Protein AF-0000000070185711 (afdb_homodimer)

InterPro domains:
  IPR006680 Amidohydrolase-related [PF01979] (289-372)
  IPR011059 Metal-dependent hydrolase, composite domain superfamily [G3DSA:2.30.40.10] (4-63)
  IPR011059 Metal-dependent hydrolase, composite domain superfamily [SSF51338] (4-388)
  IPR020043 Deacetylase Atu3266-like [PIRSF039004] (4-395)
  IPR020043 Deacetylase Atu3266-like [PTHR42717] (1-396)
  IPR032466 Metal-dependent hydrolase [SSF51556] (58-341)

Sequence (854 aa):
MTCVDYVIRGGRVIDPKNEIDIIGDVAIHQGLIHSVGEGLKVTGKEEFNAEGCLVTPGLIDGHVHCYQYATPLGINPDERCLSRGVTTVVDAGSAGSSTFLGLRKFIAERSETRVLCFLHIAAHGLAAAGCASGAPGGESDCLNQLDVTSCHDVVEQNRDMIVGVKARLSESITNNGKNEQEVYRRAMEVGQLCKVPIMAHHTLSTIPTQGRTGDDCLCCPRDMAPGDIYTHTYHAFPSTIIDPETGNILDDVIEARKKGVLFELGHGQGSFSWTVAELCARRSFWPDIIGTDLHSGNLDGPVYDLPRVMTKLLHLGMPLYDVISAVTVNTAKAIGRDDLGSLSSGREADVTVITLEEIERDLEDSQSQTRRVRQWITPVAVWKKGKRHEITQPKEIPNIAAMKSNAKDWPALVIKDAKPPSVLQDKMTCVDYVIRGGRVIDPKNEIDIIGDVAIHQGLIHSVGEGLKVTGKEEFNAEGCLVTPGLIDGHVHCYQYATPLGINPDERCLSRGVTTVVDAGSAGSSTFLGLRKFIAERSETRVLCFLHIAAHGLAAAGCASGAPGGESDCLNQLDVTSCHDVVEQNRDMIVGVKARLSESITNNGKNEQEVYRRAMEVGQLCKVPIMAHHTLSTIPTQGRTGDDCLCCPRDMAPGDIYTHTYHAFPSTIIDPETGNILDDVIEARKKGVLFELGHGQGSFSWTVAELCARRSFWPDIIGTDLHSGNLDGPVYDLPRVMTKLLHLGMPLYDVISAVTVNTAKAIGRDDLGSLSSGREADVTVITLEEIERDLEDSQSQTRRVRQWITPVAVWKKGKRHEITQPKEIPNIAAMKSNAKDWPALVIKDAKPPSVLQDK

Solvent-accessible surface area (backbone atoms only — not comparable to full-atom values): 40948 Å² total; per-residue (Å²): 117,58,74,33,50,33,28,40,36,52,11,37,33,46,25,65,70,74,72,41,79,44,66,19,25,44,32,27,36,93,29,15,18,60,44,69,40,64,79,62,79,59,44,38,78,40,74,43,86,28,63,86,23,39,33,32,28,19,26,32,34,65,22,27,28,44,40,49,43,41,19,66,33,24,30,57,51,44,75,57,31,32,15,47,25,23,35,33,39,21,25,62,15,46,30,6,50,32,18,35,55,24,44,43,64,68,37,36,73,68,40,86,27,44,55,35,26,23,38,13,42,25,23,35,18,24,20,67,26,72,78,87,74,64,53,76,46,34,56,42,49,46,71,66,33,52,39,53,68,54,34,41,51,46,42,68,76,34,59,90,38,37,44,28,26,18,37,80,33,30,17,28,28,9,51,73,34,73,35,37,67,57,51,51,51,46,30,52,48,36,17,61,76,68,71,33,32,35,39,36,40,51,47,51,31,78,52,35,31,64,75,59,90,90,58,90,67,71,30,52,48,53,68,56,49,64,50,18,30,42,31,31,53,27,22,29,38,50,45,32,52,50,36,74,87,77,61,42,72,36,66,36,51,55,52,22,45,76,62,38,34,36,36,24,31,25,32,29,52,68,21,27,29,64,58,44,42,50,51,31,43,77,68,67,56,69,59,50,23,49,18,36,37,44,26,61,84,15,48,64,29,49,39,49,38,60,42,53,51,53,27,52,43,46,63,66,61,49,52,65,70,56,54,52,27,13,21,14,33,43,35,21,52,63,49,72,35,78,82,44,26,37,63,49,65,73,29,62,19,28,32,18,30,31,36,76,39,82,43,82,45,59,44,47,30,16,48,30,43,68,46,77,31,50,56,43,49,40,57,72,37,28,24,51,54,51,41,78,53,68,66,60,75,82,86,59,79,60,28,65,72,41,32,56,66,36,36,72,54,56,82,65,41,63,56,72,60,99,63,80,34,66,76,74,62,78,115,117,60,75,32,50,33,28,40,35,51,11,38,33,46,25,66,70,76,72,40,76,43,69,18,26,43,30,27,38,93,28,15,20,60,43,67,39,65,78,62,78,59,44,38,78,38,71,43,87,28,62,86,22,38,33,32,27,19,26,33,34,64,21,28,28,45,41,50,43,40,19,65,34,23,30,56,50,45,76,56,29,32,14,47,24,24,36,31,40,22,26,62,15,47,30,5,52,34,19,35,57,24,43,42,65,69,38,35,74,67,41,86,28,43,55,33,25,24,38,13,39,25,24,34,19,24,20,66,26,72,78,90,74,64,52,77,46,34,55,42,48,45,71,64,35,51,40,52,66,55,35,41,52,47,43,69,75,34,60,88,38,36,44,29,28,18,36,79,32,30,17,28,30,9,52,73,34,74,34,37,67,56,50,51,52,46,29,51,50,34,15,62,76,69,70,33,31,34,39,38,40,51,46,52,29,76,51,37,30,62,75,59,90,88,58,90,67,70,29,54,47,52,69,56,49,66,51,17,31,42,31,31,53,26,21,30,37,50,46,33,53,51,36,73,87,77,60,41,73,37,66,37,51,56,52,21,43,73,62,38,33,36,36,23,30,25,30,29,54,67,21,27,29,64,58,47,42,50,53,30,41,76,68,67,57,68,58,50,23,50,18,35,35,44,25,60,82,14,47,64,28,49,38,49,37,60,42,52,52,51,25,53,44,46,62,66,62,48,51,67,70,56,55,53,27,14,21,14,32,44,34,19,53,63,48,71,34,77,83,43,26,36,64,50,64,74,29,62,20,28,31,18,31,31,34,76,41,84,42,83,45,59,43,46,32,16,50,30,43,70,45,77,32,49,56,43,49,43,60,72,39,26,25,49,54,51,40,78,53,70,65,60,76,82,89,59,80,59,27,64,72,42,32,54,64,36,37,72,55,56,82,65,40,62,57,72,61,98,62,79,33,66,74,74,62,78,114

Structure (mmCIF, N/CA/C/O backbone):
data_AF-0000000070185711-model_v1
#
loop_
_entity.id
_entity.type
_entity.pdbx_description
1 polymer Dihydroorotase
#
loop_
_atom_site.group_PDB
_atom_site.id
_atom_site.type_symbol
_atom_site.label_atom_id
_atom_site.label_alt_id
_atom_site.label_comp_id
_atom_site.label_asym_id
_atom_site.label_entity_id
_atom_site.label_seq_id
_atom_site.pdbx_PDB_ins_code
_atom_site.Cartn_x
_atom_site.Cartn_y
_atom_site.Cartn_z
_atom_site.occupancy
_atom_site.B_iso_or_equiv
_atom_site.auth_seq_id
_atom_site.auth_comp_id
_atom_site.auth_asym_id
_atom_site.auth_atom_id
_atom_site.pdbx_PDB_model_num
ATOM 1 N N . MET A 1 1 ? 38.438 28.016 23.562 1 65.81 1 MET A N 1
ATOM 2 C CA . MET A 1 1 ? 37.062 28.156 23.078 1 65.81 1 MET A CA 1
ATOM 3 C C . MET A 1 1 ? 36.531 26.812 22.594 1 65.81 1 MET A C 1
ATOM 5 O O . MET A 1 1 ? 37.25 26.062 21.938 1 65.81 1 MET A O 1
ATOM 9 N N . THR A 1 2 ? 35.438 26.281 23.172 1 82.62 2 THR A N 1
ATOM 10 C CA . THR A 1 2 ? 34.844 25.016 22.781 1 82.62 2 THR A CA 1
ATOM 11 C C . THR A 1 2 ? 34.469 25.031 21.297 1 82.62 2 THR A C 1
ATOM 13 O O . THR A 1 2 ? 33.906 26 20.812 1 82.62 2 THR A O 1
ATOM 16 N N . CYS A 1 3 ? 35.062 24.031 20.547 1 92.38 3 CYS A N 1
ATOM 17 C CA . CYS A 1 3 ? 34.75 23.906 19.125 1 92.38 3 CYS A CA 1
ATOM 18 C C . CYS A 1 3 ? 33.594 22.938 18.875 1 92.38 3 CYS A C 1
ATOM 20 O O . CYS A 1 3 ? 33.625 21.797 19.344 1 92.38 3 CYS A O 1
ATOM 22 N N . VAL A 1 4 ? 32.531 23.531 18.328 1 96.94 4 VAL A N 1
ATOM 23 C CA . VAL A 1 4 ? 31.375 22.719 18.016 1 96.94 4 VAL A CA 1
ATOM 24 C C . VAL A 1 4 ? 31.219 22.578 16.5 1 96.94 4 VAL A C 1
ATOM 26 O O . VAL A 1 4 ? 32.031 23.094 15.742 1 96.94 4 VAL A O 1
ATOM 29 N N . ASP A 1 5 ? 30.297 21.828 16.047 1 97.69 5 ASP A N 1
ATOM 30 C CA . ASP A 1 5 ? 30.156 21.547 14.625 1 97.69 5 ASP A CA 1
ATOM 31 C C . ASP A 1 5 ? 29.562 22.734 13.875 1 97.69 5 ASP A C 1
ATOM 33 O O . ASP A 1 5 ? 30.078 23.141 12.836 1 97.69 5 ASP A O 1
ATOM 37 N N . TYR A 1 6 ? 28.469 23.297 14.406 1 98.06 6 TYR A N 1
ATOM 38 C CA . TYR A 1 6 ? 27.797 24.438 13.789 1 98.06 6 TYR A CA 1
ATOM 39 C C . TYR A 1 6 ? 27.469 25.5 14.828 1 98.06 6 TYR A C 1
ATOM 41 O O . TYR A 1 6 ? 27.141 25.188 15.969 1 98.06 6 TYR A O 1
ATOM 49 N N . VAL A 1 7 ? 27.562 26.734 14.43 1 98.56 7 VAL A N 1
ATOM 50 C CA . VAL A 1 7 ? 27 27.828 15.203 1 98.56 7 VAL A CA 1
ATOM 51 C C . VAL A 1 7 ? 26.156 28.719 14.305 1 98.56 7 VAL A C 1
ATOM 53 O O . VAL A 1 7 ? 26.641 29.234 13.289 1 98.56 7 VAL A O 1
ATOM 56 N N . ILE A 1 8 ? 24.906 28.844 14.594 1 98.81 8 ILE A N 1
ATOM 57 C CA . ILE A 1 8 ? 24 29.797 13.969 1 98.81 8 ILE A CA 1
ATOM 58 C C . ILE A 1 8 ? 24.047 31.125 14.727 1 98.81 8 ILE A C 1
ATOM 60 O O . ILE A 1 8 ? 23.609 31.203 15.875 1 98.81 8 ILE A O 1
ATOM 64 N N . ARG A 1 9 ? 24.484 32.188 14.109 1 98.44 9 ARG A N 1
ATOM 65 C CA . ARG A 1 9 ? 24.859 33.375 14.828 1 98.44 9 ARG A CA 1
ATOM 66 C C . ARG A 1 9 ? 23.859 34.5 14.586 1 98.44 9 ARG A C 1
ATOM 68 O O . ARG A 1 9 ? 23.469 34.781 13.445 1 98.44 9 ARG A O 1
ATOM 75 N N . GLY A 1 10 ? 23.453 35.094 15.617 1 98.19 10 GLY A N 1
ATOM 76 C CA . GLY A 1 10 ? 22.922 36.438 15.578 1 98.19 10 GLY A CA 1
ATOM 77 C C . GLY A 1 10 ? 21.469 36.5 15.141 1 98.19 10 GLY A C 1
ATOM 78 O O . GLY A 1 10 ? 20.969 37.562 14.789 1 98.19 10 GLY A O 1
ATOM 79 N N . GLY A 1 11 ? 20.75 35.469 15.094 1 98.62 11 GLY A N 1
ATOM 80 C CA . GLY A 1 11 ? 19.328 35.5 14.742 1 98.62 11 GLY A CA 1
ATOM 81 C C . GLY A 1 11 ? 18.422 35.75 15.922 1 98.62 11 GLY A C 1
ATOM 82 O O . GLY A 1 11 ? 18.875 35.75 17.062 1 98.62 11 GLY A O 1
ATOM 83 N N . ARG A 1 12 ? 17.203 36.125 15.656 1 98.81 12 ARG A N 1
ATOM 84 C CA . ARG A 1 12 ? 16.188 36.125 16.703 1 98.81 12 ARG A CA 1
ATOM 85 C C . ARG A 1 12 ? 15.711 34.688 16.984 1 98.81 12 ARG A C 1
ATOM 87 O O . ARG A 1 12 ? 14.984 34.125 16.188 1 98.81 12 ARG A O 1
ATOM 94 N N . VAL A 1 13 ? 16.125 34.188 18.078 1 98.88 13 VAL A N 1
ATOM 95 C CA . VAL A 1 13 ? 15.797 32.812 18.469 1 98.88 13 VAL A CA 1
ATOM 96 C C . VAL A 1 13 ? 14.453 32.781 19.203 1 98.88 13 VAL A C 1
ATOM 98 O O . VAL A 1 13 ? 14.297 33.438 20.234 1 98.88 13 VAL A O 1
ATOM 101 N N . ILE A 1 14 ? 13.461 32.125 18.625 1 98.81 14 ILE A N 1
ATOM 102 C CA . ILE A 1 14 ? 12.156 31.938 19.266 1 98.81 14 ILE A CA 1
ATOM 103 C C . ILE A 1 14 ? 11.961 30.453 19.594 1 98.81 14 ILE A C 1
ATOM 105 O O . ILE A 1 14 ? 11.812 29.625 18.703 1 98.81 14 ILE A O 1
ATOM 109 N N . ASP A 1 15 ? 12.062 30.047 20.828 1 98.75 15 ASP A N 1
ATOM 110 C CA . ASP A 1 15 ? 11.852 28.719 21.391 1 98.75 15 ASP A CA 1
ATOM 111 C C . ASP A 1 15 ? 10.812 28.75 22.516 1 98.75 15 ASP A C 1
ATOM 113 O O . ASP A 1 15 ? 11.164 28.828 23.688 1 98.75 15 ASP A O 1
ATOM 117 N N . PRO A 1 16 ? 9.562 28.578 22.125 1 98.75 16 PRO A N 1
ATOM 118 C CA . PRO A 1 16 ? 8.469 28.75 23.078 1 98.75 16 PRO A CA 1
ATOM 119 C C . PRO A 1 16 ? 8.531 27.766 24.234 1 98.75 16 PRO A C 1
ATOM 121 O O . PRO A 1 16 ? 8.172 28.125 25.375 1 98.75 16 PRO A O 1
ATOM 124 N N . LYS A 1 17 ? 8.953 26.578 23.953 1 98.31 17 LYS A N 1
ATOM 125 C CA . LYS A 1 17 ? 9.039 25.609 25.047 1 98.31 17 LYS A CA 1
ATOM 126 C C . LYS A 1 17 ? 9.875 26.141 26.203 1 98.31 17 LYS A C 1
ATOM 128 O O . LYS A 1 17 ? 9.547 25.922 27.359 1 98.31 17 LYS A O 1
ATOM 133 N N . ASN A 1 18 ? 10.969 26.828 25.891 1 98.19 18 ASN A N 1
ATOM 134 C CA . ASN A 1 18 ? 11.898 27.328 26.906 1 98.19 18 ASN A CA 1
ATOM 135 C C . ASN A 1 18 ? 11.695 28.828 27.156 1 98.19 18 ASN A C 1
ATOM 137 O O . ASN A 1 18 ? 12.547 29.469 27.766 1 98.19 18 ASN A O 1
ATOM 141 N N . GLU A 1 19 ? 10.664 29.438 26.625 1 98 19 GLU A N 1
ATOM 142 C CA . GLU A 1 19 ? 10.336 30.859 26.781 1 98 19 GLU A CA 1
ATOM 143 C C . GLU A 1 19 ? 11.492 31.75 26.344 1 98 19 GLU A C 1
ATOM 145 O O . GLU A 1 19 ? 11.859 32.688 27.047 1 98 19 GLU A O 1
ATOM 150 N N . ILE A 1 20 ? 12.078 31.328 25.234 1 97.88 20 ILE A N 1
ATOM 151 C CA . ILE A 1 20 ? 13.195 32.094 24.688 1 97.88 20 ILE A CA 1
ATOM 152 C C . ILE A 1 20 ? 12.711 32.938 23.516 1 97.88 20 ILE A C 1
ATOM 154 O O . ILE A 1 20 ? 12.031 32.438 22.609 1 97.88 20 ILE A O 1
ATOM 158 N N . ASP A 1 21 ? 12.922 34.219 23.469 1 98.44 21 ASP A N 1
ATOM 159 C CA . ASP A 1 21 ? 12.781 35.188 22.391 1 98.44 21 ASP A CA 1
ATOM 160 C C . ASP A 1 21 ? 13.867 36.281 22.484 1 98.44 21 ASP A C 1
ATOM 162 O O . ASP A 1 21 ? 13.641 37.344 23.047 1 98.44 21 ASP A O 1
ATOM 166 N N . ILE A 1 22 ? 15.07 35.938 21.891 1 98.38 22 ILE A N 1
ATOM 167 C CA . ILE A 1 22 ? 16.25 36.781 22.031 1 98.38 22 ILE A CA 1
ATOM 168 C C . ILE A 1 22 ? 16.984 36.844 20.688 1 98.38 22 ILE A C 1
ATOM 170 O O . ILE A 1 22 ? 16.797 36 19.828 1 98.38 22 ILE A O 1
ATOM 174 N N . ILE A 1 23 ? 17.75 37.906 20.547 1 98.62 23 ILE A N 1
ATOM 175 C CA . ILE A 1 23 ? 18.766 37.906 19.516 1 98.62 23 ILE A CA 1
ATOM 176 C C . ILE A 1 23 ? 20 37.156 20 1 98.62 23 ILE A C 1
ATOM 178 O O . ILE A 1 23 ? 20.609 37.531 21 1 98.62 23 ILE A O 1
ATOM 182 N N . GLY A 1 24 ? 20.328 35.969 19.406 1 98.38 24 GLY A N 1
ATOM 183 C CA . GLY A 1 24 ? 21.438 35.188 19.922 1 98.38 24 GLY A CA 1
ATOM 184 C C . GLY A 1 24 ? 21.859 34.062 18.984 1 98.38 24 GLY A C 1
ATOM 185 O O . GLY A 1 24 ? 21.719 34.188 17.766 1 98.38 24 GLY A O 1
ATOM 186 N N . ASP A 1 25 ? 22.562 33.094 19.578 1 98.5 25 ASP A N 1
ATOM 187 C CA . ASP A 1 25 ? 23.234 32.031 18.844 1 98.5 25 ASP A CA 1
ATOM 188 C C . ASP A 1 25 ? 22.672 30.672 19.234 1 98.5 25 ASP A C 1
ATOM 190 O O . ASP A 1 25 ? 22.188 30.5 20.344 1 98.5 25 ASP A O 1
ATOM 194 N N . VAL A 1 26 ? 22.672 29.766 18.312 1 98.88 26 VAL A N 1
ATOM 195 C CA . VAL A 1 26 ? 22.406 28.359 18.562 1 98.88 26 VAL A CA 1
ATOM 196 C C . VAL A 1 26 ? 23.625 27.531 18.172 1 98.88 26 VAL A C 1
ATOM 198 O O . VAL A 1 26 ? 24.062 27.562 17.016 1 98.88 26 VAL A O 1
ATOM 201 N N . ALA A 1 27 ? 24.188 26.797 19.109 1 98.75 27 ALA A N 1
ATOM 202 C CA . ALA A 1 27 ? 25.344 25.938 18.875 1 98.75 27 ALA A CA 1
ATOM 203 C C . ALA A 1 27 ? 24.922 24.469 18.75 1 98.75 27 ALA A C 1
ATOM 205 O O . ALA A 1 27 ? 24.094 23.984 19.531 1 98.75 27 ALA A O 1
ATOM 206 N N . ILE A 1 28 ? 25.438 23.781 17.719 1 98.75 28 ILE A N 1
ATOM 207 C CA . ILE A 1 28 ? 25.141 22.375 17.453 1 98.75 28 ILE A CA 1
ATOM 208 C C . ILE A 1 28 ? 26.422 21.547 17.5 1 98.75 28 ILE A C 1
ATOM 210 O O . ILE A 1 28 ? 27.422 21.906 16.891 1 98.75 28 ILE A O 1
ATOM 214 N N . HIS A 1 29 ? 26.391 20.484 18.25 1 98.25 29 HIS A N 1
ATOM 215 C CA . HIS A 1 29 ? 27.562 19.609 18.359 1 98.25 29 HIS A CA 1
ATOM 216 C C . HIS A 1 29 ? 27.141 18.141 18.359 1 98.25 29 HIS A C 1
ATOM 218 O O . HIS A 1 29 ? 26.297 17.734 19.172 1 98.25 29 HIS A O 1
ATOM 224 N N . GLN A 1 30 ? 27.703 17.344 17.453 1 97.94 30 GLN A N 1
ATOM 225 C CA . GLN A 1 30 ? 27.484 15.914 17.359 1 97.94 30 GLN A CA 1
ATOM 226 C C . GLN A 1 30 ? 25.984 15.586 17.266 1 97.94 30 GLN A C 1
ATOM 228 O O . GLN A 1 30 ? 25.484 14.727 17.984 1 97.94 30 GLN A O 1
ATOM 233 N N . GLY A 1 31 ? 25.281 16.406 16.531 1 98.38 31 GLY A N 1
ATOM 234 C CA . GLY A 1 31 ? 23.891 16.141 16.203 1 98.38 31 GLY A CA 1
ATOM 235 C C . GLY A 1 31 ? 22.922 16.625 17.266 1 98.38 31 GLY A C 1
ATOM 236 O O . GLY A 1 31 ? 21.719 16.438 17.141 1 98.38 31 GLY A O 1
ATOM 237 N N . LEU A 1 32 ? 23.453 17.312 18.266 1 98.62 32 LEU A N 1
ATOM 238 C CA . LEU A 1 32 ? 22.625 17.766 19.391 1 98.62 32 LEU A CA 1
ATOM 239 C C . LEU A 1 32 ? 22.734 19.266 19.562 1 98.62 32 LEU A C 1
ATOM 241 O O . LEU A 1 32 ? 23.719 19.891 19.156 1 98.62 32 LEU A O 1
ATOM 245 N N . ILE A 1 33 ? 21.688 19.844 20.141 1 98.69 33 ILE A N 1
ATOM 246 C CA . ILE A 1 33 ? 21.781 21.219 20.594 1 98.69 33 ILE A CA 1
ATOM 247 C C . ILE A 1 33 ? 22.797 21.328 21.734 1 98.69 33 ILE A C 1
ATOM 249 O O . ILE A 1 33 ? 22.625 20.703 22.781 1 98.69 33 ILE A O 1
ATOM 253 N N . HIS A 1 34 ? 23.828 22.062 21.5 1 98.31 34 HIS A N 1
ATOM 254 C CA . HIS A 1 34 ? 24.844 22.266 22.531 1 98.31 34 HIS A CA 1
ATOM 255 C C . HIS A 1 34 ? 24.438 23.391 23.484 1 98.31 34 HIS A C 1
ATOM 257 O O . HIS A 1 34 ? 24.453 23.203 24.703 1 98.31 34 HIS A O 1
ATOM 263 N N . SER A 1 35 ? 24.062 24.531 22.891 1 97.88 35 SER A N 1
ATOM 264 C CA . SER A 1 35 ? 23.656 25.672 23.719 1 97.88 35 SER A CA 1
ATOM 265 C C . SER A 1 35 ? 22.953 26.734 22.875 1 97.88 35 SER A C 1
ATOM 267 O O . SER A 1 35 ? 23.156 26.797 21.656 1 97.88 35 SER A O 1
ATOM 269 N N . VAL A 1 36 ? 22.109 27.531 23.562 1 98.44 36 VAL A N 1
ATOM 270 C CA . VAL A 1 36 ? 21.422 28.703 23.016 1 98.44 36 VAL A CA 1
ATOM 271 C C . VAL A 1 36 ? 21.672 29.906 23.906 1 98.44 36 VAL A C 1
ATOM 273 O O . VAL A 1 36 ? 21.625 29.797 25.141 1 98.44 36 VAL A O 1
ATOM 276 N N . GLY A 1 37 ? 22.047 31.031 23.312 1 97.56 37 GLY A N 1
ATOM 277 C CA . GLY A 1 37 ? 22.266 32.188 24.141 1 97.56 37 GLY A CA 1
ATOM 278 C C . GLY A 1 37 ? 22.828 33.375 23.391 1 97.56 37 GLY A C 1
ATOM 279 O O . GLY A 1 37 ? 23.125 33.281 22.188 1 97.56 37 GLY A O 1
ATOM 280 N N . GLU A 1 38 ? 22.922 34.469 24.094 1 97.31 38 GLU A N 1
ATOM 281 C CA . GLU A 1 38 ? 23.484 35.688 23.531 1 97.31 38 GLU A CA 1
ATOM 282 C C . GLU A 1 38 ? 25.016 35.656 23.531 1 97.31 38 GLU A C 1
ATOM 284 O O . GLU A 1 38 ? 25.625 35.344 24.562 1 97.31 38 GLU A O 1
ATOM 289 N N . GLY A 1 39 ? 25.547 35.906 22.422 1 94.44 39 GLY A N 1
ATOM 290 C CA . GLY A 1 39 ? 26.984 36.062 22.359 1 94.44 39 GLY A CA 1
ATOM 291 C C . GLY A 1 39 ? 27.734 34.844 22.875 1 94.44 39 GLY A C 1
ATOM 292 O O . GLY A 1 39 ? 28.641 34.969 23.703 1 94.44 39 GLY A O 1
ATOM 293 N N . LEU A 1 40 ? 27.328 33.719 22.406 1 95.06 40 LEU A N 1
ATOM 294 C CA . LEU A 1 40 ? 27.984 32.5 22.828 1 95.06 40 LEU A CA 1
ATOM 295 C C . LEU A 1 40 ? 29.469 32.5 22.5 1 95.06 40 LEU A C 1
ATOM 297 O O . LEU A 1 40 ? 29.859 32.938 21.406 1 95.06 40 LEU A O 1
ATOM 301 N N . LYS A 1 41 ? 30.281 32.094 23.438 1 94.69 41 LYS A N 1
ATOM 302 C CA . LYS A 1 41 ? 31.734 32 23.234 1 94.69 41 LYS A CA 1
ATOM 303 C C . LYS A 1 41 ? 32.125 30.609 22.766 1 94.69 41 LYS A C 1
ATOM 305 O O . LYS A 1 41 ? 32.906 29.906 23.438 1 94.69 41 LYS A O 1
ATOM 310 N N . VAL A 1 42 ? 31.672 30.25 21.703 1 94.25 42 VAL A N 1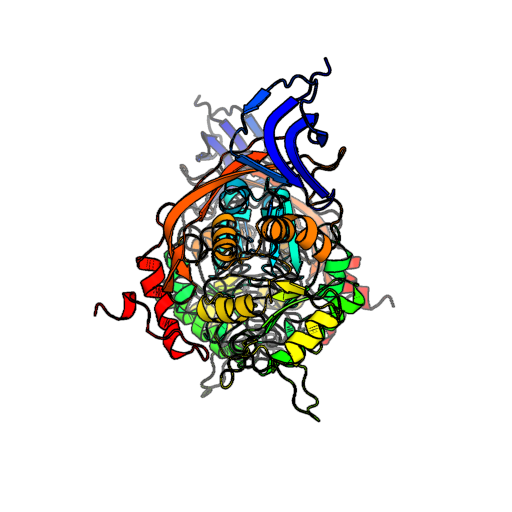
ATOM 311 C CA . VAL A 1 42 ? 31.953 28.969 21.062 1 94.25 42 VAL A CA 1
ATOM 312 C C . VAL A 1 42 ? 32.281 29.203 19.594 1 94.25 42 VAL A C 1
ATOM 314 O O . VAL A 1 42 ? 31.828 30.156 18.984 1 94.25 42 VAL A O 1
ATOM 317 N N . THR A 1 43 ? 33.219 28.391 19.109 1 94.56 43 THR A N 1
ATOM 318 C CA . THR A 1 43 ? 33.562 28.422 17.688 1 94.56 43 THR A CA 1
ATOM 319 C C . THR A 1 43 ? 33 27.188 16.969 1 94.56 43 THR A C 1
ATOM 321 O O . THR A 1 43 ? 33.125 26.078 17.5 1 94.56 43 THR A O 1
ATOM 324 N N . GLY A 1 44 ? 32.375 27.469 15.828 1 95.12 44 GLY A N 1
ATOM 325 C CA . GLY A 1 44 ? 31.891 26.359 15.031 1 95.12 44 GLY A CA 1
ATOM 326 C C . GLY A 1 44 ? 32.812 25.969 13.898 1 95.12 44 GLY A C 1
ATOM 327 O O . GLY A 1 44 ? 33.438 26.844 13.273 1 95.12 44 GLY A O 1
ATOM 328 N N . LYS A 1 45 ? 32.906 24.656 13.688 1 97.31 45 LYS A N 1
ATOM 329 C CA . LYS A 1 45 ? 33.562 24.266 12.445 1 97.31 45 LYS A CA 1
ATOM 330 C C . LYS A 1 45 ? 32.969 24.984 11.242 1 97.31 45 LYS A C 1
ATOM 332 O O . LYS A 1 45 ? 33.656 25.359 10.32 1 97.31 45 LYS A O 1
ATOM 337 N N . GLU A 1 46 ? 31.688 25.125 11.234 1 97.69 46 GLU A N 1
ATOM 338 C CA . GLU A 1 46 ? 30.922 25.938 10.289 1 97.69 46 GLU A CA 1
ATOM 339 C C . GLU A 1 46 ? 30.031 26.938 11.008 1 97.69 46 GLU A C 1
ATOM 341 O O . GLU A 1 46 ? 29.484 26.641 12.07 1 97.69 46 GLU A O 1
ATOM 346 N N . GLU A 1 47 ? 29.891 28.062 10.445 1 97.62 47 GLU A N 1
ATOM 347 C CA . GLU A 1 47 ? 29.031 29.094 11.023 1 97.62 47 GLU A CA 1
ATOM 348 C C . GLU A 1 47 ? 28.016 29.594 10.008 1 97.62 47 GLU A C 1
ATOM 350 O O . GLU A 1 47 ? 28.312 29.672 8.812 1 97.62 47 GLU A O 1
ATOM 355 N N . PHE A 1 48 ? 26.875 29.875 10.445 1 98.25 48 PHE A N 1
ATOM 356 C CA . PHE A 1 48 ? 25.797 30.438 9.633 1 98.25 48 PHE A CA 1
ATOM 357 C C . PHE A 1 48 ? 25.375 31.797 10.172 1 98.25 48 PHE A C 1
ATOM 359 O O . PHE A 1 48 ? 25.016 31.922 11.344 1 98.25 48 PHE A O 1
ATOM 366 N N . ASN A 1 49 ? 25.438 32.812 9.359 1 98.62 49 ASN A N 1
ATOM 367 C CA . ASN A 1 49 ? 24.984 34.125 9.75 1 98.62 49 ASN A CA 1
ATOM 368 C C . ASN A 1 49 ? 23.469 34.25 9.648 1 98.62 49 ASN A C 1
ATOM 370 O O . ASN A 1 49 ? 22.906 34.312 8.555 1 98.62 49 ASN A O 1
ATOM 374 N N . ALA A 1 50 ? 22.797 34.375 10.844 1 98.69 50 ALA A N 1
ATOM 375 C CA . ALA A 1 50 ? 21.344 34.438 10.875 1 98.69 50 ALA A CA 1
ATOM 376 C C . ALA A 1 50 ? 20.844 35.844 11.203 1 98.69 50 ALA A C 1
ATOM 378 O O . ALA A 1 50 ? 19.688 36.031 11.594 1 98.69 50 ALA A O 1
ATOM 379 N N . GLU A 1 51 ? 21.703 36.781 11.047 1 98.25 51 GLU A N 1
ATOM 380 C CA . GLU A 1 51 ? 21.266 38.156 11.289 1 98.25 51 GLU A CA 1
ATOM 381 C C . GLU A 1 51 ? 20.062 38.5 10.43 1 98.25 51 GLU A C 1
ATOM 383 O O . GLU A 1 51 ? 20.047 38.25 9.227 1 98.25 51 GLU A O 1
ATOM 388 N N . GLY A 1 52 ? 19.031 39 11.062 1 97.75 52 GLY A N 1
ATOM 389 C CA . GLY A 1 52 ? 17.828 39.406 10.352 1 97.75 52 GLY A CA 1
ATOM 390 C C . GLY A 1 52 ? 16.859 38.281 10.148 1 97.75 52 GLY A C 1
ATOM 391 O O . GLY A 1 52 ? 15.75 38.469 9.633 1 97.75 52 GLY A O 1
ATOM 392 N N . CYS A 1 53 ? 17.234 37.125 10.625 1 98.69 53 CYS A N 1
ATOM 393 C CA . CYS A 1 53 ? 16.391 35.938 10.477 1 98.69 53 CYS A CA 1
ATOM 394 C C . CYS A 1 53 ? 15.805 35.5 11.82 1 98.69 53 CYS A C 1
ATOM 396 O O . CYS A 1 53 ? 16.234 36 12.867 1 98.69 53 CYS A O 1
ATOM 398 N N . LEU A 1 54 ? 14.797 34.75 11.758 1 98.81 54 LEU A N 1
ATOM 399 C CA . LEU A 1 54 ? 14.281 34 12.906 1 98.81 54 LEU A CA 1
ATOM 400 C C . LEU A 1 54 ? 14.891 32.594 12.969 1 98.81 54 LEU A C 1
ATOM 402 O O . LEU A 1 54 ? 15.055 31.953 11.938 1 98.81 54 LEU A O 1
ATOM 406 N N . VAL A 1 55 ? 15.25 32.156 14.148 1 98.94 55 VAL A N 1
ATOM 407 C CA . VAL A 1 55 ? 15.742 30.812 14.391 1 98.94 55 VAL A CA 1
ATOM 408 C C . VAL A 1 55 ? 14.781 30.078 15.32 1 98.94 55 VAL A C 1
ATOM 410 O O . VAL A 1 55 ? 14.492 30.547 16.422 1 98.94 55 VAL A O 1
ATOM 413 N N . THR A 1 56 ? 14.25 28.984 14.883 1 98.94 56 THR A N 1
ATOM 414 C CA . THR A 1 56 ? 13.266 28.219 15.633 1 98.94 56 THR A CA 1
ATOM 415 C C . THR A 1 56 ? 13.695 26.75 15.758 1 98.94 56 THR A C 1
ATOM 417 O O . THR A 1 56 ? 14.609 26.312 15.062 1 98.94 56 THR A O 1
ATOM 420 N N . PRO A 1 57 ? 13.086 25.984 16.781 1 98.94 57 PRO A N 1
ATOM 421 C CA . PRO A 1 57 ? 13.18 24.531 16.625 1 98.94 57 PRO A CA 1
ATOM 422 C C . PRO A 1 57 ? 12.727 24.062 15.234 1 98.94 57 PRO A C 1
ATOM 424 O O . PRO A 1 57 ? 11.992 24.781 14.547 1 98.94 57 PRO A O 1
ATOM 427 N N . GLY A 1 58 ? 13.258 22.953 14.805 1 98.94 58 GLY A N 1
ATOM 428 C CA . GLY A 1 58 ? 12.766 22.406 13.547 1 98.94 58 GLY A CA 1
ATOM 429 C C . GLY A 1 58 ? 11.25 22.375 13.469 1 98.94 58 GLY A C 1
ATOM 430 O O . GLY A 1 58 ? 10.586 21.922 14.398 1 98.94 58 GLY A O 1
ATOM 431 N N . LEU A 1 59 ? 10.672 22.844 12.383 1 98.94 59 LEU A N 1
ATOM 432 C CA . LEU A 1 59 ? 9.219 22.906 12.266 1 98.94 59 LEU A CA 1
ATOM 433 C C . LEU A 1 59 ? 8.602 21.516 12.234 1 98.94 59 LEU A C 1
ATOM 435 O O . LEU A 1 59 ? 9.203 20.578 11.703 1 98.94 59 LEU A O 1
ATOM 439 N N . ILE A 1 60 ? 7.477 21.406 12.852 1 98.94 60 ILE A N 1
ATOM 440 C CA . ILE A 1 60 ? 6.695 20.172 12.836 1 98.94 60 ILE A CA 1
ATOM 441 C C . ILE A 1 60 ? 5.395 20.406 12.07 1 98.94 60 ILE A C 1
ATOM 443 O O . ILE A 1 60 ? 4.59 21.266 12.438 1 98.94 60 ILE A O 1
ATOM 447 N N . ASP A 1 61 ? 5.227 19.719 10.961 1 98.94 61 ASP A N 1
ATOM 448 C CA . ASP A 1 61 ? 3.947 19.703 10.258 1 98.94 61 ASP A CA 1
ATOM 449 C C . ASP A 1 61 ? 3.047 18.578 10.789 1 98.94 61 ASP A C 1
ATOM 451 O O . ASP A 1 61 ? 3.268 17.406 10.484 1 98.94 61 ASP A O 1
ATOM 455 N N . GLY A 1 62 ? 2.041 18.938 11.484 1 98.81 62 GLY A N 1
ATOM 456 C CA . GLY A 1 62 ? 1.231 18 12.234 1 98.81 62 GLY A CA 1
ATOM 457 C C . GLY A 1 62 ? 0.263 17.219 11.359 1 98.81 62 GLY A C 1
ATOM 458 O O . GLY A 1 62 ? -0.468 16.359 11.844 1 98.81 62 GLY A O 1
ATOM 459 N N . HIS A 1 63 ? 0.247 17.469 10.039 1 98.88 63 HIS A N 1
ATOM 460 C CA . HIS A 1 63 ? -0.717 16.844 9.141 1 98.88 63 HIS A CA 1
ATOM 461 C C . HIS A 1 63 ? -0.203 16.844 7.707 1 98.88 63 HIS A C 1
ATOM 463 O O . HIS A 1 63 ? -0.296 17.859 7.004 1 98.88 63 HIS A O 1
ATOM 469 N N . VAL A 1 64 ? 0.281 15.688 7.227 1 98.88 64 VAL A N 1
ATOM 470 C CA . VAL A 1 64 ? 0.654 15.492 5.828 1 98.88 64 VAL A CA 1
ATOM 471 C C . VAL A 1 64 ? 0.191 14.109 5.363 1 98.88 64 VAL A C 1
ATOM 473 O O . VAL A 1 64 ? -0.24 13.289 6.172 1 98.88 64 VAL A O 1
ATOM 476 N N . HIS A 1 65 ? 0.15 13.906 4.148 1 98.75 65 HIS A N 1
ATOM 477 C CA . HIS A 1 65 ? 0.068 12.586 3.537 1 98.75 65 HIS A CA 1
ATOM 478 C C . HIS A 1 65 ? 1.34 12.258 2.764 1 98.75 65 HIS A C 1
ATOM 480 O O . HIS A 1 65 ? 1.535 12.734 1.647 1 98.75 65 HIS A O 1
ATOM 486 N N . CYS A 1 66 ? 2.158 11.336 3.355 1 98.69 66 CYS A N 1
ATOM 487 C CA . CYS A 1 66 ? 3.479 11.203 2.748 1 98.69 66 CYS A CA 1
ATOM 488 C C . CYS A 1 66 ? 3.777 9.758 2.391 1 98.69 66 CYS A C 1
ATOM 490 O O . CYS A 1 66 ? 4.941 9.359 2.303 1 98.69 66 CYS A O 1
ATOM 492 N N . TYR A 1 67 ? 2.732 8.914 2.252 1 98.62 67 TYR A N 1
ATOM 493 C CA . TYR A 1 67 ? 2.918 7.555 1.77 1 98.62 67 TYR A CA 1
ATOM 494 C C . TYR A 1 67 ? 3.025 7.523 0.249 1 98.62 67 TYR A C 1
ATOM 496 O O . TYR A 1 67 ? 2.189 6.922 -0.427 1 98.62 67 TYR A O 1
ATOM 504 N N . GLN A 1 68 ? 4.168 8.031 -0.267 1 98.38 68 GLN A N 1
ATOM 505 C CA . GLN A 1 68 ? 4.41 8.219 -1.692 1 98.38 68 GLN A CA 1
ATOM 506 C C . GLN A 1 68 ? 4.348 6.895 -2.443 1 98.38 68 GLN A C 1
ATOM 508 O O . GLN A 1 68 ? 4.844 5.879 -1.957 1 98.38 68 GLN A O 1
ATOM 513 N N . TYR A 1 69 ? 3.701 6.883 -3.607 1 97.81 69 TYR A N 1
ATOM 514 C CA . TYR A 1 69 ? 3.57 5.801 -4.574 1 97.81 69 TYR A CA 1
ATOM 515 C C . TYR A 1 69 ? 2.553 4.77 -4.105 1 97.81 69 TYR A C 1
ATOM 517 O O . TYR A 1 69 ? 1.957 4.059 -4.922 1 97.81 69 TYR A O 1
ATOM 525 N N . ALA A 1 70 ? 2.283 4.633 -2.766 1 97.5 70 ALA A N 1
ATOM 526 C CA . ALA A 1 70 ? 1.428 3.562 -2.26 1 97.5 70 ALA A CA 1
ATOM 527 C C . ALA A 1 70 ? 0.007 4.062 -2.016 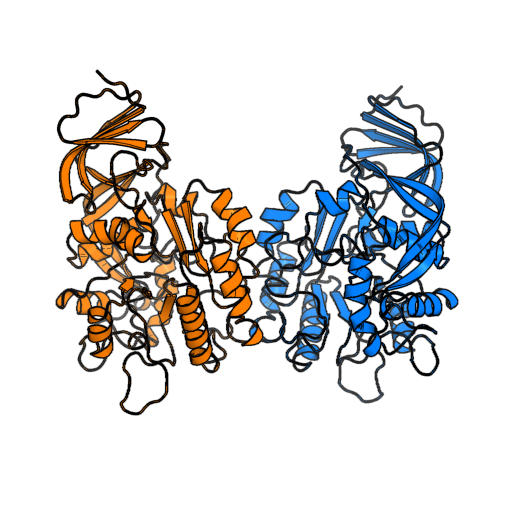1 97.5 70 ALA A C 1
ATOM 529 O O . ALA A 1 70 ? -0.886 3.281 -1.684 1 97.5 70 ALA A O 1
ATOM 530 N N . THR A 1 71 ? -0.193 5.344 -2.039 1 96.75 71 THR A N 1
ATOM 531 C CA . THR A 1 71 ? -1.503 5.988 -1.991 1 96.75 71 THR A CA 1
ATOM 532 C C . THR A 1 71 ? -1.617 7.062 -3.066 1 96.75 71 THR A C 1
ATOM 534 O O . THR A 1 71 ? -0.604 7.562 -3.561 1 96.75 71 THR A O 1
ATOM 537 N N . PRO A 1 72 ? -2.832 7.43 -3.416 1 94.88 72 PRO A N 1
ATOM 538 C CA . PRO A 1 72 ? -3 8.484 -4.418 1 94.88 72 PRO A CA 1
ATOM 539 C C . PRO A 1 72 ? -2.533 9.852 -3.924 1 94.88 72 PRO A C 1
ATOM 541 O O . PRO A 1 72 ? -2.23 10.734 -4.73 1 94.88 72 PRO A O 1
ATOM 544 N N . LEU A 1 73 ? -2.348 10.039 -2.621 1 96.88 73 LEU A N 1
ATOM 545 C CA . LEU A 1 73 ? -2.102 11.359 -2.043 1 96.88 73 LEU A CA 1
ATOM 546 C C . LEU A 1 73 ? -0.628 11.531 -1.687 1 96.88 73 LEU A C 1
ATOM 548 O O . LEU A 1 73 ? -0.169 12.648 -1.447 1 96.88 73 LEU A O 1
ATOM 552 N N . GLY A 1 74 ? 0.14 10.547 -1.679 1 98.12 74 GLY A N 1
ATOM 553 C CA . GLY A 1 74 ? 1.435 10.516 -1.016 1 98.12 74 GLY A CA 1
ATOM 554 C C . GLY A 1 74 ? 2.453 11.438 -1.654 1 98.12 74 GLY A C 1
ATOM 555 O O . GLY A 1 74 ? 2.533 11.531 -2.881 1 98.12 74 GLY A O 1
ATOM 556 N N . ILE A 1 75 ? 3.246 12.102 -0.835 1 98.5 75 ILE A N 1
ATOM 557 C CA . ILE A 1 75 ? 4.328 12.969 -1.291 1 98.5 75 ILE A CA 1
ATOM 558 C C . ILE A 1 75 ? 5.648 12.516 -0.67 1 98.5 75 ILE A C 1
ATOM 560 O O . ILE A 1 75 ? 5.656 11.703 0.258 1 98.5 75 ILE A O 1
ATOM 564 N N . ASN A 1 76 ? 6.762 13.008 -1.159 1 98.75 76 ASN A N 1
ATOM 565 C CA . ASN A 1 76 ? 8.078 12.789 -0.573 1 98.75 76 ASN A CA 1
ATOM 566 C C . ASN A 1 76 ? 8.359 13.789 0.549 1 98.75 76 ASN A C 1
ATOM 568 O O . ASN A 1 76 ? 8.492 14.984 0.302 1 98.75 76 ASN A O 1
ATOM 572 N N . PRO A 1 77 ? 8.484 13.32 1.764 1 98.88 77 PRO A N 1
ATOM 573 C CA . PRO A 1 77 ? 8.617 14.266 2.869 1 98.88 77 PRO A CA 1
ATOM 574 C C . PRO A 1 77 ? 9.938 15.039 2.832 1 98.88 77 PRO A C 1
ATOM 576 O O . PRO A 1 77 ? 10 16.188 3.277 1 98.88 77 PRO A O 1
ATOM 579 N N . ASP A 1 78 ? 11.008 14.484 2.316 1 98.88 78 ASP A N 1
ATOM 580 C CA . ASP A 1 78 ? 12.273 15.203 2.213 1 98.88 78 ASP A CA 1
ATOM 581 C C . ASP A 1 78 ? 12.188 16.328 1.182 1 98.88 78 ASP A C 1
ATOM 583 O O . ASP A 1 78 ? 12.609 17.453 1.446 1 98.88 78 ASP A O 1
ATOM 587 N N . GLU A 1 79 ? 11.539 16.047 0.078 1 98.56 79 GLU A N 1
ATOM 588 C CA . GLU A 1 79 ? 11.469 16.984 -1.036 1 98.56 79 GLU A CA 1
ATOM 589 C C . GLU A 1 79 ? 10.477 18.109 -0.748 1 98.56 79 GLU A C 1
ATOM 591 O O . GLU A 1 79 ? 10.68 19.25 -1.175 1 98.56 79 GLU A O 1
ATOM 596 N N . ARG A 1 80 ? 9.445 17.734 0.018 1 98.56 80 ARG A N 1
ATOM 597 C CA . ARG A 1 80 ? 8.336 18.688 0.06 1 98.56 80 ARG A CA 1
ATOM 598 C C . ARG A 1 80 ? 8.188 19.281 1.451 1 98.56 80 ARG A C 1
ATOM 600 O O . ARG A 1 80 ? 7.488 20.297 1.625 1 98.56 80 ARG A O 1
ATOM 607 N N . CYS A 1 81 ? 8.867 18.703 2.455 1 98.88 81 CYS A N 1
ATOM 608 C CA . CYS A 1 81 ? 8.734 19.203 3.818 1 98.88 81 CYS A CA 1
ATOM 609 C C . CYS A 1 81 ? 10.094 19.609 4.383 1 98.88 81 CYS A C 1
ATOM 611 O O . CYS A 1 81 ? 10.297 20.781 4.715 1 98.88 81 CYS A O 1
ATOM 613 N N . LEU A 1 82 ? 11.055 18.703 4.355 1 98.94 82 LEU A N 1
ATOM 614 C CA . LEU A 1 82 ? 12.367 19.031 4.891 1 98.94 82 LEU A CA 1
ATOM 615 C C . LEU A 1 82 ? 13 20.188 4.117 1 98.94 82 LEU A C 1
ATOM 617 O O . LEU A 1 82 ? 13.547 21.109 4.719 1 98.94 82 LEU A O 1
ATOM 621 N N . SER A 1 83 ? 12.859 20.141 2.844 1 98.81 83 SER A N 1
ATOM 622 C CA . SER A 1 83 ? 13.445 21.172 1.994 1 98.81 83 SER A CA 1
ATOM 623 C C . SER A 1 83 ? 12.742 22.516 2.195 1 98.81 83 SER A C 1
ATOM 625 O O . SER A 1 83 ? 13.18 23.531 1.668 1 98.81 83 SER A O 1
ATOM 627 N N . ARG A 1 84 ? 11.695 22.469 2.998 1 98.75 84 ARG A N 1
ATOM 628 C CA . ARG A 1 84 ? 10.938 23.688 3.291 1 98.75 84 ARG A CA 1
ATOM 629 C C . ARG A 1 84 ? 11.055 24.062 4.766 1 98.75 84 ARG A C 1
ATOM 631 O O . ARG A 1 84 ? 10.266 24.859 5.27 1 98.75 84 ARG A O 1
ATOM 638 N N . GLY A 1 85 ? 11.945 23.438 5.488 1 98.88 85 GLY A N 1
ATOM 639 C CA . GLY A 1 85 ? 12.227 23.797 6.867 1 98.88 85 GLY A CA 1
ATOM 640 C C . GLY A 1 85 ? 11.539 22.891 7.875 1 98.88 85 GLY A C 1
ATOM 641 O O . GLY A 1 85 ? 11.656 23.109 9.086 1 98.88 85 GLY A O 1
ATOM 642 N N . VAL A 1 86 ? 10.812 21.875 7.41 1 99 86 VAL A N 1
ATOM 643 C CA . VAL A 1 86 ? 10.078 20.969 8.289 1 99 86 VAL A CA 1
ATOM 644 C C . VAL A 1 86 ? 10.922 19.734 8.602 1 99 86 VAL A C 1
ATOM 646 O O . VAL A 1 86 ? 11.266 18.969 7.695 1 99 86 VAL A O 1
ATOM 649 N N . THR A 1 87 ? 11.25 19.5 9.852 1 98.94 87 THR A N 1
ATOM 650 C CA . THR A 1 87 ? 12.133 18.406 10.211 1 98.94 87 THR A CA 1
ATOM 651 C C . THR A 1 87 ? 11.328 17.188 10.68 1 98.94 87 THR A C 1
ATOM 653 O O . THR A 1 87 ? 11.859 16.078 10.742 1 98.94 87 THR A O 1
ATOM 656 N N . THR A 1 88 ? 10.07 17.422 11.078 1 98.94 88 THR A N 1
ATOM 657 C CA . THR A 1 88 ? 9.18 16.344 11.523 1 98.94 88 THR A CA 1
ATOM 658 C C . THR A 1 88 ? 7.805 16.484 10.875 1 98.94 88 THR A C 1
ATOM 660 O O . THR A 1 88 ? 7.246 17.578 10.828 1 98.94 88 THR A O 1
ATOM 663 N N . VAL A 1 89 ? 7.324 15.383 10.344 1 98.94 89 VAL A N 1
ATOM 664 C CA . VAL A 1 89 ? 5.965 15.367 9.82 1 98.94 89 VAL A CA 1
ATOM 665 C C . VAL A 1 89 ? 5.148 14.289 10.516 1 98.94 89 VAL A C 1
ATOM 667 O O . VAL A 1 89 ? 5.699 13.297 11 1 98.94 89 VAL A O 1
ATOM 670 N N . VAL A 1 90 ? 3.855 14.492 10.586 1 98.94 90 VAL A N 1
ATOM 671 C CA . VAL A 1 90 ? 2.922 13.477 11.07 1 98.94 90 VAL A CA 1
ATOM 672 C C . VAL A 1 90 ? 1.955 13.086 9.953 1 98.94 90 VAL A C 1
ATOM 674 O O . VAL A 1 90 ? 1.134 13.898 9.523 1 98.94 90 VAL A O 1
ATOM 677 N N . ASP A 1 91 ? 2.145 11.883 9.453 1 98.94 91 ASP A N 1
ATOM 678 C CA . ASP A 1 91 ? 1.234 11.367 8.43 1 98.94 91 ASP A CA 1
ATOM 679 C C . ASP A 1 91 ? -0.159 11.133 9.008 1 98.94 91 ASP A C 1
ATOM 681 O O . ASP A 1 91 ? -0.303 10.508 10.062 1 98.94 91 ASP A O 1
ATOM 685 N N . ALA A 1 92 ? -1.15 11.641 8.32 1 98.62 92 ALA A N 1
ATOM 686 C CA . ALA A 1 92 ? -2.496 11.641 8.883 1 98.62 92 ALA A CA 1
ATOM 687 C C . ALA A 1 92 ? -3.355 10.547 8.258 1 98.62 92 ALA A C 1
ATOM 689 O O . ALA A 1 92 ? -4.375 10.828 7.629 1 98.62 92 ALA A O 1
ATOM 690 N N . GLY A 1 93 ? -2.945 9.289 8.469 1 98.56 93 GLY A N 1
ATOM 691 C CA . GLY A 1 93 ? -3.84 8.172 8.195 1 98.56 93 GLY A CA 1
ATOM 692 C C . GLY A 1 93 ? -3.623 7.562 6.824 1 98.56 93 GLY A C 1
ATOM 693 O O . GLY A 1 93 ? -4.492 6.852 6.312 1 98.56 93 GLY A O 1
ATOM 694 N N . SER A 1 94 ? -2.482 7.879 6.145 1 98.44 94 SER A N 1
ATOM 695 C CA . SER A 1 94 ? -2.256 7.238 4.852 1 98.44 94 SER A CA 1
ATOM 696 C C . SER A 1 94 ? -2.244 5.719 4.98 1 98.44 94 SER A C 1
ATOM 698 O O . SER A 1 94 ? -2.639 5.008 4.055 1 98.44 94 SER A O 1
ATOM 700 N N . ALA A 1 95 ? -1.814 5.23 6.129 1 98.5 95 ALA A N 1
ATOM 701 C CA . ALA A 1 95 ? -1.728 3.791 6.367 1 98.5 95 ALA A CA 1
ATOM 702 C C . ALA A 1 95 ? -2.695 3.359 7.465 1 98.5 95 ALA A C 1
ATOM 704 O O . ALA A 1 95 ? -3.027 4.145 8.352 1 98.5 95 ALA A O 1
ATOM 705 N N . GLY A 1 96 ? -3.211 2.17 7.328 1 97.88 96 GLY A N 1
ATOM 706 C CA . GLY A 1 96 ? -3.887 1.452 8.398 1 97.88 96 GLY A CA 1
ATOM 707 C C . GLY A 1 96 ? -3.098 0.259 8.906 1 97.88 96 GLY A C 1
ATOM 708 O O . GLY A 1 96 ? -1.891 0.163 8.68 1 97.88 96 GLY A O 1
ATOM 709 N N . SER A 1 97 ? -3.777 -0.577 9.656 1 97.69 97 SER A N 1
ATOM 710 C CA . SER A 1 97 ? -3.098 -1.679 10.328 1 97.69 97 SER A CA 1
ATOM 711 C C . SER A 1 97 ? -2.416 -2.604 9.328 1 97.69 97 SER A C 1
ATOM 713 O O . SER A 1 97 ? -1.345 -3.146 9.602 1 97.69 97 SER A O 1
ATOM 715 N N . SER A 1 98 ? -2.982 -2.754 8.117 1 96.12 98 SER A N 1
ATOM 716 C CA . SER A 1 98 ? -2.48 -3.729 7.152 1 96.12 98 SER A CA 1
ATOM 717 C C . SER A 1 98 ? -1.373 -3.133 6.289 1 96.12 98 SER A C 1
ATOM 719 O O . SER A 1 98 ? -0.654 -3.863 5.602 1 96.12 98 SER A O 1
ATOM 721 N N . THR A 1 99 ? -1.201 -1.814 6.281 1 97.62 99 THR A N 1
ATOM 722 C CA . THR A 1 99 ? -0.272 -1.191 5.344 1 97.62 99 THR A CA 1
ATOM 723 C C . THR A 1 99 ? 0.783 -0.378 6.09 1 97.62 99 THR A C 1
ATOM 725 O O . THR A 1 99 ? 1.718 0.143 5.48 1 97.62 99 THR A O 1
ATOM 728 N N . PHE A 1 100 ? 0.697 -0.32 7.422 1 98.75 100 PHE A N 1
ATOM 729 C CA . PHE A 1 100 ? 1.577 0.507 8.242 1 98.75 100 PHE A CA 1
ATOM 730 C C . PHE A 1 100 ? 3.037 0.128 8.016 1 98.75 100 PHE A C 1
ATOM 732 O O . PHE A 1 100 ? 3.902 1.001 7.914 1 98.75 100 PHE A O 1
ATOM 739 N N . LEU A 1 101 ? 3.297 -1.133 8.031 1 98.75 101 LEU A N 1
ATOM 740 C CA . LEU A 1 101 ? 4.684 -1.572 7.914 1 98.75 101 LEU A CA 1
ATOM 741 C C . LEU A 1 101 ? 5.316 -1.036 6.633 1 98.75 101 LEU A C 1
ATOM 743 O O . LEU A 1 101 ? 6.512 -0.733 6.605 1 98.75 101 LEU A O 1
ATOM 747 N N . GLY A 1 102 ? 4.508 -0.936 5.566 1 98.81 102 GLY A N 1
ATOM 748 C CA . GLY A 1 102 ? 5.016 -0.324 4.348 1 98.81 102 GLY A CA 1
ATOM 749 C C . GLY A 1 102 ? 5.387 1.137 4.523 1 98.81 102 GLY A C 1
ATOM 750 O O . GLY A 1 102 ? 6.43 1.582 4.039 1 98.81 102 GLY A O 1
ATOM 751 N N . LEU A 1 103 ? 4.547 1.903 5.188 1 98.94 103 LEU A N 1
ATOM 752 C CA . LEU A 1 103 ? 4.863 3.295 5.488 1 98.94 103 LEU A CA 1
ATOM 753 C C . LEU A 1 103 ? 6.172 3.402 6.262 1 98.94 103 LEU A C 1
ATOM 755 O O . LEU A 1 103 ? 7.008 4.262 5.965 1 98.94 103 LEU A O 1
ATOM 759 N N . ARG A 1 104 ? 6.332 2.559 7.203 1 98.88 104 ARG A N 1
ATOM 760 C CA . ARG A 1 104 ? 7.535 2.566 8.031 1 98.88 104 ARG A CA 1
ATOM 761 C C . ARG A 1 104 ? 8.766 2.221 7.203 1 98.88 104 ARG A C 1
ATOM 763 O O . ARG A 1 104 ? 9.742 2.975 7.191 1 98.88 104 ARG A O 1
ATOM 770 N N . LYS A 1 105 ? 8.703 1.104 6.426 1 98.81 105 LYS A N 1
ATOM 771 C CA . LYS A 1 105 ? 9.883 0.527 5.781 1 98.81 105 LYS A CA 1
ATOM 772 C C . LYS A 1 105 ? 10.25 1.303 4.52 1 98.81 105 LYS A C 1
ATOM 774 O O . LYS A 1 105 ? 11.43 1.438 4.195 1 98.81 105 LYS A O 1
ATOM 779 N N . PHE A 1 106 ? 9.25 1.837 3.811 1 98.75 106 PHE A N 1
ATOM 780 C CA . PHE A 1 106 ? 9.531 2.41 2.5 1 98.75 106 PHE A CA 1
ATOM 781 C C . PHE A 1 106 ? 9.672 3.926 2.592 1 98.75 106 PHE A C 1
ATOM 783 O O . PHE A 1 106 ? 10.328 4.547 1.747 1 98.75 106 PHE A O 1
ATOM 790 N N . ILE A 1 107 ? 9.031 4.559 3.643 1 98.88 107 ILE A N 1
ATOM 791 C CA . ILE A 1 107 ? 9.039 6.016 3.713 1 98.88 107 ILE A CA 1
ATOM 792 C C . ILE A 1 107 ? 9.836 6.469 4.93 1 98.88 107 ILE A C 1
ATOM 794 O O . ILE A 1 107 ? 10.938 7.02 4.793 1 98.88 107 ILE A O 1
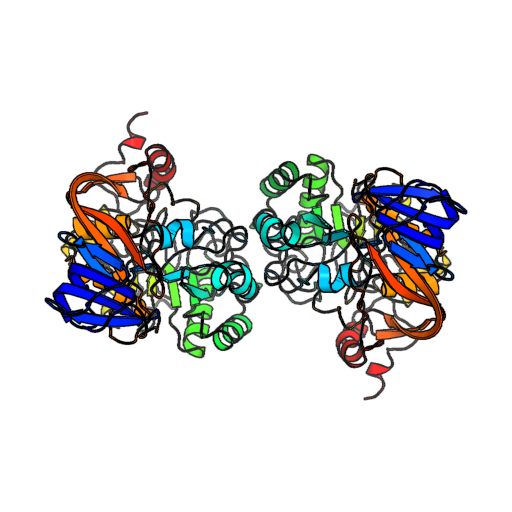ATOM 798 N N . ALA A 1 108 ? 9.383 6.109 6.113 1 98.88 108 ALA A N 1
ATOM 799 C CA . ALA A 1 108 ? 9.953 6.648 7.348 1 98.88 108 ALA A CA 1
ATOM 800 C C . ALA A 1 108 ? 11.43 6.297 7.469 1 98.88 108 ALA A C 1
ATOM 802 O O . ALA A 1 108 ? 12.266 7.172 7.699 1 98.88 108 ALA A O 1
ATOM 803 N N . GLU A 1 109 ? 11.766 5.035 7.238 1 98.69 109 GLU A N 1
ATOM 804 C CA . GLU A 1 109 ? 13.125 4.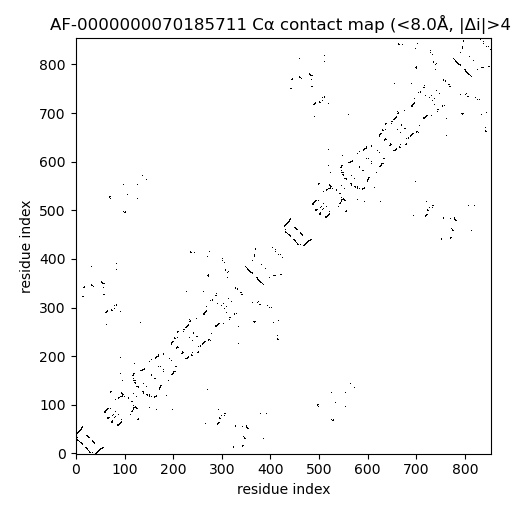555 7.453 1 98.69 109 GLU A CA 1
ATOM 805 C C . GLU A 1 109 ? 14.055 4.984 6.32 1 98.69 109 GLU A C 1
ATOM 807 O O . GLU A 1 109 ? 15.273 4.891 6.441 1 98.69 109 GLU A O 1
ATOM 812 N N . ARG A 1 110 ? 13.461 5.555 5.297 1 98.12 110 ARG A N 1
ATOM 813 C CA . ARG A 1 110 ? 14.273 5.938 4.148 1 98.12 110 ARG A CA 1
ATOM 814 C C . ARG A 1 110 ? 14.32 7.453 3.984 1 98.12 110 ARG A C 1
ATOM 816 O O . ARG A 1 110 ? 14.898 7.961 3.023 1 98.12 110 ARG A O 1
ATOM 823 N N . SER A 1 111 ? 13.758 8.18 4.914 1 98.75 111 SER A N 1
ATOM 824 C CA . SER A 1 111 ? 13.703 9.641 4.859 1 98.75 111 SER A CA 1
ATOM 825 C C . SER A 1 111 ? 14.641 10.258 5.895 1 98.75 111 SER A C 1
ATOM 827 O O . SER A 1 111 ? 14.898 9.664 6.941 1 98.75 111 SER A O 1
ATOM 829 N N . GLU A 1 112 ? 15.18 11.461 5.531 1 98.69 112 GLU A N 1
ATOM 830 C CA . GLU A 1 112 ? 15.844 12.289 6.531 1 98.69 112 GLU A CA 1
ATOM 831 C C . GLU A 1 112 ? 14.836 12.93 7.477 1 98.69 112 GLU A C 1
ATOM 833 O O . GLU A 1 112 ? 15.102 13.086 8.672 1 98.69 112 GLU A O 1
ATOM 838 N N . THR A 1 113 ? 13.703 13.273 6.953 1 98.88 113 THR A N 1
ATOM 839 C CA . THR A 1 113 ? 12.602 13.797 7.75 1 98.88 113 THR A CA 1
ATOM 840 C C . THR A 1 113 ? 12.148 12.773 8.781 1 98.88 113 THR A C 1
ATOM 842 O O . THR A 1 113 ? 12.039 11.578 8.477 1 98.88 113 THR A O 1
ATOM 845 N N . ARG A 1 114 ? 11.93 13.18 10.031 1 98.94 114 ARG A N 1
ATOM 846 C CA . ARG A 1 114 ? 11.242 12.305 10.969 1 98.94 114 ARG A CA 1
ATOM 847 C C . ARG A 1 114 ? 9.773 12.141 10.594 1 98.94 114 ARG A C 1
ATOM 849 O O . ARG A 1 114 ? 9.047 13.125 10.438 1 98.94 114 ARG A O 1
ATOM 856 N N . VAL A 1 115 ? 9.391 10.867 10.406 1 98.94 115 VAL A N 1
ATOM 857 C CA . VAL A 1 115 ? 8.008 10.586 10.031 1 98.94 115 VAL A CA 1
ATOM 858 C C . VAL A 1 115 ? 7.297 9.875 11.18 1 98.94 115 VAL A C 1
ATOM 860 O O . VAL A 1 115 ? 7.695 8.781 11.578 1 98.94 115 VAL A O 1
ATOM 863 N N . LEU A 1 116 ? 6.309 10.5 11.773 1 98.94 116 LEU A N 1
ATOM 864 C CA . LEU A 1 116 ? 5.332 9.914 12.688 1 98.94 116 LEU A CA 1
ATOM 865 C C . LEU A 1 116 ? 3.971 9.789 12.016 1 98.94 116 LEU A C 1
ATOM 867 O O . LEU A 1 116 ? 3.791 10.227 10.875 1 98.94 116 LEU A O 1
ATOM 871 N N . CYS A 1 117 ? 3.035 9.086 12.734 1 98.88 117 CYS A N 1
ATOM 872 C CA . CYS A 1 117 ? 1.782 8.984 11.992 1 98.88 117 CYS A CA 1
ATOM 873 C C . CYS A 1 117 ? 0.611 8.742 12.938 1 98.88 117 CYS A C 1
ATOM 875 O O . CYS A 1 117 ? 0.8 8.25 14.055 1 98.88 117 CYS A O 1
ATOM 877 N N . PHE A 1 118 ? -0.568 9.258 12.539 1 98.94 118 PHE A N 1
ATOM 878 C CA . PHE A 1 118 ? -1.855 8.742 12.984 1 98.94 118 PHE A CA 1
ATOM 879 C C . PHE A 1 118 ? -2.275 7.539 12.148 1 98.94 118 PHE A C 1
ATOM 881 O O . PHE A 1 118 ? -2.34 7.625 10.922 1 98.94 118 PHE A O 1
ATOM 888 N N . LEU A 1 119 ? -2.518 6.441 12.805 1 98.94 119 LEU A N 1
ATOM 889 C CA . LEU A 1 119 ? -2.943 5.246 12.086 1 98.94 119 LEU A CA 1
ATOM 890 C C . LEU A 1 119 ? -4.426 5.32 11.734 1 98.94 119 LEU A C 1
ATOM 892 O O . LEU A 1 119 ? -5.254 5.621 12.594 1 98.94 119 LEU A O 1
ATOM 896 N N . HIS A 1 120 ? -4.762 5.059 10.531 1 98.69 120 HIS A N 1
ATOM 897 C CA . HIS A 1 120 ? -6.16 5.098 10.117 1 98.69 120 HIS A CA 1
ATOM 898 C C . HIS A 1 120 ? -6.949 3.945 10.734 1 98.69 120 HIS A C 1
ATOM 900 O O . HIS A 1 120 ? -6.449 2.82 10.805 1 98.69 120 HIS A O 1
ATOM 906 N N . ILE A 1 121 ? -8.172 4.113 11.07 1 98.44 121 ILE A N 1
ATOM 907 C CA . ILE A 1 121 ? -9.031 3.072 11.633 1 98.44 121 ILE A CA 1
ATOM 908 C C . ILE A 1 121 ? -9.367 2.045 10.555 1 98.44 121 ILE A C 1
ATOM 910 O O . ILE A 1 121 ? -9.594 0.871 10.852 1 98.44 121 ILE A O 1
ATOM 914 N N . ALA A 1 122 ? -9.43 2.459 9.312 1 95.94 122 ALA A N 1
ATOM 915 C CA . ALA A 1 122 ? -9.57 1.517 8.203 1 95.94 122 ALA A CA 1
ATOM 916 C C . ALA A 1 122 ? -8.266 0.772 7.949 1 95.94 122 ALA A C 1
ATOM 918 O O . ALA A 1 122 ? -7.199 1.389 7.848 1 95.94 122 ALA A O 1
ATOM 919 N N . ALA A 1 123 ? -8.273 -0.483 7.723 1 95 123 ALA A N 1
ATOM 920 C CA . ALA A 1 123 ? -7.105 -1.362 7.691 1 95 123 ALA A CA 1
ATOM 921 C C . ALA A 1 123 ? -6.184 -1.01 6.527 1 95 123 ALA A C 1
ATOM 923 O O . ALA A 1 123 ? -4.961 -1.12 6.637 1 95 123 ALA A O 1
ATOM 924 N N . HIS A 1 124 ? -6.707 -0.566 5.387 1 95 124 HIS A N 1
ATOM 925 C CA . HIS A 1 124 ? -5.879 -0.273 4.223 1 95 124 HIS A CA 1
ATOM 926 C C . HIS A 1 124 ? -5.559 1.216 4.133 1 95 124 HIS A C 1
ATOM 928 O O . HIS A 1 124 ? -4.984 1.674 3.145 1 95 124 HIS A O 1
ATOM 934 N N . GLY A 1 125 ? -6.023 2.025 5.207 1 96.19 125 GLY A N 1
ATOM 935 C CA . GLY A 1 125 ? -5.797 3.461 5.16 1 96.19 125 GLY A CA 1
ATOM 936 C C . GLY A 1 125 ? -6.371 4.113 3.916 1 96.19 125 GLY A C 1
ATOM 937 O O . GLY A 1 125 ? -7.535 3.896 3.574 1 96.19 125 GLY A O 1
ATOM 938 N N . LEU A 1 126 ? -5.5 4.875 3.303 1 96.5 126 LEU A N 1
ATOM 939 C CA . LEU A 1 126 ? -5.949 5.629 2.135 1 96.5 126 LEU A CA 1
ATOM 940 C C . LEU A 1 126 ? -5.359 5.051 0.854 1 96.5 126 LEU A C 1
ATOM 942 O O . LEU A 1 126 ? -5.043 5.789 -0.078 1 96.5 126 LEU A O 1
ATOM 946 N N . ALA A 1 127 ? -5.188 3.73 0.791 1 93.62 127 ALA A N 1
ATOM 947 C CA . ALA A 1 127 ? -4.582 3.045 -0.346 1 93.62 127 ALA A CA 1
ATOM 948 C C . ALA A 1 127 ? -5.355 3.324 -1.632 1 93.62 127 ALA A C 1
ATOM 950 O O . ALA A 1 127 ? -4.785 3.297 -2.725 1 93.62 127 ALA A O 1
ATOM 951 N N . ALA A 1 128 ? -6.66 3.564 -1.551 1 83.25 128 ALA A N 1
ATOM 952 C CA . ALA A 1 128 ? -7.434 3.908 -2.742 1 83.25 128 ALA A CA 1
ATOM 953 C C . ALA A 1 128 ? -8.32 5.125 -2.49 1 83.25 128 ALA A C 1
ATOM 955 O O . ALA A 1 128 ? -9.383 5.262 -3.1 1 83.25 128 ALA A O 1
ATOM 956 N N . ALA A 1 129 ? -7.891 5.875 -1.59 1 77.69 129 ALA A N 1
ATOM 957 C CA . ALA A 1 129 ? -8.711 7.035 -1.251 1 77.69 129 ALA A CA 1
ATOM 958 C C . ALA A 1 129 ? -7.973 8.336 -1.542 1 77.69 129 ALA A C 1
ATOM 960 O O . ALA A 1 129 ? -6.762 8.43 -1.324 1 77.69 129 ALA A O 1
ATOM 961 N N . GLY A 1 130 ? -8.734 9.25 -2.154 1 74.88 130 GLY A N 1
ATOM 962 C CA . GLY A 1 130 ? -8.242 10.602 -2.361 1 74.88 130 GLY A CA 1
ATOM 963 C C . GLY A 1 130 ? -8.867 11.609 -1.415 1 74.88 130 GLY A C 1
ATOM 964 O O . GLY A 1 130 ? -9.078 11.32 -0.236 1 74.88 130 GLY A O 1
ATOM 965 N N . CYS A 1 131 ? -9.039 12.766 -1.965 1 70.75 131 CYS A N 1
ATOM 966 C CA . CYS A 1 131 ? -9.711 13.805 -1.194 1 70.75 131 CYS A CA 1
ATOM 967 C C . CYS A 1 131 ? -11.18 13.453 -0.981 1 70.75 131 CYS A C 1
ATOM 969 O O . CYS A 1 131 ? -11.805 12.812 -1.831 1 70.75 131 CYS A O 1
ATOM 971 N N . ALA A 1 132 ? -11.727 13.68 0.177 1 65.19 132 ALA A N 1
ATOM 972 C CA . ALA A 1 132 ? -13.125 13.422 0.502 1 65.19 132 ALA A CA 1
ATOM 973 C C . ALA A 1 132 ? -14.047 14.422 -0.191 1 65.19 132 ALA A C 1
ATOM 975 O O . ALA A 1 132 ? -14.477 15.406 0.419 1 65.19 132 ALA A O 1
ATOM 976 N N . SER A 1 133 ? -13.789 14.617 -1.561 1 54.06 133 SER A N 1
ATOM 977 C CA . SER A 1 133 ? -14.461 15.711 -2.256 1 54.06 133 SER A CA 1
ATOM 978 C C . SER A 1 133 ? -15.766 15.25 -2.889 1 54.06 133 SER A C 1
ATOM 980 O O . SER A 1 133 ? -16.062 15.578 -4.039 1 54.06 133 SER A O 1
ATOM 982 N N . GLY A 1 134 ? -16.516 14.344 -2.184 1 52.5 134 GLY A N 1
ATOM 983 C CA . GLY A 1 134 ? -17.875 14.086 -2.619 1 52.5 134 GLY A CA 1
ATOM 984 C C . GLY A 1 134 ? -18 12.883 -3.533 1 52.5 134 GLY A C 1
ATOM 985 O O . GLY A 1 134 ? -19.094 12.422 -3.824 1 52.5 134 GLY A O 1
ATOM 986 N N . ALA A 1 135 ? -16.891 12.422 -4.148 1 55.06 135 ALA A N 1
ATOM 987 C CA . ALA A 1 135 ? -17.047 11.242 -4.996 1 55.06 135 ALA A CA 1
ATOM 988 C C . ALA A 1 135 ? -17.312 9.992 -4.156 1 55.06 135 ALA A C 1
ATOM 990 O O . ALA A 1 135 ? -16.766 9.844 -3.064 1 55.06 135 ALA A O 1
ATOM 991 N N . PRO A 1 136 ? -18.25 9.297 -4.793 1 62.97 136 PRO A N 1
ATOM 992 C CA . PRO A 1 136 ? -18.562 8.086 -4.035 1 62.97 136 PRO A CA 1
ATOM 993 C C . PRO A 1 136 ? -17.359 7.141 -3.922 1 62.97 136 PRO A C 1
ATOM 995 O O . PRO A 1 136 ? -16.516 7.113 -4.812 1 62.97 136 PRO A O 1
ATOM 998 N N . GLY A 1 137 ? -17.312 6.613 -2.686 1 67.19 137 GLY A N 1
ATOM 999 C CA . GLY A 1 137 ? -16.297 5.594 -2.471 1 67.19 137 GLY A CA 1
ATOM 1000 C C . GLY A 1 137 ? -15.219 6.027 -1.498 1 67.19 137 GLY A C 1
ATOM 1001 O O . GLY A 1 137 ? -14.914 7.215 -1.39 1 67.19 137 GLY A O 1
ATOM 1002 N N . GLY A 1 138 ? -15.023 5.176 -0.626 1 80.31 138 GLY A N 1
ATOM 1003 C CA . GLY A 1 138 ? -14.023 5.531 0.367 1 80.31 138 GLY A CA 1
ATOM 1004 C C . GLY A 1 138 ? -13.523 4.344 1.166 1 80.31 138 GLY A C 1
ATOM 1005 O O . GLY A 1 138 ? -14.039 3.232 1.023 1 80.31 138 GLY A O 1
ATOM 1006 N N . GLU A 1 139 ? -12.555 4.648 1.889 1 89.81 139 GLU A N 1
ATOM 1007 C CA . GLU A 1 139 ? -11.836 3.635 2.656 1 89.81 139 GLU A CA 1
ATOM 1008 C C . GLU A 1 139 ? -12.727 3.027 3.734 1 89.81 139 GLU A C 1
ATOM 1010 O O . GLU A 1 139 ? -12.469 1.921 4.211 1 89.81 139 GLU A O 1
ATOM 1015 N N . SER A 1 140 ? -13.906 3.766 4.012 1 93.88 140 SER A N 1
ATOM 1016 C CA . SER A 1 140 ? -14.742 3.271 5.102 1 93.88 140 SER A CA 1
ATOM 1017 C C . SER A 1 140 ? -16.141 2.92 4.602 1 93.88 140 SER A C 1
ATOM 1019 O O . SER A 1 140 ? -17.109 2.939 5.371 1 93.88 140 SER A O 1
ATOM 1021 N N . ASP A 1 141 ? -16.281 2.582 3.328 1 91.44 141 ASP A N 1
ATOM 1022 C CA . ASP A 1 141 ? -17.578 2.195 2.762 1 91.44 141 ASP A CA 1
ATOM 1023 C C . ASP A 1 141 ? -18.016 0.826 3.275 1 91.44 141 ASP A C 1
ATOM 1025 O O . ASP A 1 141 ? -19.203 0.508 3.273 1 91.44 141 ASP A O 1
ATOM 1029 N N . CYS A 1 142 ? -17.031 0.014 3.688 1 89.06 142 CYS A N 1
ATOM 1030 C CA . CYS A 1 142 ? -17.328 -1.302 4.246 1 89.06 142 CYS A CA 1
ATOM 1031 C C . CYS A 1 142 ? -16.828 -1.409 5.684 1 89.06 142 CYS A C 1
ATOM 1033 O O . CYS A 1 142 ? -15.648 -1.186 5.953 1 89.06 142 CYS A O 1
ATOM 1035 N N . LEU A 1 143 ? -17.688 -1.853 6.527 1 91.25 143 LEU A N 1
ATOM 1036 C CA . LEU A 1 143 ? -17.359 -1.931 7.949 1 91.25 143 LEU A CA 1
ATOM 1037 C C . LEU A 1 143 ? -16.297 -2.998 8.211 1 91.25 143 LEU A C 1
ATOM 1039 O O . LEU A 1 143 ? -15.609 -2.949 9.227 1 91.25 143 LEU A O 1
ATOM 1043 N N . ASN A 1 144 ? -16.156 -3.939 7.277 1 88.06 144 ASN A N 1
ATOM 1044 C CA . ASN A 1 144 ? -15.188 -5.016 7.438 1 88.06 144 ASN A CA 1
ATOM 1045 C C . ASN A 1 144 ? -13.758 -4.484 7.457 1 88.06 144 ASN A C 1
ATOM 1047 O O . ASN A 1 144 ? -12.836 -5.168 7.914 1 88.06 144 ASN A O 1
ATOM 1051 N N . GLN A 1 145 ? -13.57 -3.291 7.012 1 90.38 145 GLN A N 1
ATOM 1052 C CA . GLN A 1 145 ? -12.242 -2.699 6.945 1 90.38 145 GLN A CA 1
ATOM 1053 C C . GLN A 1 145 ? -11.883 -1.996 8.25 1 90.38 145 GLN A C 1
ATOM 1055 O O . GLN A 1 145 ? -10.734 -1.601 8.461 1 90.38 145 GLN A O 1
ATOM 1060 N N . LEU A 1 146 ? -12.859 -1.834 9.094 1 94.06 146 LEU A N 1
ATOM 1061 C CA . LEU A 1 146 ? -12.664 -1.137 10.359 1 94.06 146 LEU A CA 1
ATOM 1062 C C . LEU A 1 146 ? -12.43 -2.127 11.5 1 94.06 146 LEU A C 1
ATOM 1064 O O . LEU A 1 146 ? -13.344 -2.412 12.273 1 94.06 146 LEU A O 1
ATOM 1068 N N . ASP A 1 147 ? -11.234 -2.58 11.609 1 91 147 ASP A N 1
ATOM 1069 C CA . ASP A 1 147 ? -10.898 -3.615 12.578 1 91 147 ASP A CA 1
ATOM 1070 C C . ASP A 1 147 ? -10.242 -3.012 13.82 1 91 147 ASP A C 1
ATOM 1072 O O . ASP A 1 147 ? -9.031 -2.777 13.836 1 91 147 ASP A O 1
ATOM 1076 N N . VAL A 1 148 ? -11.008 -2.91 14.898 1 97.62 148 VAL A N 1
ATOM 1077 C CA . VAL A 1 148 ? -10.57 -2.275 16.141 1 97.62 148 VAL A CA 1
ATOM 1078 C C . VAL A 1 148 ? -9.383 -3.045 16.719 1 97.62 148 VAL A C 1
ATOM 1080 O O . VAL A 1 148 ? -8.383 -2.447 17.125 1 97.62 148 VAL A O 1
ATOM 1083 N N . THR A 1 149 ? -9.461 -4.359 16.734 1 97.31 149 THR A N 1
ATOM 1084 C CA . THR A 1 149 ? -8.43 -5.195 17.344 1 97.31 149 THR A CA 1
ATOM 1085 C C . THR A 1 149 ? -7.105 -5.043 16.594 1 97.31 149 THR A C 1
ATOM 1087 O O . THR A 1 149 ? -6.059 -4.844 17.219 1 97.31 149 THR A O 1
ATOM 1090 N N . SER A 1 150 ? -7.172 -5.156 15.289 1 96.31 150 SER A N 1
ATOM 1091 C CA . SER A 1 150 ? -5.957 -5.023 14.492 1 96.31 150 SER A CA 1
ATOM 1092 C C . SER A 1 150 ? -5.355 -3.631 14.633 1 96.31 150 SER A C 1
ATOM 1094 O O . SER A 1 150 ? -4.133 -3.484 14.742 1 96.31 150 SER A O 1
ATOM 1096 N N . CYS A 1 151 ? -6.176 -2.609 14.609 1 98.31 151 CYS A N 1
ATOM 1097 C CA . CYS A 1 151 ? -5.695 -1.244 14.789 1 98.31 151 CYS A CA 1
ATOM 1098 C C . CYS A 1 151 ? -5.02 -1.074 16.141 1 98.31 151 CYS A C 1
ATOM 1100 O O . CYS A 1 151 ? -3.912 -0.541 16.234 1 98.31 151 CYS A O 1
ATOM 1102 N N . HIS A 1 152 ? -5.711 -1.576 17.172 1 98.81 152 HIS A N 1
ATOM 1103 C CA . HIS A 1 152 ? -5.168 -1.539 18.516 1 98.81 152 HIS A CA 1
ATOM 1104 C C . HIS A 1 152 ? -3.793 -2.197 18.578 1 98.81 152 HIS A C 1
ATOM 1106 O O . HIS A 1 152 ? -2.842 -1.611 19.109 1 98.81 152 HIS A O 1
ATOM 1112 N N . ASP A 1 153 ? -3.658 -3.396 18.062 1 98.75 153 ASP A N 1
ATOM 1113 C CA . ASP A 1 153 ? -2.424 -4.172 18.156 1 98.75 153 ASP A CA 1
ATOM 1114 C C . ASP A 1 153 ? -1.272 -3.459 17.438 1 98.75 153 ASP A C 1
ATOM 1116 O O . ASP A 1 153 ? -0.151 -3.424 17.953 1 98.75 153 ASP A O 1
ATOM 1120 N N . VAL A 1 154 ? -1.524 -2.898 16.312 1 98.81 154 VAL A N 1
ATOM 1121 C CA . VAL A 1 154 ? -0.486 -2.23 15.523 1 98.81 154 VAL A CA 1
ATOM 1122 C C . VAL A 1 154 ? -0.042 -0.957 16.234 1 98.81 154 VAL A C 1
ATOM 1124 O O . VAL A 1 154 ? 1.148 -0.639 16.281 1 98.81 154 VAL A O 1
ATOM 1127 N N . VAL A 1 155 ? -0.972 -0.198 16.828 1 98.88 155 VAL A N 1
ATOM 1128 C CA . VAL A 1 155 ? -0.607 0.979 17.609 1 98.88 155 VAL A CA 1
ATOM 1129 C C . VAL A 1 155 ? 0.319 0.573 18.766 1 98.88 155 VAL A C 1
ATOM 1131 O O . VAL A 1 155 ? 1.396 1.147 18.922 1 98.88 155 VAL A O 1
ATOM 1134 N N . GLU A 1 156 ? -0.076 -0.472 19.438 1 98.81 156 GLU A N 1
ATOM 1135 C CA . GLU A 1 156 ? 0.672 -0.896 20.625 1 98.81 156 GLU A CA 1
ATOM 1136 C C . GLU A 1 156 ? 2.072 -1.37 20.25 1 98.81 156 GLU A C 1
ATOM 1138 O O . GLU A 1 156 ? 3.031 -1.146 20.984 1 98.81 156 GLU A O 1
ATOM 1143 N N . GLN A 1 157 ? 2.213 -1.983 19.141 1 98.75 157 GLN A N 1
ATOM 1144 C CA . GLN A 1 157 ? 3.479 -2.58 18.719 1 98.75 157 GLN A CA 1
ATOM 1145 C C . GLN A 1 157 ? 4.402 -1.536 18.094 1 98.75 157 GLN A C 1
ATOM 1147 O O . GLN A 1 157 ? 5.582 -1.802 17.875 1 98.75 157 GLN A O 1
ATOM 1152 N N . ASN A 1 158 ? 3.889 -0.363 17.844 1 98.81 158 ASN A N 1
ATOM 1153 C CA . ASN A 1 158 ? 4.668 0.63 17.109 1 98.81 158 ASN A CA 1
ATOM 1154 C C . ASN A 1 158 ? 4.512 2.023 17.719 1 98.81 158 ASN A C 1
ATOM 1156 O O . ASN A 1 158 ? 4.273 2.994 17 1 98.81 158 ASN A O 1
ATOM 1160 N N . ARG A 1 159 ? 4.609 2.199 19 1 98.19 159 ARG A N 1
ATOM 1161 C CA . ARG A 1 159 ? 4.402 3.428 19.75 1 98.19 159 ARG A CA 1
ATOM 1162 C C . ARG A 1 159 ? 5.488 4.453 19.438 1 98.19 159 ARG A C 1
ATOM 1164 O O . ARG A 1 159 ? 5.316 5.645 19.703 1 98.19 159 ARG A O 1
ATOM 1171 N N . ASP A 1 160 ? 6.551 3.965 18.891 1 98.25 160 ASP A N 1
ATOM 1172 C CA . ASP A 1 160 ? 7.652 4.859 18.562 1 98.25 160 ASP A CA 1
ATOM 1173 C C . ASP A 1 160 ? 7.297 5.738 17.359 1 98.25 160 ASP A C 1
ATOM 1175 O O . ASP A 1 160 ? 7.859 6.824 17.188 1 98.25 160 ASP A O 1
ATOM 1179 N N . MET A 1 161 ? 6.379 5.273 16.562 1 98.81 161 MET A N 1
ATOM 1180 C CA . MET A 1 161 ? 6.066 5.996 15.328 1 98.81 161 MET A CA 1
ATOM 1181 C C . MET A 1 161 ? 4.598 6.402 15.289 1 98.81 161 MET A C 1
ATOM 1183 O O . MET A 1 161 ? 4.254 7.457 14.758 1 98.81 161 MET A O 1
ATOM 1187 N N . ILE A 1 162 ? 3.74 5.582 15.82 1 98.94 162 ILE A N 1
ATOM 1188 C CA . ILE A 1 162 ? 2.311 5.871 15.797 1 98.94 162 ILE A CA 1
ATOM 1189 C C . ILE A 1 162 ? 1.933 6.707 17.016 1 98.94 162 ILE A C 1
ATOM 1191 O O . ILE A 1 162 ? 2.119 6.277 18.156 1 98.94 162 ILE A O 1
ATOM 1195 N N . VAL A 1 163 ? 1.301 7.863 16.766 1 98.94 163 VAL A N 1
ATOM 1196 C CA . VAL A 1 163 ? 1.075 8.812 17.859 1 98.94 163 VAL A CA 1
ATOM 1197 C C . VAL A 1 163 ? -0.423 8.961 18.109 1 98.94 163 VAL A C 1
ATOM 1199 O O . VAL A 1 163 ? -0.836 9.688 19.016 1 98.94 163 VAL A O 1
ATOM 1202 N N . GLY A 1 164 ? -1.258 8.297 17.328 1 98.94 164 GLY A N 1
ATOM 1203 C CA . GLY A 1 164 ? -2.703 8.367 17.484 1 98.94 164 GLY A CA 1
ATOM 1204 C C . GLY A 1 164 ? -3.453 7.633 16.391 1 98.94 164 GLY A C 1
ATOM 1205 O O . GLY A 1 164 ? -2.857 6.871 15.625 1 98.94 164 GLY A O 1
ATOM 1206 N N . VAL A 1 165 ? -4.781 7.859 16.344 1 98.94 165 VAL A N 1
ATOM 1207 C CA . VAL A 1 165 ? -5.652 7.188 15.391 1 98.94 165 VAL A CA 1
ATOM 1208 C C . VAL A 1 165 ? -6.379 8.227 14.539 1 98.94 165 VAL A C 1
ATOM 1210 O O . VAL A 1 165 ? -6.852 9.242 15.047 1 98.94 165 VAL A O 1
ATOM 1213 N N . LYS A 1 166 ? -6.418 7.996 13.258 1 98.81 166 LYS A N 1
ATOM 1214 C CA . LYS A 1 166 ? -7.117 8.883 12.328 1 98.81 166 LYS A CA 1
ATOM 1215 C C . LYS A 1 166 ? -8.492 8.328 11.961 1 98.81 166 LYS A C 1
ATOM 1217 O O . LYS A 1 166 ? -8.633 7.125 11.727 1 98.81 166 LYS A O 1
ATOM 1222 N N . ALA A 1 167 ? -9.484 9.141 11.961 1 97.94 167 ALA A N 1
ATOM 1223 C CA . ALA A 1 167 ? -10.805 8.875 11.406 1 97.94 167 ALA A CA 1
ATOM 1224 C C . ALA A 1 167 ? -11.234 9.977 10.445 1 97.94 167 ALA A C 1
ATOM 1226 O O . ALA A 1 167 ? -11.062 11.164 10.742 1 97.94 167 ALA A O 1
ATOM 1227 N N . ARG A 1 168 ? -11.688 9.648 9.32 1 97 168 ARG A N 1
ATOM 1228 C CA . ARG A 1 168 ? -12.273 10.617 8.398 1 97 168 ARG A CA 1
ATOM 1229 C C . ARG A 1 168 ? -13.789 10.508 8.383 1 97 168 ARG A C 1
ATOM 1231 O O . ARG A 1 168 ? -14.344 9.453 8.07 1 97 168 ARG A O 1
ATOM 1238 N N . LEU A 1 169 ? -14.391 11.57 8.758 1 96.94 169 LEU A N 1
ATOM 1239 C CA . LEU A 1 169 ? -15.844 11.68 8.812 1 96.94 169 LEU A CA 1
ATOM 1240 C C . LEU A 1 169 ? -16.375 12.562 7.691 1 96.94 169 LEU A C 1
ATOM 1242 O O . LEU A 1 169 ? -16.391 13.789 7.812 1 96.94 169 LEU A O 1
ATOM 1246 N N . SER A 1 170 ? -16.688 11.977 6.641 1 95.56 170 SER A N 1
ATOM 1247 C CA . SER A 1 170 ? -17.312 12.586 5.469 1 95.56 170 SER A CA 1
ATOM 1248 C C . SER A 1 170 ? -18.312 11.641 4.82 1 95.56 170 SER A C 1
ATOM 1250 O O . SER A 1 170 ? -18.062 10.438 4.711 1 95.56 170 SER A O 1
ATOM 1252 N N . GLU A 1 171 ? -19.406 12.125 4.395 1 94.38 171 GLU A N 1
ATOM 1253 C CA . GLU A 1 171 ? -20.516 11.344 3.855 1 94.38 171 GLU A CA 1
ATOM 1254 C C . GLU A 1 171 ? -20.062 10.484 2.676 1 94.38 171 GLU A C 1
ATOM 1256 O O . GLU A 1 171 ? -20.359 9.289 2.623 1 94.38 171 GLU A O 1
ATOM 1261 N N . SER A 1 172 ? -19.281 11.023 1.765 1 90.88 172 SER A N 1
ATOM 1262 C CA . SER A 1 172 ? -18.969 10.406 0.48 1 90.88 172 SER A CA 1
ATOM 1263 C C . SER A 1 172 ? -17.984 9.25 0.646 1 90.88 172 SER A C 1
ATOM 1265 O O . SER A 1 172 ? -17.844 8.43 -0.256 1 90.88 172 SER A O 1
ATOM 1267 N N . ILE A 1 173 ? -17.312 9.102 1.837 1 93.19 173 ILE A N 1
ATOM 1268 C CA . ILE A 1 173 ? -16.281 8.078 1.963 1 93.19 173 ILE A CA 1
ATOM 1269 C C . ILE A 1 173 ? -16.688 7.055 3.018 1 93.19 173 ILE A C 1
ATOM 1271 O O . ILE A 1 173 ? -15.859 6.273 3.486 1 93.19 173 ILE A O 1
ATOM 1275 N N . THR A 1 174 ? -17.953 7.133 3.441 1 94.19 174 THR A N 1
ATOM 1276 C CA . THR A 1 174 ? -18.438 6.25 4.488 1 94.19 174 THR A CA 1
ATOM 1277 C C . THR A 1 174 ? -19.781 5.625 4.082 1 94.19 174 THR A C 1
ATOM 1279 O O . THR A 1 174 ? -20.703 5.543 4.891 1 94.19 174 THR A O 1
ATOM 1282 N N . ASN A 1 175 ? -19.844 5.242 2.848 1 91.94 175 ASN A N 1
ATOM 1283 C CA . ASN A 1 175 ? -21.062 4.629 2.322 1 91.94 175 ASN A CA 1
ATOM 1284 C C . ASN A 1 175 ? -22.25 5.574 2.43 1 91.94 175 ASN A C 1
ATOM 1286 O O . ASN A 1 175 ? -23.266 5.23 3.035 1 91.94 175 ASN A O 1
ATOM 1290 N N . ASN A 1 176 ? -22.031 6.777 1.851 1 92.06 176 ASN A N 1
ATOM 1291 C CA . ASN A 1 176 ? -23.047 7.828 1.831 1 92.06 176 ASN A CA 1
ATOM 1292 C C . ASN A 1 176 ? -23.516 8.172 3.238 1 92.06 176 ASN A C 1
ATOM 1294 O O . ASN A 1 176 ? -24.719 8.312 3.475 1 92.06 176 ASN A O 1
ATOM 1298 N N . GLY A 1 177 ? -22.609 8.164 4.148 1 93.94 177 GLY A N 1
ATOM 1299 C CA . GLY A 1 177 ? -22.875 8.625 5.504 1 93.94 177 GLY A CA 1
ATOM 1300 C C . GLY A 1 177 ? -23.328 7.52 6.438 1 93.94 177 GLY A C 1
ATOM 1301 O O . GLY A 1 177 ? -23.328 7.688 7.656 1 93.94 177 GLY A O 1
ATOM 1302 N N . LYS A 1 178 ? -23.656 6.301 5.91 1 94.75 178 LYS A N 1
ATOM 1303 C CA . LYS A 1 178 ? -24.234 5.223 6.699 1 94.75 178 LYS A CA 1
ATOM 1304 C C . LYS A 1 178 ? -23.25 4.719 7.75 1 94.75 178 LYS A C 1
ATOM 1306 O O . LYS A 1 178 ? -23.656 4.301 8.836 1 94.75 178 LYS A O 1
ATOM 1311 N N . ASN A 1 179 ? -21.953 4.781 7.461 1 95.44 179 ASN A N 1
ATOM 1312 C CA . ASN A 1 179 ? -20.953 4.164 8.328 1 95.44 179 ASN A CA 1
ATOM 1313 C C . ASN A 1 179 ? -20.281 5.191 9.227 1 95.44 179 ASN A C 1
ATOM 1315 O O . ASN A 1 179 ? -19.453 4.84 10.07 1 95.44 179 ASN A O 1
ATOM 1319 N N . GLU A 1 180 ? -20.609 6.473 9.211 1 96.06 180 GLU A N 1
ATOM 1320 C CA . GLU A 1 180 ? -19.812 7.527 9.844 1 96.06 180 GLU A CA 1
ATOM 1321 C C . GLU A 1 180 ? -19.828 7.379 11.367 1 96.06 180 GLU A C 1
ATOM 1323 O O . GLU A 1 180 ? -18.797 7.527 12.016 1 96.06 180 GLU A O 1
ATOM 1328 N N . GLN A 1 181 ? -21.016 7.062 11.898 1 97.06 181 GLN A N 1
ATOM 1329 C CA . GLN A 1 181 ? -21.109 6.891 13.344 1 97.06 181 GLN A CA 1
ATOM 1330 C C . GLN A 1 181 ? -20.203 5.766 13.828 1 97.06 181 GLN A C 1
ATOM 1332 O O . GLN A 1 181 ? -19.5 5.91 14.828 1 97.06 181 GLN A O 1
ATOM 1337 N N . GLU A 1 182 ? -20.172 4.723 13.078 1 97.44 182 GLU A N 1
ATOM 1338 C CA . GLU A 1 182 ? -19.375 3.562 13.469 1 97.44 182 GLU A CA 1
ATOM 1339 C C . GLU A 1 182 ? -17.891 3.832 13.297 1 97.44 182 GLU A C 1
ATOM 1341 O O . GLU A 1 182 ? -17.078 3.412 14.125 1 97.44 182 GLU A O 1
ATOM 1346 N N . VAL A 1 183 ? -17.531 4.504 12.211 1 97.62 183 VAL A N 1
ATOM 1347 C CA . VAL A 1 183 ? -16.141 4.914 12.008 1 97.62 183 VAL A CA 1
ATOM 1348 C C . VAL A 1 183 ? -15.656 5.707 13.211 1 97.62 183 VAL A C 1
ATOM 1350 O O . VAL A 1 183 ? -14.586 5.426 13.758 1 97.62 183 VAL A O 1
ATOM 1353 N N . TYR A 1 184 ? -16.453 6.648 13.617 1 98.44 184 TYR A N 1
ATOM 1354 C CA . TYR A 1 184 ? -16.141 7.543 14.727 1 98.44 184 TYR A CA 1
ATOM 1355 C C . TYR A 1 184 ? -16.031 6.773 16.031 1 98.44 184 TYR A C 1
ATOM 1357 O O . TYR A 1 184 ? -15.031 6.891 16.75 1 98.44 184 TYR A O 1
ATOM 1365 N N . ARG A 1 185 ? -16.984 5.914 16.297 1 98.19 185 ARG A N 1
ATOM 1366 C CA . ARG A 1 185 ? -17.031 5.137 17.531 1 98.19 185 ARG A CA 1
ATOM 1367 C C . ARG A 1 185 ? -15.812 4.223 17.641 1 98.19 185 ARG A C 1
ATOM 1369 O O . ARG A 1 185 ? -15.172 4.16 18.688 1 98.19 185 ARG A O 1
ATOM 1376 N N . ARG A 1 186 ? -15.477 3.549 16.609 1 98.62 186 ARG A N 1
ATOM 1377 C CA . ARG A 1 186 ? -14.383 2.582 16.641 1 98.62 186 ARG A CA 1
ATOM 1378 C C . ARG A 1 186 ? -13.039 3.281 16.781 1 98.62 186 ARG A C 1
ATOM 1380 O O . ARG A 1 186 ? -12.141 2.793 17.469 1 98.62 186 ARG A O 1
ATOM 1387 N N . ALA A 1 187 ? -12.883 4.418 16.141 1 98.75 187 ALA A N 1
ATOM 1388 C CA . ALA A 1 187 ? -11.648 5.188 16.312 1 98.75 187 ALA A CA 1
ATOM 1389 C C . ALA A 1 187 ? -11.484 5.645 17.75 1 98.75 187 ALA A C 1
ATOM 1391 O O . ALA A 1 187 ? -10.398 5.531 18.328 1 98.75 187 ALA A O 1
ATOM 1392 N N . MET A 1 188 ? -12.578 6.168 18.312 1 98.62 188 MET A N 1
ATOM 1393 C CA . MET A 1 188 ? -12.547 6.617 19.703 1 98.62 188 MET A CA 1
ATOM 1394 C C . MET A 1 188 ? -12.227 5.461 20.641 1 98.62 188 MET A C 1
ATOM 1396 O O . MET A 1 188 ? -11.492 5.625 21.609 1 98.62 188 MET A O 1
ATOM 1400 N N . GLU A 1 189 ? -12.82 4.328 20.312 1 98.75 189 GLU A N 1
ATOM 1401 C CA . GLU A 1 189 ? -12.555 3.139 21.125 1 98.75 189 GLU A CA 1
ATOM 1402 C C . GLU A 1 189 ? -11.07 2.793 21.125 1 98.75 189 GLU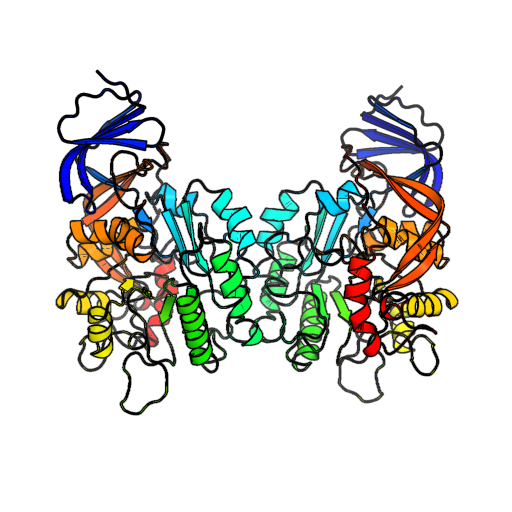 A C 1
ATOM 1404 O O . GLU A 1 189 ? -10.477 2.564 22.188 1 98.75 189 GLU A O 1
ATOM 1409 N N . VAL A 1 190 ? -10.422 2.781 19.953 1 98.88 190 VAL A N 1
ATOM 1410 C CA . VAL A 1 190 ? -9 2.469 19.875 1 98.88 190 VAL A CA 1
ATOM 1411 C C . VAL A 1 190 ? -8.195 3.527 20.625 1 98.88 190 VAL A C 1
ATOM 1413 O O . VAL A 1 190 ? -7.254 3.199 21.344 1 98.88 190 VAL A O 1
ATOM 1416 N N . GLY A 1 191 ? -8.523 4.832 20.406 1 98.75 191 GLY A N 1
ATOM 1417 C CA . GLY A 1 191 ? -7.848 5.898 21.125 1 98.75 191 GLY A CA 1
ATOM 1418 C C . GLY A 1 191 ? -7.875 5.715 22.625 1 98.75 191 GLY A C 1
ATOM 1419 O O . GLY A 1 191 ? -6.859 5.898 23.297 1 98.75 191 GLY A O 1
ATOM 1420 N N . GLN A 1 192 ? -9.023 5.312 23.109 1 98.5 192 GLN A N 1
ATOM 1421 C CA . GLN A 1 192 ? -9.195 5.098 24.531 1 98.5 192 GLN A CA 1
ATOM 1422 C C . GLN A 1 192 ? -8.367 3.906 25.016 1 98.5 192 GLN A C 1
ATOM 1424 O O . GLN A 1 192 ? -7.668 3.996 26.031 1 98.5 192 GLN A O 1
ATOM 1429 N N . LEU A 1 193 ? -8.43 2.816 24.266 1 98.56 193 LEU A N 1
ATOM 1430 C CA . LEU A 1 193 ? -7.719 1.597 24.641 1 98.56 193 LEU A CA 1
ATOM 1431 C C . LEU A 1 193 ? -6.211 1.828 24.656 1 98.56 193 LEU A C 1
ATOM 1433 O O . LEU A 1 193 ? -5.516 1.32 25.531 1 98.56 193 LEU A O 1
ATOM 1437 N N . CYS A 1 194 ? -5.719 2.609 23.719 1 98.69 194 CYS A N 1
ATOM 1438 C CA . CYS A 1 194 ? -4.285 2.811 23.562 1 98.69 194 CYS A CA 1
ATOM 1439 C C . CYS A 1 194 ? -3.822 4.062 24.297 1 98.69 194 CYS A C 1
ATOM 1441 O O . CYS A 1 194 ? -2.621 4.324 24.391 1 98.69 194 CYS A O 1
ATOM 1443 N N . LYS A 1 195 ? -4.793 4.848 24.766 1 98.5 195 LYS A N 1
ATOM 1444 C CA . LYS A 1 195 ? -4.5 6.117 25.422 1 98.5 195 LYS A CA 1
ATOM 1445 C C . LYS A 1 195 ? -3.715 7.047 24.516 1 98.5 195 LYS A C 1
ATOM 1447 O O . LYS A 1 195 ? -2.68 7.59 24.906 1 98.5 195 LYS A O 1
ATOM 1452 N N . VAL A 1 196 ? -4.129 7.133 23.312 1 98.75 196 VAL A N 1
ATOM 1453 C CA . VAL A 1 196 ? -3.605 8.07 22.328 1 98.75 196 VAL A CA 1
ATOM 1454 C C . VAL A 1 196 ? -4.742 8.922 21.766 1 98.75 196 VAL A C 1
ATOM 1456 O O . VAL A 1 196 ? -5.906 8.516 21.797 1 98.75 196 VAL A O 1
ATOM 1459 N N . PRO A 1 197 ? -4.438 10.086 21.297 1 98.81 197 PRO A N 1
ATOM 1460 C CA . PRO A 1 197 ? -5.5 10.914 20.719 1 98.81 197 PRO A CA 1
ATOM 1461 C C . PRO A 1 197 ? -6.012 10.367 19.391 1 98.81 197 PRO A C 1
ATOM 1463 O O . PRO A 1 197 ? -5.309 9.617 18.703 1 98.81 197 PRO A O 1
ATOM 1466 N N . ILE A 1 198 ? -7.211 10.797 19.047 1 98.75 198 ILE A N 1
ATOM 1467 C CA . ILE A 1 198 ? -7.66 10.617 17.672 1 98.75 198 ILE A CA 1
ATOM 1468 C C . ILE A 1 198 ? -7.582 11.953 16.938 1 98.75 198 ILE A C 1
ATOM 1470 O O . ILE A 1 198 ? -7.656 13.016 17.547 1 98.75 198 ILE A O 1
ATOM 1474 N N . MET A 1 199 ? -7.312 11.93 15.719 1 98.94 199 MET A N 1
ATOM 1475 C CA . MET A 1 199 ? -7.516 13.047 14.805 1 98.94 199 MET A CA 1
ATOM 1476 C C . MET A 1 199 ? -8.727 12.812 13.914 1 98.94 199 MET A C 1
ATOM 1478 O O . MET A 1 199 ? -8.758 11.844 13.141 1 98.94 199 MET A O 1
ATOM 1482 N N . ALA A 1 200 ? -9.727 13.625 14.023 1 98.75 200 ALA A N 1
ATOM 1483 C CA . ALA A 1 200 ? -10.961 13.461 13.258 1 98.75 200 ALA A CA 1
ATOM 1484 C C . ALA A 1 200 ? -11.055 14.484 12.133 1 98.75 200 ALA A C 1
ATOM 1486 O O . ALA A 1 200 ? -11.086 15.695 12.383 1 98.75 200 ALA A O 1
ATOM 1487 N N . HIS A 1 201 ? -10.961 14.023 10.938 1 98.19 201 HIS A N 1
ATOM 1488 C CA . HIS A 1 201 ? -11.406 14.805 9.789 1 98.19 201 HIS A CA 1
ATOM 1489 C C . HIS A 1 201 ? -12.922 14.938 9.766 1 98.19 201 HIS A C 1
ATOM 1491 O O . HIS A 1 201 ? -13.633 13.93 9.719 1 98.19 201 HIS A O 1
ATOM 1497 N N . HIS A 1 202 ? -13.445 16.109 9.844 1 97.5 202 HIS A N 1
ATOM 1498 C CA . HIS A 1 202 ? -14.875 16.359 9.938 1 97.5 202 HIS A CA 1
ATOM 1499 C C . HIS A 1 202 ? -15.32 17.422 8.938 1 97.5 202 HIS A C 1
ATOM 1501 O O . HIS A 1 202 ? -15.383 18.609 9.273 1 97.5 202 HIS A O 1
ATOM 1507 N N . THR A 1 203 ? -15.57 17.031 7.738 1 95.38 203 THR A N 1
ATOM 1508 C CA . THR A 1 203 ? -16.031 17.906 6.656 1 95.38 203 THR A CA 1
ATOM 1509 C C . THR A 1 203 ? -17.109 17.219 5.84 1 95.38 203 THR A C 1
ATOM 1511 O O . THR A 1 203 ? -17.062 16 5.605 1 95.38 203 THR A O 1
ATOM 1514 N N . LEU A 1 204 ? -18.188 17.938 5.406 1 94.75 204 LEU A N 1
ATOM 1515 C CA . LEU A 1 204 ? -19.297 17.359 4.645 1 94.75 204 LEU A CA 1
ATOM 1516 C C . LEU A 1 204 ? -19.797 16.078 5.309 1 94.75 204 LEU A C 1
ATOM 1518 O O . LEU A 1 204 ? -19.922 15.047 4.648 1 94.75 204 LEU A O 1
ATOM 1522 N N . SER A 1 205 ? -19.922 16.156 6.598 1 96.06 205 SER A N 1
ATOM 1523 C CA . SER A 1 205 ? -20.234 14.992 7.426 1 96.06 205 SER A CA 1
ATOM 1524 C C . SER A 1 205 ? -21.703 14.977 7.828 1 96.06 205 SER A C 1
ATOM 1526 O O . SER A 1 205 ? -22.328 16.031 7.969 1 96.06 205 SER A O 1
ATOM 1528 N N . THR A 1 206 ? -22.203 13.781 8 1 94.88 206 THR A N 1
ATOM 1529 C CA . THR A 1 206 ? -23.547 13.625 8.547 1 94.88 206 THR A CA 1
ATOM 1530 C C . THR A 1 206 ? -23.531 13.719 10.07 1 94.88 206 THR A C 1
ATOM 1532 O O . THR A 1 206 ? -24.578 13.883 10.703 1 94.88 206 THR A O 1
ATOM 1535 N N . ILE A 1 207 ? -22.344 13.625 10.68 1 96.81 207 ILE A N 1
ATOM 1536 C CA . ILE A 1 207 ? -22.188 13.828 12.117 1 96.81 207 ILE A CA 1
ATOM 1537 C C . ILE A 1 207 ? -22.297 15.32 12.438 1 96.81 207 ILE A C 1
ATOM 1539 O O . ILE A 1 207 ? -21.516 16.125 11.93 1 96.81 207 ILE A O 1
ATOM 1543 N N . PRO A 1 208 ? -23.203 15.664 13.289 1 96.31 208 PRO A N 1
ATOM 1544 C CA . PRO A 1 208 ? -23.422 17.094 13.516 1 96.31 208 PRO A CA 1
ATOM 1545 C C . PRO A 1 208 ? -22.281 17.75 14.281 1 96.31 208 PRO A C 1
ATOM 1547 O O . PRO A 1 208 ? -21.688 17.125 15.164 1 96.31 208 PRO A O 1
ATOM 1550 N N . THR A 1 209 ? -22.047 19 13.961 1 97.38 209 THR A N 1
ATOM 1551 C CA . THR A 1 209 ? -21.078 19.812 14.703 1 97.38 209 THR A CA 1
ATOM 1552 C C . THR A 1 209 ? -21.703 20.359 15.992 1 97.38 209 THR A C 1
ATOM 1554 O O . THR A 1 209 ? -21.016 20.484 17.016 1 97.38 209 THR A O 1
ATOM 1557 N N . GLN A 1 210 ? -22.953 20.625 15.867 1 93.56 210 GLN A N 1
ATOM 1558 C CA . GLN A 1 210 ? -23.781 21.062 17 1 93.56 210 GLN A CA 1
ATOM 1559 C C . GLN A 1 210 ? -24.859 20.031 17.312 1 93.56 210 GLN A C 1
ATOM 1561 O O . GLN A 1 210 ? -25.703 19.719 16.453 1 93.56 210 GLN A O 1
ATOM 1566 N N . GLY A 1 211 ? -24.719 19.469 18.516 1 88.31 211 GLY A N 1
ATOM 1567 C CA . GLY A 1 211 ? -25.703 18.484 18.922 1 88.31 211 GLY A CA 1
ATOM 1568 C C . GLY A 1 211 ? -27.047 19.094 19.25 1 88.31 211 GLY A C 1
ATOM 1569 O O . GLY A 1 211 ? -27.141 20.281 19.547 1 88.31 211 GLY A O 1
ATOM 1570 N N . ARG A 1 212 ? -28.172 18.25 19 1 78.75 212 ARG A N 1
ATOM 1571 C CA . ARG A 1 212 ? -29.516 18.594 19.469 1 78.75 212 ARG A CA 1
ATOM 1572 C C . ARG A 1 212 ? -29.859 17.828 20.734 1 78.75 212 ARG A C 1
ATOM 1574 O O . ARG A 1 212 ? -29.406 16.703 20.922 1 78.75 212 ARG A O 1
ATOM 1581 N N . THR A 1 213 ? -30.438 18.5 21.516 1 68.06 213 THR A N 1
ATOM 1582 C CA . THR A 1 213 ? -30.875 17.875 22.75 1 68.06 213 THR A CA 1
ATOM 1583 C C . THR A 1 213 ? -31.688 16.609 22.453 1 68.06 213 THR A C 1
ATOM 1585 O O . THR A 1 213 ? -32.594 16.625 21.609 1 68.06 213 THR A O 1
ATOM 1588 N N . GLY A 1 214 ? -31.297 15.508 23.141 1 71.12 214 GLY A N 1
ATOM 1589 C CA . GLY A 1 214 ? -32.062 14.281 23.062 1 71.12 214 GLY A CA 1
ATOM 1590 C C . GLY A 1 214 ? -31.594 13.344 21.969 1 71.12 214 GLY A C 1
ATOM 1591 O O . GLY A 1 214 ? -32.062 12.219 21.844 1 71.12 214 GLY A O 1
ATOM 1592 N N . ASP A 1 215 ? -30.688 13.805 21.125 1 74.94 215 ASP A N 1
ATOM 1593 C CA . ASP A 1 215 ? -30.203 12.969 20.031 1 74.94 215 ASP A CA 1
ATOM 1594 C C . ASP A 1 215 ? -29.141 11.984 20.516 1 74.94 215 ASP A C 1
ATOM 1596 O O . ASP A 1 215 ? -28.312 12.328 21.344 1 74.94 215 ASP A O 1
ATOM 1600 N N . ASP A 1 216 ? -29.344 10.75 20.172 1 83.5 216 ASP A N 1
ATOM 1601 C CA . ASP A 1 216 ? -28.453 9.664 20.578 1 83.5 216 ASP A CA 1
ATOM 1602 C C . ASP A 1 216 ? -27.281 9.531 19.609 1 83.5 216 ASP A C 1
ATOM 1604 O O . ASP A 1 216 ? -26.391 8.703 19.797 1 83.5 216 ASP A O 1
ATOM 1608 N N . CYS A 1 217 ? -27.141 10.5 18.719 1 90.12 217 CYS A N 1
ATOM 1609 C CA . CYS A 1 217 ? -26.062 10.391 17.734 1 90.12 217 CYS A CA 1
ATOM 1610 C C . CYS A 1 217 ? -24.797 11.078 18.219 1 90.12 217 CYS A C 1
ATOM 1612 O O . CYS A 1 217 ? -24.859 12.008 19.031 1 90.12 217 CYS A O 1
ATOM 1614 N N . LEU A 1 218 ? -23.672 10.602 17.797 1 95.06 218 LEU A N 1
ATOM 1615 C CA . LEU A 1 218 ? -22.391 11.227 18.125 1 95.06 218 LEU A CA 1
ATOM 1616 C C . LEU A 1 218 ? -22.266 12.594 17.453 1 95.06 218 LEU A C 1
ATOM 1618 O O . LEU A 1 218 ? -22.781 12.781 16.344 1 95.06 218 LEU A O 1
ATOM 1622 N N . CYS A 1 219 ? -21.641 13.453 18.172 1 96.31 219 CYS A N 1
ATOM 1623 C CA . CYS A 1 219 ? -21.359 14.797 17.672 1 96.31 219 CYS A CA 1
ATOM 1624 C C . CYS A 1 219 ? -19.844 15.055 17.641 1 96.31 219 CYS A C 1
ATOM 1626 O O . CYS A 1 219 ? -19.109 14.555 18.5 1 96.31 219 CYS A O 1
ATOM 1628 N N . CYS A 1 220 ? -19.359 15.758 16.688 1 97.81 220 CYS A N 1
ATOM 1629 C CA . CYS A 1 220 ? -17.969 16.172 16.547 1 97.81 220 CYS A CA 1
ATOM 1630 C C . CYS A 1 220 ? -17.844 17.688 16.438 1 97.81 220 CYS A C 1
ATOM 1632 O O . CYS A 1 220 ? -18.391 18.281 15.5 1 97.81 220 CYS A O 1
ATOM 1634 N N . PRO A 1 221 ? -17.312 18.328 17.438 1 97.75 221 PRO A N 1
ATOM 1635 C CA . PRO A 1 221 ? -16.266 17.828 18.328 1 97.75 221 PRO A CA 1
ATOM 1636 C C . PRO A 1 221 ? -16.781 17.562 19.75 1 97.75 221 PRO A C 1
ATOM 1638 O O . PRO A 1 221 ? -16.016 17.219 20.641 1 97.75 221 PRO A O 1
ATOM 1641 N N . ARG A 1 222 ? -18.062 17.703 20.016 1 95.5 222 ARG A N 1
ATOM 1642 C CA . ARG A 1 222 ? -18.609 17.641 21.359 1 95.5 222 ARG A CA 1
ATOM 1643 C C . ARG A 1 222 ? -18.188 16.359 22.078 1 95.5 222 ARG A C 1
ATOM 1645 O O . ARG A 1 222 ? -17.875 16.375 23.266 1 95.5 222 ARG A O 1
ATOM 1652 N N . ASP A 1 223 ? -18.172 15.281 21.375 1 96.5 223 ASP A N 1
ATOM 1653 C CA . ASP A 1 223 ? -17.969 13.977 21.984 1 96.5 223 ASP A CA 1
ATOM 1654 C C . ASP A 1 223 ? -16.5 13.57 21.953 1 96.5 223 ASP A C 1
ATOM 1656 O O . ASP A 1 223 ? -16.141 12.461 22.359 1 96.5 223 ASP A O 1
ATOM 1660 N N . MET A 1 224 ? -15.609 14.367 21.453 1 98.06 224 MET A N 1
ATOM 1661 C CA . MET A 1 224 ? -14.172 14.117 21.5 1 98.06 224 MET A CA 1
ATOM 1662 C C . MET A 1 224 ? -13.641 14.258 22.922 1 98.06 224 MET A C 1
ATOM 1664 O O . MET A 1 224 ? -14.203 14.992 23.734 1 98.06 224 MET A O 1
ATOM 1668 N N . ALA A 1 225 ? -12.609 13.547 23.219 1 98.25 225 ALA A N 1
ATOM 1669 C CA . ALA A 1 225 ? -11.977 13.594 24.531 1 98.25 225 ALA A CA 1
ATOM 1670 C C . ALA A 1 225 ? -10.891 14.672 24.578 1 98.25 225 ALA A C 1
ATOM 1672 O O . ALA A 1 225 ? -10.406 15.117 23.547 1 98.25 225 ALA A O 1
ATOM 1673 N N . PRO A 1 226 ? -10.578 15.125 25.844 1 98.38 226 PRO A N 1
ATOM 1674 C CA . PRO A 1 226 ? -9.414 16.016 25.938 1 98.38 226 PRO A CA 1
ATOM 1675 C C . PRO A 1 226 ? -8.164 15.43 25.297 1 98.38 226 PRO A C 1
ATOM 1677 O O . PRO A 1 226 ? -7.863 14.25 25.484 1 98.38 226 PRO A O 1
ATOM 1680 N N . GLY A 1 227 ? -7.547 16.219 24.484 1 98.62 227 GLY A N 1
ATOM 1681 C CA . GLY A 1 227 ? -6.34 15.758 23.812 1 98.62 227 GLY A CA 1
ATOM 1682 C C . GLY A 1 227 ? -6.59 15.297 22.391 1 98.62 227 GLY A C 1
ATOM 1683 O O . GLY A 1 227 ? -5.66 15.211 21.578 1 98.62 227 GLY A O 1
ATOM 1684 N N . ASP A 1 228 ? -7.852 14.945 22.062 1 98.88 228 ASP A N 1
ATOM 1685 C CA . ASP A 1 228 ? -8.195 14.633 20.672 1 98.88 228 ASP A CA 1
ATOM 1686 C C . ASP A 1 228 ? -8.031 15.852 19.781 1 98.88 228 ASP A C 1
ATOM 1688 O O . ASP A 1 228 ? -7.992 16.984 20.266 1 98.88 228 ASP A O 1
ATOM 1692 N N . ILE A 1 229 ? -7.879 15.586 18.531 1 98.94 229 ILE A N 1
ATOM 1693 C CA . ILE A 1 229 ? -7.578 16.641 17.578 1 98.94 229 ILE A CA 1
ATOM 1694 C C . ILE A 1 229 ? -8.688 16.734 16.531 1 98.94 229 ILE A C 1
ATOM 1696 O O . ILE A 1 229 ? -8.938 15.781 15.789 1 98.94 229 ILE A O 1
ATOM 1700 N N . TYR A 1 230 ? -9.43 17.844 16.516 1 98.88 230 TYR A N 1
ATOM 1701 C CA . TYR A 1 230 ? -10.352 18.219 15.461 1 98.88 230 TYR A CA 1
ATOM 1702 C C . TYR A 1 230 ? -9.609 18.922 14.32 1 98.88 230 TYR A C 1
ATOM 1704 O O . TYR A 1 230 ? -9.055 20 14.5 1 98.88 230 TYR A O 1
ATOM 1712 N N . THR A 1 231 ? -9.57 18.281 13.102 1 98.69 231 THR A N 1
ATOM 1713 C CA . THR A 1 231 ? -8.781 18.875 12.023 1 98.69 231 THR A CA 1
ATOM 1714 C C . THR A 1 231 ? -9.688 19.516 10.984 1 98.69 231 THR A C 1
ATOM 1716 O O . THR A 1 231 ? -10.906 19.344 11.016 1 98.69 231 THR A O 1
ATOM 1719 N N . HIS A 1 232 ? -9.102 20.359 10.102 1 98.44 232 HIS A N 1
ATOM 1720 C CA . HIS A 1 232 ? -9.789 21.156 9.094 1 98.44 232 HIS A CA 1
ATOM 1721 C C . HIS A 1 232 ? -10.727 22.172 9.742 1 98.44 232 HIS A C 1
ATOM 1723 O O . HIS A 1 232 ? -11.906 22.25 9.383 1 98.44 232 HIS A O 1
ATOM 1729 N N . THR A 1 233 ? -10.18 22.891 10.641 1 98.75 233 THR A N 1
ATOM 1730 C CA . THR A 1 233 ? -10.93 23.766 11.539 1 98.75 233 THR A CA 1
ATOM 1731 C C . THR A 1 233 ? -11.641 24.859 10.766 1 98.75 233 THR A C 1
ATOM 1733 O O . THR A 1 233 ? -12.781 25.219 11.07 1 98.75 233 THR A O 1
ATOM 1736 N N . TYR A 1 234 ? -11.047 25.375 9.695 1 98.75 234 TYR A N 1
ATOM 1737 C CA . TYR A 1 234 ? -11.531 26.594 9.07 1 98.75 234 TYR A CA 1
ATOM 1738 C C . TYR A 1 234 ? -12.195 26.312 7.73 1 98.75 234 TYR A C 1
ATOM 1740 O O . TYR A 1 234 ? -12.172 27.141 6.82 1 98.75 234 TYR A O 1
ATOM 1748 N N . HIS A 1 235 ? -12.742 25.125 7.531 1 98.06 235 HIS A N 1
ATOM 1749 C CA . HIS A 1 235 ? -13.43 24.875 6.27 1 98.06 235 HIS A CA 1
ATOM 1750 C C . HIS A 1 235 ? -14.789 25.562 6.23 1 98.06 235 HIS A C 1
ATOM 1752 O O . HIS A 1 235 ? -15.344 25.922 7.277 1 98.06 235 HIS A O 1
ATOM 1758 N N . ALA A 1 236 ? -15.352 25.688 5 1 98.06 236 ALA A N 1
ATOM 1759 C CA . ALA A 1 236 ? -16.594 26.438 4.824 1 98.06 236 ALA A CA 1
ATOM 1760 C C . ALA A 1 236 ? -17.719 25.531 4.348 1 98.06 236 ALA A C 1
ATOM 1762 O O . ALA A 1 236 ? -18.781 26 3.955 1 98.06 236 ALA A O 1
ATOM 1763 N N . PHE A 1 237 ? -17.531 24.266 4.332 1 96.62 237 PHE A N 1
ATOM 1764 C CA . PHE A 1 237 ? -18.516 23.266 3.912 1 96.62 237 PHE A CA 1
ATOM 1765 C C . PHE A 1 237 ? -19.5 22.969 5.035 1 96.62 237 PHE A C 1
ATOM 1767 O O . PHE A 1 237 ? -19.328 23.438 6.164 1 96.62 237 PHE A O 1
ATOM 1774 N N . PRO A 1 238 ? -20.578 22.219 4.633 1 94.62 238 PRO A N 1
ATOM 1775 C CA . PRO A 1 238 ? -21.391 21.719 5.742 1 94.62 238 PRO A CA 1
ATOM 1776 C C . PRO A 1 238 ? -20.547 21.031 6.816 1 94.62 238 PRO A C 1
ATOM 1778 O O . PRO A 1 238 ? -19.562 20.344 6.5 1 94.62 238 PRO A O 1
ATOM 1781 N N . SER A 1 239 ? -20.875 21.188 8.102 1 96.44 239 SER A N 1
ATOM 1782 C CA . SER A 1 239 ? -20.188 20.703 9.297 1 96.44 239 SER A CA 1
ATOM 1783 C C . SER A 1 239 ? -19.125 21.703 9.766 1 96.44 239 SER A C 1
ATOM 1785 O O . SER A 1 239 ? -18.312 21.391 10.633 1 96.44 239 SER A O 1
ATOM 1787 N N . THR A 1 240 ? -19.078 22.906 9.109 1 98.31 240 THR A N 1
ATOM 1788 C CA . THR A 1 240 ? -18.219 23.984 9.57 1 98.31 240 THR A CA 1
ATOM 1789 C C . THR A 1 240 ? -18.5 24.328 11.031 1 98.31 240 THR A C 1
ATOM 1791 O O . THR A 1 240 ? -19.562 24.016 11.547 1 98.31 240 THR A O 1
ATOM 1794 N N . ILE A 1 241 ? -17.562 24.984 11.625 1 98.75 241 ILE A N 1
ATOM 1795 C CA . ILE A 1 241 ? -17.688 25.312 13.039 1 98.75 241 ILE A CA 1
ATOM 1796 C C . ILE A 1 241 ? -18.453 26.609 13.203 1 98.75 241 ILE A C 1
ATOM 1798 O O . ILE A 1 241 ? -18.734 27.047 14.32 1 98.75 241 ILE A O 1
ATOM 1802 N N . ILE A 1 242 ? -18.828 27.281 12.086 1 98.62 242 ILE A N 1
ATOM 1803 C CA . ILE A 1 242 ? -19.5 28.562 12.086 1 98.62 242 ILE A CA 1
ATOM 1804 C C . ILE A 1 242 ? -21 28.375 11.836 1 98.62 242 ILE A C 1
ATOM 1806 O O . ILE A 1 242 ? -21.391 27.609 10.953 1 98.62 242 ILE A O 1
ATOM 1810 N N . ASP A 1 243 ? -21.812 28.984 12.633 1 97.81 243 ASP A N 1
ATOM 1811 C CA . ASP A 1 243 ? -23.234 29.078 12.352 1 97.81 243 ASP A CA 1
ATOM 1812 C C . ASP A 1 243 ? -23.516 29.953 11.133 1 97.81 243 ASP A C 1
ATOM 1814 O O . ASP A 1 243 ? -23.281 31.172 11.172 1 97.81 243 ASP A O 1
ATOM 1818 N N . PRO A 1 244 ? -24.016 29.359 10.109 1 95.69 244 PRO A N 1
ATOM 1819 C CA . PRO A 1 244 ? -24.188 30.141 8.883 1 95.69 244 PRO A CA 1
ATOM 1820 C C . PRO A 1 244 ? -25.156 31.297 9.039 1 95.69 244 PRO A C 1
ATOM 1822 O O . PRO A 1 244 ? -25.094 32.281 8.281 1 95.69 244 PRO A O 1
ATOM 1825 N N . GLU A 1 245 ? -26.047 31.234 9.938 1 95.56 245 GLU A N 1
ATOM 1826 C CA . GLU A 1 245 ? -27.047 32.281 10.141 1 95.56 245 GLU A CA 1
ATOM 1827 C C . GLU A 1 245 ? -26.469 33.438 10.93 1 95.56 245 GLU A C 1
ATOM 1829 O O . GLU A 1 245 ? -26.734 34.594 10.609 1 95.56 245 GLU A O 1
ATOM 1834 N N . THR A 1 246 ? -25.641 33.156 11.906 1 96.19 246 THR A N 1
ATOM 1835 C CA . THR A 1 246 ? -25.219 34.219 12.82 1 96.19 246 THR A CA 1
ATOM 1836 C C . THR A 1 246 ? -23.781 34.625 12.547 1 96.19 246 THR A C 1
ATOM 1838 O O . THR A 1 246 ? -23.344 35.688 12.961 1 96.19 246 THR A O 1
ATOM 1841 N N . GLY A 1 247 ? -23.031 33.688 11.969 1 96.62 247 GLY A N 1
ATOM 1842 C CA . GLY A 1 247 ? -21.609 33.938 11.773 1 96.62 247 GLY A CA 1
ATOM 1843 C C . GLY A 1 247 ? -20.781 33.656 13.008 1 96.62 247 GLY A C 1
ATOM 1844 O O . GLY A 1 247 ? -19.562 33.875 13.008 1 96.62 247 GLY A O 1
ATOM 1845 N N . ASN A 1 248 ? -21.391 33.156 14.047 1 97.81 248 ASN A N 1
ATOM 1846 C CA . ASN A 1 248 ? -20.688 32.875 15.297 1 97.81 248 ASN A CA 1
ATOM 1847 C C . ASN A 1 248 ? -20.172 31.438 15.32 1 97.81 248 ASN A C 1
ATOM 1849 O O . ASN A 1 248 ? -20.703 30.562 14.641 1 97.81 248 ASN A O 1
ATOM 1853 N N . ILE A 1 249 ? -19.125 31.266 16.094 1 98.62 249 ILE A N 1
ATOM 1854 C CA . ILE A 1 249 ? -18.656 29.906 16.344 1 98.62 249 ILE A CA 1
ATOM 1855 C C . ILE A 1 249 ? -19.703 29.141 17.141 1 98.62 249 ILE A C 1
ATOM 1857 O O . ILE A 1 249 ? -20.281 29.672 18.094 1 98.62 249 ILE A O 1
ATOM 1861 N N . LEU A 1 250 ? -19.953 27.906 16.797 1 98.38 250 LEU A N 1
ATOM 1862 C CA . LEU A 1 250 ? -20.984 27.094 17.422 1 98.38 250 LEU A CA 1
ATOM 1863 C C . LEU A 1 250 ? -20.641 26.797 18.891 1 98.38 250 LEU A C 1
ATOM 1865 O O . LEU A 1 250 ? -19.469 26.594 19.219 1 98.38 250 LEU A O 1
ATOM 1869 N N . ASP A 1 251 ? -21.625 26.656 19.75 1 97.31 251 ASP A N 1
ATOM 1870 C CA . ASP A 1 251 ? -21.453 26.5 21.188 1 97.31 251 ASP A CA 1
ATOM 1871 C C . ASP A 1 251 ? -20.703 25.219 21.516 1 97.31 251 ASP A C 1
ATOM 1873 O O . ASP A 1 251 ? -19.797 25.203 22.359 1 97.31 251 ASP A O 1
ATOM 1877 N N . ASP A 1 252 ? -21.031 24.156 20.875 1 97.62 252 ASP A N 1
ATOM 1878 C CA . ASP A 1 252 ? -20.391 22.875 21.141 1 97.62 252 ASP A CA 1
ATOM 1879 C C . ASP A 1 252 ? -18.906 22.922 20.812 1 97.62 252 ASP A C 1
ATOM 1881 O O . ASP A 1 252 ? -18.094 22.219 21.422 1 97.62 252 ASP A O 1
ATOM 1885 N N . VAL A 1 253 ? -18.547 23.734 19.812 1 98.69 253 VAL A N 1
ATOM 1886 C CA . VAL A 1 253 ? -17.156 23.906 19.438 1 98.69 253 VAL A CA 1
ATOM 1887 C C . VAL A 1 253 ? -16.406 24.625 20.547 1 98.69 253 VAL A C 1
ATOM 1889 O O . VAL A 1 253 ? -15.32 24.188 20.953 1 98.69 253 VAL A O 1
ATOM 1892 N N . ILE A 1 254 ? -17.031 25.672 21.047 1 98.25 254 ILE A N 1
ATOM 1893 C CA . ILE A 1 254 ? -16.438 26.438 22.125 1 98.25 254 ILE A CA 1
ATOM 1894 C C . ILE A 1 254 ? -16.281 25.562 23.359 1 98.25 254 ILE A C 1
ATOM 1896 O O . ILE A 1 254 ? -15.227 25.562 24 1 98.25 254 ILE A O 1
ATOM 1900 N N . GLU A 1 255 ? -17.25 24.828 23.672 1 97.69 255 GLU A N 1
ATOM 1901 C CA . GLU A 1 255 ? -17.234 23.953 24.828 1 97.69 255 GLU A CA 1
ATOM 1902 C C . GLU A 1 255 ? -16.188 22.844 24.688 1 97.69 255 GLU A C 1
ATOM 1904 O O . GLU A 1 255 ? -15.547 22.469 25.656 1 97.69 255 GLU A O 1
ATOM 1909 N N . ALA A 1 256 ? -16.078 22.297 23.5 1 98.5 256 ALA A N 1
ATOM 1910 C CA . ALA A 1 256 ? -15.078 21.266 23.234 1 98.5 256 ALA A CA 1
ATOM 1911 C C . ALA A 1 256 ? -13.672 21.797 23.484 1 98.5 256 ALA A C 1
ATOM 1913 O O . ALA A 1 256 ? -12.828 21.094 24.047 1 98.5 256 ALA A O 1
ATOM 1914 N N . ARG A 1 257 ? -13.398 22.969 23.047 1 98.31 257 ARG A N 1
ATOM 1915 C CA . ARG A 1 257 ? -12.094 23.578 23.281 1 98.31 257 ARG A CA 1
ATOM 1916 C C . ARG A 1 257 ? -11.828 23.734 24.781 1 98.31 257 ARG A C 1
ATOM 1918 O O . ARG A 1 257 ? -10.727 23.438 25.25 1 98.31 257 ARG A O 1
ATOM 1925 N N . LYS A 1 258 ? -12.828 24.219 25.484 1 98.19 258 LYS A N 1
ATOM 1926 C CA . LYS A 1 258 ? -12.695 24.406 26.922 1 98.19 258 LYS A CA 1
ATOM 1927 C C . LYS A 1 258 ? -12.383 23.094 27.625 1 98.19 258 LYS A C 1
ATOM 1929 O O . LYS A 1 258 ? -11.641 23.062 28.609 1 98.19 258 LYS A O 1
ATOM 1934 N N . LYS A 1 259 ? -12.945 22.078 27.062 1 97.62 259 LYS A N 1
ATOM 1935 C CA . LYS A 1 259 ? -12.781 20.75 27.641 1 97.62 259 LYS A CA 1
ATOM 1936 C C . LYS A 1 259 ? -11.406 20.172 27.312 1 97.62 259 LYS A C 1
ATOM 1938 O O . LYS A 1 259 ? -10.961 19.219 27.953 1 97.62 259 LYS A O 1
ATOM 1943 N N . GLY A 1 260 ? -10.766 20.703 26.344 1 98.5 260 GLY A N 1
ATOM 1944 C CA . GLY A 1 260 ? -9.398 20.266 26.078 1 98.5 260 GLY A CA 1
ATOM 1945 C C . GLY A 1 260 ? -9.219 19.656 24.703 1 98.5 260 GLY A C 1
ATOM 1946 O O . GLY A 1 260 ? -8.148 19.141 24.375 1 98.5 260 GLY A O 1
ATOM 1947 N N . VAL A 1 261 ? -10.242 19.703 23.859 1 98.88 261 VAL A N 1
ATOM 1948 C CA . VAL A 1 261 ? -10.086 19.281 22.469 1 98.88 261 VAL A CA 1
ATOM 1949 C C . VAL A 1 261 ? -9.18 20.266 21.734 1 98.88 261 VAL A C 1
ATOM 1951 O O . VAL A 1 261 ? -9.266 21.469 21.938 1 98.88 261 VAL A O 1
ATOM 1954 N N . LEU A 1 262 ? -8.266 19.719 21 1 98.94 262 LEU A N 1
ATOM 1955 C CA . LEU A 1 262 ? -7.348 20.562 20.234 1 98.94 262 LEU A CA 1
ATOM 1956 C C . LEU A 1 262 ? -7.863 20.766 18.812 1 98.94 262 LEU A C 1
ATOM 1958 O O . LEU A 1 262 ? -8.422 19.859 18.203 1 98.94 262 LEU A O 1
ATOM 1962 N N . PHE A 1 263 ? -7.695 21.953 18.328 1 98.94 263 PHE A N 1
ATOM 1963 C CA . PHE A 1 263 ? -8.102 22.297 16.969 1 98.94 263 PHE A CA 1
ATOM 1964 C C . PHE A 1 263 ? -6.883 22.469 16.062 1 98.94 263 PHE A C 1
ATOM 1966 O O . PHE A 1 263 ? -5.969 23.234 16.391 1 98.94 263 PHE A O 1
ATOM 1973 N N . GLU A 1 264 ? -6.863 21.719 15.039 1 98.88 264 GLU A N 1
ATOM 1974 C CA . GLU A 1 264 ? -5.785 21.688 14.055 1 98.88 264 GLU A CA 1
ATOM 1975 C C . GLU A 1 264 ? -6.242 22.266 12.719 1 98.88 264 GLU A C 1
ATOM 1977 O O . GLU A 1 264 ? -7.34 21.969 12.25 1 98.88 264 GLU A O 1
ATOM 1982 N N . LEU A 1 265 ? -5.434 23.125 12.125 1 98.75 265 LEU A N 1
ATOM 1983 C CA . LEU A 1 265 ? -5.828 23.859 10.93 1 98.75 265 LEU A CA 1
ATOM 1984 C C . LEU A 1 265 ? -6.152 22.922 9.781 1 98.75 265 LEU A C 1
ATOM 1986 O O . LEU A 1 265 ? -7.25 22.969 9.219 1 98.75 265 LEU A O 1
ATOM 1990 N N . GLY A 1 266 ? -5.152 22 9.43 1 98.56 266 GLY A N 1
ATOM 1991 C CA . GLY A 1 266 ? -5.375 21.109 8.312 1 98.56 266 GLY A CA 1
ATOM 1992 C C . GLY A 1 266 ? -5.812 21.812 7.051 1 98.56 266 GLY A C 1
ATOM 1993 O O . GLY A 1 266 ? -6.938 21.625 6.578 1 98.56 266 GLY A O 1
ATOM 1994 N N . HIS A 1 267 ? -4.918 22.609 6.531 1 98.56 267 HIS A N 1
ATOM 1995 C CA . HIS A 1 267 ? -5.23 23.469 5.402 1 98.56 267 HIS A CA 1
ATOM 1996 C C . HIS A 1 267 ? -5.914 22.688 4.281 1 98.56 267 HIS A C 1
ATOM 1998 O O . HIS A 1 267 ? -7.008 23.062 3.842 1 98.56 267 HIS A O 1
ATOM 2004 N N . GLY A 1 268 ? -5.215 21.672 3.775 1 97.12 268 GLY A N 1
ATOM 2005 C CA . GLY A 1 268 ? -5.785 20.797 2.758 1 97.12 268 GLY A CA 1
ATOM 2006 C C . GLY A 1 268 ? -6.113 21.531 1.468 1 97.12 268 GLY A C 1
ATOM 2007 O O . GLY A 1 268 ? -5.934 22.734 1.371 1 97.12 268 GLY A O 1
ATOM 2008 N N . GLN A 1 269 ? -6.594 20.797 0.52 1 96.38 269 GLN A N 1
ATOM 2009 C CA . GLN A 1 269 ? -6.945 21.359 -0.78 1 96.38 269 GLN A CA 1
ATOM 2010 C C . GLN A 1 269 ? -8.305 22.047 -0.727 1 96.38 269 GLN A C 1
ATOM 2012 O O . GLN A 1 269 ? -8.547 23.016 -1.461 1 96.38 269 GLN A O 1
ATOM 2017 N N . GLY A 1 270 ? -9.117 21.625 0.24 1 95.25 270 GLY A N 1
ATOM 2018 C CA . GLY A 1 270 ? -10.477 22.141 0.281 1 95.25 270 GLY A CA 1
ATOM 2019 C C . GLY A 1 270 ? -10.844 22.766 1.62 1 95.25 270 GLY A C 1
ATOM 2020 O O . GLY A 1 270 ? -11.891 23.391 1.756 1 95.25 270 GLY A O 1
ATOM 2021 N N . SER A 1 271 ? -9.945 22.781 2.619 1 96.81 271 SER A N 1
ATOM 2022 C CA . SER A 1 271 ? -10.453 22.875 3.986 1 96.81 271 SER A CA 1
ATOM 2023 C C . SER A 1 271 ? -9.969 24.156 4.66 1 96.81 271 SER A C 1
ATOM 2025 O O . SER A 1 271 ? -9.953 24.25 5.891 1 96.81 271 SER A O 1
ATOM 2027 N N . PHE A 1 272 ? -9.539 25.125 3.949 1 98.44 272 PHE A N 1
ATOM 2028 C CA . PHE A 1 272 ? -9.188 26.438 4.5 1 98.44 272 PHE A CA 1
ATOM 2029 C C . PHE A 1 272 ? -9.93 27.547 3.762 1 98.44 272 PHE A C 1
ATOM 2031 O O . PHE A 1 272 ? -9.703 27.766 2.568 1 98.44 272 PHE A O 1
ATOM 2038 N N . SER A 1 273 ? -10.766 28.266 4.43 1 98.5 273 SER A N 1
ATOM 2039 C CA . SER A 1 273 ? -11.516 29.406 3.928 1 98.5 273 SER A CA 1
ATOM 2040 C C . SER A 1 273 ? -11.07 30.703 4.613 1 98.5 273 SER A C 1
ATOM 2042 O O . SER A 1 273 ? -11.141 30.812 5.836 1 98.5 273 SER A O 1
ATOM 2044 N N . TRP A 1 274 ? -10.664 31.672 3.818 1 98.56 274 TRP A N 1
ATOM 2045 C CA . TRP A 1 274 ? -10.336 32.969 4.371 1 98.56 274 TRP A CA 1
ATOM 2046 C C . TRP A 1 274 ? -11.492 33.531 5.199 1 98.56 274 TRP A C 1
ATOM 2048 O O . TRP A 1 274 ? -11.289 34.062 6.293 1 98.56 274 TRP A O 1
ATOM 2058 N N . THR A 1 275 ? -12.703 33.344 4.676 1 98.5 275 THR A N 1
ATOM 2059 C CA . THR A 1 275 ? -13.883 33.906 5.32 1 98.5 275 THR A CA 1
ATOM 2060 C C . THR A 1 275 ? -14.094 33.312 6.703 1 98.5 275 THR A C 1
ATOM 2062 O O . THR A 1 275 ? -14.289 34.031 7.684 1 98.5 275 THR A O 1
ATOM 2065 N N . VAL A 1 276 ? -14.031 32.031 6.77 1 98.81 276 VAL A N 1
ATOM 2066 C CA . VAL A 1 276 ? -14.211 31.344 8.047 1 98.81 276 VAL A CA 1
ATOM 2067 C C . VAL A 1 276 ? -13.062 31.703 8.992 1 98.81 276 VAL A C 1
ATOM 2069 O O . VAL A 1 276 ? -13.281 31.984 10.172 1 98.81 276 VAL A O 1
ATOM 2072 N N . ALA A 1 277 ? -11.844 31.656 8.5 1 98.88 277 ALA A N 1
ATOM 2073 C CA . ALA A 1 277 ? -10.672 31.984 9.312 1 98.88 277 ALA A CA 1
ATOM 2074 C C . ALA A 1 277 ? -10.766 33.406 9.867 1 98.88 277 ALA A C 1
ATOM 2076 O O . ALA A 1 277 ? -10.391 33.656 11.023 1 98.88 277 ALA A O 1
ATOM 2077 N N . GLU A 1 278 ? -11.234 34.312 9.062 1 98.69 278 GLU A N 1
ATOM 2078 C CA . GLU A 1 278 ? -11.391 35.719 9.484 1 98.69 278 GLU A CA 1
ATOM 2079 C C . GLU A 1 278 ? -12.453 35.844 10.578 1 98.69 278 GLU A C 1
ATOM 2081 O O . GLU A 1 278 ? -12.273 36.594 11.531 1 98.69 278 GLU A O 1
ATOM 2086 N N . LEU A 1 279 ? -13.578 35.094 10.391 1 98.5 279 LEU A N 1
ATOM 2087 C CA . LEU A 1 279 ? -14.602 35.094 11.43 1 98.5 279 LEU A CA 1
ATOM 2088 C C . LEU A 1 279 ? -14.039 34.562 12.75 1 98.5 279 LEU A C 1
ATOM 2090 O O . LEU A 1 279 ? -14.312 35.125 13.805 1 98.5 279 LEU A O 1
ATOM 2094 N N . CYS A 1 280 ? -13.266 33.531 12.703 1 98.75 280 CYS A N 1
ATOM 2095 C CA . CYS A 1 280 ? -12.648 32.938 13.891 1 98.75 280 CYS A CA 1
ATOM 2096 C C . CYS A 1 280 ? -11.609 33.875 14.492 1 98.75 280 CYS A C 1
ATOM 2098 O O . CYS A 1 280 ? -11.539 34.031 15.711 1 98.75 280 CYS A O 1
ATOM 2100 N N . ALA A 1 281 ? -10.805 34.531 13.641 1 98.5 281 ALA A N 1
ATOM 2101 C CA . ALA A 1 281 ? -9.758 35.438 14.086 1 98.5 281 ALA A CA 1
ATOM 2102 C C . ALA A 1 281 ? -10.344 36.594 14.867 1 98.5 281 ALA A C 1
ATOM 2104 O O . ALA A 1 281 ? -9.742 37.094 15.828 1 98.5 281 ALA A O 1
ATOM 2105 N N . ARG A 1 282 ? -11.508 37.062 14.453 1 97.38 282 ARG A N 1
ATOM 2106 C CA . ARG A 1 282 ? -12.18 38.188 15.133 1 97.38 282 ARG A CA 1
ATOM 2107 C C . ARG A 1 282 ? -12.477 37.812 16.578 1 97.38 282 ARG A C 1
ATOM 2109 O O . ARG A 1 282 ? -12.594 38.719 17.438 1 97.38 282 ARG A O 1
ATOM 2116 N N . ARG A 1 283 ? -12.531 36.562 16.828 1 96.75 283 ARG A N 1
ATOM 2117 C CA . ARG A 1 283 ? -12.836 36.094 18.172 1 96.75 283 ARG A CA 1
ATOM 2118 C C . ARG A 1 283 ? -11.617 35.438 18.812 1 96.75 283 ARG A C 1
ATOM 2120 O O . ARG A 1 283 ? -11.742 34.719 19.812 1 96.75 283 ARG A O 1
ATOM 2127 N N . SER A 1 284 ? -10.461 35.531 18.203 1 97.44 284 SER A N 1
ATOM 2128 C CA . SER A 1 284 ? -9.195 34.969 18.641 1 97.44 284 SER A CA 1
ATOM 2129 C C . SER A 1 284 ? -9.289 33.438 18.781 1 97.44 284 SER A C 1
ATOM 2131 O O . SER A 1 284 ? -8.719 32.875 19.703 1 97.44 284 SER A O 1
ATOM 2133 N N . PHE A 1 285 ? -10.156 32.875 18.031 1 98.56 285 PHE A N 1
ATOM 2134 C CA . PHE A 1 285 ? -10.203 31.406 17.969 1 98.56 285 PHE A CA 1
ATOM 2135 C C . PHE A 1 285 ? -9.141 30.875 17.016 1 98.56 285 PHE A C 1
ATOM 2137 O O . PHE A 1 285 ? -9.422 30.609 15.844 1 98.56 285 PHE A O 1
ATOM 2144 N N . TRP A 1 286 ? -7.902 30.734 17.484 1 98.75 286 TRP A N 1
ATOM 2145 C CA . TRP A 1 286 ? -6.75 30.297 16.703 1 98.75 286 TRP A CA 1
ATOM 2146 C C . TRP A 1 286 ? -6.59 28.781 16.781 1 98.75 286 TRP A C 1
ATOM 2148 O O . TRP A 1 286 ? -6.984 28.156 17.766 1 98.75 286 TRP A O 1
ATOM 2158 N N . PRO A 1 287 ? -6.094 28.156 15.742 1 98.81 287 PRO A N 1
ATOM 2159 C CA . PRO A 1 287 ? -5.777 26.734 15.875 1 98.81 287 PRO A CA 1
ATOM 2160 C C . PRO A 1 287 ? -4.668 26.469 16.891 1 98.81 287 PRO A C 1
ATOM 2162 O O . PRO A 1 287 ? -3.756 27.281 17.047 1 98.81 287 PRO A O 1
ATOM 2165 N N . ASP A 1 288 ? -4.77 25.359 17.578 1 98.81 288 ASP A N 1
ATOM 2166 C CA . ASP A 1 288 ? -3.721 24.922 18.484 1 98.81 288 ASP A CA 1
ATOM 2167 C C . ASP A 1 288 ? -2.506 24.406 17.734 1 98.81 288 ASP A C 1
ATOM 2169 O O . ASP A 1 288 ? -1.373 24.516 18.203 1 98.81 288 ASP A O 1
ATOM 2173 N N . ILE A 1 289 ? -2.779 23.781 16.609 1 98.81 289 ILE A N 1
ATOM 2174 C CA . ILE A 1 289 ? -1.793 23.141 15.734 1 98.81 289 ILE A CA 1
ATOM 2175 C C . ILE A 1 289 ? -1.969 23.641 14.305 1 98.81 289 ILE A C 1
ATOM 2177 O O . ILE A 1 289 ? -3.096 23.781 13.82 1 98.81 289 ILE A O 1
ATOM 2181 N N . ILE A 1 290 ? -0.862 23.953 13.68 1 98.88 290 ILE A N 1
ATOM 2182 C CA . ILE A 1 290 ? -0.893 24.312 12.258 1 98.88 290 ILE A CA 1
ATOM 2183 C C . ILE A 1 290 ? -0.314 23.156 11.438 1 98.88 290 ILE A C 1
ATOM 2185 O O . ILE A 1 290 ? 0.882 22.875 11.516 1 98.88 290 ILE A O 1
ATOM 2189 N N . GLY A 1 291 ? -1.167 22.453 10.734 1 98.81 291 GLY A N 1
ATOM 2190 C CA . GLY A 1 291 ? -0.804 21.422 9.781 1 98.81 291 GLY A CA 1
ATOM 2191 C C . GLY A 1 291 ? -1.214 21.75 8.359 1 98.81 291 GLY A C 1
ATOM 2192 O O . GLY A 1 291 ? -2.219 22.422 8.141 1 98.81 291 GLY A O 1
ATOM 2193 N N . THR A 1 292 ? -0.483 21.234 7.438 1 98.88 292 THR A N 1
ATOM 2194 C CA . THR A 1 292 ? -0.703 21.609 6.047 1 98.88 292 THR A CA 1
ATOM 2195 C C . THR A 1 292 ? -1.753 20.719 5.398 1 98.88 292 THR A C 1
ATOM 2197 O O . THR A 1 292 ? -2.496 21.156 4.52 1 98.88 292 THR A O 1
ATOM 2200 N N . ASP A 1 293 ? -1.778 19.453 5.824 1 98.69 293 ASP A N 1
ATOM 2201 C CA . ASP A 1 293 ? -2.457 18.438 5.031 1 98.69 293 ASP A CA 1
ATOM 2202 C C . ASP A 1 293 ? -1.922 18.406 3.602 1 98.69 293 ASP A C 1
ATOM 2204 O O . ASP A 1 293 ? -2.697 18.391 2.645 1 98.69 293 ASP A O 1
ATOM 2208 N N . LEU A 1 294 ? -0.621 18.484 3.531 1 98.69 294 LEU A N 1
ATOM 2209 C CA . LEU A 1 294 ? 0.06 18.484 2.24 1 98.69 294 LEU A CA 1
ATOM 2210 C C . LEU A 1 294 ? -0.059 17.125 1.563 1 98.69 294 LEU A C 1
ATOM 2212 O O . LEU A 1 294 ? 0.116 16.094 2.209 1 98.69 294 LEU A O 1
ATOM 2216 N N . HIS A 1 295 ? -0.402 17.109 0.334 1 97.94 295 HIS A N 1
ATOM 2217 C CA . HIS A 1 295 ? -0.521 15.906 -0.487 1 97.94 295 HIS A CA 1
ATOM 2218 C C . HIS A 1 295 ? -0.33 16.234 -1.966 1 97.94 295 HIS A C 1
ATOM 2220 O O . HIS A 1 295 ? -0.168 17.391 -2.336 1 97.94 295 HIS A O 1
ATOM 2226 N N . SER A 1 296 ? -0.38 15.297 -2.807 1 96.5 296 SER A N 1
ATOM 2227 C CA . SER A 1 296 ? 0.009 15.398 -4.211 1 96.5 296 SER A CA 1
ATOM 2228 C C . SER A 1 296 ? -0.882 16.391 -4.961 1 96.5 296 SER A C 1
ATOM 2230 O O . SER A 1 296 ? -0.46 16.984 -5.953 1 96.5 296 SER A O 1
ATOM 2232 N N . GLY A 1 297 ? -2.047 16.688 -4.465 1 95.38 297 GLY A N 1
ATOM 2233 C CA . GLY A 1 297 ? -2.998 17.516 -5.184 1 95.38 297 GLY A CA 1
ATOM 2234 C C . GLY A 1 297 ? -2.912 18.984 -4.812 1 95.38 297 GLY A C 1
ATOM 2235 O O . GLY A 1 297 ? -3.557 19.828 -5.438 1 95.38 297 GLY A O 1
ATOM 2236 N N . ASN A 1 298 ? -2.082 19.266 -3.785 1 96.88 298 ASN A N 1
ATOM 2237 C CA . ASN A 1 298 ? -2.154 20.656 -3.318 1 96.88 298 ASN A CA 1
ATOM 2238 C C . ASN A 1 298 ? -0.765 21.25 -3.104 1 96.88 298 ASN A C 1
ATOM 2240 O O . ASN A 1 298 ? -0.626 22.312 -2.494 1 96.88 298 ASN A O 1
ATOM 2244 N N . LEU A 1 299 ? 0.317 20.594 -3.666 1 96.38 299 LEU A N 1
ATOM 2245 C CA . LEU A 1 299 ? 1.706 21.016 -3.52 1 96.38 299 LEU A CA 1
ATOM 2246 C C . LEU A 1 299 ? 1.962 22.312 -4.273 1 96.38 299 LEU A C 1
ATOM 2248 O O . LEU A 1 299 ? 2.852 23.094 -3.902 1 96.38 299 LEU A O 1
ATOM 2252 N N . ASP A 1 300 ? 1.257 22.5 -5.395 1 96.56 300 ASP A N 1
ATOM 2253 C CA . ASP A 1 300 ? 1.399 23.688 -6.219 1 96.56 300 ASP A CA 1
ATOM 2254 C C . ASP A 1 300 ? 0.152 24.578 -6.133 1 96.56 300 ASP A C 1
ATOM 2256 O O . ASP A 1 300 ? -0.292 25.125 -7.141 1 96.56 300 ASP A O 1
ATOM 2260 N N . GLY A 1 301 ? -0.443 24.703 -4.922 1 96.31 301 GLY A N 1
ATOM 2261 C CA . GLY A 1 301 ? -1.652 25.469 -4.66 1 96.31 301 GLY A CA 1
ATOM 2262 C C . GLY A 1 301 ? -2.816 24.609 -4.207 1 96.31 301 GLY A C 1
ATOM 2263 O O . GLY A 1 301 ? -3.072 23.547 -4.781 1 96.31 301 GLY A O 1
ATOM 2264 N N . PRO A 1 302 ? -3.408 24.891 -3.156 1 97.31 302 PRO A N 1
ATOM 2265 C CA . PRO A 1 302 ? -3.322 26.203 -2.49 1 97.31 302 PRO A CA 1
ATOM 2266 C C . PRO A 1 302 ? -2.416 26.172 -1.263 1 97.31 302 PRO A C 1
ATOM 2268 O O . PRO A 1 302 ? -2.254 27.188 -0.59 1 97.31 302 PRO A O 1
ATOM 2271 N N . VAL A 1 303 ? -1.782 25.016 -0.944 1 98.5 303 VAL A N 1
ATOM 2272 C CA . VAL A 1 303 ? -1.084 24.859 0.328 1 98.5 303 VAL A CA 1
ATOM 2273 C C . VAL A 1 303 ? 0.384 25.25 0.161 1 98.5 303 VAL A C 1
ATOM 2275 O O . VAL A 1 303 ? 0.906 26.062 0.922 1 98.5 303 VAL A O 1
ATOM 2278 N N . TYR A 1 304 ? 1.061 24.641 -0.885 1 98.44 304 TYR A N 1
ATOM 2279 C CA . TYR A 1 304 ? 2.453 24.844 -1.269 1 98.44 304 TYR A CA 1
ATOM 2280 C C . TYR A 1 304 ? 3.396 24.219 -0.239 1 98.44 304 TYR A C 1
ATOM 2282 O O . TYR A 1 304 ? 4.168 23.312 -0.558 1 98.44 304 TYR A O 1
ATOM 2290 N N . ASP A 1 305 ? 3.35 24.703 0.981 1 98.75 305 ASP A N 1
ATOM 2291 C CA . ASP A 1 305 ? 4.219 24.234 2.055 1 98.75 305 ASP A CA 1
ATOM 2292 C C . ASP A 1 305 ? 3.811 24.844 3.396 1 98.75 305 ASP A C 1
ATOM 2294 O O . ASP A 1 305 ? 2.885 25.656 3.465 1 98.75 305 ASP A O 1
ATOM 2298 N N . LEU A 1 306 ? 4.422 24.375 4.5 1 98.88 306 LEU A N 1
ATOM 2299 C CA . LEU A 1 306 ? 4.051 24.812 5.84 1 98.88 306 LEU A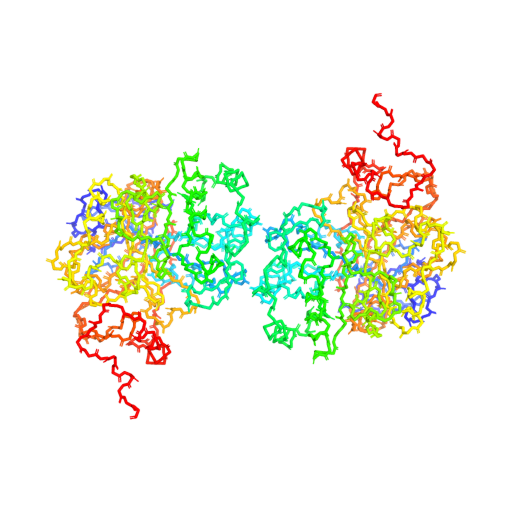 CA 1
ATOM 2300 C C . LEU A 1 306 ? 4.309 26.312 6.012 1 98.88 306 LEU A C 1
ATOM 2302 O O . LEU A 1 306 ? 3.475 27.031 6.566 1 98.88 306 LEU A O 1
ATOM 2306 N N . PRO A 1 307 ? 5.434 26.906 5.523 1 98.81 307 PRO A N 1
ATOM 2307 C CA . PRO A 1 307 ? 5.668 28.344 5.672 1 98.81 307 PRO A CA 1
ATOM 2308 C C . PRO A 1 307 ? 4.547 29.188 5.07 1 98.81 307 PRO A C 1
ATOM 2310 O O . PRO A 1 307 ? 4.176 30.219 5.633 1 98.81 307 PRO A O 1
ATOM 2313 N N . ARG A 1 308 ? 4.008 28.75 3.963 1 98.56 308 ARG A N 1
ATOM 2314 C CA . ARG A 1 308 ? 2.91 29.516 3.373 1 98.56 308 ARG A CA 1
ATOM 2315 C C . ARG A 1 308 ? 1.67 29.453 4.258 1 98.56 308 ARG A C 1
ATOM 2317 O O . ARG A 1 308 ? 0.945 30.453 4.379 1 98.56 308 ARG A O 1
ATOM 2324 N N . VAL A 1 309 ? 1.425 28.328 4.824 1 98.88 309 VAL A N 1
ATOM 2325 C CA . VAL A 1 309 ? 0.282 28.188 5.723 1 98.88 309 VAL A CA 1
ATOM 2326 C C . VAL A 1 309 ? 0.494 29.062 6.961 1 98.88 309 VAL A C 1
ATOM 2328 O O . VAL A 1 309 ? -0.432 29.734 7.418 1 98.88 309 VAL A O 1
ATOM 2331 N N . MET A 1 310 ? 1.708 29.062 7.512 1 98.88 310 MET A N 1
ATOM 2332 C CA . MET A 1 310 ? 2.068 29.969 8.609 1 98.88 310 MET A CA 1
ATOM 2333 C C . MET A 1 310 ? 1.822 31.422 8.227 1 98.88 310 MET A C 1
ATOM 2335 O O . MET A 1 310 ? 1.309 32.188 9.031 1 98.88 310 MET A O 1
ATOM 2339 N N . THR A 1 311 ? 2.168 31.766 7.008 1 98.75 311 THR A N 1
ATOM 2340 C CA . THR A 1 311 ? 1.993 33.125 6.488 1 98.75 311 THR A CA 1
ATOM 2341 C C . THR A 1 311 ? 0.525 33.531 6.543 1 98.75 311 THR A C 1
ATOM 2343 O O . THR A 1 311 ? 0.209 34.656 6.891 1 98.75 311 THR A O 1
ATOM 2346 N N . LYS A 1 312 ? -0.333 32.625 6.203 1 98.81 312 LYS A N 1
ATOM 2347 C CA . LYS A 1 312 ? -1.765 32.906 6.223 1 98.81 312 LYS A CA 1
ATOM 2348 C C . LYS A 1 312 ? -2.234 33.281 7.629 1 98.81 312 LYS A C 1
ATOM 2350 O O . LYS A 1 312 ? -3.008 34.219 7.805 1 98.81 312 LYS A O 1
ATOM 2355 N N . LEU A 1 313 ? -1.786 32.531 8.609 1 98.81 313 LEU A N 1
ATOM 2356 C CA . LEU A 1 313 ? -2.207 32.812 9.984 1 98.81 313 LEU A CA 1
ATOM 2357 C C . LEU A 1 313 ? -1.625 34.125 10.484 1 98.81 313 LEU A C 1
ATOM 2359 O O . LEU A 1 313 ? -2.291 34.875 11.203 1 98.81 313 LEU A O 1
ATOM 2363 N N . LEU A 1 314 ? -0.383 34.375 10.102 1 98.44 314 LEU A N 1
ATOM 2364 C CA . LEU A 1 314 ? 0.219 35.688 10.445 1 98.44 314 LEU A CA 1
ATOM 2365 C C . LEU A 1 314 ? -0.595 36.812 9.867 1 98.44 314 LEU A C 1
ATOM 2367 O O . LEU A 1 314 ? -0.824 37.844 10.539 1 98.44 314 LEU A O 1
ATOM 2371 N N . HIS A 1 315 ? -0.987 36.656 8.648 1 98.44 315 HIS A N 1
ATOM 2372 C CA . HIS A 1 315 ? -1.789 37.688 7.984 1 98.44 315 HIS A CA 1
ATOM 2373 C C . HIS A 1 315 ? -3.1 37.906 8.727 1 98.44 315 HIS A C 1
ATOM 2375 O O . HIS A 1 315 ? -3.576 39.062 8.797 1 98.44 315 HIS A O 1
ATOM 2381 N N . LEU A 1 316 ? -3.678 36.875 9.258 1 98.5 316 LEU A N 1
ATOM 2382 C CA . LEU A 1 316 ? -4.957 36.938 9.953 1 98.5 316 LEU A CA 1
ATOM 2383 C C . LEU A 1 316 ? -4.805 37.625 11.305 1 98.5 316 LEU A C 1
ATOM 2385 O O . LEU A 1 316 ? -5.797 38 11.938 1 98.5 316 LEU A O 1
ATOM 2389 N N . GLY A 1 317 ? -3.572 37.75 11.758 1 98.38 317 GLY A N 1
ATOM 2390 C CA . GLY A 1 317 ? -3.332 38.469 12.992 1 98.38 317 GLY A CA 1
ATOM 2391 C C . GLY A 1 317 ? -2.877 37.594 14.133 1 98.38 317 GLY A C 1
ATOM 2392 O O . GLY A 1 317 ? -2.691 38.062 15.258 1 98.38 317 GLY A O 1
ATOM 2393 N N . MET A 1 318 ? -2.701 36.312 13.875 1 98.62 318 MET A N 1
ATOM 2394 C CA . MET A 1 318 ? -2.137 35.469 14.914 1 98.62 318 MET A CA 1
ATOM 2395 C C . MET A 1 318 ? -0.729 35.938 15.289 1 98.62 318 MET A C 1
ATOM 2397 O O . MET A 1 318 ? 0.106 36.156 14.414 1 98.62 318 MET A O 1
ATOM 2401 N N . PRO A 1 319 ? -0.441 36.062 16.578 1 98.19 319 PRO A N 1
ATOM 2402 C CA . PRO A 1 319 ? 0.903 36.531 16.953 1 98.19 319 PRO A CA 1
ATOM 2403 C C . PRO A 1 319 ? 1.994 35.562 16.5 1 98.19 319 PRO A C 1
ATOM 2405 O O . PRO A 1 319 ? 1.811 34.344 16.547 1 98.19 319 PRO A O 1
ATOM 2408 N N . LEU A 1 320 ? 3.076 36.094 16.047 1 98.25 320 LEU A N 1
ATOM 2409 C CA . LEU A 1 320 ? 4.191 35.312 15.516 1 98.25 320 LEU A CA 1
ATOM 2410 C C . LEU A 1 320 ? 4.621 34.25 16.5 1 98.25 320 LEU A C 1
ATOM 2412 O O . LEU A 1 320 ? 4.855 33.094 16.109 1 98.25 320 LEU A O 1
ATOM 2416 N N . TYR A 1 321 ? 4.699 34.594 17.75 1 98.56 321 TYR A N 1
ATOM 2417 C CA . TYR A 1 321 ? 5.094 33.656 18.797 1 98.56 321 TYR A CA 1
ATOM 2418 C C . TYR A 1 321 ? 4.141 32.469 18.844 1 98.56 321 TYR A C 1
ATOM 2420 O O . TYR A 1 321 ? 4.574 31.328 19 1 98.56 321 TYR A O 1
ATOM 2428 N N . ASP A 1 322 ? 2.842 32.75 18.703 1 98.62 322 ASP A N 1
ATOM 2429 C CA . ASP A 1 322 ? 1.827 31.688 18.719 1 98.62 322 ASP A CA 1
ATOM 2430 C C . ASP A 1 322 ? 1.892 30.844 17.453 1 98.62 322 ASP A C 1
ATOM 2432 O O . ASP A 1 322 ? 1.664 29.625 17.516 1 98.62 322 ASP A O 1
ATOM 2436 N N . VAL A 1 323 ? 2.162 31.469 16.328 1 98.88 323 VAL A N 1
ATOM 2437 C CA . VAL A 1 323 ? 2.336 30.734 15.086 1 98.88 323 VAL A CA 1
ATOM 2438 C C . VAL A 1 323 ? 3.488 29.734 15.227 1 98.88 323 VAL A C 1
ATOM 2440 O O . VAL A 1 323 ? 3.348 28.562 14.883 1 98.88 323 VAL A O 1
ATOM 2443 N N . ILE A 1 324 ? 4.633 30.172 15.75 1 98.88 324 ILE A N 1
ATOM 2444 C CA . ILE A 1 324 ? 5.801 29.328 15.938 1 98.88 324 ILE A CA 1
ATOM 2445 C C . ILE A 1 324 ? 5.473 28.219 16.938 1 98.88 324 ILE A C 1
ATOM 2447 O O . ILE A 1 324 ? 5.844 27.062 16.75 1 98.88 324 ILE A O 1
ATOM 2451 N N . SER A 1 325 ? 4.738 28.547 18.016 1 98.88 325 SER A N 1
ATOM 2452 C CA . SER A 1 325 ? 4.328 27.547 19 1 98.88 325 SER A CA 1
ATOM 2453 C C . SER A 1 325 ? 3.496 26.453 18.344 1 98.88 325 SER A C 1
ATOM 2455 O O . SER A 1 325 ? 3.672 25.266 18.656 1 98.88 325 SER A O 1
ATOM 2457 N N . ALA A 1 326 ? 2.625 26.812 17.422 1 98.94 326 ALA A N 1
ATOM 2458 C CA . ALA A 1 326 ? 1.657 25.906 16.797 1 98.94 326 ALA A CA 1
ATOM 2459 C C . ALA A 1 326 ? 2.342 24.953 15.828 1 98.94 326 ALA A C 1
ATOM 2461 O O . ALA A 1 326 ? 1.752 23.953 15.414 1 98.94 326 ALA A O 1
ATOM 2462 N N . VAL A 1 327 ? 3.637 25.219 15.484 1 98.94 327 VAL A N 1
ATOM 2463 C CA . VAL A 1 327 ? 4.355 24.344 14.562 1 98.94 327 VAL A CA 1
ATOM 2464 C C . VAL A 1 327 ? 5.602 23.781 15.242 1 98.94 327 VAL A C 1
ATOM 2466 O O . VAL A 1 327 ? 6.508 23.281 14.578 1 98.94 327 VAL A O 1
ATOM 2469 N N . THR A 1 328 ? 5.742 23.922 16.562 1 98.88 328 THR A N 1
ATOM 2470 C CA . THR A 1 328 ? 6.848 23.359 17.328 1 98.88 328 THR A CA 1
ATOM 2471 C C . THR A 1 328 ? 6.344 22.703 18.609 1 98.88 328 THR A C 1
ATOM 2473 O O . THR A 1 328 ? 5.828 21.578 18.578 1 98.88 328 THR A O 1
ATOM 2476 N N . VAL A 1 329 ? 6.215 23.484 19.719 1 98.81 329 VAL A N 1
ATOM 2477 C CA . VAL A 1 329 ? 5.984 22.906 21.031 1 98.81 329 VAL A CA 1
ATOM 2478 C C . VAL A 1 329 ? 4.539 22.422 21.141 1 98.81 329 VAL A C 1
ATOM 2480 O O . VAL A 1 329 ? 4.27 21.375 21.734 1 98.81 329 VAL A O 1
ATOM 2483 N N . ASN A 1 330 ? 3.561 23.188 20.656 1 98.81 330 ASN A N 1
ATOM 2484 C CA . ASN A 1 330 ? 2.162 22.797 20.766 1 98.81 330 ASN A CA 1
ATOM 2485 C C . ASN A 1 330 ? 1.9 21.484 20.016 1 98.81 330 ASN A C 1
ATOM 2487 O O . ASN A 1 330 ? 1.207 20.609 20.531 1 98.81 330 ASN A O 1
ATOM 2491 N N . THR A 1 331 ? 2.465 21.406 18.781 1 98.88 331 THR A N 1
ATOM 2492 C CA . THR A 1 331 ? 2.287 20.188 18 1 98.88 331 THR A CA 1
ATOM 2493 C C . THR A 1 331 ? 2.98 19.016 18.672 1 98.88 331 THR A C 1
ATOM 2495 O O . THR A 1 331 ? 2.414 17.922 18.766 1 98.88 331 THR A O 1
ATOM 2498 N N . ALA A 1 332 ? 4.203 19.203 19.141 1 98.88 332 ALA A N 1
ATOM 2499 C CA . ALA A 1 332 ? 4.93 18.156 19.859 1 98.88 332 ALA A CA 1
ATOM 2500 C C . ALA A 1 332 ? 4.125 17.625 21.047 1 98.88 332 ALA A C 1
ATOM 2502 O O . ALA A 1 332 ? 3.99 16.422 21.234 1 98.88 332 ALA A O 1
ATOM 2503 N N . LYS A 1 333 ? 3.543 18.547 21.797 1 98.56 333 LYS A N 1
ATOM 2504 C CA . LYS A 1 333 ? 2.744 18.172 22.969 1 98.56 333 LYS A CA 1
ATOM 2505 C C . LYS A 1 333 ? 1.481 17.422 22.562 1 98.56 333 LYS A C 1
ATOM 2507 O O . LYS A 1 333 ? 1.117 16.422 23.188 1 98.56 333 LYS A O 1
ATOM 2512 N N . ALA A 1 334 ? 0.858 17.859 21.562 1 98.69 334 ALA A N 1
ATOM 2513 C CA . ALA A 1 334 ? -0.399 17.281 21.094 1 98.69 334 ALA A CA 1
ATOM 2514 C C . ALA A 1 334 ? -0.21 15.82 20.688 1 98.69 334 ALA A C 1
ATOM 2516 O O . ALA A 1 334 ? -1.117 15 20.859 1 98.69 334 ALA A O 1
ATOM 2517 N N . ILE A 1 335 ? 1.005 15.516 20.172 1 98.5 335 ILE A N 1
ATOM 2518 C CA . ILE A 1 335 ? 1.228 14.172 19.656 1 98.5 335 ILE A CA 1
ATOM 2519 C C . ILE A 1 335 ? 2.025 13.359 20.672 1 98.5 335 ILE A C 1
ATOM 2521 O O . ILE A 1 335 ? 2.527 12.273 20.359 1 98.5 335 ILE A O 1
ATOM 2525 N N . GLY A 1 336 ? 2.219 13.875 21.812 1 98.06 336 GLY A N 1
ATOM 2526 C CA . GLY A 1 336 ? 2.855 13.164 22.906 1 98.06 336 GLY A CA 1
ATOM 2527 C C . GLY A 1 336 ? 4.355 13.008 22.734 1 98.06 336 GLY A C 1
ATOM 2528 O O . GLY A 1 336 ? 4.938 12.016 23.172 1 98.06 336 GLY A O 1
ATOM 2529 N N . ARG A 1 337 ? 4.965 13.922 22.031 1 97.88 337 ARG A N 1
ATOM 2530 C CA . ARG A 1 337 ? 6.402 13.875 21.797 1 97.88 337 ARG A CA 1
ATOM 2531 C C . ARG A 1 337 ? 7.102 15.086 22.391 1 97.88 337 ARG A C 1
ATOM 2533 O O . ARG A 1 337 ? 7.582 15.961 21.672 1 97.88 337 ARG A O 1
ATOM 2540 N N . ASP A 1 338 ? 7.324 15.039 23.641 1 94.06 338 ASP A N 1
ATOM 2541 C CA . ASP A 1 338 ? 7.887 16.156 24.391 1 94.06 338 ASP A CA 1
ATOM 2542 C C . ASP A 1 338 ? 9.367 16.344 24.078 1 94.06 338 ASP A C 1
ATOM 2544 O O . ASP A 1 338 ? 9.953 17.375 24.406 1 94.06 338 ASP A O 1
ATOM 2548 N N . ASP A 1 339 ? 9.875 15.391 23.453 1 96.69 339 ASP A N 1
ATOM 2549 C CA . ASP A 1 339 ? 11.289 15.445 23.078 1 96.69 339 ASP A CA 1
ATOM 2550 C C . ASP A 1 339 ? 11.492 16.297 21.828 1 96.69 339 ASP A C 1
ATOM 2552 O O . ASP A 1 339 ? 12.625 16.656 21.5 1 96.69 339 ASP A O 1
ATOM 2556 N N . LEU A 1 340 ? 10.43 16.719 21.203 1 98.19 340 LEU A N 1
ATOM 2557 C CA . LEU A 1 340 ? 10.508 17.5 19.984 1 98.19 340 LEU A CA 1
ATOM 2558 C C . LEU A 1 340 ? 10.062 18.938 20.219 1 98.19 340 LEU A C 1
ATOM 2560 O O . LEU A 1 340 ? 9.539 19.266 21.281 1 98.19 340 LEU A O 1
ATOM 2564 N N . GLY A 1 341 ? 10.328 19.781 19.312 1 98.38 341 GLY A N 1
ATOM 2565 C CA . GLY A 1 341 ? 9.734 21.109 19.25 1 98.38 341 GLY A CA 1
ATOM 2566 C C . GLY A 1 341 ? 10.453 22.125 20.125 1 98.38 341 GLY A C 1
ATOM 2567 O O . GLY A 1 341 ? 9.859 23.125 20.531 1 98.38 341 GLY A O 1
ATOM 2568 N N . SER A 1 342 ? 11.742 21.859 20.484 1 98.5 342 SER A N 1
ATOM 2569 C CA . SER A 1 342 ? 12.477 22.797 21.312 1 98.5 342 SER A CA 1
ATOM 2570 C C . SER A 1 342 ? 13.969 22.797 20.969 1 98.5 342 SER A C 1
ATOM 2572 O O . SER A 1 342 ? 14.445 21.891 20.281 1 98.5 342 SER A O 1
ATOM 2574 N N . LEU A 1 343 ? 14.648 23.812 21.391 1 98.81 343 LEU A N 1
ATOM 2575 C CA . LEU A 1 343 ? 16.094 23.922 21.234 1 98.81 343 LEU A CA 1
ATOM 2576 C C . LEU A 1 343 ? 16.797 23.672 22.562 1 98.81 343 LEU A C 1
ATOM 2578 O O . LEU A 1 343 ? 17.828 24.281 22.859 1 98.81 343 LEU A O 1
ATOM 2582 N N . SER A 1 344 ? 16.203 22.812 23.312 1 98.5 344 SER A N 1
ATOM 2583 C CA . SER A 1 344 ? 16.781 22.453 24.594 1 98.5 344 SER A CA 1
ATOM 2584 C C . SER A 1 344 ? 18.125 21.75 24.422 1 98.5 344 SER A C 1
ATOM 2586 O O . SER A 1 344 ? 18.281 20.906 23.531 1 98.5 344 SER A O 1
ATOM 2588 N N . SER A 1 345 ? 19.078 22.125 25.297 1 98.12 345 SER A N 1
ATOM 2589 C CA . SER A 1 345 ? 20.391 21.469 25.266 1 98.12 345 SER A CA 1
ATOM 2590 C C . SER A 1 345 ? 20.25 19.953 25.406 1 98.12 345 SER A C 1
ATOM 2592 O O . SER A 1 345 ? 19.469 19.469 26.219 1 98.12 345 SER A O 1
ATOM 2594 N N . GLY A 1 346 ? 20.938 19.266 24.562 1 98.12 346 GLY A N 1
ATOM 2595 C CA . GLY A 1 346 ? 20.938 17.812 24.641 1 98.12 346 GLY A CA 1
ATOM 2596 C C . GLY A 1 346 ? 19.922 17.156 23.719 1 98.12 346 GLY A C 1
ATOM 2597 O O . GLY A 1 346 ? 20 15.953 23.469 1 98.12 346 GLY A O 1
ATOM 2598 N N . ARG A 1 347 ? 19.062 17.891 23.188 1 98 347 ARG A N 1
ATOM 2599 C CA . ARG A 1 347 ? 18.078 17.359 22.25 1 98 347 ARG A CA 1
ATOM 2600 C C . ARG A 1 347 ? 18.641 17.312 20.844 1 98 347 ARG A C 1
ATOM 2602 O O . ARG A 1 347 ? 19.641 17.969 20.531 1 98 347 ARG A O 1
ATOM 2609 N N . GLU A 1 348 ? 18.016 16.438 20.062 1 98.31 348 GLU A N 1
ATOM 2610 C CA . GLU A 1 348 ? 18.391 16.406 18.656 1 98.31 348 GLU A CA 1
ATOM 2611 C C . GLU A 1 348 ? 18.359 17.797 18.031 1 98.31 348 GLU A C 1
ATOM 2613 O O . GLU A 1 348 ? 17.438 18.578 18.281 1 98.31 348 GLU A O 1
ATOM 2618 N N . ALA A 1 349 ? 19.391 18.125 17.281 1 98.81 349 ALA A N 1
ATOM 2619 C CA . ALA A 1 349 ? 19.516 19.484 16.734 1 98.81 349 ALA A CA 1
ATOM 2620 C C . ALA A 1 349 ? 18.672 19.641 15.469 1 98.81 349 ALA A C 1
ATOM 2622 O O . ALA A 1 349 ? 19.203 19.656 14.359 1 98.81 349 ALA A O 1
ATOM 2623 N N . ASP A 1 350 ? 17.469 19.75 15.633 1 98.94 350 ASP A N 1
ATOM 2624 C CA . ASP A 1 350 ? 16.516 20.188 14.609 1 98.94 350 ASP A CA 1
ATOM 2625 C C . ASP A 1 350 ? 16.281 21.688 14.672 1 98.94 350 ASP A C 1
ATOM 2627 O O . ASP A 1 350 ? 15.695 22.188 15.633 1 98.94 350 ASP A O 1
ATOM 2631 N N . VAL A 1 351 ? 16.734 22.359 13.641 1 98.94 351 VAL A N 1
ATOM 2632 C CA . VAL A 1 351 ? 16.688 23.812 13.664 1 98.94 351 VAL A CA 1
ATOM 2633 C C . VAL A 1 351 ? 16.234 24.328 12.297 1 98.94 351 VAL A C 1
ATOM 2635 O O . VAL A 1 351 ? 16.672 23.828 11.258 1 98.94 351 VAL A O 1
ATOM 2638 N N . THR A 1 352 ? 15.352 25.266 12.281 1 98.94 352 THR A N 1
ATOM 2639 C CA . THR A 1 352 ? 14.938 25.953 11.055 1 98.94 352 THR A CA 1
ATOM 2640 C C . THR A 1 352 ? 15.195 27.453 11.164 1 98.94 352 THR A C 1
ATOM 2642 O O . THR A 1 352 ? 14.93 28.062 12.203 1 98.94 352 THR A O 1
ATOM 2645 N N . VAL A 1 353 ? 15.773 28.031 10.141 1 98.94 353 VAL A N 1
ATOM 2646 C CA . VAL A 1 353 ? 15.977 29.469 10.023 1 98.94 353 VAL A CA 1
ATOM 2647 C C . VAL A 1 353 ? 15.039 30.047 8.961 1 98.94 353 VAL A C 1
ATOM 2649 O O . VAL A 1 353 ? 15 29.547 7.832 1 98.94 353 VAL A O 1
ATOM 2652 N N . ILE A 1 354 ? 14.242 31.078 9.344 1 98.69 354 ILE A N 1
ATOM 2653 C CA . ILE A 1 354 ? 13.289 31.656 8.406 1 98.69 354 ILE A CA 1
ATOM 2654 C C . ILE A 1 354 ? 13.453 33.188 8.367 1 98.69 354 ILE A C 1
ATOM 2656 O O . ILE A 1 354 ? 13.961 33.781 9.328 1 98.69 354 ILE A O 1
ATOM 2660 N N . THR A 1 355 ? 13.086 33.719 7.266 1 98.31 355 THR A N 1
ATOM 2661 C CA . THR A 1 355 ? 12.977 35.156 7.152 1 98.31 355 THR A CA 1
ATOM 2662 C C . THR A 1 355 ? 11.508 35.594 7.125 1 98.31 355 THR A C 1
ATOM 2664 O O . THR A 1 355 ? 10.641 34.844 6.711 1 98.31 355 THR A O 1
ATOM 2667 N N . LEU A 1 356 ? 11.312 36.719 7.68 1 97.44 356 LEU A N 1
ATOM 2668 C CA . LEU A 1 356 ? 10.031 37.406 7.586 1 97.44 356 LEU A CA 1
ATOM 2669 C C . LEU A 1 356 ? 10.156 38.656 6.719 1 97.44 356 LEU A C 1
ATOM 2671 O O . LEU A 1 356 ? 10.648 39.688 7.172 1 97.44 356 LEU A O 1
ATOM 2675 N N . GLU A 1 357 ? 9.617 38.531 5.562 1 95.94 357 GLU A N 1
ATOM 2676 C CA . GLU A 1 357 ? 9.75 39.625 4.602 1 95.94 357 GLU A CA 1
ATOM 2677 C C . GLU A 1 357 ? 8.484 40.469 4.547 1 95.94 357 GLU A C 1
ATOM 2679 O O . GLU A 1 357 ? 7.371 39.938 4.594 1 95.94 357 GLU A O 1
ATOM 2684 N N . GLU A 1 358 ? 8.68 41.75 4.461 1 95.94 358 GLU A N 1
ATOM 2685 C CA . GLU A 1 358 ? 7.559 42.656 4.184 1 95.94 358 GLU A CA 1
ATOM 2686 C C . GLU A 1 358 ? 7.293 42.75 2.686 1 95.94 358 GLU A C 1
ATOM 2688 O O . GLU A 1 358 ? 8.141 43.25 1.931 1 95.94 358 GLU A O 1
ATOM 2693 N N . ILE A 1 359 ? 6.188 42.25 2.383 1 93.19 359 ILE A N 1
ATOM 2694 C CA . ILE A 1 359 ? 5.82 42.25 0.972 1 93.19 359 ILE A CA 1
ATOM 2695 C C . ILE A 1 359 ? 4.301 42.281 0.835 1 93.19 359 ILE A C 1
ATOM 2697 O O . ILE A 1 359 ? 3.576 41.969 1.783 1 93.19 359 ILE A O 1
ATOM 2701 N N . GLU A 1 360 ? 3.865 42.781 -0.299 1 95.56 360 GLU A N 1
ATOM 2702 C CA . GLU A 1 360 ? 2.455 42.656 -0.663 1 95.56 360 GLU A CA 1
ATOM 2703 C C . GLU A 1 360 ? 2.254 41.656 -1.775 1 95.56 360 GLU A C 1
ATOM 2705 O O . GLU A 1 360 ? 2.748 41.812 -2.891 1 95.56 360 GLU A O 1
ATOM 2710 N N . ARG A 1 361 ? 1.565 40.594 -1.433 1 95.75 361 ARG A N 1
ATOM 2711 C CA . ARG A 1 361 ? 1.373 39.5 -2.389 1 95.75 361 ARG A CA 1
ATOM 2712 C C . ARG A 1 361 ? 0.053 38.781 -2.139 1 95.75 361 ARG A C 1
ATOM 2714 O O . ARG A 1 361 ? -0.344 38.594 -0.99 1 95.75 361 ARG A O 1
ATOM 2721 N N . ASP A 1 362 ? -0.604 38.375 -3.242 1 97.25 362 ASP A N 1
ATOM 2722 C CA . ASP A 1 362 ? -1.85 37.625 -3.131 1 97.25 362 ASP A CA 1
ATOM 2723 C C . ASP A 1 362 ? -1.583 36.188 -2.719 1 97.25 362 ASP A C 1
ATOM 2725 O O . ASP A 1 362 ? -0.607 35.594 -3.162 1 97.25 362 ASP A O 1
ATOM 2729 N N . LEU A 1 363 ? -2.363 35.719 -1.875 1 97.81 363 LEU A N 1
ATOM 2730 C CA . LEU A 1 363 ? -2.357 34.312 -1.462 1 97.81 363 LEU A CA 1
ATOM 2731 C C . LEU A 1 363 ? -3.775 33.75 -1.438 1 97.81 363 LEU A C 1
ATOM 2733 O O . LEU A 1 363 ? -4.691 34.406 -0.918 1 97.81 363 LEU A O 1
ATOM 2737 N N . GLU A 1 364 ? -3.953 32.594 -2.041 1 98.06 364 GLU A N 1
ATOM 2738 C CA . GLU A 1 364 ? -5.285 32.031 -2.205 1 98.06 364 GLU A CA 1
ATOM 2739 C C . GLU A 1 364 ? -5.613 31.062 -1.062 1 98.06 364 GLU A C 1
ATOM 2741 O O . GLU A 1 364 ? -4.711 30.516 -0.416 1 98.06 364 GLU A O 1
ATOM 2746 N N . ASP A 1 365 ? -6.922 30.922 -0.805 1 98.06 365 ASP A N 1
ATOM 2747 C CA . ASP A 1 365 ? -7.383 29.844 0.059 1 98.06 365 ASP A CA 1
ATOM 2748 C C . ASP A 1 365 ? -7.809 28.625 -0.763 1 98.06 365 ASP A C 1
ATOM 2750 O O . ASP A 1 365 ? -7.48 28.531 -1.946 1 98.06 365 ASP A O 1
ATOM 2754 N N . SER A 1 366 ? -8.438 27.641 -0.14 1 97.19 366 SER A N 1
ATOM 2755 C CA . SER A 1 366 ? -8.797 26.391 -0.787 1 97.19 366 SER A CA 1
ATOM 2756 C C . SER A 1 366 ? -9.922 26.578 -1.791 1 97.19 366 SER A C 1
ATOM 2758 O O . SER A 1 366 ? -10.141 25.734 -2.664 1 97.19 366 SER A O 1
ATOM 2760 N N . GLN A 1 367 ? -10.672 27.719 -1.7 1 95.12 367 GLN A N 1
ATOM 2761 C CA . GLN A 1 367 ? -11.766 27.984 -2.621 1 95.12 367 GLN A CA 1
ATOM 2762 C C . GLN A 1 367 ? -11.398 29.094 -3.605 1 95.12 367 GLN A C 1
ATOM 2764 O O . GLN A 1 367 ? -12.281 29.703 -4.227 1 95.12 367 GLN A O 1
ATOM 2769 N N . SER A 1 368 ? -10.156 29.438 -3.658 1 97 368 SER A N 1
ATOM 2770 C CA . SER A 1 368 ? -9.578 30.328 -4.656 1 97 368 SER A CA 1
ATOM 2771 C C . SER A 1 368 ? -9.93 31.781 -4.371 1 97 368 SER A C 1
ATOM 2773 O O . SER A 1 368 ? -9.938 32.625 -5.281 1 97 368 SER A O 1
ATOM 2775 N N . GLN A 1 369 ? -10.32 32.031 -3.152 1 96.88 369 GLN A N 1
ATOM 2776 C CA . GLN A 1 369 ? -10.367 33.406 -2.693 1 96.88 369 GLN A CA 1
ATOM 2777 C C . GLN A 1 369 ? -8.969 33.906 -2.342 1 96.88 369 GLN A C 1
ATOM 2779 O O . GLN A 1 369 ? -8.148 33.156 -1.809 1 96.88 369 GLN A O 1
ATOM 2784 N N . THR A 1 370 ? -8.703 35.156 -2.631 1 97.31 370 THR A N 1
ATOM 2785 C CA . THR A 1 370 ? -7.367 35.688 -2.383 1 97.31 370 THR A CA 1
ATOM 2786 C C . THR A 1 370 ? -7.406 36.812 -1.351 1 97.31 370 THR A C 1
ATOM 2788 O O . THR A 1 370 ? -8.422 37.5 -1.2 1 97.31 370 THR A O 1
ATOM 2791 N N . ARG A 1 371 ? -6.41 36.969 -0.615 1 97.94 371 ARG A N 1
ATOM 2792 C CA . ARG A 1 371 ? -6.094 38.094 0.223 1 97.94 371 ARG A CA 1
ATOM 2793 C C . ARG A 1 371 ? -4.695 38.625 -0.074 1 97.94 371 ARG A C 1
ATOM 2795 O O . ARG A 1 371 ? -3.801 37.875 -0.437 1 97.94 371 ARG A O 1
ATOM 2802 N N . ARG A 1 372 ? -4.531 39.906 0.049 1 97.94 372 ARG A N 1
ATOM 2803 C CA . ARG A 1 372 ? -3.23 40.531 -0.102 1 97.94 372 ARG A CA 1
ATOM 2804 C C . ARG A 1 372 ? -2.449 40.5 1.208 1 97.94 372 ARG A C 1
ATOM 2806 O O . ARG A 1 372 ? -2.652 41.344 2.076 1 97.94 372 ARG A O 1
ATOM 2813 N N . VAL A 1 373 ? -1.502 39.594 1.288 1 97.75 373 VAL A N 1
ATOM 2814 C CA . VAL A 1 373 ? -0.748 39.438 2.527 1 97.75 373 VAL A CA 1
ATOM 2815 C C . VAL A 1 373 ? 0.424 40.438 2.543 1 97.75 373 VAL A C 1
ATOM 2817 O O . VAL A 1 373 ? 0.952 40.781 1.488 1 97.75 373 VAL A O 1
ATOM 2820 N N . ARG A 1 374 ? 0.915 40.781 3.715 1 96.62 374 ARG A N 1
ATOM 2821 C CA . ARG A 1 374 ? 1.917 41.844 3.838 1 96.62 374 ARG A CA 1
ATOM 2822 C C . ARG A 1 374 ? 3.209 41.281 4.445 1 96.62 374 ARG A C 1
ATOM 2824 O O . ARG A 1 374 ? 4.238 41.969 4.434 1 96.62 374 ARG A O 1
ATOM 2831 N N . GLN A 1 375 ? 3.176 40.156 5.008 1 96.69 375 GLN A N 1
ATOM 2832 C CA . GLN A 1 375 ? 4.355 39.469 5.512 1 96.69 375 GLN A CA 1
ATOM 2833 C C . GLN A 1 375 ? 4.48 38.062 4.891 1 96.69 375 GLN A C 1
ATOM 2835 O O . GLN A 1 375 ? 3.473 37.406 4.629 1 96.69 375 GLN A O 1
ATOM 2840 N N . TRP A 1 376 ? 5.711 37.719 4.629 1 96.81 376 TRP A N 1
ATOM 2841 C CA . TRP A 1 376 ? 6 36.5 3.898 1 96.81 376 TRP A CA 1
ATOM 2842 C C . TRP A 1 376 ? 7.086 35.688 4.602 1 96.81 376 TRP A C 1
ATOM 2844 O O . TRP A 1 376 ? 8.203 36.156 4.789 1 96.81 376 TRP A O 1
ATOM 2854 N N . ILE A 1 377 ? 6.727 34.469 5.062 1 98.25 377 ILE A N 1
ATOM 2855 C CA . ILE A 1 377 ? 7.672 33.625 5.758 1 98.25 377 ILE A CA 1
ATOM 2856 C C . ILE A 1 377 ? 8.438 32.781 4.746 1 98.25 377 ILE A C 1
ATOM 2858 O O . ILE A 1 377 ? 7.832 32.062 3.93 1 98.25 377 ILE A O 1
ATOM 2862 N N . THR A 1 378 ? 9.75 32.75 4.785 1 97.81 378 THR A N 1
ATOM 2863 C CA . THR A 1 378 ? 10.586 32 3.869 1 97.81 378 THR A CA 1
ATOM 2864 C C . THR A 1 378 ? 11.688 31.266 4.625 1 97.81 378 THR A C 1
ATOM 2866 O O . THR A 1 378 ? 12.523 31.891 5.289 1 97.81 378 THR A O 1
ATOM 2869 N N . PRO A 1 379 ? 11.672 29.922 4.52 1 98.56 379 PRO A N 1
ATOM 2870 C CA . PRO A 1 379 ? 12.812 29.203 5.098 1 98.56 379 PRO A CA 1
ATOM 2871 C C . PRO A 1 379 ? 14.117 29.469 4.336 1 98.56 379 PRO A C 1
ATOM 2873 O O . PRO A 1 379 ? 14.109 29.516 3.104 1 98.56 379 PRO A O 1
ATOM 2876 N N . VAL A 1 380 ? 15.25 29.562 5.051 1 98.44 380 VAL A N 1
ATOM 2877 C CA . VAL A 1 380 ? 16.5 29.844 4.363 1 98.44 380 VAL A CA 1
ATOM 2878 C C . VAL A 1 380 ? 17.547 28.812 4.746 1 98.44 380 VAL A C 1
ATOM 2880 O O . VAL A 1 380 ? 18.547 28.641 4.051 1 98.44 380 VAL A O 1
ATOM 2883 N N . ALA A 1 381 ? 17.359 28.094 5.84 1 98.81 381 ALA A N 1
ATOM 2884 C CA . ALA A 1 381 ? 18.234 26.984 6.23 1 98.81 381 ALA A CA 1
ATOM 2885 C C . ALA A 1 381 ? 17.5 26.016 7.152 1 98.81 381 ALA A C 1
ATOM 2887 O O . ALA A 1 381 ? 16.562 26.391 7.844 1 98.81 381 ALA A O 1
ATOM 2888 N N . VAL A 1 382 ? 17.953 24.781 7.184 1 98.94 382 VAL A N 1
ATOM 2889 C CA . VAL A 1 382 ? 17.375 23.781 8.07 1 98.94 382 VAL A CA 1
ATOM 2890 C C . VAL A 1 382 ? 18.438 22.75 8.445 1 98.94 382 VAL A C 1
ATOM 2892 O O . VAL A 1 382 ? 19.266 22.359 7.613 1 98.94 382 VAL A O 1
ATOM 2895 N N . TRP A 1 383 ? 18.562 22.422 9.695 1 98.94 383 TRP A N 1
ATOM 2896 C CA . TRP A 1 383 ? 19.359 21.312 10.203 1 98.94 383 TRP A CA 1
ATOM 2897 C C . TRP A 1 383 ? 18.469 20.203 10.742 1 98.94 383 TRP A C 1
ATOM 2899 O O . TRP A 1 383 ? 17.547 20.469 11.531 1 98.94 383 TRP A O 1
ATOM 2909 N N . LYS A 1 384 ? 18.609 19.016 10.32 1 98.88 384 LYS A N 1
ATOM 2910 C CA . LYS A 1 384 ? 18.016 17.812 10.883 1 98.88 384 LYS A CA 1
ATOM 2911 C C . LYS A 1 384 ? 19.062 16.938 11.555 1 98.88 384 LYS A C 1
ATOM 2913 O O . LYS A 1 384 ? 19.984 16.453 10.898 1 98.88 384 LYS A O 1
ATOM 2918 N N . LYS A 1 385 ? 18.875 16.75 12.852 1 98.44 385 LYS A N 1
ATOM 2919 C CA . LYS A 1 385 ? 19.859 16.016 13.633 1 98.44 385 LYS A CA 1
ATOM 2920 C C . LYS A 1 385 ? 21.266 16.562 13.406 1 98.44 385 LYS A C 1
ATOM 2922 O O . LYS A 1 385 ? 22.203 15.805 13.164 1 98.44 385 LYS A O 1
ATOM 2927 N N . GLY A 1 386 ? 21.359 17.844 13.297 1 98.62 386 GLY A N 1
ATOM 2928 C CA . GLY A 1 386 ? 22.641 18.531 13.211 1 98.62 386 GLY A CA 1
ATOM 2929 C C . GLY A 1 386 ? 23.203 18.578 11.805 1 98.62 386 GLY A C 1
ATOM 2930 O O . GLY A 1 386 ? 24.266 19.172 11.578 1 98.62 386 GLY A O 1
ATOM 2931 N N . LYS A 1 387 ? 22.562 18.031 10.875 1 98.44 387 LYS A N 1
ATOM 2932 C CA . LYS A 1 387 ? 23.016 18.047 9.484 1 98.44 387 LYS A CA 1
ATOM 2933 C C . LYS A 1 387 ? 22.219 19.047 8.664 1 98.44 387 LYS A C 1
ATOM 2935 O O . LYS A 1 387 ? 20.984 19.031 8.672 1 98.44 387 LYS A O 1
ATOM 2940 N N . ARG A 1 388 ? 22.938 19.891 7.941 1 98.5 388 ARG A N 1
ATOM 2941 C CA . ARG A 1 388 ? 22.297 20.906 7.113 1 98.5 388 ARG A CA 1
ATOM 2942 C C . ARG A 1 388 ? 21.75 20.297 5.824 1 98.5 388 ARG A C 1
ATOM 2944 O O . ARG A 1 388 ? 22.375 19.422 5.23 1 98.5 388 ARG A O 1
ATOM 2951 N N . HIS A 1 389 ? 20.578 20.781 5.418 1 98.75 389 HIS A N 1
ATOM 2952 C CA . HIS A 1 389 ? 19.953 20.312 4.184 1 98.75 389 HIS A CA 1
ATOM 2953 C C . HIS A 1 389 ? 19.594 21.484 3.275 1 98.75 389 HIS A C 1
ATOM 2955 O O . HIS A 1 389 ? 19.516 22.625 3.732 1 98.75 389 HIS A O 1
ATOM 2961 N N . GLU A 1 390 ? 19.375 21.172 2.016 1 98.06 390 GLU A N 1
ATOM 2962 C CA . GLU A 1 390 ? 19.062 22.188 1.021 1 98.06 390 GLU A CA 1
ATOM 2963 C C . GLU A 1 390 ? 17.625 22.672 1.154 1 98.06 390 GLU A C 1
ATOM 2965 O O . GLU A 1 390 ? 16.719 21.875 1.426 1 98.06 390 GLU A O 1
ATOM 2970 N N . ILE A 1 391 ? 17.484 23.938 0.9 1 98.62 391 ILE A N 1
ATOM 2971 C CA . ILE A 1 391 ? 16.156 24.547 0.917 1 98.62 391 ILE A CA 1
ATOM 2972 C C . ILE A 1 391 ? 15.641 24.719 -0.512 1 98.62 391 ILE A C 1
ATOM 2974 O O . ILE A 1 391 ? 16.406 25.094 -1.407 1 98.62 391 ILE A O 1
ATOM 2978 N N . THR A 1 392 ? 14.352 24.406 -0.679 1 98.06 392 THR A N 1
ATOM 2979 C CA . THR A 1 392 ? 13.664 24.703 -1.932 1 98.06 392 THR A CA 1
ATOM 2980 C C . THR A 1 392 ? 12.453 25.609 -1.687 1 98.06 392 THR A C 1
ATOM 2982 O O . THR A 1 392 ? 12.07 25.844 -0.539 1 98.06 392 THR A O 1
ATOM 2985 N N . GLN A 1 393 ? 11.961 26.234 -2.758 1 95.25 393 GLN A N 1
ATOM 2986 C CA . GLN A 1 393 ? 10.805 27.125 -2.676 1 95.25 393 GLN A CA 1
ATOM 2987 C C . GLN A 1 393 ? 9.75 26.75 -3.711 1 95.25 393 GLN A C 1
ATOM 2989 O O . GLN A 1 393 ? 10.07 26.188 -4.758 1 95.25 393 GLN A O 1
ATOM 2994 N N . PRO A 1 394 ? 8.5 27.062 -3.363 1 94.88 394 PRO A N 1
ATOM 2995 C CA . PRO A 1 394 ? 7.484 26.875 -4.406 1 94.88 394 PRO A CA 1
ATOM 2996 C C . PRO A 1 394 ? 7.691 27.812 -5.598 1 94.88 394 PRO A C 1
ATOM 2998 O O . PRO A 1 394 ? 8.258 28.891 -5.449 1 94.88 394 PRO A O 1
ATOM 3001 N N . LYS A 1 395 ? 7.25 27.453 -6.746 1 86 395 LYS A N 1
ATOM 3002 C CA . LYS A 1 395 ? 7.57 28.156 -7.988 1 86 395 LYS A CA 1
ATOM 3003 C C . LYS A 1 395 ? 6.582 29.297 -8.25 1 86 395 LYS A C 1
ATOM 3005 O O . LYS A 1 395 ? 6.984 30.422 -8.539 1 86 395 LYS A O 1
ATOM 3010 N N . GLU A 1 396 ? 5.355 29.031 -8.227 1 92 396 GLU A N 1
ATOM 3011 C CA . GLU A 1 396 ? 4.336 30 -8.625 1 92 396 GLU A CA 1
ATOM 3012 C C . GLU A 1 396 ? 3.256 30.125 -7.559 1 92 396 GLU A C 1
ATOM 3014 O O . GLU A 1 396 ? 2.52 29.188 -7.289 1 92 396 GLU A O 1
ATOM 3019 N N . ILE A 1 397 ? 3.133 31.297 -6.926 1 95.75 397 ILE A N 1
ATOM 3020 C CA . ILE A 1 397 ? 2.113 31.609 -5.93 1 95.75 397 ILE A CA 1
ATOM 3021 C C . ILE A 1 397 ? 1.456 32.938 -6.254 1 95.75 397 ILE A C 1
ATOM 3023 O O . ILE A 1 397 ? 2.141 33.969 -6.379 1 95.75 397 ILE A O 1
ATOM 3027 N N . PRO A 1 398 ? 0.245 33.125 -6.434 1 96.06 398 PRO A N 1
ATOM 3028 C CA . PRO A 1 398 ? -0.705 32 -6.48 1 96.06 398 PRO A CA 1
ATOM 3029 C C . PRO A 1 398 ? -0.638 31.219 -7.793 1 96.06 398 PRO A C 1
ATOM 3031 O O . PRO A 1 398 ? -0.147 31.734 -8.797 1 96.06 398 PRO A O 1
ATOM 3034 N N . ASN A 1 399 ? -1.004 30.078 -7.766 1 96.25 399 ASN A N 1
ATOM 3035 C CA . ASN A 1 399 ? -1.095 29.234 -8.953 1 96.25 399 ASN A CA 1
ATOM 3036 C C . ASN A 1 399 ? -2.479 29.312 -9.594 1 96.25 399 ASN A C 1
ATOM 3038 O O . ASN A 1 399 ? -3.418 28.672 -9.141 1 96.25 399 ASN A O 1
ATOM 3042 N N . ILE A 1 400 ? -2.547 30 -10.68 1 95.5 400 ILE A N 1
ATOM 3043 C CA . ILE A 1 400 ? -3.828 30.312 -11.305 1 95.5 400 ILE A CA 1
ATOM 3044 C C . ILE A 1 400 ? -4.492 29.031 -11.805 1 95.5 400 ILE A C 1
ATOM 3046 O O . ILE A 1 400 ? -5.715 28.891 -11.719 1 95.5 400 ILE A O 1
ATOM 3050 N N . ALA A 1 401 ? -3.74 28.141 -12.367 1 94.75 401 ALA A N 1
ATOM 3051 C CA . ALA A 1 401 ? -4.293 26.875 -12.844 1 94.75 401 ALA A CA 1
ATOM 3052 C C . ALA A 1 401 ? -4.934 26.094 -11.703 1 94.75 401 ALA A C 1
ATOM 3054 O O . ALA A 1 401 ? -6.02 25.531 -11.859 1 94.75 401 ALA A O 1
ATOM 3055 N N . ALA A 1 402 ? -4.254 26.031 -10.547 1 95.38 402 ALA A N 1
ATOM 3056 C CA . ALA A 1 402 ? -4.809 25.375 -9.375 1 95.38 402 ALA A CA 1
ATOM 3057 C C . ALA A 1 402 ? -6.07 26.078 -8.891 1 95.38 402 ALA A C 1
ATOM 3059 O O . ALA A 1 402 ? -7.047 25.422 -8.508 1 95.38 402 ALA A O 1
ATOM 3060 N N . MET A 1 403 ? -6.031 27.375 -8.938 1 96.62 403 MET A N 1
ATOM 3061 C CA . MET A 1 403 ? -7.18 28.156 -8.5 1 96.62 403 MET A CA 1
ATOM 3062 C C . MET A 1 403 ? -8.406 27.859 -9.359 1 96.62 403 MET A C 1
ATOM 3064 O O . MET A 1 403 ? -9.516 27.75 -8.844 1 96.62 403 MET A O 1
ATOM 3068 N N . LYS A 1 404 ? -8.227 27.75 -10.688 1 95.69 404 LYS A N 1
ATOM 3069 C CA . LYS A 1 404 ? -9.336 27.438 -11.586 1 95.69 404 LYS A CA 1
ATOM 3070 C C . LYS A 1 404 ? -9.945 26.078 -11.258 1 95.69 404 LYS A C 1
ATOM 3072 O O . LYS A 1 404 ? -11.164 25.922 -11.273 1 95.69 404 LYS A O 1
ATOM 3077 N N . SER A 1 405 ? -9.125 25.172 -10.93 1 93.62 405 SER A N 1
ATOM 3078 C CA . SER A 1 405 ? -9.57 23.812 -10.602 1 93.62 405 SER A CA 1
ATOM 3079 C C . SER A 1 405 ? -10.289 23.781 -9.258 1 93.62 405 SER A C 1
ATOM 3081 O O . SER A 1 405 ? -11.289 23.094 -9.094 1 93.62 405 SER A O 1
ATOM 3083 N N . ASN A 1 406 ? -9.82 24.516 -8.258 1 94.19 406 ASN A N 1
ATOM 3084 C CA . ASN A 1 406 ? -10.312 24.453 -6.883 1 94.19 406 ASN A CA 1
ATOM 3085 C C . ASN A 1 406 ? -11.555 25.328 -6.695 1 94.19 406 ASN A C 1
ATOM 3087 O O . ASN A 1 406 ? -12.281 25.172 -5.711 1 94.19 406 ASN A O 1
ATOM 3091 N N . ALA A 1 407 ? -11.875 26.203 -7.672 1 94.88 407 ALA A N 1
ATOM 3092 C CA . ALA A 1 407 ? -13 27.125 -7.562 1 94.88 407 ALA A CA 1
ATOM 3093 C C . ALA A 1 407 ? -14.328 26.391 -7.77 1 94.88 407 ALA A C 1
ATOM 3095 O O . ALA A 1 407 ? -15.391 26.922 -7.445 1 94.88 407 ALA A O 1
ATOM 3096 N N . LYS A 1 408 ? -14.258 25.172 -8.266 1 90.19 408 LYS A N 1
ATOM 3097 C CA . LYS A 1 408 ? -15.453 24.406 -8.609 1 90.19 408 LYS A CA 1
ATOM 3098 C C . LYS A 1 408 ? -16.297 24.109 -7.367 1 90.19 408 LYS A C 1
ATOM 3100 O O . LYS A 1 408 ? -17.5 23.859 -7.473 1 90.19 408 LYS A O 1
ATOM 3105 N N . ASP A 1 409 ? -15.734 24.219 -6.164 1 89.31 409 ASP A N 1
ATOM 3106 C CA . ASP A 1 409 ? -16.422 23.859 -4.926 1 89.31 409 ASP A CA 1
ATOM 3107 C C . ASP A 1 409 ? -17.219 25.031 -4.375 1 89.31 409 ASP A C 1
ATOM 3109 O O . ASP A 1 409 ? -17.969 24.875 -3.402 1 89.31 409 ASP A O 1
ATOM 3113 N N . TRP A 1 410 ? -17.203 26.156 -4.992 1 92.69 410 TRP A N 1
ATOM 3114 C CA . TRP A 1 410 ? -17.812 27.391 -4.516 1 92.69 410 TRP A CA 1
ATOM 3115 C C . TRP A 1 410 ? -19.297 27.203 -4.246 1 92.69 410 TRP A C 1
ATOM 3117 O O . TRP A 1 410 ? -19.812 27.609 -3.197 1 92.69 410 TRP A O 1
ATOM 3127 N N . PRO A 1 411 ? -20.031 26.469 -5.098 1 92.19 411 PRO A N 1
ATOM 3128 C CA . PRO A 1 411 ? -21.469 26.344 -4.875 1 92.19 411 PRO A CA 1
ATOM 3129 C C . PRO A 1 411 ? -21.812 25.531 -3.617 1 92.19 411 PRO A C 1
ATOM 3131 O O . PRO A 1 411 ? -22.859 25.75 -3.008 1 92.19 411 PRO A O 1
ATOM 3134 N N . ALA A 1 412 ? -20.906 24.719 -3.164 1 92.31 412 ALA A N 1
ATOM 3135 C CA . ALA A 1 412 ? -21.188 23.797 -2.064 1 92.31 412 ALA A CA 1
ATOM 3136 C C . ALA A 1 412 ? -20.922 24.453 -0.715 1 92.31 412 ALA A C 1
ATOM 3138 O O . ALA A 1 412 ? -21.297 23.922 0.331 1 92.31 412 ALA A O 1
ATOM 3139 N N . LEU A 1 413 ? -20.359 25.641 -0.678 1 96.44 413 LEU A N 1
ATOM 3140 C CA . LEU A 1 413 ? -20 26.312 0.561 1 96.44 413 LEU A CA 1
ATOM 3141 C C . LEU A 1 413 ? -21.234 26.844 1.271 1 96.44 413 LEU A C 1
ATOM 3143 O O . LEU A 1 413 ? -22.172 27.328 0.622 1 96.44 413 LEU A O 1
ATOM 3147 N N . VAL A 1 414 ? -21.234 26.766 2.592 1 97.38 414 VAL A N 1
ATOM 3148 C CA . VAL A 1 414 ? -22.344 27.312 3.365 1 97.38 414 VAL A CA 1
ATOM 3149 C C . VAL A 1 414 ? -21.922 28.656 3.973 1 97.38 414 VAL A C 1
ATOM 3151 O O . VAL A 1 414 ? -22.766 29.453 4.371 1 97.38 414 VAL A O 1
ATOM 3154 N N . ILE A 1 415 ? -20.641 28.891 4.156 1 97.75 415 ILE A N 1
ATOM 3155 C CA . ILE A 1 415 ? -20.094 30.203 4.488 1 97.75 415 ILE A CA 1
ATOM 3156 C C . ILE A 1 415 ? -19.312 30.75 3.291 1 97.75 415 ILE A C 1
ATOM 3158 O O . ILE A 1 415 ? -18.328 30.156 2.857 1 97.75 415 ILE A O 1
ATOM 3162 N N . LYS A 1 416 ? -19.719 31.844 2.787 1 96.19 416 LYS A N 1
ATOM 3163 C CA . LYS A 1 416 ? -19.141 32.375 1.554 1 96.19 416 LYS A CA 1
ATOM 3164 C C . LYS A 1 416 ? -18.594 33.781 1.754 1 96.19 416 LYS A C 1
ATOM 3166 O O . LYS A 1 416 ? -19.094 34.531 2.596 1 96.19 416 LYS A O 1
ATOM 3171 N N . ASP A 1 417 ? -17.594 34.062 0.975 1 95.38 417 ASP A N 1
ATOM 3172 C CA . ASP A 1 417 ? -17.141 35.438 0.835 1 95.38 417 ASP A CA 1
ATOM 3173 C C . ASP A 1 417 ? -18.203 36.281 0.14 1 95.38 417 ASP A C 1
ATOM 3175 O O . ASP A 1 417 ? -19.172 35.75 -0.396 1 95.38 417 ASP A O 1
ATOM 3179 N N . ALA A 1 418 ? -18 37.594 0.236 1 93.06 418 ALA A N 1
ATOM 3180 C CA . ALA A 1 418 ? -18.984 38.531 -0.325 1 93.06 418 ALA A CA 1
ATOM 3181 C C . ALA A 1 418 ? -19.109 38.344 -1.835 1 93.06 418 ALA A C 1
ATOM 3183 O O . ALA A 1 418 ? -20.188 38.5 -2.395 1 93.06 418 ALA A O 1
ATOM 3184 N N . LYS A 1 419 ? -17.984 38.031 -2.492 1 94.19 419 LYS A N 1
ATOM 3185 C CA . LYS A 1 419 ? -17.953 37.812 -3.938 1 94.19 419 LYS A CA 1
ATOM 3186 C C . LYS A 1 419 ? -17.328 36.469 -4.281 1 94.19 419 LYS A C 1
ATOM 3188 O O . LYS A 1 419 ? -16.469 35.969 -3.547 1 94.19 419 LYS A O 1
ATOM 3193 N N . PRO A 1 420 ? -17.766 35.906 -5.426 1 95 420 PRO A N 1
ATOM 3194 C CA . PRO A 1 420 ? -17.094 34.688 -5.883 1 95 420 PRO A CA 1
ATOM 3195 C C . PRO A 1 420 ? -15.633 34.906 -6.262 1 95 420 PRO A C 1
ATOM 3197 O O . PRO A 1 420 ? -15.227 36.062 -6.504 1 95 420 PRO A O 1
ATOM 3200 N N . PRO A 1 421 ? -14.852 33.844 -6.332 1 95.12 421 PRO A N 1
ATOM 3201 C CA . PRO A 1 421 ? -13.453 34 -6.734 1 95.12 421 PRO A CA 1
ATOM 3202 C C . PRO A 1 421 ? -13.305 34.594 -8.125 1 95.12 421 PRO A C 1
ATOM 3204 O O . PRO A 1 421 ? -14.094 34.312 -9.023 1 95.12 421 PRO A O 1
ATOM 3207 N N . SER A 1 422 ? -12.258 35.344 -8.312 1 91.56 422 SER A N 1
ATOM 3208 C CA . SER A 1 422 ? -12.023 36.062 -9.555 1 91.56 422 SER A CA 1
ATOM 3209 C C . SER A 1 422 ? -11.898 35.125 -10.742 1 91.56 422 SER A C 1
ATOM 3211 O O . SER A 1 422 ? -12.266 35.469 -11.859 1 91.56 422 SER A O 1
ATOM 3213 N N . VAL A 1 423 ? -11.375 33.938 -10.531 1 92.06 423 VAL A N 1
ATOM 3214 C CA . VAL A 1 423 ? -11.109 33 -11.602 1 92.06 423 VAL A CA 1
ATOM 3215 C C . VAL A 1 423 ? -12.43 32.469 -12.156 1 92.06 423 VAL A C 1
ATOM 3217 O O . VAL A 1 423 ? -12.461 31.875 -13.242 1 92.06 423 VAL A O 1
ATOM 3220 N N . LEU A 1 424 ? -13.477 32.562 -11.422 1 88.44 424 LEU A N 1
ATOM 3221 C CA . LEU A 1 424 ? -14.789 32.188 -11.898 1 88.44 424 LEU A CA 1
ATOM 3222 C C . LEU A 1 424 ? -15.461 33.312 -12.656 1 88.44 424 LEU A C 1
ATOM 3224 O O . LEU A 1 424 ? -16.469 33.094 -13.344 1 88.44 424 LEU A O 1
ATOM 3228 N N . GLN A 1 425 ? -15.023 34.531 -12.523 1 79.88 425 GLN A N 1
ATOM 3229 C CA . GLN A 1 425 ? -15.641 35.688 -13.148 1 79.88 425 GLN A CA 1
ATOM 3230 C C . GLN A 1 425 ? -15.102 35.906 -14.562 1 79.88 425 GLN A C 1
ATOM 3232 O O . GLN A 1 425 ? -15.766 36.531 -15.398 1 79.88 425 GLN A O 1
ATOM 3237 N N . ASP A 1 426 ? -13.969 35.594 -14.992 1 62.41 426 ASP A N 1
ATOM 3238 C CA . ASP A 1 426 ? -13.367 35.812 -16.297 1 62.41 426 ASP A CA 1
ATOM 3239 C C . ASP A 1 426 ? -13.906 34.844 -17.344 1 62.41 426 ASP A C 1
ATOM 3241 O O . ASP A 1 426 ? -13.43 34.812 -18.469 1 62.41 426 ASP A O 1
ATOM 3245 N N . LYS A 1 427 ? -15.109 34.375 -17.266 1 43.66 427 LYS A N 1
ATOM 3246 C CA . LYS A 1 427 ? -15.625 33.656 -18.422 1 43.66 427 LYS A CA 1
ATOM 3247 C C . LYS A 1 427 ? -16.297 34.594 -19.406 1 43.66 427 LYS A C 1
ATOM 3249 O O . LYS A 1 427 ? -17.016 35.531 -19.016 1 43.66 427 LYS A O 1
ATOM 3254 N N . MET B 1 1 ? 40.344 -19.844 -28.25 1 65.88 1 MET B N 1
ATOM 3255 C CA . MET B 1 1 ? 39.094 -20.25 -27.625 1 65.88 1 MET B CA 1
ATOM 3256 C C . MET B 1 1 ? 38.344 -19.047 -27.062 1 65.88 1 MET B C 1
ATOM 3258 O O . MET B 1 1 ? 38.938 -18.141 -26.484 1 65.88 1 MET B O 1
ATOM 3262 N N . THR B 1 2 ? 37.094 -18.75 -27.484 1 82.56 2 THR B N 1
ATOM 3263 C CA . THR B 1 2 ? 36.312 -17.625 -27.016 1 82.56 2 THR B CA 1
ATOM 3264 C C . THR B 1 2 ? 36.125 -17.703 -25.5 1 82.56 2 THR B C 1
ATOM 3266 O O . THR B 1 2 ? 35.812 -18.766 -24.953 1 82.56 2 THR B O 1
ATOM 3269 N N . CYS B 1 3 ? 36.562 -16.578 -24.812 1 92.44 3 CYS B N 1
ATOM 3270 C CA . CYS B 1 3 ? 36.438 -16.5 -23.359 1 92.44 3 CYS B CA 1
ATOM 3271 C C . CYS B 1 3 ? 35.125 -15.789 -22.969 1 92.44 3 CYS B C 1
ATOM 3273 O O . CYS B 1 3 ? 34.875 -14.672 -23.422 1 92.44 3 CYS B O 1
ATOM 3275 N N . VAL B 1 4 ? 34.281 -16.578 -22.312 1 96.94 4 VAL B N 1
ATOM 3276 C CA . VAL B 1 4 ? 33 -16.031 -21.859 1 96.94 4 VAL B CA 1
ATOM 3277 C C . VAL B 1 4 ? 33 -15.898 -20.344 1 96.94 4 VAL B C 1
ATOM 3279 O O . VAL B 1 4 ? 34 -16.234 -19.688 1 96.94 4 VAL B O 1
ATOM 3282 N N . ASP B 1 5 ? 32 -15.344 -19.781 1 97.69 5 ASP B N 1
ATOM 3283 C CA . ASP B 1 5 ? 31.984 -15.07 -18.344 1 97.69 5 ASP B CA 1
ATOM 3284 C C . ASP B 1 5 ? 31.734 -16.344 -17.547 1 97.69 5 ASP B C 1
ATOM 3286 O O . ASP B 1 5 ? 32.438 -16.641 -16.578 1 97.69 5 ASP B O 1
ATOM 3290 N N . TYR B 1 6 ? 30.719 -17.125 -17.938 1 98.06 6 TYR B N 1
ATOM 3291 C CA . TYR B 1 6 ? 30.375 -18.375 -17.266 1 98.06 6 TYR B CA 1
ATOM 3292 C C . TYR B 1 6 ? 30.156 -19.5 -18.266 1 98.06 6 TYR B C 1
ATOM 3294 O O . TYR B 1 6 ? 29.641 -19.266 -19.375 1 98.06 6 TYR B O 1
ATOM 3302 N N . VAL B 1 7 ? 30.516 -20.688 -17.906 1 98.56 7 VAL B N 1
ATOM 3303 C CA . VAL B 1 7 ? 30.109 -21.875 -18.625 1 98.56 7 VAL B CA 1
ATOM 3304 C C . VAL B 1 7 ? 29.562 -22.922 -17.641 1 98.56 7 VAL B C 1
ATOM 3306 O O . VAL B 1 7 ? 30.25 -23.297 -16.688 1 98.56 7 VAL B O 1
ATOM 3309 N N . ILE B 1 8 ? 28.344 -23.281 -17.797 1 98.81 8 ILE B N 1
ATOM 3310 C CA . ILE B 1 8 ? 27.734 -24.406 -17.078 1 98.81 8 ILE B CA 1
ATOM 3311 C C . ILE B 1 8 ? 27.953 -25.703 -17.844 1 98.81 8 ILE B C 1
ATOM 3313 O O . ILE B 1 8 ? 27.391 -25.875 -18.938 1 98.81 8 ILE B O 1
ATOM 3317 N N . ARG B 1 9 ? 28.656 -26.625 -17.297 1 98.38 9 ARG B N 1
ATOM 3318 C CA . ARG B 1 9 ? 29.188 -27.734 -18.062 1 98.38 9 ARG B CA 1
ATOM 3319 C C . ARG B 1 9 ? 28.469 -29.047 -17.734 1 98.38 9 ARG B C 1
ATOM 3321 O O . ARG B 1 9 ? 28.281 -29.359 -16.547 1 98.38 9 ARG B O 1
ATOM 3328 N N . GLY B 1 10 ? 28.078 -29.703 -18.719 1 98.12 10 GLY B N 1
ATOM 3329 C CA . GLY B 1 10 ? 27.844 -31.125 -18.625 1 98.12 10 GLY B CA 1
ATOM 3330 C C . GLY B 1 10 ? 26.5 -31.484 -18.031 1 98.12 10 GLY B C 1
ATOM 3331 O O . GLY B 1 10 ? 26.281 -32.625 -17.625 1 98.12 10 GLY B O 1
ATOM 3332 N N . GLY B 1 11 ? 25.578 -30.625 -17.891 1 98.62 11 GLY B N 1
ATOM 3333 C CA . GLY B 1 11 ? 24.25 -30.922 -17.375 1 98.62 11 GLY B CA 1
ATOM 3334 C C . GLY B 1 11 ? 23.297 -31.391 -18.453 1 98.62 11 GLY B C 1
ATOM 3335 O O . GLY B 1 11 ? 23.594 -31.297 -19.641 1 98.62 11 GLY B O 1
ATOM 3336 N N . ARG B 1 12 ? 22.203 -31.984 -18.047 1 98.81 12 ARG B N 1
ATOM 3337 C CA . ARG B 1 12 ? 21.094 -32.188 -18.969 1 98.81 12 ARG B CA 1
ATOM 3338 C C . ARG B 1 12 ? 20.312 -30.891 -19.172 1 98.81 12 ARG B C 1
ATOM 3340 O O . ARG B 1 12 ? 19.578 -30.453 -18.297 1 98.81 12 ARG B O 1
ATOM 3347 N N . VAL B 1 13 ? 20.484 -30.312 -20.312 1 98.88 13 VAL B N 1
ATOM 3348 C CA . VAL B 1 13 ? 19.844 -29.047 -20.641 1 98.88 13 VAL B CA 1
ATOM 3349 C C . VAL B 1 13 ? 18.453 -29.297 -21.219 1 98.88 13 VAL B C 1
ATOM 3351 O O . VAL B 1 13 ? 18.297 -29.969 -22.234 1 98.88 13 VAL B O 1
ATOM 3354 N N . ILE B 1 14 ? 17.406 -28.844 -20.516 1 98.81 14 ILE B N 1
ATOM 3355 C CA . ILE B 1 14 ? 16.031 -28.938 -21 1 98.81 14 ILE B CA 1
ATOM 3356 C C . ILE B 1 14 ? 15.508 -27.531 -21.297 1 98.81 14 ILE B C 1
ATOM 3358 O O . ILE B 1 14 ? 15.297 -26.734 -20.375 1 98.81 14 ILE B O 1
ATOM 3362 N N . ASP B 1 15 ? 15.383 -27.125 -22.531 1 98.75 15 ASP B N 1
ATOM 3363 C CA . ASP B 1 15 ? 14.852 -25.859 -23.047 1 98.75 15 ASP B CA 1
ATOM 3364 C C . ASP B 1 15 ? 13.719 -26.109 -24.031 1 98.75 15 ASP B C 1
ATOM 3366 O O . ASP B 1 15 ? 13.938 -26.125 -25.25 1 98.75 15 ASP B O 1
ATOM 3370 N N . PRO B 1 16 ? 12.508 -26.188 -23.516 1 98.75 16 PRO B N 1
ATOM 3371 C CA . PRO B 1 16 ? 11.367 -26.594 -24.344 1 98.75 16 PRO B CA 1
ATOM 3372 C C . PRO B 1 16 ? 11.102 -25.641 -25.5 1 98.75 16 PRO B C 1
ATOM 3374 O O . PRO B 1 16 ? 10.695 -26.062 -26.578 1 98.75 16 PRO B O 1
ATOM 3377 N N . LYS B 1 17 ? 11.312 -24.391 -25.234 1 98.31 17 LYS B N 1
ATOM 3378 C CA . LYS B 1 17 ? 11.086 -23.422 -26.312 1 98.31 17 LYS B CA 1
ATOM 3379 C C . LYS B 1 17 ? 11.875 -23.797 -27.562 1 98.31 17 LYS B C 1
ATOM 3381 O O . LYS B 1 17 ? 11.375 -23.656 -28.688 1 98.31 17 LYS B O 1
ATOM 3386 N N . ASN B 1 18 ? 13.102 -24.25 -27.406 1 98.19 18 ASN B N 1
ATOM 3387 C CA . ASN B 1 18 ? 14 -24.562 -28.5 1 98.19 18 ASN B CA 1
ATOM 3388 C C . ASN B 1 18 ? 14.07 -26.078 -28.75 1 98.19 18 ASN B C 1
ATOM 3390 O O . ASN B 1 18 ? 14.961 -26.547 -29.453 1 98.19 18 ASN B O 1
ATOM 3394 N N . GLU B 1 19 ? 13.242 -26.875 -28.109 1 98 19 GLU B N 1
ATOM 3395 C CA . GLU B 1 19 ? 13.18 -28.328 -28.25 1 98 19 GLU B CA 1
ATOM 3396 C C . GLU B 1 19 ? 14.531 -28.969 -27.953 1 98 19 GLU B C 1
ATOM 3398 O O . GLU B 1 19 ? 15 -29.828 -28.719 1 98 19 GLU B O 1
ATOM 3403 N N . ILE B 1 20 ? 15.148 -28.438 -26.922 1 97.88 20 ILE B N 1
ATOM 3404 C CA . ILE B 1 20 ? 16.453 -28.953 -26.516 1 97.88 20 ILE B CA 1
ATOM 3405 C C . ILE B 1 20 ? 16.281 -29.859 -25.297 1 97.88 20 ILE B C 1
ATOM 3407 O O . ILE B 1 20 ? 15.617 -29.5 -24.328 1 97.88 20 ILE B O 1
ATOM 3411 N N . ASP B 1 21 ? 16.75 -31.062 -25.297 1 98.44 21 ASP B N 1
ATOM 3412 C CA . ASP B 1 21 ? 16.938 -32.031 -24.219 1 98.44 21 ASP B CA 1
ATOM 3413 C C . ASP B 1 21 ? 18.203 -32.875 -24.438 1 98.44 21 ASP B C 1
ATOM 3415 O O . ASP B 1 21 ? 18.125 -33.969 -25 1 98.44 21 ASP B O 1
ATOM 3419 N N . ILE B 1 22 ? 19.375 -32.281 -24 1 98.38 22 ILE B N 1
ATOM 3420 C CA . ILE B 1 22 ? 20.672 -32.875 -24.281 1 98.38 22 ILE B CA 1
ATOM 3421 C C . ILE B 1 22 ? 21.562 -32.812 -23.047 1 98.38 22 ILE B C 1
ATOM 3423 O O . ILE B 1 22 ? 21.312 -31.984 -22.156 1 98.38 22 ILE B O 1
ATOM 3427 N N . ILE B 1 23 ? 22.531 -33.688 -23 1 98.62 23 ILE B N 1
ATOM 3428 C CA . ILE B 1 23 ? 23.641 -33.438 -22.078 1 98.62 23 ILE B CA 1
ATOM 3429 C C . ILE B 1 23 ? 24.625 -32.469 -22.703 1 98.62 23 ILE B C 1
ATOM 3431 O O . ILE B 1 23 ? 25.188 -32.75 -23.766 1 98.62 23 ILE B O 1
ATOM 3435 N N . GLY B 1 24 ? 24.781 -31.234 -22.125 1 98.31 24 GLY B N 1
ATOM 3436 C CA . GLY B 1 24 ? 25.641 -30.25 -22.75 1 98.31 24 GLY B CA 1
ATOM 3437 C C . GLY B 1 24 ? 25.938 -29.062 -21.859 1 98.31 24 GLY B C 1
ATOM 3438 O O . GLY B 1 24 ? 25.953 -29.188 -20.641 1 98.31 24 GLY B O 1
ATOM 3439 N N . ASP B 1 25 ? 26.359 -28 -22.531 1 98.5 25 ASP B N 1
ATOM 3440 C CA . ASP B 1 25 ? 26.875 -26.812 -21.859 1 98.5 25 ASP B CA 1
ATOM 3441 C C . ASP B 1 25 ? 26.016 -25.578 -22.172 1 98.5 25 ASP B C 1
ATOM 3443 O O . ASP B 1 25 ? 25.375 -25.516 -23.219 1 98.5 25 ASP B O 1
ATOM 3447 N N . VAL B 1 26 ? 25.938 -24.688 -21.25 1 98.88 26 VAL B N 1
ATOM 3448 C CA . VAL B 1 26 ? 25.375 -23.359 -21.438 1 98.88 26 VAL B CA 1
ATOM 3449 C C . VAL B 1 26 ? 26.438 -22.297 -21.188 1 98.88 26 VAL B C 1
ATOM 3451 O O . VAL B 1 26 ? 27 -22.234 -20.094 1 98.88 26 VAL B O 1
ATOM 3454 N N . ALA B 1 27 ? 26.719 -21.484 -22.172 1 98.75 27 ALA B N 1
ATOM 3455 C CA . ALA B 1 27 ? 27.688 -20.406 -22.062 1 98.75 27 ALA B CA 1
ATOM 3456 C C . ALA B 1 27 ? 27 -19.047 -21.875 1 98.75 27 ALA B C 1
ATOM 3458 O O . ALA B 1 27 ? 26.016 -18.75 -22.562 1 98.75 27 ALA B O 1
ATOM 3459 N N . ILE B 1 28 ? 27.484 -18.25 -20.906 1 98.75 28 ILE B N 1
ATOM 3460 C CA . ILE B 1 28 ? 26.953 -16.938 -20.578 1 98.75 28 ILE B CA 1
ATOM 3461 C C . ILE B 1 28 ? 28.031 -15.875 -20.781 1 98.75 28 ILE B C 1
ATOM 3463 O O . ILE B 1 28 ? 29.156 -16.016 -20.297 1 98.75 28 ILE B O 1
ATOM 3467 N N . HIS B 1 29 ? 27.703 -14.836 -21.516 1 98.25 29 HIS B N 1
ATOM 3468 C CA . HIS B 1 29 ? 28.656 -13.75 -21.734 1 98.25 29 HIS B CA 1
ATOM 3469 C C . HIS B 1 29 ? 27.953 -12.391 -21.688 1 98.25 29 HIS B C 1
ATOM 3471 O O . HIS B 1 29 ? 26.953 -12.172 -22.391 1 98.25 29 HIS B O 1
ATOM 3477 N N . GLN B 1 30 ? 28.438 -11.5 -20.828 1 97.94 30 GLN B N 1
ATOM 3478 C CA . GLN B 1 30 ? 27.938 -10.133 -20.703 1 97.94 30 GLN B CA 1
ATOM 3479 C C . GLN B 1 30 ? 26.438 -10.109 -20.422 1 97.94 30 GLN B C 1
ATOM 3481 O O . GLN B 1 30 ? 25.688 -9.375 -21.078 1 97.94 30 GLN B O 1
ATOM 3486 N N . GLY B 1 31 ? 26 -11.039 -19.625 1 98.31 31 GLY B N 1
ATOM 3487 C CA . GLY B 1 31 ? 24.641 -11.055 -19.141 1 98.31 31 GLY B CA 1
ATOM 3488 C C . GLY B 1 31 ? 23.672 -11.742 -20.094 1 98.31 31 GLY B C 1
ATOM 3489 O O . GLY B 1 31 ? 22.469 -11.789 -19.828 1 98.31 31 GLY B O 1
ATOM 3490 N N . LEU B 1 32 ? 24.203 -12.328 -21.156 1 98.62 32 LEU B N 1
ATOM 3491 C CA . LEU B 1 32 ? 23.359 -12.945 -22.188 1 98.62 32 LEU B CA 1
ATOM 3492 C C . LEU B 1 32 ? 23.75 -14.406 -22.391 1 98.62 32 LEU B C 1
ATOM 3494 O O . LEU B 1 32 ? 24.875 -14.805 -22.094 1 98.62 32 LEU B O 1
ATOM 3498 N N . ILE B 1 33 ? 22.781 -15.172 -22.844 1 98.69 33 ILE B N 1
ATOM 3499 C CA . ILE B 1 33 ? 23.109 -16.516 -23.312 1 98.69 33 ILE B CA 1
ATOM 3500 C C . ILE B 1 33 ? 23.984 -16.438 -24.562 1 98.69 33 ILE B C 1
ATOM 3502 O O . ILE B 1 33 ? 23.562 -15.867 -25.578 1 98.69 33 ILE B O 1
ATOM 3506 N N . HIS B 1 34 ? 25.156 -16.938 -24.453 1 98.31 34 HIS B N 1
ATOM 3507 C CA . HIS B 1 34 ? 26.062 -16.953 -25.594 1 98.31 34 HIS B CA 1
ATOM 3508 C C . HIS B 1 34 ? 25.797 -18.141 -26.516 1 98.31 34 HIS B C 1
ATOM 3510 O O . HIS B 1 34 ? 25.625 -17.984 -27.719 1 98.31 34 HIS B O 1
ATOM 3516 N N . SER B 1 35 ? 25.734 -19.328 -25.891 1 97.81 35 SER B N 1
ATOM 3517 C CA . SER B 1 35 ? 25.469 -20.547 -26.672 1 97.81 35 SER B CA 1
ATOM 3518 C C . SER B 1 35 ? 25.094 -21.719 -25.766 1 97.81 35 SER B C 1
ATOM 3520 O O . SER B 1 35 ? 25.438 -21.719 -24.594 1 97.81 35 SER B O 1
ATOM 3522 N N . VAL B 1 36 ? 24.344 -22.672 -26.359 1 98.44 36 VAL B N 1
ATOM 3523 C CA . VAL B 1 36 ? 23.984 -23.953 -25.75 1 98.44 36 VAL B CA 1
ATOM 3524 C C . VAL B 1 36 ? 24.359 -25.094 -26.688 1 98.44 36 VAL B C 1
ATOM 3526 O O . VAL B 1 36 ? 24.156 -25 -27.906 1 98.44 36 VAL B O 1
ATOM 3529 N N . GLY B 1 37 ? 25.016 -26.094 -26.156 1 97.56 37 GLY B N 1
ATOM 3530 C CA . GLY B 1 37 ? 25.359 -27.203 -27.016 1 97.56 37 GLY B CA 1
ATOM 3531 C C . GLY B 1 37 ? 26.234 -28.25 -26.344 1 97.56 37 GLY B C 1
ATOM 3532 O O . GLY B 1 37 ? 26.641 -28.062 -25.188 1 97.56 37 GLY B O 1
ATOM 3533 N N . GLU B 1 38 ? 26.453 -29.312 -27.078 1 97.25 38 GLU B N 1
ATOM 3534 C CA . GLU B 1 38 ? 27.312 -30.391 -26.594 1 97.25 38 GLU B CA 1
ATOM 3535 C C . GLU B 1 38 ? 28.781 -30.047 -26.781 1 97.25 38 GLU B C 1
ATOM 3537 O O . GLU B 1 38 ? 29.203 -29.641 -27.859 1 97.25 38 GLU B O 1
ATOM 3542 N N . GLY B 1 39 ? 29.469 -30.188 -25.734 1 94.38 39 GLY B N 1
ATOM 3543 C CA . GLY B 1 39 ? 30.922 -30.031 -25.828 1 94.38 39 GLY B CA 1
ATOM 3544 C C . GLY B 1 39 ? 31.344 -28.703 -26.422 1 94.38 39 GLY B C 1
ATOM 3545 O O . GLY B 1 39 ? 32.156 -28.656 -27.344 1 94.38 39 GLY B O 1
ATOM 3546 N N . LEU B 1 40 ? 30.781 -27.672 -25.891 1 95 40 LEU B N 1
ATOM 3547 C CA . LEU B 1 40 ? 31.125 -26.344 -26.375 1 95 40 LEU B CA 1
ATOM 3548 C C . LEU B 1 40 ? 32.625 -26.062 -26.219 1 95 40 LEU B C 1
ATOM 3550 O O . LEU B 1 40 ? 33.188 -26.391 -25.172 1 95 40 LEU B O 1
ATOM 3554 N N . LYS B 1 41 ? 33.219 -25.5 -27.234 1 94.56 41 LYS B N 1
ATOM 3555 C CA . LYS B 1 41 ? 34.625 -25.125 -27.203 1 94.56 41 LYS B CA 1
ATOM 3556 C C . LYS B 1 41 ? 34.781 -23.672 -26.75 1 94.56 41 LYS B C 1
ATOM 3558 O O . LYS B 1 41 ? 35.312 -22.844 -27.516 1 94.56 41 LYS B O 1
ATOM 3563 N N . VAL B 1 42 ? 34.406 -23.391 -25.641 1 94.19 42 VAL B N 1
ATOM 3564 C CA . VAL B 1 42 ? 34.5 -22.078 -25.031 1 94.19 42 VAL B CA 1
ATOM 3565 C C . VAL B 1 42 ? 35.031 -22.203 -23.609 1 94.19 42 VAL B C 1
ATOM 3567 O O . VAL B 1 42 ? 34.844 -23.234 -22.953 1 94.19 42 VAL B O 1
ATOM 3570 N N . THR B 1 43 ? 35.812 -21.234 -23.219 1 94.56 43 THR B N 1
ATOM 3571 C CA . THR B 1 43 ? 36.312 -21.172 -21.859 1 94.56 43 THR B CA 1
ATOM 3572 C C . THR B 1 43 ? 35.625 -20.062 -21.078 1 94.56 43 THR B C 1
ATOM 3574 O O . THR B 1 43 ? 35.438 -18.969 -21.578 1 94.56 43 THR B O 1
ATOM 3577 N N . GLY B 1 44 ? 35.188 -20.453 -19.859 1 95.12 44 GLY B N 1
ATOM 3578 C CA . GLY B 1 44 ? 34.594 -19.453 -19 1 95.12 44 GLY B CA 1
ATOM 3579 C C . GLY B 1 44 ? 35.531 -18.875 -17.984 1 95.12 44 GLY B C 1
ATOM 3580 O O . GLY B 1 44 ? 36.406 -19.594 -17.438 1 95.12 44 GLY B O 1
ATOM 3581 N N . LYS B 1 45 ? 35.406 -17.547 -17.766 1 97.25 45 LYS B N 1
ATOM 3582 C CA . LYS B 1 45 ? 36.094 -17.016 -16.594 1 97.25 45 LYS B CA 1
ATOM 3583 C C . LYS B 1 45 ? 35.781 -17.828 -15.344 1 97.25 45 LYS B C 1
ATOM 3585 O O . LYS B 1 45 ? 36.656 -18.047 -14.508 1 97.25 45 LYS B O 1
ATOM 3590 N N . GLU B 1 46 ? 34.562 -18.234 -15.195 1 97.69 46 GLU B N 1
ATOM 3591 C CA . GLU B 1 46 ? 34.125 -19.156 -14.172 1 97.69 46 GLU B CA 1
ATOM 3592 C C . GLU B 1 46 ? 33.375 -20.344 -14.805 1 97.69 46 GLU B C 1
ATOM 3594 O O . GLU B 1 46 ? 32.656 -20.172 -15.789 1 97.69 46 GLU B O 1
ATOM 3599 N N . GLU B 1 47 ? 33.531 -21.453 -14.234 1 97.56 47 GLU B N 1
ATOM 3600 C CA . GLU B 1 47 ? 32.812 -22.641 -14.727 1 97.56 47 GLU B CA 1
ATOM 3601 C C . GLU B 1 47 ? 32.062 -23.328 -13.602 1 97.56 47 GLU B C 1
ATOM 3603 O O . GLU B 1 47 ? 32.5 -23.344 -12.453 1 97.56 47 GLU B O 1
ATOM 3608 N N . PHE B 1 48 ? 30.938 -23.844 -13.906 1 98.25 48 PHE B N 1
ATOM 3609 C CA . PHE B 1 48 ? 30.094 -24.594 -12.984 1 98.25 48 PHE B CA 1
ATOM 3610 C C . PHE B 1 48 ? 29.891 -26.031 -13.484 1 98.25 48 PHE B C 1
ATOM 3612 O O . PHE B 1 48 ? 29.453 -26.234 -14.609 1 98.25 48 PHE B O 1
ATOM 3619 N N . ASN B 1 49 ? 30.266 -26.984 -12.703 1 98.62 49 ASN B N 1
ATOM 3620 C CA . ASN B 1 49 ? 30.047 -28.375 -13.047 1 98.62 49 ASN B CA 1
ATOM 3621 C C . ASN B 1 49 ? 28.609 -28.812 -12.781 1 98.62 49 ASN B C 1
ATOM 3623 O O . ASN B 1 49 ? 28.203 -28.953 -11.625 1 98.62 49 ASN B O 1
ATOM 3627 N N . ALA B 1 50 ? 27.844 -29.094 -13.883 1 98.69 50 ALA B N 1
ATOM 3628 C CA . ALA B 1 50 ? 26.438 -29.422 -13.758 1 98.69 50 ALA B CA 1
ATOM 3629 C C . ALA B 1 50 ? 26.203 -30.906 -14.039 1 98.69 50 ALA B C 1
ATOM 3631 O O . ALA B 1 50 ? 25.078 -31.328 -14.297 1 98.69 50 ALA B O 1
ATOM 3632 N N . GLU B 1 51 ? 27.234 -31.641 -13.992 1 98.25 51 GLU B N 1
ATOM 3633 C CA . GLU B 1 51 ? 27.062 -33.094 -14.203 1 98.25 51 GLU B CA 1
ATOM 3634 C C . GLU B 1 51 ? 26.062 -33.656 -13.219 1 98.25 51 GLU B C 1
ATOM 3636 O O . GLU B 1 51 ? 26.141 -33.406 -12.016 1 98.25 51 GLU B O 1
ATOM 3641 N N . GLY B 1 52 ? 25.094 -34.375 -13.734 1 97.75 52 GLY B N 1
ATOM 3642 C CA . GLY B 1 52 ? 24.094 -35 -12.898 1 97.75 52 GLY B CA 1
ATOM 3643 C C . GLY B 1 52 ? 22.922 -34.094 -12.578 1 97.75 52 GLY B C 1
ATOM 3644 O O . GLY B 1 52 ? 21.953 -34.5 -11.938 1 97.75 52 GLY B O 1
ATOM 3645 N N . CYS B 1 53 ? 23.016 -32.875 -13.078 1 98.69 53 CYS B N 1
ATOM 3646 C CA . CYS B 1 53 ? 21.953 -31.906 -12.812 1 98.69 53 CYS B CA 1
ATOM 3647 C C . CYS B 1 53 ? 21.156 -31.609 -14.078 1 98.69 53 CYS B C 1
ATOM 3649 O O . CYS B 1 53 ? 21.547 -32 -15.172 1 98.69 53 CYS B O 1
ATOM 3651 N N . LEU B 1 54 ? 20.016 -31.062 -13.891 1 98.81 54 LEU B N 1
ATOM 3652 C CA . LEU B 1 54 ? 19.234 -30.453 -14.961 1 98.81 54 LEU B CA 1
ATOM 3653 C C . LEU B 1 54 ? 19.547 -28.969 -15.078 1 98.81 54 LEU B C 1
ATOM 3655 O O . LEU B 1 54 ? 19.688 -28.281 -14.07 1 98.81 54 LEU B O 1
ATOM 3659 N N . VAL B 1 55 ? 19.688 -28.469 -16.281 1 98.94 55 VAL B N 1
ATOM 3660 C CA . VAL B 1 55 ? 19.859 -27.062 -16.578 1 98.94 55 VAL B CA 1
ATOM 3661 C C . VAL B 1 55 ? 18.672 -26.531 -17.375 1 98.94 55 VAL B C 1
ATOM 3663 O O . VAL B 1 55 ? 18.359 -27.062 -18.438 1 98.94 55 VAL B O 1
ATOM 3666 N N . THR B 1 56 ? 17.984 -25.562 -16.859 1 98.94 56 THR B N 1
ATOM 3667 C CA . THR B 1 56 ? 16.781 -25.016 -17.484 1 98.94 56 THR B CA 1
ATOM 3668 C C . THR B 1 56 ? 16.891 -23.5 -17.641 1 98.94 56 THR B C 1
ATOM 3670 O O . THR B 1 56 ? 17.766 -22.875 -17.047 1 98.94 56 THR B O 1
ATOM 3673 N N . PRO B 1 57 ? 16.031 -22.891 -18.578 1 98.94 57 PRO B N 1
ATOM 3674 C CA . PRO B 1 57 ? 15.852 -21.438 -18.422 1 98.94 57 PRO B CA 1
ATOM 3675 C C . PRO B 1 57 ? 15.469 -21.062 -16.984 1 98.94 57 PRO B C 1
ATOM 3677 O O . PRO B 1 57 ? 14.977 -21.891 -16.234 1 98.94 57 PRO B O 1
ATOM 3680 N N . GLY B 1 58 ? 15.812 -19.859 -16.609 1 98.94 58 GLY B N 1
ATOM 3681 C CA . GLY B 1 58 ? 15.367 -19.406 -15.289 1 98.94 58 GLY B CA 1
ATOM 3682 C C . GLY B 1 58 ? 13.898 -19.672 -15.039 1 98.94 58 GLY B C 1
ATOM 3683 O O . GLY B 1 58 ? 13.055 -19.375 -15.891 1 98.94 58 GLY B O 1
ATOM 3684 N N . LEU B 1 59 ? 13.547 -20.234 -13.906 1 98.94 59 LEU B N 1
ATOM 3685 C CA . LEU B 1 59 ? 12.164 -20.594 -13.617 1 98.94 59 LEU B CA 1
ATOM 3686 C C . LEU B 1 59 ? 11.289 -19.359 -13.508 1 98.94 59 LEU B C 1
ATOM 3688 O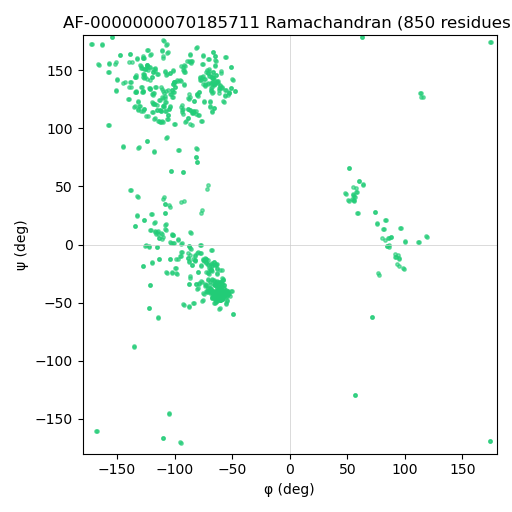 O . LEU B 1 59 ? 11.742 -18.312 -13.031 1 98.94 59 LEU B O 1
ATOM 3692 N N . ILE B 1 60 ? 10.102 -19.484 -13.992 1 98.94 60 ILE B N 1
ATOM 3693 C CA . ILE B 1 60 ? 9.094 -18.438 -13.875 1 98.94 60 ILE B CA 1
ATOM 3694 C C . ILE B 1 60 ? 7.961 -18.906 -12.969 1 98.94 60 ILE B C 1
ATOM 3696 O O . ILE B 1 60 ? 7.309 -19.906 -13.25 1 98.94 60 ILE B O 1
ATOM 3700 N N . ASP B 1 61 ? 7.785 -18.25 -11.844 1 98.94 61 ASP B N 1
ATOM 3701 C CA . ASP B 1 61 ? 6.617 -18.484 -11 1 98.94 61 ASP B CA 1
ATOM 3702 C C . ASP B 1 61 ? 5.457 -17.578 -11.414 1 98.94 61 ASP B C 1
ATOM 3704 O O . ASP B 1 61 ? 5.465 -16.375 -11.125 1 98.94 61 ASP B O 1
ATOM 3708 N N . GLY B 1 62 ? 4.473 -18.141 -11.992 1 98.81 62 GLY B N 1
ATOM 3709 C CA . GLY B 1 62 ? 3.408 -17.391 -12.633 1 98.81 62 GLY B CA 1
ATOM 3710 C C . GLY B 1 62 ? 2.408 -16.812 -11.648 1 98.81 62 GLY B C 1
ATOM 3711 O O . GLY B 1 62 ? 1.464 -16.125 -12.039 1 98.81 62 GLY B O 1
ATOM 3712 N N . HIS B 1 63 ? 2.594 -17.047 -10.336 1 98.88 63 HIS B N 1
ATOM 3713 C CA . HIS B 1 63 ? 1.632 -16.625 -9.32 1 98.88 63 HIS B CA 1
ATOM 3714 C C . HIS B 1 63 ? 2.293 -16.5 -7.957 1 98.88 63 HIS B C 1
ATOM 3716 O O . HIS B 1 63 ? 2.488 -17.5 -7.258 1 98.88 63 HIS B O 1
ATOM 3722 N N . VAL B 1 64 ? 2.582 -15.258 -7.527 1 98.88 64 VAL B N 1
ATOM 3723 C CA . VAL B 1 64 ? 3.066 -14.977 -6.18 1 98.88 64 VAL B CA 1
ATOM 3724 C C . VAL B 1 64 ? 2.393 -13.711 -5.645 1 98.88 64 VAL B C 1
ATOM 3726 O O . VAL B 1 64 ? 1.713 -13 -6.391 1 98.88 64 VAL B O 1
ATOM 3729 N N . HIS B 1 65 ? 2.461 -13.5 -4.426 1 98.75 65 HIS B N 1
ATOM 3730 C CA . HIS B 1 65 ? 2.182 -12.211 -3.795 1 98.75 65 HIS B CA 1
ATOM 3731 C C . HIS B 1 65 ? 3.439 -11.625 -3.166 1 98.75 65 HIS B C 1
ATOM 3733 O O . HIS B 1 65 ? 3.852 -12.047 -2.082 1 98.75 65 HIS B O 1
ATOM 3739 N N . CYS B 1 66 ? 3.984 -10.562 -3.84 1 98.69 66 CYS B N 1
ATOM 3740 C CA . CYS B 1 66 ? 5.312 -10.164 -3.385 1 98.69 66 CYS B CA 1
ATOM 3741 C C . CYS B 1 66 ? 5.352 -8.68 -3.053 1 98.69 66 CYS B C 1
ATOM 3743 O O . CYS B 1 66 ? 6.414 -8.055 -3.096 1 98.69 66 CYS B O 1
ATOM 3745 N N . TYR B 1 67 ? 4.184 -8.07 -2.795 1 98.69 67 TYR B N 1
ATOM 3746 C CA . TYR B 1 67 ? 4.148 -6.691 -2.318 1 98.69 67 TYR B CA 1
ATOM 3747 C C . TYR B 1 67 ? 4.418 -6.625 -0.82 1 98.69 67 TYR B C 1
ATOM 3749 O O . TYR B 1 67 ? 3.557 -6.203 -0.045 1 98.69 67 TYR B O 1
ATOM 3757 N N . GLN B 1 68 ? 5.684 -6.883 -0.427 1 98.38 68 GLN B N 1
ATOM 3758 C CA . GLN B 1 68 ? 6.125 -7.008 0.959 1 98.38 68 GLN B CA 1
ATOM 3759 C C . GLN B 1 68 ? 5.879 -5.715 1.73 1 98.38 68 GLN B C 1
ATOM 3761 O O . GLN B 1 68 ? 6.102 -4.621 1.207 1 98.38 68 GLN B O 1
ATOM 3766 N N . TYR B 1 69 ? 5.379 -5.82 2.955 1 97.81 69 TYR B N 1
ATOM 3767 C CA . TYR B 1 69 ? 5.145 -4.773 3.943 1 97.81 69 TYR B CA 1
ATOM 3768 C C . TYR B 1 69 ? 3.891 -3.977 3.605 1 97.81 69 TYR B C 1
ATOM 3770 O O . TYR B 1 69 ? 3.244 -3.416 4.496 1 97.81 69 TYR B O 1
ATOM 3778 N N . ALA B 1 70 ? 3.465 -3.887 2.307 1 97.56 70 ALA B N 1
ATOM 3779 C CA . ALA B 1 70 ? 2.361 -3.014 1.914 1 97.56 70 ALA B CA 1
ATOM 3780 C C . ALA B 1 70 ? 1.052 -3.793 1.828 1 97.56 70 ALA B C 1
ATOM 3782 O O . ALA B 1 70 ? -0.012 -3.209 1.608 1 97.56 70 ALA B O 1
ATOM 3783 N N . THR B 1 71 ? 1.12 -5.086 1.858 1 96.81 71 THR B N 1
ATOM 3784 C CA . THR B 1 71 ? -0.033 -5.973 1.949 1 96.81 71 THR B CA 1
ATOM 3785 C C . THR B 1 71 ? 0.191 -7.043 3.016 1 96.81 71 THR B C 1
ATOM 3787 O O . THR B 1 71 ? 1.331 -7.324 3.391 1 96.81 71 THR B O 1
ATOM 3790 N N . PRO B 1 72 ? -0.882 -7.645 3.488 1 94.88 72 PRO B N 1
ATOM 3791 C CA . PRO B 1 72 ? -0.723 -8.695 4.496 1 94.88 72 PRO B CA 1
ATOM 3792 C C . PRO B 1 72 ? -0.052 -9.945 3.938 1 94.88 72 PRO B C 1
ATOM 3794 O O . PRO B 1 72 ? 0.512 -10.742 4.695 1 94.88 72 PRO B O 1
ATOM 3797 N N . LEU B 1 73 ? 0.014 -10.117 2.627 1 96.88 73 LEU B N 1
ATOM 3798 C CA . LEU B 1 73 ? 0.452 -11.367 2.018 1 96.88 73 LEU B CA 1
ATOM 3799 C C . LEU B 1 73 ? 1.878 -11.25 1.491 1 96.88 73 LEU B C 1
ATOM 3801 O O . LEU B 1 73 ? 2.523 -12.258 1.193 1 96.88 73 LEU B O 1
ATOM 3805 N N . GLY B 1 74 ? 2.434 -10.125 1.397 1 98.12 74 GLY B N 1
ATOM 3806 C CA . GLY B 1 74 ? 3.611 -9.844 0.59 1 98.12 74 GLY B CA 1
ATOM 3807 C C . GLY B 1 74 ? 4.863 -10.539 1.1 1 98.12 74 GLY B C 1
ATOM 3808 O O . GLY B 1 74 ? 5.102 -10.586 2.309 1 98.12 74 GLY B O 1
ATOM 3809 N N . ILE B 1 75 ? 5.668 -11.039 0.195 1 98.5 75 ILE B N 1
ATOM 3810 C CA . ILE B 1 75 ? 6.945 -11.664 0.516 1 98.5 75 ILE B CA 1
ATOM 3811 C C . ILE B 1 75 ? 8.07 -10.961 -0.245 1 98.5 75 ILE B C 1
ATOM 3813 O O . ILE B 1 75 ? 7.809 -10.172 -1.158 1 98.5 75 ILE B O 1
ATOM 3817 N N . ASN B 1 76 ? 9.297 -11.219 0.105 1 98.75 76 ASN B N 1
ATOM 3818 C CA . ASN B 1 76 ? 10.469 -10.75 -0.625 1 98.75 76 ASN B CA 1
ATOM 3819 C C . ASN B 1 76 ? 10.82 -11.68 -1.78 1 98.75 76 ASN B C 1
ATOM 3821 O O . ASN B 1 76 ? 11.219 -12.828 -1.56 1 98.75 76 ASN B O 1
ATOM 3825 N N . PRO B 1 77 ? 10.711 -11.219 -3 1 98.88 77 PRO B N 1
ATOM 3826 C CA . PRO B 1 77 ? 10.906 -12.141 -4.125 1 98.88 77 PRO B CA 1
ATOM 3827 C C . PRO B 1 77 ? 12.344 -12.633 -4.242 1 98.88 77 PRO B C 1
ATOM 3829 O O . PRO B 1 77 ? 12.586 -13.75 -4.699 1 98.88 77 PRO B O 1
ATOM 3832 N N . ASP B 1 78 ? 13.336 -11.859 -3.848 1 98.94 78 ASP B N 1
ATOM 3833 C CA . ASP B 1 78 ? 14.727 -12.305 -3.896 1 98.94 78 ASP B CA 1
ATOM 3834 C C . ASP B 1 78 ? 14.984 -13.406 -2.873 1 98.94 78 ASP B C 1
ATOM 3836 O O . ASP B 1 78 ? 15.594 -14.43 -3.193 1 98.94 78 ASP B O 1
ATOM 3840 N N . GLU B 1 79 ? 14.414 -13.258 -1.71 1 98.56 79 GLU B N 1
ATOM 3841 C CA . GLU B 1 79 ? 14.664 -14.18 -0.604 1 98.56 79 GLU B CA 1
ATOM 3842 C C . GLU B 1 79 ? 13.891 -15.477 -0.783 1 98.56 79 GLU B C 1
ATOM 3844 O O . GLU B 1 79 ? 14.367 -16.547 -0.387 1 98.56 79 GLU B O 1
ATOM 3849 N N . ARG B 1 80 ? 12.734 -15.328 -1.422 1 98.56 80 ARG B N 1
ATOM 3850 C CA . ARG B 1 80 ? 11.844 -16.484 -1.348 1 98.56 80 ARG B CA 1
ATOM 3851 C C . ARG B 1 80 ? 11.656 -17.125 -2.721 1 98.56 80 ARG B C 1
ATOM 3853 O O . ARG B 1 80 ? 11.164 -18.25 -2.826 1 98.56 80 ARG B O 1
ATOM 3860 N N . CYS B 1 81 ? 12.094 -16.422 -3.789 1 98.88 81 CYS B N 1
ATOM 3861 C CA . CYS B 1 81 ? 11.914 -16.953 -5.133 1 98.88 81 CYS B CA 1
ATOM 3862 C C . CYS B 1 81 ? 13.25 -17.094 -5.852 1 98.88 81 CYS B C 1
ATOM 3864 O O . CYS B 1 81 ? 13.648 -18.203 -6.223 1 98.88 81 CYS B O 1
ATOM 3866 N N . LEU B 1 82 ? 14.008 -16 -5.918 1 98.94 82 LEU B N 1
ATOM 3867 C CA . LEU B 1 82 ? 15.297 -16.078 -6.605 1 98.94 82 LEU B CA 1
ATOM 3868 C C . LEU B 1 82 ? 16.219 -17.062 -5.922 1 98.94 82 LEU B C 1
ATOM 3870 O O . LEU B 1 82 ? 16.875 -17.875 -6.594 1 98.94 82 LEU B O 1
ATOM 3874 N N . SER B 1 83 ? 16.234 -17.031 -4.641 1 98.81 83 SER B N 1
ATOM 3875 C CA . SER B 1 83 ? 17.094 -17.922 -3.877 1 98.81 83 SER B CA 1
ATOM 3876 C C . SER B 1 83 ? 16.656 -19.375 -4.012 1 98.81 83 SER B C 1
ATOM 3878 O O . SER B 1 83 ? 17.359 -20.281 -3.549 1 98.81 83 SER B O 1
ATOM 3880 N N . ARG B 1 84 ? 15.547 -19.562 -4.691 1 98.75 84 ARG B N 1
ATOM 3881 C CA . ARG B 1 84 ? 15.023 -20.906 -4.91 1 98.75 84 ARG B CA 1
ATOM 3882 C C . ARG B 1 84 ? 15.047 -21.266 -6.391 1 98.75 84 ARG B C 1
ATOM 3884 O O . ARG B 1 84 ? 14.375 -22.219 -6.816 1 98.75 84 ARG B O 1
ATOM 3891 N N . GLY B 1 85 ? 15.695 -20.469 -7.203 1 98.88 85 GLY B N 1
ATOM 3892 C CA . GLY B 1 85 ? 15.891 -20.781 -8.609 1 98.88 85 GLY B CA 1
ATOM 3893 C C . GLY B 1 85 ? 14.922 -20.062 -9.523 1 98.88 85 GLY B C 1
ATOM 3894 O O . GLY B 1 85 ? 14.938 -20.25 -10.742 1 98.88 85 GLY B O 1
ATOM 3895 N N . VAL B 1 86 ? 14.062 -19.203 -8.969 1 99 86 VAL B N 1
ATOM 3896 C CA . VAL B 1 86 ? 13.062 -18.469 -9.75 1 99 86 VAL B CA 1
ATOM 3897 C C . VAL B 1 86 ? 13.609 -17.109 -10.141 1 99 86 VAL B C 1
ATOM 3899 O O . VAL B 1 86 ? 13.906 -16.281 -9.273 1 99 86 VAL B O 1
ATOM 3902 N N . THR B 1 87 ? 13.719 -16.812 -11.414 1 98.94 87 THR B N 1
ATOM 3903 C CA . THR B 1 87 ? 14.32 -15.562 -11.859 1 98.94 87 THR B CA 1
ATOM 3904 C C . THR B 1 87 ? 13.242 -14.547 -12.219 1 98.94 87 THR B C 1
ATOM 3906 O O . THR B 1 87 ? 13.523 -13.352 -12.336 1 98.94 87 THR B O 1
ATOM 3909 N N . THR B 1 88 ? 12.016 -15.023 -12.477 1 98.94 88 THR B N 1
ATOM 3910 C CA . THR B 1 88 ? 10.891 -14.164 -12.805 1 98.94 88 THR B CA 1
ATOM 3911 C C . THR B 1 88 ? 9.648 -14.57 -12.016 1 98.94 88 THR B C 1
ATOM 3913 O O . THR B 1 88 ? 9.328 -15.758 -11.914 1 98.94 88 THR B O 1
ATOM 3916 N N . VAL B 1 89 ? 9.023 -13.578 -11.406 1 98.94 89 VAL B N 1
ATOM 3917 C CA . VAL B 1 89 ? 7.758 -13.836 -10.734 1 98.94 89 VAL B CA 1
ATOM 3918 C C . VAL B 1 89 ? 6.668 -12.953 -11.328 1 98.94 89 VAL B C 1
ATOM 3920 O O . VAL B 1 89 ? 6.949 -11.875 -11.852 1 98.94 89 VAL B O 1
ATOM 3923 N N . VAL B 1 90 ? 5.445 -13.406 -11.25 1 98.94 90 VAL B N 1
ATOM 3924 C CA . VAL B 1 90 ? 4.277 -12.617 -11.617 1 98.94 90 VAL B CA 1
ATOM 3925 C C . VAL B 1 90 ? 3.385 -12.414 -10.398 1 98.94 90 VAL B C 1
ATOM 3927 O O . VAL B 1 90 ? 2.795 -13.367 -9.883 1 98.94 90 VAL B O 1
ATOM 3930 N N . ASP B 1 91 ? 3.385 -11.195 -9.898 1 98.94 91 ASP B N 1
ATOM 3931 C CA . ASP B 1 91 ? 2.512 -10.859 -8.781 1 98.94 91 ASP B CA 1
ATOM 3932 C C . ASP B 1 91 ? 1.043 -10.914 -9.195 1 98.94 91 ASP B C 1
ATOM 3934 O O . ASP B 1 91 ? 0.659 -10.344 -10.219 1 98.94 91 ASP B O 1
ATOM 3938 N N . ALA B 1 92 ? 0.258 -11.594 -8.398 1 98.62 92 ALA B N 1
ATOM 3939 C CA . ALA B 1 92 ? -1.117 -11.867 -8.805 1 98.62 92 ALA B CA 1
ATOM 3940 C C . ALA B 1 92 ? -2.1 -10.953 -8.078 1 98.62 92 ALA B C 1
ATOM 3942 O O . ALA B 1 92 ? -2.961 -11.43 -7.332 1 98.62 92 ALA B O 1
ATOM 3943 N N . GLY B 1 93 ? -1.974 -9.648 -8.32 1 98.56 93 GLY B N 1
ATOM 3944 C CA . GLY B 1 93 ? -3.035 -8.734 -7.938 1 98.56 93 GLY B CA 1
ATOM 3945 C C . GLY B 1 93 ? -2.791 -8.07 -6.594 1 98.56 93 GLY B C 1
ATOM 3946 O O . GLY B 1 93 ? -3.719 -7.543 -5.98 1 98.56 93 GLY B O 1
ATOM 3947 N N . SER B 1 94 ? -1.54 -8.148 -6.055 1 98.44 94 SER B N 1
ATOM 3948 C CA . SER B 1 94 ? -1.302 -7.461 -4.789 1 98.44 94 SER B CA 1
ATOM 3949 C C . SER B 1 94 ? -1.612 -5.973 -4.898 1 98.44 94 SER B C 1
ATOM 3951 O O . SER B 1 94 ? -2.035 -5.348 -3.924 1 98.44 94 SER B O 1
ATOM 3953 N N . ALA B 1 95 ? -1.419 -5.418 -6.078 1 98.5 95 ALA B N 1
ATOM 3954 C CA . ALA B 1 95 ? -1.654 -3.994 -6.309 1 98.5 95 ALA B CA 1
ATOM 3955 C C . ALA B 1 95 ? -2.807 -3.781 -7.285 1 98.5 95 ALA B C 1
ATOM 3957 O O . ALA B 1 95 ? -3.07 -4.629 -8.141 1 98.5 95 ALA B O 1
ATOM 3958 N N . GLY B 1 96 ? -3.527 -2.713 -7.078 1 97.88 96 GLY B N 1
ATOM 3959 C CA . GLY B 1 96 ? -4.449 -2.158 -8.055 1 97.88 96 GLY B CA 1
ATOM 3960 C C . GLY B 1 96 ? -3.982 -0.837 -8.633 1 97.88 96 GLY B C 1
ATOM 3961 O O . GLY B 1 96 ? -2.803 -0.493 -8.539 1 97.88 96 GLY B O 1
ATOM 3962 N N . SER B 1 97 ? -4.898 -0.168 -9.297 1 97.75 97 SER B N 1
ATOM 3963 C CA . SER B 1 97 ? -4.535 1.04 -10.031 1 97.75 97 SER B CA 1
ATOM 3964 C C . SER B 1 97 ? -3.947 2.096 -9.102 1 97.75 97 SER B C 1
ATOM 3966 O O . SER B 1 97 ? -3.043 2.838 -9.492 1 97.75 97 SER B O 1
ATOM 3968 N N . SER B 1 98 ? -4.391 2.148 -7.84 1 96.19 98 SER B N 1
ATOM 3969 C CA . SER B 1 98 ? -3.99 3.213 -6.926 1 96.19 98 SER B CA 1
ATOM 3970 C C . SER B 1 98 ? -2.695 2.863 -6.203 1 96.19 98 SER B C 1
ATOM 3972 O O . SER B 1 98 ? -2.061 3.73 -5.598 1 96.19 98 SER B O 1
ATOM 3974 N N . THR B 1 99 ? -2.268 1.605 -6.227 1 97.62 99 THR B N 1
ATOM 3975 C CA . THR B 1 99 ? -1.132 1.193 -5.41 1 97.62 99 THR B CA 1
ATOM 3976 C C . THR B 1 99 ? -0.027 0.599 -6.277 1 97.62 99 THR B C 1
ATOM 3978 O O . THR B 1 99 ? 1.06 0.291 -5.785 1 97.62 99 THR B O 1
ATOM 3981 N N . PHE B 1 100 ? -0.251 0.501 -7.586 1 98.75 100 PHE B N 1
ATOM 3982 C CA . PHE B 1 100 ? 0.68 -0.144 -8.5 1 98.75 100 PHE B CA 1
ATOM 3983 C C . PHE B 1 100 ? 2.049 0.526 -8.445 1 98.75 100 PHE B C 1
ATOM 3985 O O . PHE B 1 100 ? 3.078 -0.152 -8.453 1 98.75 100 PHE B O 1
ATOM 3992 N N . LEU B 1 101 ? 2.045 1.816 -8.484 1 98.75 101 LEU B N 1
ATOM 3993 C CA . LEU B 1 101 ? 3.318 2.529 -8.523 1 98.75 101 LEU B CA 1
ATOM 3994 C C . LEU B 1 101 ? 4.191 2.146 -7.328 1 98.75 101 LEU B C 1
ATOM 3996 O O . LEU B 1 101 ? 5.418 2.092 -7.445 1 98.75 101 LEU B O 1
ATOM 4000 N N . GLY B 1 102 ? 3.547 1.896 -6.176 1 98.81 102 GLY B N 1
ATOM 4001 C CA . GLY B 1 102 ? 4.309 1.416 -5.031 1 98.81 102 GLY B CA 1
ATOM 4002 C C . GLY B 1 102 ? 4.941 0.057 -5.262 1 98.81 102 GLY B C 1
ATOM 4003 O O . GLY B 1 102 ? 6.098 -0.164 -4.906 1 98.81 102 GLY B O 1
ATOM 4004 N N . LEU B 1 103 ? 4.203 -0.87 -5.836 1 98.94 103 LEU B N 1
ATOM 4005 C CA . LEU B 1 103 ? 4.758 -2.172 -6.184 1 98.94 103 LEU B CA 1
ATOM 4006 C C . LEU B 1 103 ? 5.965 -2.02 -7.102 1 98.94 103 LEU B C 1
ATOM 4008 O O . LEU B 1 103 ? 6.984 -2.689 -6.914 1 98.94 103 LEU B O 1
ATOM 4012 N N . ARG B 1 104 ? 5.852 -1.173 -8.039 1 98.88 104 ARG B N 1
ATOM 4013 C CA . ARG B 1 104 ? 6.934 -0.945 -9 1 98.88 104 ARG B CA 1
ATOM 4014 C C . ARG B 1 104 ? 8.156 -0.349 -8.312 1 98.88 104 ARG B C 1
ATOM 4016 O O . ARG B 1 104 ? 9.258 -0.889 -8.414 1 98.88 104 ARG B O 1
ATOM 4023 N N . LYS B 1 105 ? 7.949 0.74 -7.516 1 98.81 105 LYS B N 1
ATOM 4024 C CA . LYS B 1 105 ? 9.047 1.549 -6.996 1 98.81 105 LYS B CA 1
ATOM 4025 C C . LYS B 1 105 ? 9.711 0.876 -5.797 1 98.81 105 LYS B C 1
ATOM 4027 O O . LYS B 1 105 ? 10.922 0.985 -5.605 1 98.81 105 LYS B O 1
ATOM 4032 N N . PHE B 1 106 ? 8.914 0.162 -4.984 1 98.75 106 PHE B N 1
ATOM 4033 C CA . PHE B 1 106 ? 9.445 -0.331 -3.721 1 98.75 106 PHE B CA 1
ATOM 4034 C C . PHE B 1 106 ? 9.883 -1.785 -3.848 1 98.75 106 PHE B C 1
ATOM 4036 O O . PHE B 1 106 ? 10.742 -2.25 -3.09 1 98.75 106 PHE B O 1
ATOM 4043 N N . ILE B 1 107 ? 9.281 -2.549 -4.828 1 98.88 107 ILE B N 1
ATOM 4044 C CA . ILE B 1 107 ? 9.57 -3.977 -4.914 1 98.88 107 ILE B CA 1
ATOM 4045 C C . ILE B 1 107 ? 10.305 -4.273 -6.219 1 98.88 107 ILE B C 1
ATOM 4047 O O . ILE B 1 107 ? 11.5 -4.594 -6.215 1 98.88 107 ILE B O 1
ATOM 4051 N N . ALA B 1 108 ? 9.656 -4.031 -7.348 1 98.88 108 ALA B N 1
ATOM 4052 C CA . ALA B 1 108 ? 10.172 -4.457 -8.641 1 98.88 108 ALA B CA 1
ATOM 4053 C C . ALA B 1 108 ? 11.531 -3.82 -8.93 1 98.88 108 ALA B C 1
ATOM 4055 O O . ALA B 1 108 ? 12.492 -4.516 -9.266 1 98.88 108 ALA B O 1
ATOM 4056 N N . GLU B 1 109 ? 11.633 -2.514 -8.719 1 98.69 109 GLU B N 1
ATOM 4057 C CA . GLU B 1 109 ? 12.828 -1.77 -9.086 1 98.69 109 GLU B CA 1
ATOM 4058 C C . GLU B 1 109 ? 13.945 -1.989 -8.062 1 98.69 109 GLU B C 1
ATOM 4060 O O . GLU B 1 109 ? 15.102 -1.652 -8.328 1 98.69 109 GLU B O 1
ATOM 4065 N N . ARG B 1 110 ? 13.602 -2.654 -6.988 1 98.12 110 ARG B N 1
ATOM 4066 C CA . ARG B 1 110 ? 14.602 -2.85 -5.945 1 98.12 110 ARG B CA 1
ATOM 4067 C C . ARG B 1 110 ? 14.969 -4.324 -5.805 1 98.12 110 ARG B C 1
ATOM 4069 O O . ARG B 1 110 ? 15.75 -4.695 -4.93 1 98.12 110 ARG B O 1
ATOM 4076 N N . SER B 1 111 ? 14.453 -5.16 -6.672 1 98.75 111 SER B N 1
ATOM 4077 C CA . SER B 1 111 ? 14.711 -6.598 -6.629 1 98.75 111 SER B CA 1
ATOM 4078 C C . SER B 1 111 ? 15.625 -7.031 -7.77 1 98.75 111 SER B C 1
ATOM 4080 O O . SER B 1 111 ? 15.641 -6.402 -8.828 1 98.75 111 SER B O 1
ATOM 4082 N N . GLU B 1 112 ? 16.422 -8.102 -7.496 1 98.75 112 GLU B N 1
ATOM 4083 C CA . GLU B 1 112 ? 17.125 -8.789 -8.578 1 98.75 112 GLU B CA 1
ATOM 4084 C C . GLU B 1 112 ? 16.156 -9.633 -9.406 1 98.75 112 GLU B C 1
ATOM 4086 O O . GLU B 1 112 ? 16.312 -9.742 -10.625 1 98.75 112 GLU B O 1
ATOM 4091 N N . THR B 1 113 ? 15.203 -10.188 -8.758 1 98.88 113 THR B N 1
ATOM 4092 C CA . THR B 1 113 ? 14.141 -10.93 -9.438 1 98.88 113 THR B CA 1
ATOM 4093 C C . THR B 1 113 ? 13.375 -10.031 -10.391 1 98.88 113 THR B C 1
ATOM 4095 O O . THR B 1 113 ? 13.062 -8.883 -10.07 1 98.88 113 THR B O 1
ATOM 4098 N N . ARG B 1 114 ? 13.102 -10.492 -11.609 1 98.94 114 ARG B N 1
ATOM 4099 C CA . ARG B 1 114 ? 12.148 -9.789 -12.453 1 98.94 114 ARG B CA 1
ATOM 4100 C C . ARG B 1 114 ? 10.727 -9.914 -11.906 1 98.94 114 ARG B C 1
ATOM 4102 O O . ARG B 1 114 ? 10.242 -11.023 -11.68 1 98.94 114 ARG B O 1
ATOM 4109 N N . VAL B 1 115 ? 10.125 -8.742 -11.656 1 98.94 115 VAL B N 1
ATOM 4110 C CA . VAL B 1 115 ? 8.766 -8.742 -11.125 1 98.94 115 VAL B CA 1
ATOM 4111 C C . VAL B 1 115 ? 7.797 -8.203 -12.172 1 98.94 115 VAL B C 1
ATOM 4113 O O . VAL B 1 115 ? 7.922 -7.059 -12.609 1 98.94 115 VAL B O 1
ATOM 4116 N N . LEU B 1 116 ? 6.891 -9.016 -12.664 1 98.94 116 LEU B N 1
ATOM 4117 C CA . LEU B 1 116 ? 5.723 -8.656 -13.453 1 98.94 116 LEU B CA 1
ATOM 4118 C C . LEU B 1 116 ? 4.445 -8.789 -12.625 1 98.94 116 LEU B C 1
ATOM 4120 O O . LEU B 1 116 ? 4.488 -9.242 -11.477 1 98.94 116 LEU B O 1
ATOM 4124 N N . CYS B 1 117 ? 3.316 -8.312 -13.234 1 98.88 117 CYS B N 1
ATOM 4125 C CA . CYS B 1 117 ? 2.158 -8.445 -12.359 1 98.88 117 CYS B CA 1
ATOM 4126 C C . CYS B 1 117 ? 0.864 -8.453 -13.164 1 98.88 117 CYS B C 1
ATOM 4128 O O . CYS B 1 117 ? 0.824 -7.949 -14.289 1 98.88 117 CYS B O 1
ATOM 4130 N N . PHE B 1 118 ? -0.133 -9.188 -12.633 1 98.94 118 PHE B N 1
ATOM 4131 C CA . PHE B 1 118 ? -1.541 -8.945 -12.922 1 98.94 118 PHE B CA 1
ATOM 4132 C C . PHE B 1 118 ? -2.096 -7.84 -12.031 1 98.94 118 PHE B C 1
ATOM 4134 O O . PHE B 1 118 ? -1.995 -7.918 -10.805 1 98.94 118 PHE B O 1
ATOM 4141 N N . LEU B 1 119 ? -2.625 -6.824 -12.648 1 98.94 119 LEU B N 1
ATOM 4142 C CA . LEU B 1 119 ? -3.197 -5.73 -11.867 1 98.94 119 LEU B CA 1
ATOM 4143 C C . LEU B 1 119 ? -4.586 -6.098 -11.352 1 98.94 119 LEU B C 1
ATOM 4145 O O . LEU B 1 119 ? -5.43 -6.57 -12.117 1 98.94 119 LEU B O 1
ATOM 4149 N N . HIS B 1 120 ? -4.828 -5.902 -10.109 1 98.69 120 HIS B N 1
ATOM 4150 C CA . HIS B 1 120 ? -6.137 -6.215 -9.539 1 98.69 120 HIS B CA 1
ATOM 4151 C C . HIS B 1 120 ? -7.203 -5.25 -10.047 1 98.69 120 HIS B C 1
ATOM 4153 O O . HIS B 1 120 ? -6.953 -4.047 -10.164 1 98.69 120 HIS B O 1
ATOM 4159 N N . ILE B 1 121 ? -8.398 -5.66 -10.25 1 98.44 121 ILE B N 1
ATOM 4160 C CA . ILE B 1 121 ? -9.5 -4.82 -10.703 1 98.44 121 ILE B CA 1
ATOM 4161 C C . ILE B 1 121 ? -9.914 -3.867 -9.578 1 98.44 121 ILE B C 1
ATOM 4163 O O . ILE B 1 121 ? -10.406 -2.766 -9.844 1 98.44 121 ILE B O 1
ATOM 4167 N N . ALA B 1 122 ? -9.75 -4.273 -8.344 1 95.94 122 ALA B N 1
ATOM 4168 C CA . ALA B 1 122 ? -9.953 -3.363 -7.219 1 95.94 122 ALA B CA 1
ATOM 4169 C C . ALA B 1 122 ? -8.797 -2.369 -7.105 1 95.94 122 ALA B C 1
ATOM 4171 O O . ALA B 1 122 ? -7.629 -2.758 -7.137 1 95.94 122 ALA B O 1
ATOM 4172 N N . ALA B 1 123 ? -9.039 -1.134 -6.871 1 95 123 ALA B N 1
ATOM 4173 C CA . ALA B 1 123 ? -8.078 -0.039 -6.957 1 95 123 ALA B CA 1
ATOM 4174 C C . ALA B 1 123 ? -6.98 -0.189 -5.91 1 95 123 ALA B C 1
ATOM 4176 O O . ALA B 1 123 ? -5.824 0.161 -6.16 1 95 123 ALA B O 1
ATOM 4177 N N . HIS B 1 124 ? -7.273 -0.712 -4.719 1 95 124 HIS B N 1
ATOM 4178 C CA . HIS B 1 124 ? -6.277 -0.821 -3.66 1 95 124 HIS B CA 1
ATOM 4179 C C . HIS B 1 124 ? -5.66 -2.217 -3.625 1 95 124 HIS B C 1
ATOM 4181 O O . HIS B 1 124 ? -4.902 -2.541 -2.709 1 95 124 HIS B O 1
ATOM 4187 N N . GLY B 1 125 ? -6.062 -3.113 -4.648 1 96.19 125 GLY B N 1
ATOM 4188 C CA . GLY B 1 125 ? -5.547 -4.473 -4.648 1 96.19 125 GLY B CA 1
ATOM 4189 C C . GLY B 1 125 ? -5.832 -5.219 -3.355 1 96.19 125 GLY B C 1
ATOM 4190 O O . GLY B 1 125 ? -6.973 -5.242 -2.887 1 96.19 125 GLY B O 1
ATOM 4191 N N . LEU B 1 126 ? -4.766 -5.773 -2.854 1 96.5 126 LEU B N 1
ATOM 4192 C CA . LEU B 1 126 ? -4.914 -6.59 -1.653 1 96.5 126 LEU B CA 1
ATOM 4193 C C . LEU B 1 126 ? -4.312 -5.887 -0.441 1 96.5 126 LEU B C 1
ATOM 4195 O O . LEU B 1 126 ? -3.746 -6.539 0.441 1 96.5 126 LEU B O 1
ATOM 4199 N N . ALA B 1 127 ? -4.406 -4.566 -0.381 1 93.62 127 ALA B N 1
ATOM 4200 C CA . ALA B 1 127 ? -3.824 -3.758 0.688 1 93.62 127 ALA B CA 1
ATOM 4201 C C . ALA B 1 127 ? -4.375 -4.172 2.049 1 93.62 127 ALA B C 1
ATOM 4203 O O . ALA B 1 127 ? -3.701 -4.016 3.072 1 93.62 127 ALA B O 1
ATOM 4204 N N . ALA B 1 128 ? -5.598 -4.676 2.115 1 83.5 128 ALA B N 1
ATOM 4205 C CA . ALA B 1 128 ? -6.145 -5.152 3.383 1 83.5 128 ALA B CA 1
ATOM 4206 C C . ALA B 1 128 ? -6.785 -6.527 3.219 1 83.5 128 ALA B C 1
ATOM 4208 O O . ALA B 1 128 ? -7.715 -6.879 3.949 1 83.5 128 ALA B O 1
ATOM 4209 N N . ALA B 1 129 ? -6.328 -7.176 2.264 1 78 129 ALA B N 1
ATOM 4210 C CA . ALA B 1 129 ? -6.93 -8.484 2.01 1 78 129 ALA B CA 1
ATOM 4211 C C . ALA B 1 129 ? -5.918 -9.602 2.213 1 78 129 ALA B C 1
ATOM 4213 O O . ALA B 1 129 ? -4.742 -9.461 1.868 1 78 129 ALA B O 1
ATOM 4214 N N . GLY B 1 130 ? -6.406 -10.641 2.895 1 74.88 130 GLY B N 1
ATOM 4215 C CA . GLY B 1 130 ? -5.641 -11.867 3.037 1 74.88 130 GLY B CA 1
ATOM 4216 C C . GLY B 1 130 ? -6.148 -12.992 2.156 1 74.88 130 GLY B C 1
ATOM 4217 O O . GLY B 1 130 ? -6.559 -12.758 1.017 1 74.88 130 GLY B O 1
ATOM 4218 N N . CYS B 1 131 ? -6.012 -14.148 2.701 1 71.12 131 CYS B N 1
ATOM 4219 C CA . CYS B 1 131 ? -6.547 -15.312 1.998 1 71.12 131 CYS B CA 1
ATOM 4220 C C . CYS B 1 131 ? -8.07 -15.273 1.959 1 71.12 131 CYS B C 1
ATOM 4222 O O . CYS B 1 131 ? -8.703 -14.781 2.891 1 71.12 131 CYS B O 1
ATOM 4224 N N . ALA B 1 132 ? -8.664 -15.609 0.86 1 64.69 132 ALA B N 1
ATOM 4225 C CA . ALA B 1 132 ? -10.117 -15.656 0.705 1 64.69 132 ALA B CA 1
ATOM 4226 C C . ALA B 1 132 ? -10.719 -16.828 1.478 1 64.69 132 ALA B C 1
ATOM 4228 O O . ALA B 1 132 ? -11 -17.875 0.9 1 64.69 132 ALA B O 1
ATOM 4229 N N . SER B 1 133 ? -10.328 -16.906 2.82 1 53.75 133 SER B N 1
ATOM 4230 C CA . SER B 1 133 ? -10.664 -18.109 3.59 1 53.75 133 SER B CA 1
ATOM 4231 C C . SER B 1 133 ? -11.969 -17.922 4.367 1 53.75 133 SER B C 1
ATOM 4233 O O . SER B 1 133 ? -12.062 -18.312 5.527 1 53.75 133 SER B O 1
ATOM 4235 N N . GLY B 1 134 ? -12.945 -17.203 3.738 1 52.25 134 GLY B N 1
ATOM 4236 C CA . GLY B 1 134 ? -14.273 -17.219 4.324 1 52.25 134 GLY B CA 1
ATOM 4237 C C . GLY B 1 134 ? -14.523 -16.078 5.273 1 52.25 134 GLY B C 1
ATOM 4238 O O . GLY B 1 134 ? -15.656 -15.844 5.699 1 52.25 134 GLY B O 1
ATOM 4239 N N . ALA B 1 135 ? -13.477 -15.383 5.762 1 54.94 135 ALA B N 1
ATOM 4240 C CA . ALA B 1 135 ? -13.766 -14.25 6.641 1 54.94 135 ALA B CA 1
ATOM 4241 C C . ALA B 1 135 ? -14.367 -13.086 5.859 1 54.94 135 ALA B C 1
ATOM 4243 O O . ALA B 1 135 ? -13.984 -12.836 4.715 1 54.94 135 ALA B O 1
ATOM 4244 N N . PRO B 1 136 ? -15.352 -12.594 6.602 1 62.62 136 PRO B N 1
ATOM 4245 C CA . PRO B 1 136 ? -15.984 -11.469 5.902 1 62.62 136 PRO B CA 1
ATOM 4246 C C . PRO B 1 136 ? -15.023 -10.312 5.656 1 62.62 136 PRO B C 1
ATOM 4248 O O . PRO B 1 136 ? -14.109 -10.086 6.457 1 62.62 136 PRO B O 1
ATOM 4251 N N . GLY B 1 137 ? -15.227 -9.805 4.426 1 67.56 137 GLY B N 1
ATOM 4252 C CA . GLY B 1 137 ? -14.477 -8.602 4.102 1 67.56 137 GLY B CA 1
ATOM 4253 C C . GLY B 1 137 ? -13.438 -8.82 3.018 1 67.56 137 GLY B C 1
ATOM 4254 O O . GLY B 1 137 ? -12.875 -9.906 2.902 1 67.56 137 GLY B O 1
ATOM 4255 N N . GLY B 1 138 ? -13.516 -7.973 2.135 1 80.44 138 GLY B N 1
ATOM 4256 C CA . GLY B 1 138 ? -12.57 -8.125 1.036 1 80.44 138 GLY B CA 1
ATOM 4257 C C . GLY B 1 138 ? -12.422 -6.875 0.196 1 80.44 138 GLY B C 1
ATOM 4258 O O . GLY B 1 138 ? -13.125 -5.887 0.416 1 80.44 138 GLY B O 1
ATOM 4259 N N . GLU B 1 139 ? -11.5 -6.977 -0.645 1 89.94 139 GLU B N 1
ATOM 4260 C CA . GLU B 1 139 ? -11.094 -5.848 -1.478 1 89.94 139 GLU B CA 1
ATOM 4261 C C . GLU B 1 139 ? -12.211 -5.441 -2.434 1 89.94 139 GLU B C 1
ATOM 4263 O O . GLU B 1 139 ? -12.242 -4.312 -2.922 1 89.94 139 GLU B O 1
ATOM 4268 N N . SER B 1 140 ? -13.242 -6.398 -2.582 1 93.88 140 SER B N 1
ATOM 4269 C CA . SER B 1 140 ? -14.281 -6.09 -3.559 1 93.88 140 SER B CA 1
ATOM 4270 C C . SER B 1 140 ? -15.656 -6.023 -2.898 1 93.88 140 SER B C 1
ATOM 4272 O O . SER B 1 140 ? -16.672 -6.246 -3.553 1 93.88 140 SER B O 1
ATOM 4274 N N . ASP B 1 141 ? -15.719 -5.719 -1.617 1 91.5 141 ASP B N 1
ATOM 4275 C CA . ASP B 1 141 ? -16.984 -5.594 -0.902 1 91.5 141 ASP B CA 1
ATOM 4276 C C . ASP B 1 141 ? -17.75 -4.348 -1.344 1 91.5 141 ASP B C 1
ATOM 4278 O O . ASP B 1 141 ? -18.969 -4.281 -1.213 1 91.5 141 ASP B O 1
ATOM 4282 N N . CYS B 1 142 ? -17 -3.352 -1.85 1 89.19 142 CYS B N 1
ATOM 4283 C CA . CYS B 1 142 ? -17.609 -2.131 -2.355 1 89.19 142 CYS B CA 1
ATOM 4284 C C . CYS B 1 142 ? -17.312 -1.946 -3.84 1 89.19 142 CYS B C 1
ATOM 4286 O O . CYS B 1 142 ? -16.156 -1.936 -4.25 1 89.19 142 CYS B O 1
ATOM 4288 N N . LEU B 1 143 ? -18.328 -1.688 -4.578 1 91.38 143 LEU B N 1
ATOM 4289 C CA . LEU B 1 143 ? -18.203 -1.562 -6.027 1 91.38 143 LEU B CA 1
ATOM 4290 C C . LEU B 1 143 ? -17.406 -0.306 -6.395 1 91.38 143 LEU B C 1
ATOM 4292 O O . LEU B 1 143 ? -16.844 -0.223 -7.48 1 91.38 143 LEU B O 1
ATOM 4296 N N . ASN B 1 144 ? -17.359 0.662 -5.477 1 88.44 144 ASN B N 1
ATOM 4297 C CA . ASN B 1 144 ? -16.641 1.912 -5.73 1 88.44 144 ASN B CA 1
ATOM 4298 C C . ASN B 1 144 ? -15.148 1.682 -5.922 1 88.44 144 ASN B C 1
ATOM 4300 O O . ASN B 1 144 ? -14.453 2.535 -6.469 1 88.44 144 ASN B O 1
ATOM 4304 N N . GLN B 1 145 ? -14.68 0.552 -5.52 1 90.44 145 GLN B N 1
ATOM 4305 C CA . GLN B 1 145 ? -13.25 0.244 -5.613 1 90.44 145 GLN B CA 1
ATOM 4306 C C . GLN B 1 145 ? -12.914 -0.39 -6.961 1 90.44 145 GLN B C 1
ATOM 4308 O O . GLN B 1 145 ? -11.742 -0.547 -7.305 1 90.44 145 GLN B O 1
ATOM 4313 N N . LEU B 1 146 ? -13.922 -0.77 -7.684 1 94.12 146 LEU B N 1
ATOM 4314 C CA . LEU B 1 146 ? -13.742 -1.429 -8.969 1 94.12 146 LEU B CA 1
ATOM 4315 C C . LEU B 1 146 ? -13.844 -0.423 -10.117 1 94.12 146 LEU B C 1
ATOM 4317 O O . LEU B 1 146 ? -14.875 -0.332 -10.781 1 94.12 146 LEU B O 1
ATOM 4321 N N . ASP B 1 147 ? -12.781 0.262 -10.352 1 91 147 ASP B N 1
ATOM 4322 C CA . ASP B 1 147 ? -12.766 1.335 -11.344 1 91 147 ASP B CA 1
ATOM 4323 C C . ASP B 1 147 ? -12.148 0.863 -12.656 1 91 147 ASP B C 1
ATOM 4325 O O . ASP B 1 147 ? -10.93 0.883 -12.812 1 91 147 ASP B O 1
ATOM 4329 N N . VAL B 1 148 ? -12.984 0.6 -13.641 1 97.62 148 VAL B N 1
ATOM 4330 C CA . VAL B 1 148 ? -12.57 0.054 -14.93 1 97.62 148 VAL B CA 1
ATOM 4331 C C . VAL B 1 148 ? -11.641 1.039 -15.633 1 97.62 148 VAL B C 1
ATOM 4333 O O . VAL B 1 148 ? -10.594 0.649 -16.156 1 97.62 148 VAL B O 1
ATOM 4336 N N . THR B 1 149 ? -11.977 2.312 -15.625 1 97.31 149 THR B N 1
ATOM 4337 C CA . THR B 1 149 ? -11.211 3.33 -16.328 1 97.31 149 THR B CA 1
ATOM 4338 C C . THR B 1 149 ? -9.805 3.453 -15.742 1 97.31 149 THR B C 1
ATOM 4340 O O . THR B 1 149 ? -8.812 3.463 -16.484 1 97.31 149 THR B O 1
ATOM 4343 N N . SER B 1 150 ? -9.75 3.572 -14.438 1 96.38 150 SER B N 1
ATOM 4344 C CA . SER B 1 150 ? -8.445 3.693 -13.789 1 96.38 150 SER B CA 1
ATOM 4345 C C . SER B 1 150 ? -7.598 2.447 -14.008 1 96.38 150 SER B C 1
ATOM 4347 O O . SER B 1 150 ? -6.395 2.547 -14.258 1 96.38 150 SER B O 1
ATOM 4349 N N . CYS B 1 151 ? -8.195 1.285 -13.906 1 98.31 151 CYS B N 1
ATOM 4350 C CA . CYS B 1 151 ? -7.477 0.041 -14.156 1 98.31 151 CYS B CA 1
ATOM 4351 C C . CYS B 1 151 ? -6.941 -0.005 -15.586 1 98.31 151 CYS B C 1
ATOM 4353 O O . CYS B 1 151 ? -5.766 -0.305 -15.797 1 98.31 151 CYS B O 1
ATOM 4355 N N . HIS B 1 152 ? -7.824 0.34 -16.516 1 98.81 152 HIS B N 1
ATOM 4356 C CA . HIS B 1 152 ? -7.445 0.398 -17.922 1 98.81 152 HIS B CA 1
ATOM 4357 C C . HIS B 1 152 ? -6.242 1.315 -18.125 1 98.81 152 HIS B C 1
ATOM 4359 O O . HIS B 1 152 ? -5.262 0.925 -18.766 1 98.81 152 HIS B O 1
ATOM 4365 N N . ASP B 1 153 ? -6.289 2.525 -17.609 1 98.75 153 ASP B N 1
ATOM 4366 C CA . ASP B 1 153 ? -5.254 3.527 -17.828 1 98.75 153 ASP B CA 1
ATOM 4367 C C . ASP B 1 153 ? -3.91 3.066 -17.266 1 98.75 153 ASP B C 1
ATOM 4369 O O . ASP B 1 153 ? -2.869 3.25 -17.906 1 98.75 153 ASP B O 1
ATOM 4373 N N . VAL B 1 154 ? -3.914 2.486 -16.109 1 98.81 154 VAL B N 1
ATOM 4374 C CA . VAL B 1 154 ? -2.68 2.047 -15.469 1 98.81 154 VAL B CA 1
ATOM 4375 C C . VAL B 1 154 ? -2.076 0.879 -16.25 1 98.81 154 VAL B C 1
ATOM 4377 O O . VAL B 1 154 ? -0.858 0.804 -16.422 1 98.81 154 VAL B O 1
ATOM 4380 N N . VAL B 1 155 ? -2.904 -0.06 -16.734 1 98.88 155 VAL B N 1
ATOM 4381 C CA . VAL B 1 155 ? -2.404 -1.148 -17.562 1 98.88 155 VAL B CA 1
ATOM 4382 C C . VAL B 1 155 ? -1.714 -0.579 -18.797 1 98.88 155 VAL B C 1
ATOM 4384 O O . VAL B 1 155 ? -0.568 -0.928 -19.094 1 98.88 155 VAL B O 1
ATOM 4387 N N . GLU B 1 156 ? -2.387 0.357 -19.422 1 98.81 156 GLU B N 1
ATOM 4388 C CA . GLU B 1 156 ? -1.877 0.908 -20.672 1 98.81 156 GLU B CA 1
ATOM 4389 C C . GLU B 1 156 ? -0.566 1.658 -20.453 1 98.81 156 GLU B C 1
ATOM 4391 O O . GLU B 1 156 ? 0.326 1.623 -21.312 1 98.81 156 GLU B O 1
ATOM 4396 N N . GLN B 1 157 ? -0.428 2.301 -19.359 1 98.75 157 GLN B N 1
ATOM 4397 C CA . GLN B 1 157 ? 0.731 3.143 -19.078 1 98.75 157 GLN B CA 1
ATOM 4398 C C . GLN B 1 157 ? 1.908 2.312 -18.578 1 98.75 157 GLN B C 1
ATOM 4400 O O . GLN B 1 157 ? 3.031 2.812 -18.484 1 98.75 157 GLN B O 1
ATOM 4405 N N . ASN B 1 158 ? 1.673 1.06 -18.297 1 98.81 158 ASN B N 1
ATOM 4406 C CA . ASN B 1 158 ? 2.711 0.25 -17.672 1 98.81 158 ASN B CA 1
ATOM 4407 C C . ASN B 1 158 ? 2.77 -1.151 -18.266 1 98.81 158 ASN B C 1
ATOM 4409 O O . ASN B 1 158 ? 2.816 -2.143 -17.531 1 98.81 158 ASN B O 1
ATOM 4413 N N . ARG B 1 159 ? 2.754 -1.316 -19.547 1 98.19 159 ARG B N 1
ATOM 4414 C CA . ARG B 1 159 ? 2.713 -2.572 -20.281 1 98.19 159 ARG B CA 1
ATOM 4415 C C . ARG B 1 159 ? 4.012 -3.354 -20.109 1 98.19 159 ARG B C 1
ATOM 4417 O O . ARG B 1 159 ? 4.059 -4.559 -20.375 1 98.19 159 ARG B O 1
ATOM 4424 N N . ASP B 1 160 ? 5.016 -2.645 -19.688 1 98.25 160 ASP B N 1
ATOM 4425 C CA . ASP B 1 160 ? 6.305 -3.295 -19.484 1 98.25 160 ASP B CA 1
ATOM 4426 C C . ASP B 1 160 ? 6.273 -4.215 -18.266 1 98.25 160 ASP B C 1
ATOM 4428 O O . ASP B 1 160 ? 7.051 -5.164 -18.188 1 98.25 160 ASP B O 1
ATOM 4432 N N . MET B 1 161 ? 5.375 -3.938 -17.359 1 98.81 161 MET B N 1
ATOM 4433 C CA . MET B 1 161 ? 5.355 -4.695 -16.109 1 98.81 161 MET B CA 1
ATOM 4434 C C . MET B 1 161 ? 4.012 -5.387 -15.914 1 98.81 161 MET B C 1
ATOM 4436 O O . MET B 1 161 ? 3.951 -6.484 -15.359 1 98.81 161 MET B O 1
ATOM 4440 N N . ILE B 1 162 ? 2.951 -4.77 -16.344 1 98.94 162 ILE B N 1
ATOM 4441 C CA . ILE B 1 162 ? 1.621 -5.34 -16.156 1 98.94 162 ILE B CA 1
ATOM 4442 C C . ILE B 1 162 ? 1.282 -6.25 -17.328 1 98.94 162 ILE B C 1
ATOM 4444 O O . ILE B 1 162 ? 1.249 -5.801 -18.484 1 98.94 162 ILE B O 1
ATOM 4448 N N . VAL B 1 163 ? 0.92 -7.496 -17.031 1 98.94 163 VAL B N 1
ATOM 4449 C CA . VAL B 1 163 ? 0.767 -8.484 -18.094 1 98.94 163 VAL B CA 1
ATOM 4450 C C . VAL B 1 163 ? -0.69 -8.93 -18.172 1 98.94 163 VAL B C 1
ATOM 4452 O O . VAL B 1 163 ? -1.05 -9.742 -19.031 1 98.94 163 VAL B O 1
ATOM 4455 N N . GLY B 1 164 ? -1.545 -8.438 -17.312 1 98.94 164 GLY B N 1
ATOM 4456 C CA . GLY B 1 164 ? -2.955 -8.805 -17.297 1 98.94 164 GLY B CA 1
ATOM 4457 C C . GLY B 1 164 ? -3.707 -8.219 -16.109 1 98.94 164 GLY B C 1
ATOM 4458 O O . GLY B 1 164 ? -3.197 -7.344 -15.414 1 98.94 164 GLY B O 1
ATOM 4459 N N . VAL B 1 165 ? -4.945 -8.703 -15.922 1 98.94 165 VAL B N 1
ATOM 4460 C CA . VAL B 1 165 ? -5.82 -8.211 -14.859 1 98.94 165 VAL B CA 1
ATOM 4461 C C . VAL B 1 165 ? -6.219 -9.367 -13.945 1 98.94 165 VAL B C 1
ATOM 4463 O O . VAL B 1 165 ? -6.535 -10.461 -14.414 1 98.94 165 VAL B O 1
ATOM 4466 N N . LYS B 1 166 ? -6.156 -9.141 -12.664 1 98.81 166 LYS B N 1
ATOM 4467 C CA . LYS B 1 166 ? -6.551 -10.141 -11.68 1 98.81 166 LYS B CA 1
ATOM 4468 C C . LYS B 1 166 ? -7.957 -9.867 -11.148 1 98.81 166 LYS B C 1
ATOM 4470 O O . LYS B 1 166 ? -8.312 -8.719 -10.883 1 98.81 166 LYS B O 1
ATOM 4475 N N . ALA B 1 167 ? -8.75 -10.859 -11.047 1 97.94 167 ALA B N 1
ATOM 4476 C CA . ALA B 1 167 ? -10.039 -10.852 -10.344 1 97.94 167 ALA B CA 1
ATOM 4477 C C . ALA B 1 167 ? -10.125 -12.016 -9.359 1 97.94 167 ALA B C 1
ATOM 4479 O O . ALA B 1 167 ? -9.766 -13.148 -9.688 1 97.94 167 ALA B O 1
ATOM 4480 N N . ARG B 1 168 ? -10.5 -11.781 -8.172 1 96.94 168 ARG B N 1
ATOM 4481 C CA . ARG B 1 168 ? -10.773 -12.844 -7.207 1 96.94 168 ARG B CA 1
ATOM 4482 C C . ARG B 1 168 ? -12.266 -13.047 -7.016 1 96.94 168 ARG B C 1
ATOM 4484 O O . ARG B 1 168 ? -12.984 -12.117 -6.629 1 96.94 168 ARG B O 1
ATOM 4491 N N . LEU B 1 169 ? -12.688 -14.195 -7.328 1 97 169 LEU B N 1
ATOM 4492 C CA . LEU B 1 169 ? -14.086 -14.594 -7.223 1 97 169 LEU B CA 1
ATOM 4493 C C . LEU B 1 169 ? -14.289 -15.547 -6.051 1 97 169 LEU B C 1
ATOM 4495 O O . LEU B 1 169 ? -14.055 -16.75 -6.18 1 97 169 LEU B O 1
ATOM 4499 N N . SER B 1 170 ? -14.609 -15.039 -4.969 1 95.62 170 SER B N 1
ATOM 4500 C CA . SER B 1 170 ? -14.953 -15.742 -3.74 1 95.62 170 SER B CA 1
ATOM 4501 C C . SER B 1 170 ? -16.047 -15.008 -2.967 1 95.62 170 SER B C 1
ATOM 4503 O O . SER B 1 170 ? -16.031 -13.773 -2.877 1 95.62 170 SER B O 1
ATOM 4505 N N . GLU B 1 171 ? -16.969 -15.688 -2.42 1 94.38 171 GLU B N 1
ATOM 4506 C CA . GLU B 1 171 ? -18.141 -15.133 -1.752 1 94.38 171 GLU B CA 1
ATOM 4507 C C . GLU B 1 171 ? -17.734 -14.188 -0.623 1 94.38 171 GLU B C 1
ATOM 4509 O O . GLU B 1 171 ? -18.25 -13.078 -0.526 1 94.38 171 GLU B O 1
ATOM 4514 N N . SER B 1 172 ? -16.766 -14.539 0.183 1 91 172 SER B N 1
ATOM 4515 C CA . SER B 1 172 ? -16.438 -13.859 1.429 1 91 172 SER B CA 1
ATOM 4516 C C . SER B 1 172 ? -15.734 -12.531 1.162 1 91 172 SER B C 1
ATOM 4518 O O . SER B 1 172 ? -15.641 -11.68 2.051 1 91 172 SER B O 1
ATOM 4520 N N . ILE B 1 173 ? -15.242 -12.266 -0.1 1 93.25 173 ILE B N 1
ATOM 4521 C CA . ILE B 1 173 ? -14.453 -11.062 -0.335 1 93.25 173 ILE B CA 1
ATOM 4522 C C . ILE B 1 173 ? -15.172 -10.148 -1.327 1 93.25 173 ILE B C 1
ATOM 4524 O O . ILE B 1 173 ? -14.57 -9.227 -1.88 1 93.25 173 ILE B O 1
ATOM 4528 N N . THR B 1 174 ? -16.438 -10.492 -1.596 1 94.31 174 THR B N 1
ATOM 4529 C CA . THR B 1 174 ? -17.219 -9.742 -2.57 1 94.31 174 THR B CA 1
ATOM 4530 C C . THR B 1 174 ? -18.594 -9.391 -2.004 1 94.31 174 THR B C 1
ATOM 4532 O O . THR B 1 174 ? -19.594 -9.508 -2.695 1 94.31 174 THR B O 1
ATOM 4535 N N . ASN B 1 175 ? -18.594 -9.016 -0.769 1 92.06 175 ASN B N 1
ATOM 4536 C CA . ASN B 1 175 ? -19.844 -8.656 -0.103 1 92.06 175 ASN B CA 1
ATOM 4537 C C . ASN B 1 175 ? -20.812 -9.82 -0.084 1 92.06 175 ASN B C 1
ATOM 4539 O O . ASN B 1 175 ? -21.953 -9.695 -0.566 1 92.06 175 ASN B O 1
ATOM 4543 N N . ASN B 1 176 ? -20.297 -10.945 0.461 1 92.12 176 ASN B N 1
ATOM 4544 C CA . ASN B 1 176 ? -21.062 -12.18 0.586 1 92.12 176 ASN B CA 1
ATOM 4545 C C . ASN B 1 176 ? -21.625 -12.633 -0.762 1 92.12 176 ASN B C 1
ATOM 4547 O O . ASN B 1 176 ? -22.781 -13.023 -0.86 1 92.12 176 ASN B O 1
ATOM 4551 N N . GLY B 1 177 ? -20.844 -12.453 -1.772 1 94 177 GLY B N 1
ATOM 4552 C CA . GLY B 1 177 ? -21.156 -12.984 -3.088 1 94 177 GLY B CA 1
ATOM 4553 C C . GLY B 1 177 ? -21.922 -12 -3.957 1 94 177 GLY B C 1
ATOM 4554 O O . GLY B 1 177 ? -22.031 -12.188 -5.172 1 94 177 GLY B O 1
ATOM 4555 N N . LYS B 1 178 ? -22.422 -10.867 -3.383 1 94.81 178 LYS B N 1
ATOM 4556 C CA . LYS B 1 178 ? -23.297 -9.938 -4.094 1 94.81 178 LYS B CA 1
ATOM 4557 C C . LYS B 1 178 ? -22.562 -9.258 -5.246 1 94.81 178 LYS B C 1
ATOM 4559 O O . LYS B 1 178 ? -23.172 -8.945 -6.277 1 94.81 178 LYS B O 1
ATOM 4564 N N . ASN B 1 179 ? -21.266 -9.07 -5.109 1 95.5 179 ASN B N 1
ATOM 4565 C CA . ASN B 1 179 ? -20.516 -8.273 -6.074 1 95.5 179 ASN B CA 1
ATOM 4566 C C . ASN B 1 179 ? -19.75 -9.148 -7.055 1 95.5 179 ASN B C 1
ATOM 4568 O O . ASN B 1 179 ? -19.109 -8.648 -7.973 1 95.5 179 ASN B O 1
ATOM 4572 N N . GLU B 1 180 ? -19.797 -10.469 -7.023 1 96.19 180 GLU B N 1
ATOM 4573 C CA . GLU B 1 180 ? -18.891 -11.352 -7.766 1 96.19 180 GLU B CA 1
ATOM 4574 C C . GLU B 1 180 ? -19.109 -11.219 -9.273 1 96.19 180 GLU B C 1
ATOM 4576 O O . GLU B 1 180 ? -18.141 -11.156 -10.039 1 96.19 180 GLU B O 1
ATOM 4581 N N . GLN B 1 181 ? -20.391 -11.156 -9.656 1 97.19 181 GLN B N 1
ATOM 4582 C CA . GLN B 1 181 ? -20.688 -11.023 -11.078 1 97.19 181 GLN B CA 1
ATOM 4583 C C . GLN B 1 181 ? -20.078 -9.742 -11.641 1 97.19 181 GLN B C 1
ATOM 4585 O O . GLN B 1 181 ? -19.484 -9.75 -12.719 1 97.19 181 GLN B O 1
ATOM 4590 N N . GLU B 1 182 ? -20.188 -8.703 -10.891 1 97.5 182 GLU B N 1
ATOM 4591 C CA . GLU B 1 182 ? -19.688 -7.406 -11.352 1 97.5 182 GLU B CA 1
ATOM 4592 C C . GLU B 1 182 ? -18.156 -7.371 -11.359 1 97.5 182 GLU B C 1
ATOM 4594 O O . GLU B 1 182 ? -17.547 -6.805 -12.266 1 97.5 182 GLU B O 1
ATOM 4599 N N . VAL B 1 183 ? -17.547 -7.941 -10.328 1 97.69 183 VAL B N 1
ATOM 4600 C CA . VAL B 1 183 ? -16.094 -8.062 -10.281 1 97.69 183 VAL B CA 1
ATOM 4601 C C . VAL B 1 183 ? -15.602 -8.758 -11.547 1 97.69 183 VAL B C 1
ATOM 4603 O O . VAL B 1 183 ? -14.68 -8.273 -12.211 1 97.69 183 VAL B O 1
ATOM 4606 N N . TYR B 1 184 ? -16.234 -9.844 -11.867 1 98.44 184 TYR B N 1
ATOM 4607 C CA . TYR B 1 184 ? -15.875 -10.672 -13.016 1 98.44 184 TYR B CA 1
ATOM 4608 C C . TYR B 1 184 ? -16.078 -9.914 -14.32 1 98.44 184 TYR B C 1
ATOM 4610 O O . TYR B 1 184 ? -15.156 -9.836 -15.148 1 98.44 184 TYR B O 1
ATOM 4618 N N . ARG B 1 185 ? -17.203 -9.258 -14.453 1 98.19 185 ARG B N 1
ATOM 4619 C CA . ARG B 1 185 ? -17.547 -8.523 -15.664 1 98.19 185 ARG B CA 1
ATOM 4620 C C . ARG B 1 185 ? -16.547 -7.383 -15.906 1 98.19 185 ARG B C 1
ATOM 4622 O O . ARG B 1 185 ? -16.062 -7.207 -17.016 1 98.19 185 ARG B O 1
ATOM 4629 N N . ARG B 1 186 ? -16.25 -6.645 -14.914 1 98.69 186 ARG B N 1
ATOM 4630 C CA . ARG B 1 186 ? -15.375 -5.48 -15.055 1 98.69 186 ARG B CA 1
ATOM 4631 C C . ARG B 1 186 ? -13.938 -5.898 -15.352 1 98.69 186 ARG B C 1
ATOM 4633 O O . ARG B 1 186 ? -13.25 -5.25 -16.141 1 98.69 186 ARG B O 1
ATOM 4640 N N . ALA B 1 187 ? -13.492 -6.969 -14.758 1 98.75 187 ALA B N 1
ATOM 4641 C CA . ALA B 1 187 ? -12.156 -7.477 -15.07 1 98.75 187 ALA B CA 1
ATOM 4642 C C . ALA B 1 187 ? -12.07 -7.914 -16.531 1 98.75 187 ALA B C 1
ATOM 4644 O O . ALA B 1 187 ? -11.102 -7.59 -17.219 1 98.75 187 ALA B O 1
ATOM 4645 N N . MET B 1 188 ? -13.086 -8.656 -16.953 1 98.62 188 MET B N 1
ATOM 4646 C CA . MET B 1 188 ? -13.125 -9.102 -18.344 1 98.62 188 MET B CA 1
ATOM 4647 C C . MET B 1 188 ? -13.156 -7.918 -19.312 1 98.62 188 MET B C 1
ATOM 4649 O O . MET B 1 188 ? -12.516 -7.941 -20.359 1 98.62 188 MET B O 1
ATOM 4653 N N . GLU B 1 189 ? -13.914 -6.918 -18.906 1 98.75 189 GLU B N 1
ATOM 4654 C CA . GLU B 1 189 ? -13.992 -5.711 -19.734 1 98.75 189 GLU B CA 1
ATOM 4655 C C . GLU B 1 189 ? -12.617 -5.07 -19.906 1 98.75 189 GLU B C 1
ATOM 4657 O O . GLU B 1 189 ? -12.211 -4.742 -21.016 1 98.75 189 GLU B O 1
ATOM 4662 N N . VAL B 1 190 ? -11.859 -4.914 -18.812 1 98.88 190 VAL B N 1
ATOM 4663 C CA . VAL B 1 190 ? -10.531 -4.316 -18.875 1 98.88 190 VAL B CA 1
ATOM 4664 C C . VAL B 1 190 ? -9.617 -5.199 -19.719 1 98.88 190 VAL B C 1
ATOM 4666 O O . VAL B 1 190 ? -8.844 -4.699 -20.547 1 98.88 190 VAL B O 1
ATOM 4669 N N . GLY B 1 191 ? -9.648 -6.543 -19.484 1 98.75 191 GLY B N 1
ATOM 4670 C CA . GLY B 1 191 ? -8.859 -7.461 -20.281 1 98.75 191 GLY B CA 1
ATOM 4671 C C . GLY B 1 191 ? -9.094 -7.305 -21.781 1 98.75 191 GLY B C 1
ATOM 4672 O O . GLY B 1 191 ? -8.141 -7.297 -22.562 1 98.75 191 GLY B O 1
ATOM 4673 N N . GLN B 1 192 ? -10.344 -7.148 -22.109 1 98.5 192 GLN B N 1
ATOM 4674 C CA . GLN B 1 192 ? -10.719 -6.988 -23.516 1 98.5 192 GLN B CA 1
ATOM 4675 C C . GLN B 1 192 ? -10.203 -5.664 -24.078 1 98.5 192 GLN B C 1
ATOM 4677 O O . GLN B 1 192 ? -9.625 -5.625 -25.156 1 98.5 192 GLN B O 1
ATOM 4682 N N . LEU B 1 193 ? -10.398 -4.598 -23.312 1 98.56 193 LEU B N 1
ATOM 4683 C CA . LEU B 1 193 ? -9.992 -3.266 -23.75 1 98.56 193 LEU B CA 1
ATOM 4684 C C . LEU B 1 193 ? -8.484 -3.189 -23.938 1 98.56 193 LEU B C 1
ATOM 4686 O O . LEU B 1 193 ? -8.008 -2.561 -24.891 1 98.56 193 LEU B O 1
ATOM 4690 N N . CYS B 1 194 ? -7.746 -3.84 -23.078 1 98.69 194 CYS B N 1
ATOM 4691 C CA . CYS B 1 194 ? -6.289 -3.746 -23.078 1 98.69 194 CYS B CA 1
ATOM 4692 C C . CYS B 1 194 ? -5.672 -4.891 -23.875 1 98.69 194 CYS B C 1
ATOM 4694 O O . CYS B 1 194 ? -4.461 -4.906 -24.109 1 98.69 194 CYS B O 1
ATOM 4696 N N . LYS B 1 195 ? -6.512 -5.859 -24.25 1 98.5 195 LYS B N 1
ATOM 4697 C CA . LYS B 1 195 ? -6.047 -7.051 -24.953 1 98.5 195 LYS B CA 1
ATOM 4698 C C . LYS B 1 195 ? -4.992 -7.793 -24.141 1 98.5 195 LYS B C 1
ATOM 4700 O O . LYS B 1 195 ? -3.922 -8.125 -24.656 1 98.5 195 LYS B O 1
ATOM 4705 N N . VAL B 1 196 ? -5.242 -7.957 -22.906 1 98.75 196 VAL B N 1
ATOM 4706 C CA . VAL B 1 196 ? -4.434 -8.758 -21.984 1 98.75 196 VAL B CA 1
ATOM 4707 C C . VAL B 1 196 ? -5.309 -9.812 -21.312 1 98.75 196 VAL B C 1
ATOM 4709 O O . VAL B 1 196 ? -6.527 -9.641 -21.219 1 98.75 196 VAL B O 1
ATOM 4712 N N . PRO B 1 197 ? -4.727 -10.891 -20.891 1 98.81 197 PRO B N 1
ATOM 4713 C CA . PRO B 1 197 ? -5.531 -11.906 -20.219 1 98.81 197 PRO B CA 1
ATOM 4714 C C . PRO B 1 197 ? -5.988 -11.453 -18.828 1 98.81 197 PRO B C 1
ATOM 4716 O O . PRO B 1 197 ? -5.375 -10.57 -18.219 1 98.81 197 PRO B O 1
ATOM 4719 N N . ILE B 1 198 ? -7.031 -12.109 -18.359 1 98.75 198 ILE B N 1
ATOM 4720 C CA . ILE B 1 198 ? -7.344 -12.008 -16.938 1 98.75 198 ILE B CA 1
ATOM 4721 C C . ILE B 1 198 ? -6.914 -13.289 -16.234 1 98.75 198 ILE B C 1
ATOM 4723 O O . ILE B 1 198 ? -6.84 -14.359 -16.844 1 98.75 198 ILE B O 1
ATOM 4727 N N . MET B 1 199 ? -6.52 -13.203 -15.055 1 98.94 199 MET B N 1
ATOM 4728 C CA . MET B 1 199 ? -6.387 -14.328 -14.133 1 98.94 199 MET B CA 1
ATOM 4729 C C . MET B 1 199 ? -7.512 -14.328 -13.109 1 98.94 199 MET B C 1
ATOM 4731 O O . MET B 1 199 ? -7.648 -13.383 -12.328 1 98.94 199 MET B O 1
ATOM 4735 N N . ALA B 1 200 ? -8.336 -15.328 -13.109 1 98.81 200 ALA B N 1
ATOM 4736 C CA . ALA B 1 200 ? -9.484 -15.406 -12.211 1 98.81 200 ALA B CA 1
ATOM 4737 C C . ALA B 1 200 ? -9.242 -16.422 -11.094 1 98.81 200 ALA B C 1
ATOM 4739 O O . ALA B 1 200 ? -9.055 -17.609 -11.352 1 98.81 200 ALA B O 1
ATOM 4740 N N . HIS B 1 201 ? -9.109 -15.938 -9.906 1 98.19 201 HIS B N 1
ATOM 4741 C CA . HIS B 1 201 ? -9.25 -16.781 -8.727 1 98.19 201 HIS B CA 1
ATOM 4742 C C . HIS B 1 201 ? -10.703 -17.219 -8.539 1 98.19 201 HIS B C 1
ATOM 4744 O O . HIS B 1 201 ? -11.594 -16.375 -8.406 1 98.19 201 HIS B O 1
ATOM 4750 N N . HIS B 1 202 ? -10.969 -18.453 -8.562 1 97.56 202 HIS B N 1
ATOM 4751 C CA . HIS B 1 202 ? -12.328 -19 -8.492 1 97.56 202 HIS B CA 1
ATOM 4752 C C . HIS B 1 202 ? -12.43 -20.109 -7.465 1 97.56 202 HIS B C 1
ATOM 4754 O O . HIS B 1 202 ? -12.289 -21.281 -7.801 1 97.56 202 HIS B O 1
ATOM 4760 N N . THR B 1 203 ? -12.602 -19.781 -6.25 1 95.44 203 THR B N 1
ATOM 4761 C CA . THR B 1 203 ? -12.758 -20.703 -5.129 1 95.44 203 THR B CA 1
ATOM 4762 C C . THR B 1 203 ? -13.859 -20.234 -4.188 1 95.44 203 THR B C 1
ATOM 4764 O O . THR B 1 203 ? -14.016 -19.031 -3.953 1 95.44 203 THR B O 1
ATOM 4767 N N . LEU B 1 204 ? -14.719 -21.156 -3.639 1 94.81 204 LEU B N 1
ATOM 4768 C CA . LEU B 1 204 ? -15.82 -20.797 -2.748 1 94.81 204 LEU B CA 1
ATOM 4769 C C . LEU B 1 204 ? -16.641 -19.656 -3.336 1 94.81 204 LEU B C 1
ATOM 4771 O O . LEU B 1 204 ? -16.906 -18.656 -2.658 1 94.81 204 LEU B O 1
ATOM 4775 N N . SER B 1 205 ? -16.891 -19.766 -4.605 1 96.12 205 SER B N 1
ATOM 4776 C CA . SER B 1 205 ? -17.516 -18.703 -5.383 1 96.12 205 SER B CA 1
ATOM 4777 C C . SER B 1 205 ? -19 -18.984 -5.617 1 96.12 205 SER B C 1
ATOM 4779 O O . SER B 1 205 ? -19.406 -20.141 -5.699 1 96.12 205 SER B O 1
ATOM 4781 N N . THR B 1 206 ? -19.766 -17.922 -5.715 1 95 206 THR B N 1
ATOM 4782 C CA . THR B 1 206 ? -21.156 -18.047 -6.105 1 95 206 THR B CA 1
ATOM 4783 C C . THR B 1 206 ? -21.297 -18.141 -7.625 1 95 206 THR B C 1
ATOM 4785 O O . THR B 1 206 ? -22.344 -18.516 -8.141 1 95 206 THR B O 1
ATOM 4788 N N . ILE B 1 207 ? -20.219 -17.828 -8.367 1 96.88 207 ILE B N 1
ATOM 4789 C CA . ILE B 1 207 ? -20.188 -18.016 -9.812 1 96.88 207 ILE B CA 1
ATOM 4790 C C . ILE B 1 207 ? -20.047 -19.5 -10.141 1 96.88 207 ILE B C 1
ATOM 4792 O O . ILE B 1 207 ? -19.062 -20.125 -9.727 1 96.88 207 ILE B O 1
ATOM 4796 N N . PRO B 1 208 ? -20.953 -20.016 -10.875 1 96.31 208 PRO B N 1
ATOM 4797 C CA . PRO B 1 208 ? -20.906 -21.469 -11.094 1 96.31 208 PRO B CA 1
ATOM 4798 C C . PRO B 1 208 ? -19.75 -21.891 -11.992 1 96.31 208 PRO B C 1
ATOM 4800 O O . PRO B 1 208 ? -19.391 -21.172 -12.922 1 96.31 208 PRO B O 1
ATOM 4803 N N . THR B 1 209 ? -19.234 -23.078 -11.719 1 97.44 209 THR B N 1
ATOM 4804 C CA . THR B 1 209 ? -18.219 -23.688 -12.57 1 97.44 209 THR B CA 1
ATOM 4805 C C . THR B 1 209 ? -18.859 -24.359 -13.781 1 97.44 209 THR B C 1
ATOM 4807 O O . THR B 1 209 ? -18.281 -24.359 -14.875 1 97.44 209 THR B O 1
ATOM 4810 N N . GLN B 1 210 ? -20.016 -24.875 -13.523 1 93.56 210 GLN B N 1
ATOM 4811 C CA . GLN B 1 210 ? -20.859 -25.469 -14.555 1 93.56 210 GLN B CA 1
ATOM 4812 C C . GLN B 1 210 ? -22.156 -24.688 -14.742 1 93.56 210 GLN B C 1
ATOM 4814 O O . GLN B 1 210 ? -22.938 -24.547 -13.797 1 93.56 210 GLN B O 1
ATOM 4819 N N . GLY B 1 211 ? -22.25 -24.141 -15.938 1 88.31 211 GLY B N 1
ATOM 4820 C CA . GLY B 1 211 ? -23.453 -23.375 -16.219 1 88.31 211 GLY B CA 1
ATOM 4821 C C . GLY B 1 211 ? -24.688 -24.234 -16.406 1 88.31 211 GLY B C 1
ATOM 4822 O O . GLY B 1 211 ? -24.578 -25.422 -16.703 1 88.31 211 GLY B O 1
ATOM 4823 N N . ARG B 1 212 ? -25.891 -23.625 -16 1 78.62 212 ARG B N 1
ATOM 4824 C CA . ARG B 1 212 ? -27.172 -24.234 -16.312 1 78.62 212 ARG B CA 1
ATOM 4825 C C . ARG B 1 212 ? -27.812 -23.578 -17.531 1 78.62 212 ARG B C 1
ATOM 4827 O O . ARG B 1 212 ? -27.625 -22.375 -17.766 1 78.62 212 ARG B O 1
ATOM 4834 N N . THR B 1 213 ? -28.344 -24.344 -18.266 1 68.12 213 THR B N 1
ATOM 4835 C CA . THR B 1 213 ? -29.047 -23.828 -19.438 1 68.12 213 THR B CA 1
ATOM 4836 C C . THR B 1 213 ? -30.062 -22.766 -19.047 1 68.12 213 THR B C 1
ATOM 4838 O O . THR B 1 213 ? -30.828 -22.953 -18.109 1 68.12 213 THR B O 1
ATOM 4841 N N . GLY B 1 214 ? -29.969 -21.609 -19.734 1 71.06 214 GLY B N 1
ATOM 4842 C CA . GLY B 1 214 ? -30.969 -20.562 -19.562 1 71.06 214 GLY B CA 1
ATOM 4843 C C . GLY B 1 214 ? -30.562 -19.531 -18.516 1 71.06 214 GLY B C 1
ATOM 4844 O O . GLY B 1 214 ? -31.25 -18.531 -18.328 1 71.06 214 GLY B O 1
ATOM 4845 N N . ASP B 1 215 ? -29.5 -19.797 -17.797 1 74.69 215 ASP B N 1
ATOM 4846 C CA . ASP B 1 215 ? -29.078 -18.875 -16.75 1 74.69 215 ASP B CA 1
ATOM 4847 C C . ASP B 1 215 ? -28.297 -17.703 -17.344 1 74.69 215 ASP B C 1
ATOM 4849 O O . ASP B 1 215 ? -27.5 -17.891 -18.266 1 74.69 215 ASP B O 1
ATOM 4853 N N . ASP B 1 216 ? -28.703 -16.516 -16.969 1 83.5 216 ASP B N 1
ATOM 4854 C CA . ASP B 1 216 ? -28.094 -15.289 -17.469 1 83.5 216 ASP B CA 1
ATOM 4855 C C . ASP B 1 216 ? -26.875 -14.906 -16.625 1 83.5 216 ASP B C 1
ATOM 4857 O O . ASP B 1 216 ? -26.203 -13.914 -16.922 1 83.5 216 ASP B O 1
ATOM 4861 N N . CYS B 1 217 ? -26.422 -15.812 -15.758 1 90.38 217 CYS B N 1
ATOM 4862 C CA . CYS B 1 217 ? -25.297 -15.477 -14.906 1 90.38 217 CYS B CA 1
ATOM 4863 C C . CYS B 1 217 ? -23.984 -15.906 -15.539 1 90.38 217 CYS B C 1
ATOM 4865 O O . CYS B 1 217 ? -23.953 -16.828 -16.359 1 90.38 217 CYS B O 1
ATOM 4867 N N . LEU B 1 218 ? -22.938 -15.203 -15.242 1 95.19 218 LEU B N 1
ATOM 4868 C CA . LEU B 1 218 ? -21.609 -15.57 -15.719 1 95.19 218 LEU B CA 1
ATOM 4869 C C . LEU B 1 218 ? -21.125 -16.875 -15.07 1 95.19 218 LEU B C 1
ATOM 4871 O O . LEU B 1 218 ? -21.453 -17.141 -13.914 1 95.19 218 LEU B O 1
ATOM 4875 N N . CYS B 1 219 ? -20.422 -17.594 -15.867 1 96.38 219 CYS B N 1
ATOM 4876 C CA . CYS B 1 219 ? -19.828 -18.859 -15.43 1 96.38 219 CYS B CA 1
ATOM 4877 C C . CYS B 1 219 ? -18.297 -18.797 -15.57 1 96.38 219 CYS B C 1
ATOM 4879 O O . CYS B 1 219 ? -17.781 -18.188 -16.5 1 96.38 219 CYS B O 1
ATOM 4881 N N . CYS B 1 220 ? -17.578 -19.391 -14.688 1 97.81 220 CYS B N 1
ATOM 4882 C CA . CYS B 1 220 ? -16.125 -19.5 -14.711 1 97.81 220 CYS B CA 1
ATOM 4883 C C . CYS B 1 220 ? -15.695 -20.969 -14.633 1 97.81 220 CYS B C 1
ATOM 4885 O O . CYS B 1 220 ? -15.992 -21.656 -13.656 1 97.81 220 CYS B O 1
ATOM 4887 N N . PRO B 1 221 ? -15.148 -21.516 -15.695 1 97.81 221 PRO B N 1
ATOM 4888 C CA . PRO B 1 221 ? -14.344 -20.812 -16.703 1 97.81 221 PRO B CA 1
ATOM 4889 C C . PRO B 1 221 ? -15.062 -20.688 -18.047 1 97.81 221 PRO B C 1
ATOM 4891 O O . PRO B 1 221 ? -14.484 -20.188 -19.016 1 97.81 221 PRO B O 1
ATOM 4894 N N . ARG B 1 222 ? -16.297 -21.062 -18.156 1 95.5 222 ARG B N 1
ATOM 4895 C CA . ARG B 1 222 ? -17 -21.141 -19.438 1 95.5 222 ARG B CA 1
ATOM 4896 C C . ARG B 1 222 ? -16.938 -19.812 -20.172 1 95.5 222 ARG B C 1
ATOM 4898 O O . ARG B 1 222 ? -16.75 -19.781 -21.391 1 95.5 222 ARG B O 1
ATOM 4905 N N . ASP B 1 223 ? -17.047 -18.734 -19.484 1 96.56 223 ASP B N 1
ATOM 4906 C CA . ASP B 1 223 ? -17.188 -17.422 -20.094 1 96.56 223 ASP B CA 1
ATOM 4907 C C . ASP B 1 223 ? -15.828 -16.734 -20.234 1 96.56 223 ASP B C 1
ATOM 4909 O O . ASP B 1 223 ? -15.75 -15.578 -20.656 1 96.56 223 ASP B O 1
ATOM 4913 N N . MET B 1 224 ? -14.75 -17.328 -19.844 1 98.06 224 MET B N 1
ATOM 4914 C CA . MET B 1 224 ? -13.406 -16.797 -20.047 1 98.06 224 MET B CA 1
ATOM 4915 C C . MET B 1 224 ? -13.016 -16.844 -21.516 1 98.06 224 MET B C 1
ATOM 4917 O O . MET B 1 224 ? -13.508 -17.688 -22.266 1 98.06 224 MET B O 1
ATOM 4921 N N . ALA B 1 225 ? -12.211 -15.938 -21.938 1 98.25 225 ALA B N 1
ATOM 4922 C CA . ALA B 1 225 ? -11.719 -15.867 -23.312 1 98.25 225 ALA B CA 1
ATOM 4923 C C . ALA B 1 225 ? -10.461 -16.719 -23.484 1 98.25 225 ALA B C 1
ATOM 4925 O O . ALA B 1 225 ? -9.781 -17.047 -22.5 1 98.25 225 ALA B O 1
ATOM 4926 N N . PRO B 1 226 ? -10.195 -17.109 -24.781 1 98.44 226 PRO B N 1
ATOM 4927 C CA . PRO B 1 226 ? -8.898 -17.75 -25.016 1 98.44 226 PRO B CA 1
ATOM 4928 C C . PRO B 1 226 ? -7.727 -16.922 -24.5 1 98.44 226 PRO B C 1
ATOM 4930 O O . PRO B 1 226 ? -7.684 -15.703 -24.719 1 98.44 226 PRO B O 1
ATOM 4933 N N . GLY B 1 227 ? -6.871 -17.547 -23.781 1 98.62 227 GLY B N 1
ATOM 4934 C CA . GLY B 1 227 ? -5.711 -16.859 -23.234 1 98.62 227 GLY B CA 1
ATOM 4935 C C . GLY B 1 227 ? -5.887 -16.438 -21.797 1 98.62 227 GLY B C 1
ATOM 4936 O O . GLY B 1 227 ? -4.906 -16.156 -21.094 1 98.62 227 GLY B O 1
ATOM 4937 N N . ASP B 1 228 ? -7.148 -16.344 -21.328 1 98.88 228 ASP B N 1
ATOM 4938 C CA . ASP B 1 228 ? -7.391 -16.078 -19.906 1 98.88 228 ASP B CA 1
ATOM 4939 C C . ASP B 1 228 ? -6.887 -17.234 -19.047 1 98.88 228 ASP B C 1
ATOM 4941 O O . ASP B 1 228 ? -6.684 -18.344 -19.547 1 98.88 228 ASP B O 1
ATOM 4945 N N . ILE B 1 229 ? -6.652 -16.938 -17.812 1 98.94 229 ILE B N 1
ATOM 4946 C CA . ILE B 1 229 ? -6.039 -17.906 -16.922 1 98.94 229 ILE B CA 1
ATOM 4947 C C . ILE B 1 229 ? -6.988 -18.203 -15.758 1 98.94 229 ILE B C 1
ATOM 4949 O O . ILE B 1 229 ? -7.328 -17.297 -14.977 1 98.94 229 ILE B O 1
ATOM 4953 N N . TYR B 1 230 ? -7.48 -19.422 -15.68 1 98.88 230 TYR B N 1
ATOM 4954 C CA . TYR B 1 230 ? -8.18 -19.969 -14.523 1 98.88 230 TYR B CA 1
ATOM 4955 C C . TYR B 1 230 ? -7.195 -20.484 -13.477 1 98.88 230 TYR B C 1
ATOM 4957 O O . TYR B 1 230 ? -6.457 -21.438 -13.734 1 98.88 230 TYR B O 1
ATOM 4965 N N . THR B 1 231 ? -7.141 -19.859 -12.273 1 98.69 231 THR B N 1
ATOM 4966 C CA . THR B 1 231 ? -6.137 -20.266 -11.297 1 98.69 231 THR B CA 1
ATOM 4967 C C . THR B 1 231 ? -6.773 -21.062 -10.164 1 98.69 231 THR B C 1
ATOM 4969 O O . THR B 1 231 ? -8 -21.125 -10.062 1 98.69 231 THR B O 1
ATOM 4972 N N . HIS B 1 232 ? -5.934 -21.75 -9.375 1 98.5 232 HIS B N 1
ATOM 4973 C CA . HIS B 1 232 ? -6.328 -22.656 -8.297 1 98.5 232 HIS B CA 1
ATOM 4974 C C . HIS B 1 232 ? -7.105 -23.844 -8.844 1 98.5 232 HIS B C 1
ATOM 4976 O O . HIS B 1 232 ? -8.195 -24.156 -8.359 1 98.5 232 HIS B O 1
ATOM 4982 N N . THR B 1 233 ? -6.531 -24.469 -9.805 1 98.75 233 THR B N 1
ATOM 4983 C CA . THR B 1 233 ? -7.191 -25.469 -10.617 1 98.75 233 THR B CA 1
ATOM 4984 C C . THR B 1 233 ? -7.57 -26.688 -9.781 1 98.75 233 THR B C 1
ATOM 4986 O O . THR B 1 233 ? -8.648 -27.266 -9.953 1 98.75 233 THR B O 1
ATOM 4989 N N . TYR B 1 234 ? -6.773 -27.047 -8.789 1 98.75 234 TYR B N 1
ATOM 4990 C CA . TYR B 1 234 ? -6.926 -28.328 -8.133 1 98.75 234 TYR B CA 1
ATOM 4991 C C . TYR B 1 234 ? -7.484 -28.156 -6.727 1 98.75 234 TYR B C 1
ATOM 4993 O O . TYR B 1 234 ? -7.195 -28.969 -5.836 1 98.75 234 TYR B O 1
ATOM 5001 N N . HIS B 1 235 ? -8.227 -27.125 -6.449 1 98.06 235 HIS B N 1
ATOM 5002 C CA . HIS B 1 235 ? -8.805 -26.984 -5.113 1 98.06 235 HIS B CA 1
ATOM 5003 C C . HIS B 1 235 ? -9.992 -27.938 -4.93 1 98.06 235 HIS B C 1
ATOM 5005 O O . HIS B 1 235 ? -10.578 -28.391 -5.91 1 98.06 235 HIS B O 1
ATOM 5011 N N . ALA B 1 236 ? -10.359 -28.172 -3.645 1 98.06 236 ALA B N 1
ATOM 5012 C CA . ALA B 1 236 ? -11.398 -29.141 -3.334 1 98.06 236 ALA B CA 1
ATOM 5013 C C . ALA B 1 236 ? -12.625 -28.469 -2.721 1 98.06 236 ALA B C 1
ATOM 5015 O O . ALA B 1 236 ? -13.523 -29.141 -2.213 1 98.06 236 ALA B O 1
ATOM 5016 N N . PHE B 1 237 ? -12.688 -27.188 -2.713 1 96.69 237 PHE B N 1
ATOM 5017 C CA . PHE B 1 237 ? -13.797 -26.406 -2.174 1 96.69 237 PHE B CA 1
ATOM 5018 C C . PHE B 1 237 ? -14.945 -26.328 -3.172 1 96.69 237 PHE B C 1
ATOM 5020 O O . PHE B 1 237 ? -14.805 -26.766 -4.316 1 96.69 237 PHE B O 1
ATOM 5027 N N . PRO B 1 238 ? -16.094 -25.797 -2.646 1 94.69 238 PRO B N 1
ATOM 5028 C CA . PRO B 1 238 ? -17.109 -25.469 -3.648 1 94.69 238 PRO B CA 1
ATOM 5029 C C . PRO B 1 238 ? -16.562 -24.656 -4.809 1 94.69 238 PRO B C 1
ATOM 5031 O O . PRO B 1 238 ? -15.703 -23.781 -4.605 1 94.69 238 PRO B O 1
ATOM 5034 N N . SER B 1 239 ? -17 -24.906 -6.047 1 96.5 239 SER B N 1
ATOM 5035 C CA . SER B 1 239 ? -16.562 -24.312 -7.309 1 96.5 239 SER B CA 1
ATOM 5036 C C . SER B 1 239 ? -15.391 -25.078 -7.906 1 96.5 239 SER B C 1
ATOM 5038 O O . SER B 1 239 ? -14.766 -24.625 -8.867 1 96.5 239 SER B O 1
ATOM 5040 N N . THR B 1 240 ? -15.023 -26.25 -7.273 1 98.31 240 THR B N 1
ATOM 5041 C CA . THR B 1 240 ? -14.008 -27.125 -7.836 1 98.31 240 THR B CA 1
ATOM 5042 C C . THR B 1 240 ? -14.383 -27.547 -9.258 1 98.31 240 THR B C 1
ATOM 5044 O O . THR B 1 240 ? -15.547 -27.453 -9.648 1 98.31 240 THR B O 1
ATOM 5047 N N . ILE B 1 241 ? -13.414 -28 -9.961 1 98.75 241 ILE B N 1
ATOM 5048 C CA . ILE B 1 241 ? -13.625 -28.359 -11.359 1 98.75 241 ILE B CA 1
ATOM 5049 C C . ILE B 1 241 ? -14.133 -29.797 -11.445 1 98.75 241 ILE B C 1
ATOM 5051 O O . ILE B 1 241 ? -14.453 -30.281 -12.531 1 98.75 241 ILE B O 1
ATOM 5055 N N . ILE B 1 242 ? -14.227 -30.5 -10.297 1 98.62 242 ILE B N 1
ATOM 5056 C CA . ILE B 1 242 ? -14.633 -31.891 -10.234 1 98.62 242 ILE B CA 1
ATOM 5057 C C . ILE B 1 242 ? -16.094 -32 -9.812 1 98.62 242 ILE B C 1
ATOM 5059 O O . ILE B 1 242 ? -16.531 -31.312 -8.875 1 98.62 242 ILE B O 1
ATOM 5063 N N . ASP B 1 243 ? -16.859 -32.781 -10.531 1 97.81 243 ASP B N 1
ATOM 5064 C CA . ASP B 1 243 ? -18.203 -33.156 -10.086 1 97.81 243 ASP B CA 1
ATOM 5065 C C . ASP B 1 243 ? -18.141 -34.062 -8.852 1 97.81 243 ASP B C 1
ATOM 5067 O O . ASP B 1 243 ? -17.672 -35.188 -8.93 1 97.81 243 ASP B O 1
ATOM 5071 N N . PRO B 1 244 ? -18.641 -33.562 -7.77 1 95.62 244 PRO B N 1
ATOM 5072 C CA . PRO B 1 244 ? -18.5 -34.344 -6.535 1 95.62 244 PRO B CA 1
ATOM 5073 C C . PRO B 1 244 ? -19.234 -35.688 -6.594 1 95.62 244 PRO B C 1
ATOM 5075 O O . PRO B 1 244 ? -18.891 -36.594 -5.855 1 95.62 244 PRO B O 1
ATOM 5078 N N . GLU B 1 245 ? -20.219 -35.781 -7.391 1 95.5 245 GLU B N 1
ATOM 5079 C CA . GLU B 1 245 ? -21 -37 -7.484 1 95.5 245 GLU B CA 1
ATOM 5080 C C . GLU B 1 245 ? -20.312 -38.062 -8.352 1 95.5 245 GLU B C 1
ATOM 5082 O O . GLU B 1 245 ? -20.297 -39.25 -8.008 1 95.5 245 GLU B O 1
ATOM 5087 N N . THR B 1 246 ? -19.672 -37.625 -9.422 1 96.12 246 THR B N 1
ATOM 5088 C CA . THR B 1 246 ? -19.156 -38.594 -10.391 1 96.12 246 THR B CA 1
ATOM 5089 C C . THR B 1 246 ? -17.641 -38.688 -10.297 1 96.12 246 THR B C 1
ATOM 5091 O O . THR B 1 246 ? -17.031 -39.656 -10.766 1 96.12 246 THR B O 1
ATOM 5094 N N . GLY B 1 247 ? -17.031 -37.625 -9.781 1 96.56 247 GLY B N 1
ATOM 5095 C CA . GLY B 1 247 ? -15.57 -37.562 -9.75 1 96.56 247 GLY B CA 1
ATOM 5096 C C . GLY B 1 247 ? -14.953 -37.156 -11.07 1 96.56 247 GLY B C 1
ATOM 5097 O O . GLY B 1 247 ? -13.734 -37.125 -11.219 1 96.56 247 GLY B O 1
ATOM 5098 N N . ASN B 1 248 ? -15.758 -36.812 -12.031 1 97.81 248 ASN B N 1
ATOM 5099 C CA . ASN B 1 248 ? -15.281 -36.406 -13.344 1 97.81 248 ASN B CA 1
ATOM 5100 C C . ASN B 1 248 ? -15.07 -34.875 -13.414 1 97.81 248 ASN B C 1
ATOM 5102 O O . ASN B 1 248 ? -15.695 -34.125 -12.664 1 97.81 248 ASN B O 1
ATOM 5106 N N . ILE B 1 249 ? -14.172 -34.531 -14.289 1 98.62 249 ILE B N 1
ATOM 5107 C CA . ILE B 1 249 ? -14.016 -33.094 -14.578 1 98.62 249 ILE B CA 1
ATOM 5108 C C . ILE B 1 249 ? -15.281 -32.562 -15.25 1 98.62 249 ILE B C 1
ATOM 5110 O O . ILE B 1 249 ? -15.844 -33.219 -16.141 1 98.62 249 ILE B O 1
ATOM 5114 N N . LEU B 1 250 ? -15.742 -31.406 -14.875 1 98.38 250 LEU B N 1
ATOM 5115 C CA . LEU B 1 250 ? -16.984 -30.828 -15.375 1 98.38 250 LEU B CA 1
ATOM 5116 C C . LEU B 1 250 ? -16.859 -30.484 -16.859 1 98.38 250 LEU B C 1
ATOM 5118 O O . LEU B 1 250 ? -15.805 -30.062 -17.328 1 98.38 250 LEU B O 1
ATOM 5122 N N . ASP B 1 251 ? -17.938 -30.562 -17.609 1 97.31 251 ASP B N 1
ATOM 5123 C CA . ASP B 1 251 ? -17.969 -30.391 -19.062 1 97.31 251 ASP B CA 1
ATOM 5124 C C . ASP B 1 251 ? -17.531 -28.984 -19.453 1 97.31 251 ASP B C 1
ATOM 5126 O O . ASP B 1 251 ? -16.75 -28.812 -20.391 1 97.31 251 ASP B O 1
ATOM 5130 N N . ASP B 1 252 ? -18 -28.016 -18.766 1 97.62 252 ASP B N 1
ATOM 5131 C CA . ASP B 1 252 ? -17.672 -26.625 -19.094 1 97.62 252 ASP B CA 1
ATOM 5132 C C . ASP B 1 252 ? -16.172 -26.375 -18.922 1 97.62 252 ASP B C 1
ATOM 5134 O O . ASP B 1 252 ? -15.602 -25.531 -19.625 1 97.62 252 ASP B O 1
ATOM 5138 N N . VAL B 1 253 ? -15.555 -27.078 -17.969 1 98.69 253 VAL B N 1
ATOM 5139 C CA . VAL B 1 253 ? -14.117 -26.953 -17.75 1 98.69 253 VAL B CA 1
ATOM 5140 C C . VAL B 1 253 ? -13.367 -27.516 -18.953 1 98.69 253 VAL B C 1
ATOM 5142 O O . VAL B 1 253 ? -12.445 -26.891 -19.469 1 98.69 253 VAL B O 1
ATOM 5145 N N . ILE B 1 254 ? -13.812 -28.672 -19.391 1 98.31 254 ILE B N 1
ATOM 5146 C CA . ILE B 1 254 ? -13.195 -29.328 -20.547 1 98.31 254 ILE B CA 1
ATOM 5147 C C . ILE B 1 254 ? -13.367 -28.438 -21.781 1 98.31 254 ILE B C 1
ATOM 5149 O O . ILE B 1 254 ? -12.414 -28.234 -22.531 1 98.31 254 ILE B O 1
ATOM 5153 N N . GLU B 1 255 ? -14.5 -27.938 -21.969 1 97.69 255 GLU B N 1
ATOM 5154 C CA . GLU B 1 255 ? -14.789 -27.094 -23.125 1 97.69 255 GLU B CA 1
ATOM 5155 C C . GLU B 1 255 ? -13.984 -25.797 -23.078 1 97.69 255 GLU B C 1
ATOM 5157 O O . GLU B 1 255 ? -13.539 -25.297 -24.109 1 97.69 255 GLU B O 1
ATOM 5162 N N . ALA B 1 256 ? -13.859 -25.219 -21.906 1 98.5 256 ALA B N 1
ATOM 5163 C CA . ALA B 1 256 ? -13.062 -24 -21.75 1 98.5 256 ALA B CA 1
ATOM 5164 C C . ALA B 1 256 ? -11.609 -24.234 -22.156 1 98.5 256 ALA B C 1
ATOM 5166 O O . ALA B 1 256 ? -10.992 -23.391 -22.812 1 98.5 256 ALA B O 1
ATOM 5167 N N . ARG B 1 257 ? -11.055 -25.328 -21.766 1 98.31 257 ARG B N 1
ATOM 5168 C CA . ARG B 1 257 ? -9.688 -25.656 -22.156 1 98.31 257 ARG B CA 1
ATOM 5169 C C . ARG B 1 257 ? -9.562 -25.781 -23.672 1 98.31 257 ARG B C 1
ATOM 5171 O O . ARG B 1 257 ? -8.609 -25.266 -24.266 1 98.31 257 ARG B O 1
ATOM 5178 N N . LYS B 1 258 ? -10.523 -26.469 -24.266 1 98.12 258 LYS B N 1
ATOM 5179 C CA . LYS B 1 258 ? -10.516 -26.641 -25.719 1 98.12 258 LYS B CA 1
ATOM 5180 C C . LYS B 1 258 ? -10.555 -25.297 -26.422 1 98.12 258 LYS B C 1
ATOM 5182 O O . LYS B 1 258 ? -9.953 -25.125 -27.484 1 98.12 258 LYS B O 1
ATOM 5187 N N . LYS B 1 259 ? -11.25 -24.406 -25.797 1 97.56 259 LYS B N 1
ATOM 5188 C CA . LYS B 1 259 ? -11.414 -23.094 -26.391 1 97.56 259 LYS B CA 1
ATOM 5189 C C . LYS B 1 259 ? -10.156 -22.234 -26.219 1 97.56 259 LYS B C 1
ATOM 5191 O O . LYS B 1 259 ? -9.992 -21.219 -26.891 1 97.56 259 LYS B O 1
ATOM 5196 N N . GLY B 1 260 ? -9.312 -22.609 -25.328 1 98.5 260 GLY B N 1
ATOM 5197 C CA . GLY B 1 260 ? -8.047 -21.922 -25.203 1 98.5 260 GLY B CA 1
ATOM 5198 C C . GLY B 1 260 ? -7.84 -21.266 -23.859 1 98.5 260 GLY B C 1
ATOM 5199 O O . GLY B 1 260 ? -6.859 -20.547 -23.641 1 98.5 260 GLY B O 1
ATOM 5200 N N . VAL B 1 261 ? -8.734 -21.5 -22.891 1 98.88 261 VAL B N 1
ATOM 5201 C CA . VAL B 1 261 ? -8.508 -21.047 -21.531 1 98.88 261 VAL B CA 1
ATOM 5202 C C . VAL B 1 261 ? -7.344 -21.812 -20.922 1 98.88 261 VAL B C 1
ATOM 5204 O O . VAL B 1 261 ? -7.215 -23.031 -21.109 1 98.88 261 VAL B O 1
ATOM 5207 N N . LEU B 1 262 ? -6.484 -21.094 -20.266 1 98.94 262 LEU B N 1
ATOM 5208 C CA . LEU B 1 262 ? -5.336 -21.719 -19.625 1 98.94 262 LEU B CA 1
ATOM 5209 C C . LEU B 1 262 ? -5.637 -22.016 -18.156 1 98.94 262 LEU B C 1
ATOM 5211 O O . LEU B 1 262 ? -6.297 -21.219 -17.484 1 98.94 262 LEU B O 1
ATOM 5215 N N . PHE 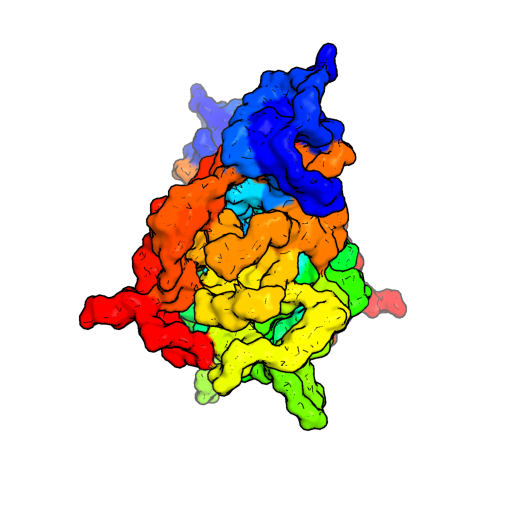B 1 263 ? -5.172 -23.125 -17.703 1 98.94 263 PHE B N 1
ATOM 5216 C CA . PHE B 1 263 ? -5.34 -23.531 -16.312 1 98.94 263 PHE B CA 1
ATOM 5217 C C . PHE B 1 263 ? -4.016 -23.453 -15.562 1 98.94 263 PHE B C 1
ATOM 5219 O O . PHE B 1 263 ? -3.014 -24.016 -15.992 1 98.94 263 PHE B O 1
ATOM 5226 N N . GLU B 1 264 ? -4.039 -22.703 -14.531 1 98.88 264 GLU B N 1
ATOM 5227 C CA . GLU B 1 264 ? -2.879 -22.453 -13.68 1 98.88 264 GLU B CA 1
ATOM 5228 C C . GLU B 1 264 ? -3.059 -23.094 -12.305 1 98.88 264 GLU B C 1
ATOM 5230 O O . GLU B 1 264 ? -4.137 -23 -11.711 1 98.88 264 GLU B O 1
ATOM 5235 N N . LEU B 1 265 ? -2.035 -23.734 -11.82 1 98.75 265 LEU B N 1
ATOM 5236 C CA . LEU B 1 265 ? -2.135 -24.531 -10.602 1 98.75 265 LEU B CA 1
ATOM 5237 C C . LEU B 1 265 ? -2.518 -23.656 -9.406 1 98.75 265 LEU B C 1
ATOM 5239 O O . LEU B 1 265 ? -3.512 -23.922 -8.734 1 98.75 265 LEU B O 1
ATOM 5243 N N . GLY B 1 266 ? -1.691 -22.562 -9.156 1 98.56 266 GLY B N 1
ATOM 5244 C CA . GLY B 1 266 ? -1.96 -21.719 -8.008 1 98.56 266 GLY B CA 1
ATOM 5245 C C . GLY B 1 266 ? -2.1 -22.484 -6.715 1 98.56 266 GLY B C 1
ATOM 5246 O O . GLY B 1 266 ? -3.18 -22.531 -6.121 1 98.56 266 GLY B O 1
ATOM 5247 N N . HIS B 1 267 ? -1.015 -23.078 -6.309 1 98.56 267 HIS B N 1
ATOM 5248 C CA . HIS B 1 267 ? -1.015 -23.969 -5.16 1 98.56 267 HIS B CA 1
ATOM 5249 C C . HIS B 1 267 ? -1.704 -23.328 -3.957 1 98.56 267 HIS B C 1
ATOM 5251 O O . HIS B 1 267 ? -2.641 -23.906 -3.396 1 98.56 267 HIS B O 1
ATOM 5257 N N . GLY B 1 268 ? -1.167 -22.188 -3.523 1 97.19 268 GLY B N 1
ATOM 5258 C CA . GLY B 1 268 ? -1.775 -21.438 -2.439 1 97.19 268 GLY B CA 1
ATOM 5259 C C . GLY B 1 268 ? -1.805 -22.203 -1.128 1 97.19 268 GLY B C 1
ATOM 5260 O O . GLY B 1 268 ? -1.362 -23.344 -1.06 1 97.19 268 GLY B O 1
ATOM 5261 N N . GLN B 1 269 ? -2.32 -21.562 -0.125 1 96.44 269 GLN B N 1
ATOM 5262 C CA . GLN B 1 269 ? -2.406 -22.172 1.2 1 96.44 269 GLN B CA 1
ATOM 5263 C C . GLN B 1 269 ? -3.596 -23.125 1.296 1 96.44 269 GLN B C 1
ATOM 5265 O O . GLN B 1 269 ? -3.561 -24.094 2.047 1 96.44 269 GLN B O 1
ATOM 5270 N N . GLY B 1 270 ? -4.59 -22.875 0.428 1 95.31 270 GLY B N 1
ATOM 5271 C CA . GLY B 1 270 ? -5.812 -23.672 0.531 1 95.31 270 GLY B CA 1
ATOM 5272 C C . GLY B 1 270 ? -6.191 -24.359 -0.766 1 95.31 270 GLY B C 1
ATOM 5273 O O . GLY B 1 270 ? -7.102 -25.188 -0.792 1 95.31 270 GLY B O 1
ATOM 5274 N N . SER B 1 271 ? -5.426 -24.188 -1.851 1 96.81 271 SER B N 1
ATOM 5275 C CA . SER B 1 271 ? -6.043 -24.406 -3.156 1 96.81 271 SER B CA 1
ATOM 5276 C C . SER B 1 271 ? -5.391 -25.562 -3.896 1 96.81 271 SER B C 1
ATOM 5278 O O . SER B 1 271 ? -5.492 -25.672 -5.121 1 96.81 271 SER B O 1
ATOM 5280 N N . PHE B 1 272 ? -4.699 -26.422 -3.242 1 98.44 272 PHE B N 1
ATOM 5281 C CA . PHE B 1 272 ? -4.16 -27.641 -3.842 1 98.44 272 PHE B CA 1
ATOM 5282 C C . PHE B 1 272 ? -4.574 -28.875 -3.039 1 98.44 272 PHE B C 1
ATOM 5284 O O . PHE B 1 272 ? -4.18 -29.031 -1.882 1 98.44 272 PHE B O 1
ATOM 5291 N N . SER B 1 273 ? -5.324 -29.734 -3.625 1 98.5 273 SER B N 1
ATOM 5292 C CA . SER B 1 273 ? -5.766 -31 -3.057 1 98.5 273 SER B CA 1
ATOM 5293 C C . SER B 1 273 ? -5.152 -32.188 -3.799 1 98.5 273 SER B C 1
ATOM 5295 O O . SER B 1 273 ? -5.336 -32.344 -5.008 1 98.5 273 SER B O 1
ATOM 5297 N N . TRP B 1 274 ? -4.477 -33.062 -3.064 1 98.56 274 TRP B N 1
ATOM 5298 C CA . TRP B 1 274 ? -3.955 -34.281 -3.664 1 98.56 274 TRP B CA 1
ATOM 5299 C C . TRP B 1 274 ? -5.066 -35.062 -4.359 1 98.56 274 TRP B C 1
ATOM 5301 O O . TRP B 1 274 ? -4.883 -35.562 -5.477 1 98.56 274 TRP B O 1
ATOM 5311 N N . THR B 1 275 ? -6.215 -35.125 -3.699 1 98.5 275 THR B N 1
ATOM 5312 C CA . THR B 1 275 ? -7.32 -35.938 -4.211 1 98.5 275 THR B CA 1
ATOM 5313 C C . THR B 1 275 ? -7.801 -35.375 -5.555 1 98.5 275 THR B C 1
ATOM 5315 O O . THR B 1 275 ? -7.957 -36.156 -6.516 1 98.5 275 THR B O 1
ATOM 5318 N N . VAL B 1 276 ? -8.008 -34.125 -5.621 1 98.81 276 VAL B N 1
ATOM 5319 C CA . VAL B 1 276 ? -8.469 -33.5 -6.863 1 98.81 276 VAL B CA 1
ATOM 5320 C C . VAL B 1 276 ? -7.387 -33.656 -7.934 1 98.81 276 VAL B C 1
ATOM 5322 O O . VAL B 1 276 ? -7.68 -34 -9.078 1 98.81 276 VAL B O 1
ATOM 5325 N N . ALA B 1 277 ? -6.156 -33.344 -7.586 1 98.88 277 ALA B N 1
ATOM 5326 C CA . ALA B 1 277 ? -5.043 -33.438 -8.531 1 98.88 277 ALA B CA 1
ATOM 5327 C C . ALA B 1 277 ? -4.914 -34.844 -9.086 1 98.88 277 ALA B C 1
ATOM 5329 O O . ALA B 1 277 ? -4.637 -35.031 -10.273 1 98.88 277 ALA B O 1
ATOM 5330 N N . GLU B 1 278 ? -5.09 -35.844 -8.242 1 98.69 278 GLU B N 1
ATOM 5331 C CA . GLU B 1 278 ? -5.016 -37.219 -8.656 1 98.69 278 GLU B CA 1
ATOM 5332 C C . GLU B 1 278 ? -6.148 -37.594 -9.617 1 98.69 278 GLU B C 1
ATOM 5334 O O . GLU B 1 278 ? -5.938 -38.281 -10.602 1 98.69 278 GLU B O 1
ATOM 5339 N N . LEU B 1 279 ? -7.363 -37.094 -9.312 1 98.5 279 LEU B N 1
ATOM 5340 C CA . LEU B 1 279 ? -8.484 -37.312 -10.219 1 98.5 279 LEU B CA 1
ATOM 5341 C C . LEU B 1 279 ? -8.195 -36.688 -11.586 1 98.5 279 LEU B C 1
ATOM 5343 O O . LEU B 1 279 ? -8.469 -37.312 -12.617 1 98.5 279 LEU B O 1
ATOM 5347 N N . CYS B 1 280 ? -7.633 -35.531 -11.625 1 98.75 280 CYS B N 1
ATOM 5348 C CA . CYS B 1 280 ? -7.289 -34.844 -12.867 1 98.75 280 CYS B CA 1
ATOM 5349 C C . CYS B 1 280 ? -6.16 -35.562 -13.586 1 98.75 280 CYS B C 1
ATOM 5351 O O . CYS B 1 280 ? -6.199 -35.719 -14.812 1 98.75 280 CYS B O 1
ATOM 5353 N N . ALA B 1 281 ? -5.152 -36 -12.844 1 98.5 281 ALA B N 1
ATOM 5354 C CA . ALA B 1 281 ? -4 -36.688 -13.414 1 98.5 281 ALA B CA 1
ATOM 5355 C C . ALA B 1 281 ? -4.426 -37.969 -14.141 1 98.5 281 ALA B C 1
ATOM 5357 O O . ALA B 1 281 ? -3.852 -38.344 -15.172 1 98.5 281 ALA B O 1
ATOM 5358 N N . ARG B 1 282 ? -5.41 -38.656 -13.594 1 97.31 282 ARG B N 1
ATOM 5359 C CA . ARG B 1 282 ? -5.918 -39.875 -14.203 1 97.31 282 ARG B CA 1
ATOM 5360 C C . ARG B 1 282 ? -6.441 -39.625 -15.609 1 97.31 282 ARG B C 1
ATOM 5362 O O . ARG B 1 282 ? -6.473 -40.531 -16.453 1 97.31 282 ARG B O 1
ATOM 5369 N N . ARG B 1 283 ? -6.77 -38.375 -15.836 1 96.62 283 ARG B N 1
ATOM 5370 C CA . ARG B 1 283 ? -7.312 -38 -17.141 1 96.62 283 ARG B CA 1
ATOM 5371 C C . ARG B 1 283 ? -6.332 -37.125 -17.906 1 96.62 283 ARG B C 1
ATOM 5373 O O . ARG B 1 283 ? -6.707 -36.469 -18.875 1 96.62 283 ARG B O 1
ATOM 5380 N N . SER B 1 284 ? -5.121 -37 -17.422 1 97.38 284 SER B N 1
ATOM 5381 C CA . SER B 1 284 ? -4.051 -36.188 -18 1 97.38 284 SER B CA 1
ATOM 5382 C C . SER B 1 284 ? -4.465 -34.719 -18.109 1 97.38 284 SER B C 1
ATOM 5384 O O . SER B 1 284 ? -4.129 -34.031 -19.094 1 97.38 284 SER B O 1
ATOM 5386 N N . PHE B 1 285 ? -5.34 -34.312 -17.266 1 98.5 285 PHE B N 1
ATOM 5387 C CA . PHE B 1 285 ? -5.672 -32.906 -17.172 1 98.5 285 PHE B CA 1
ATOM 5388 C C . PHE B 1 285 ? -4.637 -32.156 -16.344 1 98.5 285 PHE B C 1
ATOM 5390 O O . PHE B 1 285 ? -4.836 -31.938 -15.141 1 98.5 285 PHE B O 1
ATOM 5397 N N . TRP B 1 286 ? -3.514 -31.766 -16.953 1 98.75 286 TRP B N 1
ATOM 5398 C CA . TRP B 1 286 ? -2.395 -31.094 -16.297 1 98.75 286 TRP B CA 1
ATOM 5399 C C . TRP B 1 286 ? -2.551 -29.578 -16.375 1 98.75 286 TRP B C 1
ATOM 5401 O O . TRP B 1 286 ? -3.166 -29.062 -17.312 1 98.75 286 TRP B O 1
ATOM 5411 N N . PRO B 1 287 ? -2.076 -28.859 -15.398 1 98.81 287 PRO B N 1
ATOM 5412 C CA . PRO B 1 287 ? -2.068 -27.406 -15.547 1 98.81 287 PRO B CA 1
ATOM 5413 C C . PRO B 1 287 ? -1.158 -26.938 -16.688 1 98.81 287 PRO B C 1
ATOM 5415 O O . PRO B 1 287 ? -0.121 -27.547 -16.938 1 98.81 287 PRO B O 1
ATOM 5418 N N . ASP B 1 288 ? -1.564 -25.875 -17.344 1 98.81 288 ASP B N 1
ATOM 5419 C CA . ASP B 1 288 ? -0.732 -25.25 -18.359 1 98.81 288 ASP B CA 1
ATOM 5420 C C . ASP B 1 288 ? 0.432 -24.484 -17.734 1 98.81 288 ASP B C 1
ATOM 5422 O O . ASP B 1 288 ? 1.503 -24.375 -18.328 1 98.81 288 ASP B O 1
ATOM 5426 N N . ILE B 1 289 ? 0.174 -23.922 -16.578 1 98.81 289 ILE B N 1
ATOM 5427 C CA . ILE B 1 289 ? 1.107 -23.094 -15.82 1 98.81 289 ILE B CA 1
ATOM 5428 C C . ILE B 1 289 ? 1.198 -23.594 -14.383 1 98.81 289 ILE B C 1
ATOM 5430 O O . ILE B 1 289 ? 0.183 -23.938 -13.773 1 98.81 289 ILE B O 1
ATOM 5434 N N . ILE B 1 290 ? 2.404 -23.672 -13.891 1 98.88 290 ILE B N 1
ATOM 5435 C CA . ILE B 1 290 ? 2.605 -24 -12.484 1 98.88 290 ILE B CA 1
ATOM 5436 C C . ILE B 1 290 ? 3.027 -22.75 -11.719 1 98.88 290 ILE B C 1
ATOM 5438 O O . ILE B 1 290 ? 4.125 -22.234 -11.922 1 98.88 290 ILE B O 1
ATOM 5442 N N . GLY B 1 291 ? 2.139 -22.219 -10.914 1 98.81 291 GLY B N 1
ATOM 5443 C CA . GLY B 1 291 ? 2.391 -21.125 -10 1 98.81 291 GLY B CA 1
ATOM 5444 C C . GLY B 1 291 ? 2.221 -21.5 -8.547 1 98.81 291 GLY B C 1
ATOM 5445 O O . GLY B 1 291 ? 1.402 -22.375 -8.219 1 98.81 291 GLY B O 1
ATOM 5446 N N . THR B 1 292 ? 2.928 -20.844 -7.703 1 98.88 292 THR B N 1
ATOM 5447 C CA . THR B 1 292 ? 2.949 -21.234 -6.301 1 98.88 292 THR B CA 1
ATOM 5448 C C . THR B 1 292 ? 1.821 -20.562 -5.527 1 98.88 292 THR B C 1
ATOM 5450 O O . THR B 1 292 ? 1.287 -21.141 -4.574 1 98.88 292 THR B O 1
ATOM 5453 N N . ASP B 1 293 ? 1.495 -19.344 -5.934 1 98.69 293 ASP B N 1
ATOM 5454 C CA . ASP B 1 293 ? 0.72 -18.469 -5.059 1 98.69 293 ASP B CA 1
ATOM 5455 C C . ASP B 1 293 ? 1.397 -18.312 -3.699 1 98.69 293 ASP B C 1
ATOM 5457 O O . ASP B 1 293 ? 0.749 -18.438 -2.658 1 98.69 293 ASP B O 1
ATOM 5461 N N . LEU B 1 294 ? 2.688 -18.141 -3.779 1 98.69 294 LEU B N 1
ATOM 5462 C CA . LEU B 1 294 ? 3.496 -17.984 -2.574 1 98.69 294 LEU B CA 1
ATOM 5463 C C . LEU B 1 294 ? 3.184 -16.656 -1.875 1 98.69 294 LEU B C 1
ATOM 5465 O O . LEU B 1 294 ? 3.074 -15.617 -2.525 1 98.69 294 LEU B O 1
ATOM 5469 N N . HIS B 1 295 ? 2.984 -16.703 -0.612 1 97.94 295 HIS B N 1
ATOM 5470 C CA . HIS B 1 295 ? 2.723 -15.539 0.23 1 97.94 295 HIS B CA 1
ATOM 5471 C C . HIS B 1 295 ? 3.145 -15.797 1.672 1 97.94 295 HIS B C 1
ATOM 5473 O O . HIS B 1 295 ? 3.576 -16.906 2.01 1 97.94 295 HIS B O 1
ATOM 5479 N N . SER B 1 296 ? 3.012 -14.875 2.525 1 96.5 296 SER B N 1
ATOM 5480 C CA . SER B 1 296 ? 3.572 -14.883 3.873 1 96.5 296 SER B CA 1
ATOM 5481 C C . SER B 1 296 ? 2.99 -16.016 4.707 1 96.5 296 SER B C 1
ATOM 5483 O O . SER B 1 296 ? 3.637 -16.5 5.641 1 96.5 296 SER B O 1
ATOM 5485 N N . GLY B 1 297 ? 1.856 -16.547 4.348 1 95.38 297 GLY B N 1
ATOM 5486 C CA . GLY B 1 297 ? 1.181 -17.547 5.164 1 95.38 297 GLY B CA 1
ATOM 5487 C C . GLY B 1 297 ? 1.514 -18.969 4.766 1 95.38 297 GLY B C 1
ATOM 5488 O O . GLY B 1 297 ? 1.13 -19.922 5.457 1 95.38 297 GLY B O 1
ATOM 5489 N N . ASN B 1 298 ? 2.258 -19.094 3.652 1 96.94 298 ASN B N 1
ATOM 5490 C CA . ASN B 1 298 ? 2.412 -20.469 3.182 1 96.94 298 ASN B CA 1
ATOM 5491 C C . ASN B 1 298 ? 3.859 -20.781 2.807 1 96.94 298 ASN B C 1
ATOM 5493 O O . ASN B 1 298 ? 4.141 -21.797 2.172 1 96.94 298 ASN B O 1
ATOM 5497 N N . LEU B 1 299 ? 4.848 -19.922 3.252 1 96.44 299 LEU B N 1
ATOM 5498 C CA . LEU B 1 299 ? 6.266 -20.047 2.945 1 96.44 299 LEU B CA 1
ATOM 5499 C C . LEU B 1 299 ? 6.863 -21.266 3.646 1 96.44 299 LEU B C 1
ATOM 5501 O O . LEU B 1 299 ? 7.84 -21.844 3.168 1 96.44 299 LEU B O 1
ATOM 5505 N N . ASP B 1 300 ? 6.348 -21.562 4.84 1 96.62 300 ASP B N 1
ATOM 5506 C CA . ASP B 1 300 ? 6.824 -22.703 5.625 1 96.62 300 ASP B CA 1
ATOM 5507 C C . ASP B 1 300 ? 5.777 -23.812 5.676 1 96.62 300 ASP B C 1
ATOM 5509 O O . ASP B 1 300 ? 5.57 -24.438 6.723 1 96.62 300 ASP B O 1
ATOM 5513 N N . GLY B 1 301 ? 5.094 -24.078 4.531 1 96.38 301 GLY B N 1
ATOM 5514 C CA . GLY B 1 301 ? 4.035 -25.062 4.406 1 96.38 301 GLY B CA 1
ATOM 5515 C C . GLY B 1 301 ? 2.68 -24.453 4.105 1 96.38 301 GLY B C 1
ATOM 5516 O O . GLY B 1 301 ? 2.291 -23.453 4.719 1 96.38 301 GLY B O 1
ATOM 5517 N N . PRO B 1 302 ? 2.037 -24.875 3.131 1 97.38 302 PRO B N 1
ATOM 5518 C CA . PRO B 1 302 ? 2.303 -26.141 2.445 1 97.38 302 PRO B CA 1
ATOM 5519 C C . PRO B 1 302 ? 3.035 -25.938 1.118 1 97.38 302 PRO B C 1
ATOM 5521 O O . PRO B 1 302 ? 3.316 -26.922 0.418 1 97.38 302 PRO B O 1
ATOM 5524 N N . VAL B 1 303 ? 3.379 -24.688 0.741 1 98.5 303 VAL B N 1
ATOM 5525 C CA . VAL B 1 303 ? 3.881 -24.422 -0.603 1 98.5 303 VAL B CA 1
ATOM 5526 C C . VAL B 1 303 ? 5.406 -24.5 -0.609 1 98.5 303 VAL B C 1
ATOM 5528 O O . VAL B 1 303 ? 5.992 -25.203 -1.434 1 98.5 303 VAL B O 1
ATOM 5531 N N . TYR B 1 304 ? 6.059 -23.75 0.351 1 98.44 304 TYR B N 1
ATOM 5532 C CA . TYR B 1 304 ? 7.5 -23.672 0.569 1 98.44 304 TYR B CA 1
ATOM 5533 C C . TYR B 1 304 ? 8.172 -22.891 -0.556 1 98.44 304 TYR B C 1
ATOM 5535 O O . TYR B 1 304 ? 8.781 -21.844 -0.318 1 98.44 304 TYR B O 1
ATOM 5543 N N . ASP B 1 305 ? 8.086 -23.391 -1.758 1 98.75 305 ASP B N 1
ATOM 5544 C CA . ASP B 1 305 ? 8.711 -22.766 -2.92 1 98.75 305 ASP B CA 1
ATOM 5545 C C . ASP B 1 305 ? 8.281 -23.453 -4.211 1 98.75 305 ASP B C 1
ATOM 5547 O O . ASP B 1 305 ? 7.539 -24.438 -4.18 1 98.75 305 ASP B O 1
ATOM 5551 N N . LEU B 1 306 ? 8.664 -22.891 -5.379 1 98.94 306 LEU B N 1
ATOM 5552 C CA . LEU B 1 306 ? 8.234 -23.422 -6.672 1 98.94 306 LEU B CA 1
ATOM 5553 C C . LEU B 1 306 ? 8.773 -24.828 -6.883 1 98.94 306 LEU B C 1
ATOM 5555 O O . LEU B 1 306 ? 8.039 -25.703 -7.348 1 98.94 306 LEU B O 1
ATOM 5559 N N . PRO B 1 307 ? 10.039 -25.172 -6.531 1 98.81 307 PRO B N 1
ATOM 5560 C CA . PRO B 1 307 ? 10.539 -26.547 -6.719 1 98.81 307 PRO B CA 1
ATOM 5561 C C . PRO B 1 307 ? 9.688 -27.578 -6 1 98.81 307 PRO B C 1
ATOM 5563 O O . PRO B 1 307 ? 9.477 -28.688 -6.527 1 98.81 307 PRO B O 1
ATOM 5566 N N . ARG B 1 308 ? 9.211 -27.266 -4.844 1 98.56 308 ARG B N 1
ATOM 5567 C CA . ARG B 1 308 ? 8.359 -28.219 -4.141 1 98.56 308 ARG B CA 1
ATOM 5568 C C . ARG B 1 308 ? 7.043 -28.422 -4.879 1 98.56 308 ARG B C 1
ATOM 5570 O O . ARG B 1 308 ? 6.523 -29.547 -4.93 1 98.56 308 ARG B O 1
ATOM 5577 N N . VAL B 1 309 ? 6.504 -27.375 -5.398 1 98.88 309 VAL B N 1
ATOM 5578 C CA . VAL B 1 309 ? 5.262 -27.484 -6.156 1 98.88 309 VAL B CA 1
ATOM 5579 C C . VAL B 1 309 ? 5.504 -28.312 -7.422 1 98.88 309 VAL B C 1
ATOM 5581 O O . VAL B 1 309 ? 4.688 -29.156 -7.777 1 98.88 309 VAL B O 1
ATOM 5584 N N . MET B 1 310 ? 6.625 -28.078 -8.109 1 98.88 310 MET B N 1
ATOM 5585 C CA . MET B 1 310 ? 7.031 -28.891 -9.25 1 98.88 310 MET B CA 1
ATOM 5586 C C . MET B 1 310 ? 7.129 -30.359 -8.859 1 98.88 310 MET B C 1
ATOM 5588 O O . MET B 1 310 ? 6.691 -31.234 -9.609 1 98.88 310 MET B O 1
ATOM 5592 N N . THR B 1 311 ? 7.672 -30.609 -7.684 1 98.75 311 THR B N 1
ATOM 5593 C CA . THR B 1 311 ? 7.832 -31.969 -7.164 1 98.75 311 THR B CA 1
ATOM 5594 C C . THR B 1 311 ? 6.48 -32.656 -7.055 1 98.75 311 THR B C 1
ATOM 5596 O O . THR B 1 311 ? 6.359 -33.844 -7.379 1 98.75 311 THR B O 1
ATOM 5599 N N . LYS B 1 312 ? 5.504 -31.969 -6.613 1 98.81 312 LYS B N 1
ATOM 5600 C CA . LYS B 1 312 ? 4.168 -32.531 -6.469 1 98.81 312 LYS B CA 1
ATOM 5601 C C . LYS B 1 312 ? 3.625 -33 -7.816 1 98.81 312 LYS B C 1
ATOM 5603 O O . LYS B 1 312 ? 3.043 -34.094 -7.914 1 98.81 312 LYS B O 1
ATOM 5608 N N . LEU B 1 313 ? 3.799 -32.188 -8.836 1 98.88 313 LEU B N 1
ATOM 5609 C CA . LEU B 1 313 ? 3.285 -32.562 -10.156 1 98.88 313 LEU B CA 1
ATOM 5610 C C . LEU B 1 313 ? 4.059 -33.75 -10.734 1 98.88 313 LEU B C 1
ATOM 5612 O O . LEU B 1 313 ? 3.479 -34.594 -11.391 1 98.88 313 LEU B O 1
ATOM 5616 N N . LEU B 1 314 ? 5.371 -33.719 -10.492 1 98.44 314 LEU B N 1
ATOM 5617 C CA . LEU B 1 314 ? 6.176 -34.875 -10.914 1 98.44 314 LEU B CA 1
ATOM 5618 C C . LEU B 1 314 ? 5.684 -36.156 -10.266 1 98.44 314 LEU B C 1
ATOM 5620 O O . LEU B 1 314 ? 5.586 -37.188 -10.922 1 98.44 314 LEU B O 1
ATOM 5624 N N . HIS B 1 315 ? 5.398 -36.062 -9.016 1 98.44 315 HIS B N 1
ATOM 5625 C CA . HIS B 1 315 ? 4.898 -37.219 -8.273 1 98.44 315 HIS B CA 1
ATOM 5626 C C . HIS B 1 315 ? 3.588 -37.719 -8.859 1 98.44 315 HIS B C 1
ATOM 5628 O O . HIS B 1 315 ? 3.346 -38.938 -8.898 1 98.44 315 HIS B O 1
ATOM 5634 N N . LEU B 1 316 ? 2.756 -36.812 -9.305 1 98.56 316 LEU B N 1
ATOM 5635 C CA . LEU B 1 316 ? 1.444 -37.156 -9.852 1 98.56 316 LEU B CA 1
ATOM 5636 C C . LEU B 1 316 ? 1.578 -37.812 -11.227 1 98.56 316 LEU B C 1
ATOM 5638 O O . LEU B 1 316 ? 0.611 -38.375 -11.742 1 98.56 316 LEU B O 1
ATOM 5642 N N . GLY B 1 317 ? 2.75 -37.688 -11.828 1 98.38 317 GLY B N 1
ATOM 5643 C CA . GLY B 1 317 ? 2.988 -38.375 -13.094 1 98.38 317 GLY B CA 1
ATOM 5644 C C . GLY B 1 317 ? 3.125 -37.406 -14.266 1 98.38 317 GLY B C 1
ATOM 5645 O O . GLY B 1 317 ? 3.27 -37.844 -15.414 1 98.38 317 GLY B O 1
ATOM 5646 N N . MET B 1 318 ? 3.07 -36.156 -14.008 1 98.62 318 MET B N 1
ATOM 5647 C CA . MET B 1 318 ? 3.332 -35.188 -15.094 1 98.62 318 MET B CA 1
ATOM 5648 C C . MET B 1 318 ? 4.75 -35.375 -15.633 1 98.62 318 MET B C 1
ATOM 5650 O O . MET B 1 318 ? 5.707 -35.406 -14.867 1 98.62 318 MET B O 1
ATOM 5654 N N . PRO B 1 319 ? 4.906 -35.469 -16.953 1 98.19 319 PRO B N 1
ATOM 5655 C CA . PRO B 1 319 ? 6.258 -35.656 -17.484 1 98.19 319 PRO B CA 1
ATOM 5656 C C . PRO B 1 319 ? 7.184 -34.469 -17.141 1 98.19 319 PRO B C 1
ATOM 5658 O O . PRO B 1 319 ? 6.758 -33.312 -17.156 1 98.19 319 PRO B O 1
ATOM 5661 N N . LEU B 1 320 ? 8.398 -34.781 -16.828 1 98.31 320 LEU B N 1
ATOM 5662 C CA . LEU B 1 320 ? 9.391 -33.812 -16.422 1 98.31 320 LEU B CA 1
ATOM 5663 C C . LEU B 1 320 ? 9.477 -32.688 -17.438 1 98.31 320 LEU B C 1
ATOM 5665 O O . LEU B 1 320 ? 9.516 -31.5 -17.062 1 98.31 320 LEU B O 1
ATOM 5669 N N . TYR B 1 321 ? 9.484 -33 -18.688 1 98.56 321 TYR B N 1
ATOM 5670 C CA . TYR B 1 321 ? 9.562 -32.031 -19.766 1 98.56 321 TYR B CA 1
ATOM 5671 C C . TYR B 1 321 ? 8.398 -31.047 -19.688 1 98.56 321 TYR B C 1
ATOM 5673 O O . TYR B 1 321 ? 8.57 -29.844 -19.875 1 98.56 321 TYR B O 1
ATOM 5681 N N . ASP B 1 322 ? 7.199 -31.594 -19.406 1 98.62 322 ASP B N 1
ATOM 5682 C CA . ASP B 1 322 ? 6 -30.766 -19.297 1 98.62 322 ASP B CA 1
ATOM 5683 C C . ASP B 1 322 ? 6.035 -29.906 -18.031 1 98.62 322 ASP B C 1
ATOM 5685 O O . ASP B 1 322 ? 5.562 -28.766 -18.047 1 98.62 322 ASP B O 1
ATOM 5689 N N . VAL B 1 323 ? 6.559 -30.453 -16.953 1 98.88 323 VAL B N 1
ATOM 5690 C CA . VAL B 1 323 ? 6.719 -29.672 -15.727 1 98.88 323 VAL B CA 1
ATOM 5691 C C . VAL B 1 323 ? 7.625 -28.484 -15.992 1 98.88 323 VAL B C 1
ATOM 5693 O O . VAL B 1 323 ? 7.293 -27.344 -15.617 1 98.88 323 VAL B O 1
ATOM 5696 N N . ILE B 1 324 ? 8.766 -28.688 -16.641 1 98.88 324 ILE B N 1
ATOM 5697 C CA . ILE B 1 324 ? 9.703 -27.609 -16.953 1 98.88 324 ILE B CA 1
ATOM 5698 C C . ILE B 1 324 ? 9.055 -26.609 -17.891 1 98.88 324 ILE B C 1
ATOM 5700 O O . ILE B 1 324 ? 9.203 -25.391 -17.734 1 98.88 324 ILE B O 1
ATOM 5704 N N . SER B 1 325 ? 8.281 -27.094 -18.891 1 98.88 325 SER B N 1
ATOM 5705 C CA . SER B 1 325 ? 7.57 -26.203 -19.797 1 98.88 325 SER B CA 1
ATOM 5706 C C . SER B 1 325 ? 6.613 -25.281 -19.047 1 98.88 325 SER B C 1
ATOM 5708 O O . SER B 1 325 ? 6.516 -24.094 -19.359 1 98.88 325 SER B O 1
ATOM 5710 N N . ALA B 1 326 ? 5.953 -25.797 -18.031 1 98.94 326 ALA B N 1
ATOM 5711 C CA . ALA B 1 326 ? 4.898 -25.109 -17.312 1 98.94 326 ALA B CA 1
ATOM 5712 C C . ALA B 1 326 ? 5.484 -24.016 -16.406 1 98.94 326 ALA B C 1
ATOM 5714 O O . ALA B 1 326 ? 4.758 -23.156 -15.914 1 98.94 326 ALA B O 1
ATOM 5715 N N . VAL B 1 327 ? 6.836 -24.016 -16.219 1 98.94 327 VAL B N 1
ATOM 5716 C CA . VAL B 1 327 ? 7.465 -23 -15.375 1 98.94 327 VAL B CA 1
ATOM 5717 C C . VAL B 1 327 ? 8.484 -22.219 -16.188 1 98.94 327 VAL B C 1
ATOM 5719 O O . VAL B 1 327 ? 9.344 -21.531 -15.617 1 98.94 327 VAL B O 1
ATOM 5722 N N . THR B 1 328 ? 8.5 -22.344 -17.516 1 98.88 328 THR B N 1
ATOM 5723 C CA . THR B 1 328 ? 9.375 -21.578 -18.406 1 98.88 328 THR B CA 1
ATOM 5724 C C . THR B 1 328 ? 8.609 -21.047 -19.609 1 98.88 328 THR B C 1
ATOM 5726 O O . THR B 1 328 ? 7.883 -20.062 -19.5 1 98.88 328 THR B O 1
ATOM 5729 N N . VAL B 1 329 ? 8.508 -21.859 -20.703 1 98.81 329 VAL B N 1
ATOM 5730 C CA . VAL B 1 329 ? 8.016 -21.344 -21.969 1 98.81 329 VAL B CA 1
ATOM 5731 C C . VAL B 1 329 ? 6.504 -21.172 -21.906 1 98.81 329 VAL B C 1
ATOM 5733 O O . VAL B 1 329 ? 5.965 -20.188 -22.453 1 98.81 329 VAL B O 1
ATOM 5736 N N . ASN B 1 330 ? 5.762 -22.109 -21.328 1 98.81 330 ASN B N 1
ATOM 5737 C CA . ASN B 1 330 ? 4.309 -22 -21.266 1 98.81 330 ASN B CA 1
ATOM 5738 C C . ASN B 1 330 ? 3.875 -20.766 -20.484 1 98.81 330 ASN B C 1
ATOM 5740 O O . ASN B 1 330 ? 2.965 -20.047 -20.891 1 98.81 330 ASN B O 1
ATOM 5744 N N . THR B 1 331 ? 4.555 -20.562 -19.312 1 98.88 331 THR B N 1
ATOM 5745 C CA . THR B 1 331 ? 4.227 -19.391 -18.5 1 98.88 331 THR B CA 1
ATOM 5746 C C . THR B 1 331 ? 4.582 -18.109 -19.234 1 98.88 331 THR B C 1
ATOM 5748 O O . THR B 1 331 ? 3.803 -17.156 -19.25 1 98.88 331 THR B O 1
ATOM 5751 N N . ALA B 1 332 ? 5.75 -18.047 -19.844 1 98.88 332 ALA B N 1
ATOM 5752 C CA . ALA B 1 332 ? 6.164 -16.891 -20.625 1 98.88 332 ALA B CA 1
ATOM 5753 C C . ALA B 1 332 ? 5.145 -16.562 -21.703 1 98.88 332 ALA B C 1
ATOM 5755 O O . ALA B 1 332 ? 4.746 -15.398 -21.859 1 98.88 332 ALA B O 1
ATOM 5756 N N . LYS B 1 333 ? 4.676 -17.578 -22.406 1 98.56 333 LYS B N 1
ATOM 5757 C CA . LYS B 1 333 ? 3.693 -17.391 -23.469 1 98.56 333 LYS B CA 1
ATOM 5758 C C . LYS B 1 333 ? 2.359 -16.906 -22.906 1 98.56 333 LYS B C 1
ATOM 5760 O O . LYS B 1 333 ? 1.733 -16.016 -23.484 1 98.56 333 LYS B O 1
ATOM 5765 N N . ALA B 1 334 ? 1.961 -17.438 -21.844 1 98.69 334 ALA B N 1
ATOM 5766 C CA . ALA B 1 334 ? 0.672 -17.109 -21.234 1 98.69 334 ALA B CA 1
ATOM 5767 C C . ALA B 1 334 ? 0.608 -15.641 -20.844 1 98.69 334 ALA B C 1
ATOM 5769 O O . ALA B 1 334 ? -0.458 -15.023 -20.891 1 98.69 334 ALA B O 1
ATOM 5770 N N . ILE B 1 335 ? 1.79 -15.102 -20.453 1 98.5 335 ILE B N 1
ATOM 5771 C CA . ILE B 1 335 ? 1.794 -13.727 -19.953 1 98.5 335 ILE B CA 1
ATOM 5772 C C . ILE B 1 335 ? 2.293 -12.789 -21.047 1 98.5 335 ILE B C 1
ATOM 5774 O O . ILE B 1 335 ? 2.598 -11.625 -20.781 1 98.5 335 ILE B O 1
ATOM 5778 N N . GLY B 1 336 ? 2.459 -13.266 -22.219 1 98.12 336 GLY B N 1
ATOM 5779 C CA . GLY B 1 336 ? 2.812 -12.453 -23.359 1 98.12 336 GLY B CA 1
ATOM 5780 C C . GLY B 1 336 ? 4.262 -12 -23.344 1 98.12 336 GLY B C 1
ATOM 5781 O O . GLY B 1 336 ? 4.582 -10.914 -23.844 1 98.12 336 GLY B O 1
ATOM 5782 N N . ARG B 1 337 ? 5.105 -12.766 -22.734 1 97.88 337 ARG B N 1
ATOM 5783 C CA . ARG B 1 337 ? 6.523 -12.43 -22.656 1 97.88 337 ARG B CA 1
ATOM 5784 C C . ARG B 1 337 ? 7.379 -13.492 -23.344 1 97.88 337 ARG B C 1
ATOM 5786 O O . ARG B 1 337 ? 8.109 -14.234 -22.688 1 97.88 337 ARG B O 1
ATOM 5793 N N . ASP B 1 338 ? 7.43 -13.414 -24.609 1 94.12 338 ASP B N 1
ATOM 5794 C CA . ASP B 1 338 ? 8.117 -14.406 -25.438 1 94.12 338 ASP B CA 1
ATOM 5795 C C . ASP B 1 338 ? 9.633 -14.289 -25.281 1 94.12 338 ASP B C 1
ATOM 5797 O O . ASP B 1 338 ? 10.367 -15.188 -25.703 1 94.12 338 ASP B O 1
ATOM 5801 N N . ASP B 1 339 ? 10.008 -13.242 -24.719 1 96.69 339 ASP B N 1
ATOM 5802 C CA . ASP B 1 339 ? 11.438 -13.008 -24.516 1 96.69 339 ASP B CA 1
ATOM 5803 C C . ASP B 1 339 ? 11.953 -13.789 -23.312 1 96.69 339 ASP B C 1
ATOM 5805 O O . ASP B 1 339 ? 13.164 -13.898 -23.109 1 96.69 339 ASP B O 1
ATOM 5809 N N . LEU B 1 340 ? 11.078 -14.414 -22.578 1 98.19 340 LEU B N 1
ATOM 5810 C CA . LEU B 1 340 ? 11.453 -15.148 -21.375 1 98.19 340 LEU B CA 1
ATOM 5811 C C . LEU B 1 340 ? 11.289 -16.641 -21.578 1 98.19 340 LEU B C 1
ATOM 5813 O O . LEU B 1 340 ? 10.719 -17.078 -22.578 1 98.19 340 LEU B O 1
ATOM 5817 N N . GLY B 1 341 ? 11.812 -17.406 -20.703 1 98.38 341 GLY B N 1
ATOM 5818 C CA . GLY B 1 341 ? 11.508 -18.828 -20.594 1 98.38 341 GLY B CA 1
ATOM 5819 C C . GLY B 1 341 ? 12.312 -19.688 -21.562 1 98.38 341 GLY B C 1
ATOM 5820 O O . GLY B 1 341 ? 11.891 -20.781 -21.922 1 98.38 341 GLY B O 1
ATOM 5821 N N . SER B 1 342 ? 13.469 -19.156 -22.062 1 98.5 342 SER B N 1
ATOM 5822 C CA . SER B 1 342 ? 14.281 -19.953 -22.984 1 98.5 342 SER B CA 1
ATOM 5823 C C . SER B 1 342 ? 15.766 -19.641 -22.812 1 98.5 342 SER B C 1
ATOM 5825 O O . SER B 1 342 ? 16.141 -18.656 -22.172 1 98.5 342 SER B O 1
ATOM 5827 N N . LEU B 1 343 ? 16.578 -20.5 -23.312 1 98.81 343 LEU B N 1
ATOM 5828 C CA . LEU B 1 343 ? 18.031 -20.328 -23.328 1 98.81 343 LEU B CA 1
ATOM 5829 C C . LEU B 1 343 ? 18.516 -19.938 -24.719 1 98.81 343 LEU B C 1
ATOM 5831 O O . LEU B 1 343 ? 19.609 -20.344 -25.141 1 98.81 343 LEU B O 1
ATOM 5835 N N . SER B 1 344 ? 17.688 -19.234 -25.391 1 98.5 344 SER B N 1
ATOM 5836 C CA . SER B 1 344 ? 18.031 -18.781 -26.734 1 98.5 344 SER B CA 1
ATOM 5837 C C . SER B 1 344 ? 19.219 -17.828 -26.688 1 98.5 344 SER B C 1
ATOM 5839 O O . SER B 1 344 ? 19.297 -16.953 -25.812 1 98.5 344 SER B O 1
ATOM 5841 N N . SER B 1 345 ? 20.109 -18 -27.672 1 98.12 345 SER B N 1
ATOM 5842 C CA . SER B 1 345 ? 21.25 -17.094 -27.781 1 98.12 345 SER B CA 1
ATOM 5843 C C . SER B 1 345 ? 20.812 -15.641 -27.891 1 98.12 345 SER B C 1
ATOM 5845 O O . SER B 1 345 ? 19.859 -15.336 -28.609 1 98.12 345 SER B O 1
ATOM 5847 N N . GLY B 1 346 ? 21.438 -14.82 -27.125 1 98.12 346 GLY B N 1
ATOM 5848 C CA . GLY B 1 346 ? 21.141 -13.398 -27.188 1 98.12 346 GLY B CA 1
ATOM 5849 C C . GLY B 1 346 ? 20.125 -12.945 -26.156 1 98.12 346 GLY B C 1
ATOM 5850 O O . GLY B 1 346 ? 19.984 -11.75 -25.891 1 98.12 346 GLY B O 1
ATOM 5851 N N . ARG B 1 347 ? 19.484 -13.844 -25.531 1 98 347 ARG B N 1
ATOM 5852 C CA . ARG B 1 347 ? 18.531 -13.492 -24.484 1 98 347 ARG B CA 1
ATOM 5853 C C . ARG B 1 347 ? 19.219 -13.32 -23.141 1 98 347 ARG B C 1
ATOM 5855 O O . ARG B 1 347 ? 20.359 -13.766 -22.969 1 98 347 ARG B O 1
ATOM 5862 N N . GLU B 1 348 ? 18.531 -12.578 -22.297 1 98.31 348 GLU B N 1
ATOM 5863 C CA . GLU B 1 348 ? 19.062 -12.453 -20.938 1 98.31 348 GLU B CA 1
ATOM 5864 C C . GLU B 1 348 ? 19.375 -13.82 -20.328 1 98.31 348 GLU B C 1
ATOM 5866 O O . GLU B 1 348 ? 18.594 -14.758 -20.484 1 98.31 348 GLU B O 1
ATOM 5871 N N . ALA B 1 349 ? 20.531 -13.922 -19.703 1 98.81 349 ALA B N 1
ATOM 5872 C CA . ALA B 1 349 ? 20.984 -15.211 -19.188 1 98.81 349 ALA B CA 1
ATOM 5873 C C . ALA B 1 349 ? 20.344 -15.516 -17.844 1 98.81 349 ALA B C 1
ATOM 5875 O O . ALA B 1 349 ? 20.984 -15.422 -16.797 1 98.81 349 ALA B O 1
ATOM 5876 N N . ASP B 1 350 ? 19.156 -15.875 -17.875 1 98.94 350 ASP B N 1
ATOM 5877 C CA . ASP B 1 350 ? 18.453 -16.469 -16.75 1 98.94 350 ASP B CA 1
ATOM 5878 C C . ASP B 1 350 ? 18.516 -18 -16.812 1 98.94 350 ASP B C 1
ATOM 5880 O O . ASP B 1 350 ? 17.922 -18.625 -17.703 1 98.94 350 ASP B O 1
ATOM 5884 N N . VAL B 1 351 ? 19.188 -18.562 -15.844 1 98.94 351 VAL B N 1
ATOM 5885 C CA . VAL B 1 351 ? 19.438 -20 -15.875 1 98.94 351 VAL B CA 1
ATOM 5886 C C . VAL B 1 351 ? 19.266 -20.578 -14.469 1 98.94 351 VAL B C 1
ATOM 5888 O O . VAL B 1 351 ? 19.703 -19.984 -13.484 1 98.94 351 VAL B O 1
ATOM 5891 N N . THR B 1 352 ? 18.609 -21.672 -14.359 1 98.94 352 THR B N 1
ATOM 5892 C CA . THR B 1 352 ? 18.484 -22.406 -13.109 1 98.94 352 THR B CA 1
ATOM 5893 C C . THR B 1 352 ? 19.031 -23.828 -13.258 1 98.94 352 THR B C 1
ATOM 5895 O O . THR B 1 352 ? 18.766 -24.484 -14.266 1 98.94 352 THR B O 1
ATOM 5898 N N . VAL B 1 353 ? 19.828 -24.266 -12.32 1 98.94 353 VAL B N 1
ATOM 5899 C CA . VAL B 1 353 ? 20.312 -25.641 -12.242 1 98.94 353 VAL B CA 1
ATOM 5900 C C . VAL B 1 353 ? 19.641 -26.359 -11.078 1 98.94 353 VAL B C 1
ATOM 5902 O O . VAL B 1 353 ? 19.625 -25.859 -9.953 1 98.94 353 VAL B O 1
ATOM 5905 N N . ILE B 1 354 ? 19.031 -27.562 -11.375 1 98.69 354 ILE B N 1
ATOM 5906 C CA . ILE B 1 354 ? 18.328 -28.312 -10.336 1 98.69 354 ILE B CA 1
ATOM 5907 C C . ILE B 1 354 ? 18.812 -29.766 -10.344 1 98.69 354 ILE B C 1
ATOM 5909 O O . ILE B 1 354 ? 19.312 -30.25 -11.352 1 98.69 354 ILE B O 1
ATOM 5913 N N . THR B 1 355 ? 18.672 -30.344 -9.203 1 98.31 355 THR B N 1
ATOM 5914 C CA . THR B 1 355 ? 18.875 -31.781 -9.094 1 98.31 355 THR B CA 1
ATOM 5915 C C . THR B 1 355 ? 17.531 -32.5 -8.906 1 98.31 355 THR B C 1
ATOM 5917 O O . THR B 1 355 ? 16.594 -31.922 -8.375 1 98.31 355 THR B O 1
ATOM 5920 N N . LEU B 1 356 ? 17.5 -33.625 -9.453 1 97.5 356 LEU B N 1
ATOM 5921 C CA . LEU B 1 356 ? 16.391 -34.562 -9.219 1 97.5 356 LEU B CA 1
ATOM 5922 C C . LEU B 1 356 ? 16.859 -35.75 -8.391 1 97.5 356 LEU B C 1
ATOM 5924 O O . LEU B 1 356 ? 17.5 -36.656 -8.914 1 97.5 356 LEU B O 1
ATOM 5928 N N . GLU B 1 357 ? 16.453 -35.719 -7.172 1 96 357 GLU B N 1
ATOM 5929 C CA . GLU B 1 357 ? 16.906 -36.781 -6.25 1 96 357 GLU B CA 1
ATOM 5930 C C . GLU B 1 357 ? 15.844 -37.844 -6.066 1 96 357 GLU B C 1
ATOM 5932 O O . GLU B 1 357 ? 14.656 -37.562 -5.984 1 96 357 GLU B O 1
ATOM 5937 N N . GLU B 1 358 ? 16.297 -39.062 -6.02 1 95.94 358 GLU B N 1
ATOM 5938 C CA . GLU B 1 358 ? 15.414 -40.156 -5.633 1 95.94 358 GLU B CA 1
ATOM 5939 C C . GLU B 1 358 ? 15.352 -40.312 -4.113 1 95.94 358 GLU B C 1
ATOM 5941 O O . GLU B 1 358 ? 16.359 -40.594 -3.469 1 95.94 358 GLU B O 1
ATOM 5946 N N . ILE B 1 359 ? 14.203 -40.031 -3.668 1 93.19 359 ILE B N 1
ATOM 5947 C CA . ILE B 1 359 ? 14.008 -40.094 -2.225 1 93.19 359 ILE B CA 1
ATOM 5948 C C . ILE B 1 359 ? 12.555 -40.438 -1.917 1 93.19 359 ILE B C 1
ATOM 5950 O O . ILE B 1 359 ? 11.68 -40.312 -2.779 1 93.19 359 ILE B O 1
ATOM 5954 N N . GLU B 1 360 ? 12.352 -40.969 -0.75 1 95.56 360 GLU B N 1
ATOM 5955 C CA . GLU B 1 360 ? 11 -41.156 -0.227 1 95.56 360 GLU B CA 1
ATOM 5956 C C . GLU B 1 360 ? 10.727 -40.156 0.914 1 95.56 360 GLU B C 1
ATOM 5958 O O . GLU B 1 360 ? 11.375 -40.219 1.962 1 95.56 360 GLU B O 1
ATOM 5963 N N . ARG B 1 361 ? 9.812 -39.281 0.661 1 95.75 361 ARG B N 1
ATOM 5964 C CA . ARG B 1 361 ? 9.516 -38.25 1.646 1 95.75 361 ARG B CA 1
ATOM 5965 C C . ARG B 1 361 ? 8.055 -37.812 1.561 1 95.75 361 ARG B C 1
ATOM 5967 O O . ARG B 1 361 ? 7.496 -37.719 0.467 1 95.75 361 ARG B O 1
ATOM 5974 N N . ASP B 1 362 ? 7.469 -37.562 2.734 1 97.31 362 ASP B N 1
ATOM 5975 C CA . ASP B 1 362 ? 6.094 -37.062 2.775 1 97.31 362 ASP B CA 1
ATOM 5976 C C . ASP B 1 362 ? 6.012 -35.594 2.354 1 97.31 362 ASP B C 1
ATOM 5978 O O . ASP B 1 362 ? 6.891 -34.812 2.691 1 97.31 362 ASP B O 1
ATOM 5982 N N . LEU B 1 363 ? 5.066 -35.312 1.611 1 97.88 363 LEU B N 1
ATOM 5983 C CA . LEU B 1 363 ? 4.746 -33.938 1.217 1 97.88 363 LEU B CA 1
ATOM 5984 C C . LEU B 1 363 ? 3.252 -33.656 1.355 1 97.88 363 LEU B C 1
ATOM 5986 O O . LEU B 1 363 ? 2.428 -34.469 0.936 1 97.88 363 LEU B O 1
ATOM 5990 N N . GLU B 1 364 ? 2.914 -32.562 1.992 1 98.06 364 GLU B N 1
ATOM 5991 C CA . GLU B 1 364 ? 1.522 -32.25 2.311 1 98.06 364 GLU B CA 1
ATOM 5992 C C . GLU B 1 364 ? 0.88 -31.391 1.221 1 98.06 364 GLU B C 1
ATOM 5994 O O . GLU B 1 364 ? 1.576 -30.703 0.484 1 98.06 364 GLU B O 1
ATOM 5999 N N . ASP B 1 365 ? -0.447 -31.531 1.111 1 98.06 365 ASP B N 1
ATOM 6000 C CA . ASP B 1 365 ? -1.208 -30.578 0.315 1 98.06 365 ASP B CA 1
ATOM 6001 C C . ASP B 1 365 ? -1.772 -29.469 1.19 1 98.06 365 ASP B C 1
ATOM 6003 O O . ASP B 1 365 ? -1.345 -29.281 2.334 1 98.06 365 ASP B O 1
ATOM 6007 N N . SER B 1 366 ? -2.648 -28.625 0.65 1 97.31 366 SER B N 1
ATOM 6008 C CA . SER B 1 366 ? -3.176 -27.453 1.347 1 97.31 366 SER B CA 1
ATOM 6009 C C . SER B 1 366 ? -4.125 -27.859 2.469 1 97.31 366 SER B C 1
ATOM 6011 O O . SER B 1 366 ? -4.414 -27.062 3.365 1 97.31 366 SER B O 1
ATOM 6013 N N . GLN B 1 367 ? -4.625 -29.125 2.451 1 95.06 367 GLN B N 1
ATOM 6014 C CA . GLN B 1 367 ? -5.539 -29.594 3.486 1 95.06 367 GLN B CA 1
ATOM 6015 C C . GLN B 1 367 ? -4.848 -30.594 4.418 1 95.06 367 GLN B C 1
ATOM 6017 O O . GLN B 1 367 ? -5.512 -31.344 5.129 1 95.06 367 GLN B O 1
ATOM 6022 N N . SER B 1 368 ? -3.561 -30.672 4.332 1 97.06 368 SER B N 1
ATOM 6023 C CA . SER B 1 368 ? -2.707 -31.422 5.25 1 97.06 368 SER B CA 1
ATOM 6024 C C . SER B 1 368 ? -2.785 -32.906 4.988 1 97.06 368 SER B C 1
ATOM 6026 O O . SER B 1 368 ? -2.518 -33.719 5.883 1 97.06 368 SER B O 1
ATOM 6028 N N . GLN B 1 369 ? -3.268 -33.25 3.816 1 96.94 369 GLN B N 1
ATOM 6029 C CA . GLN B 1 369 ? -3.088 -34.625 3.352 1 96.94 369 GLN B CA 1
ATOM 6030 C C . GLN B 1 369 ? -1.669 -34.844 2.836 1 96.94 369 GLN B C 1
ATOM 6032 O O . GLN B 1 369 ? -1.084 -33.969 2.211 1 96.94 369 GLN B O 1
ATOM 6037 N N . THR B 1 370 ? -1.14 -36.031 3.078 1 97.31 370 THR B N 1
ATOM 6038 C CA . THR B 1 370 ? 0.24 -36.25 2.672 1 97.31 370 THR B CA 1
ATOM 6039 C C . THR B 1 370 ? 0.308 -37.375 1.639 1 97.31 370 THR B C 1
ATOM 6041 O O . THR B 1 370 ? -0.572 -38.25 1.591 1 97.31 370 THR B O 1
ATOM 6044 N N . ARG B 1 371 ? 1.227 -37.344 0.796 1 98 371 ARG B N 1
ATOM 6045 C CA . ARG B 1 371 ? 1.669 -38.406 -0.087 1 98 371 ARG B CA 1
ATOM 6046 C C . ARG B 1 371 ? 3.172 -38.625 0.043 1 98 371 ARG B C 1
ATOM 6048 O O . ARG B 1 371 ? 3.928 -37.688 0.314 1 98 371 ARG B O 1
ATOM 6055 N N . ARG B 1 372 ? 3.547 -39.844 -0.123 1 97.88 372 ARG B N 1
ATOM 6056 C CA . ARG B 1 372 ? 4.961 -40.188 -0.127 1 97.88 372 ARG B CA 1
ATOM 6057 C C . ARG B 1 372 ? 5.566 -40.031 -1.516 1 97.88 372 ARG B C 1
ATOM 6059 O O . ARG B 1 372 ? 5.441 -40.906 -2.367 1 97.88 372 ARG B O 1
ATOM 6066 N N . VAL B 1 373 ? 6.305 -38.969 -1.688 1 97.81 373 VAL B N 1
ATOM 6067 C CA . VAL B 1 373 ? 6.871 -38.688 -3.002 1 97.81 373 VAL B CA 1
ATOM 6068 C C . VAL B 1 373 ? 8.203 -39.406 -3.162 1 97.81 373 VAL B C 1
ATOM 6070 O O . VAL B 1 373 ? 8.914 -39.625 -2.18 1 97.81 373 VAL B O 1
ATOM 6073 N N . ARG B 1 374 ? 8.633 -39.656 -4.363 1 96.38 374 ARG B N 1
ATOM 6074 C CA . ARG B 1 374 ? 9.805 -40.469 -4.613 1 96.38 374 ARG B CA 1
ATOM 6075 C C . ARG B 1 374 ? 10.883 -39.688 -5.359 1 96.38 374 ARG B C 1
ATOM 6077 O O . ARG B 1 374 ? 12.016 -40.156 -5.48 1 96.38 374 ARG B O 1
ATOM 6084 N N . GLN B 1 375 ? 10.578 -38.625 -5.926 1 96.62 375 GLN B N 1
ATOM 6085 C CA . GLN B 1 375 ? 11.523 -37.688 -6.555 1 96.62 375 GLN B CA 1
ATOM 6086 C C . GLN B 1 375 ? 11.438 -36.312 -5.938 1 96.62 375 GLN B C 1
ATOM 6088 O O . GLN B 1 375 ? 10.352 -35.844 -5.559 1 96.62 375 GLN B O 1
ATOM 6093 N N . TRP B 1 376 ? 12.586 -35.719 -5.805 1 96.88 376 TRP B N 1
ATOM 6094 C CA . TRP B 1 376 ? 12.703 -34.438 -5.094 1 96.88 376 TRP B CA 1
ATOM 6095 C C . TRP B 1 376 ? 13.523 -33.438 -5.906 1 96.88 376 TRP B C 1
ATOM 6097 O O . TRP B 1 376 ? 14.688 -33.688 -6.227 1 96.88 376 TRP B O 1
ATOM 6107 N N . ILE B 1 377 ? 12.875 -32.344 -6.32 1 98.25 377 ILE B N 1
ATOM 6108 C CA . ILE B 1 377 ? 13.539 -31.312 -7.109 1 98.25 377 ILE B CA 1
ATOM 6109 C C . ILE B 1 377 ? 14.227 -30.312 -6.18 1 98.25 377 ILE B C 1
ATOM 6111 O O . ILE B 1 377 ? 13.594 -29.734 -5.301 1 98.25 377 ILE B O 1
ATOM 6115 N N . THR B 1 378 ? 15.508 -30.047 -6.363 1 97.88 378 THR B N 1
ATOM 6116 C CA . THR B 1 378 ? 16.266 -29.109 -5.535 1 97.88 378 THR B CA 1
ATOM 6117 C C . THR B 1 378 ? 17.109 -28.188 -6.406 1 97.88 378 THR B C 1
ATOM 6119 O O . THR B 1 378 ? 17.984 -28.641 -7.156 1 97.88 378 THR B O 1
ATOM 6122 N N . PRO B 1 379 ? 16.828 -26.875 -6.297 1 98.56 379 PRO B N 1
ATOM 6123 C CA . PRO B 1 379 ? 17.734 -25.953 -6.988 1 98.56 379 PRO B CA 1
ATOM 6124 C C . PRO B 1 379 ? 19.141 -25.938 -6.383 1 98.56 379 PRO B C 1
ATOM 6126 O O . PRO B 1 379 ? 19.281 -25.984 -5.16 1 98.56 379 PRO B O 1
ATOM 6129 N N . VAL B 1 380 ? 20.188 -25.812 -7.215 1 98.44 380 VAL B N 1
ATOM 6130 C CA . VAL B 1 380 ? 21.547 -25.828 -6.676 1 98.44 380 VAL B CA 1
ATOM 6131 C C . VAL B 1 380 ? 22.312 -24.609 -7.168 1 98.44 380 VAL B C 1
ATOM 6133 O O . VAL B 1 380 ? 23.344 -24.234 -6.598 1 98.44 380 VAL B O 1
ATOM 6136 N N . ALA B 1 381 ? 21.859 -23.953 -8.227 1 98.81 381 ALA B N 1
ATOM 6137 C CA . ALA B 1 381 ? 22.438 -22.688 -8.711 1 98.81 381 ALA B CA 1
ATOM 6138 C C . ALA B 1 381 ? 21.422 -21.906 -9.531 1 98.81 381 ALA B C 1
ATOM 6140 O O . ALA B 1 381 ? 20.5 -22.469 -10.109 1 98.81 381 ALA B O 1
ATOM 6141 N N . VAL B 1 382 ? 21.609 -20.609 -9.594 1 98.94 382 VAL B N 1
ATOM 6142 C CA . VAL B 1 382 ? 20.75 -19.75 -10.391 1 98.94 382 VAL B CA 1
ATOM 6143 C C . VAL B 1 382 ? 21.531 -18.531 -10.875 1 98.94 382 VAL B C 1
ATOM 6145 O O . VAL B 1 382 ? 22.344 -17.984 -10.141 1 98.94 382 VAL B O 1
ATOM 6148 N N . TRP B 1 383 ? 21.438 -18.203 -12.125 1 98.94 383 TRP B N 1
ATOM 6149 C CA . TRP B 1 383 ? 21.938 -16.953 -12.711 1 98.94 383 TRP B CA 1
ATOM 6150 C C . TRP B 1 383 ? 20.781 -16.062 -13.133 1 98.94 383 TRP B C 1
ATOM 6152 O O . TRP B 1 383 ? 19.859 -16.516 -13.82 1 98.94 383 TRP B O 1
ATOM 6162 N N . LYS B 1 384 ? 20.734 -14.875 -12.719 1 98.88 384 LYS B N 1
ATOM 6163 C CA . LYS B 1 384 ? 19.844 -13.82 -13.203 1 98.88 384 LYS B CA 1
ATOM 6164 C C . LYS B 1 384 ? 20.625 -12.758 -13.977 1 98.88 384 LYS B C 1
ATOM 6166 O O . LYS B 1 384 ? 21.5 -12.086 -13.422 1 98.88 384 LYS B O 1
ATOM 6171 N N . LYS B 1 385 ? 20.25 -12.625 -15.234 1 98.44 385 LYS B N 1
ATOM 6172 C CA . LYS B 1 385 ? 20.969 -11.711 -16.109 1 98.44 385 LYS B CA 1
ATOM 6173 C C . LYS B 1 385 ? 22.484 -11.969 -16.062 1 98.44 385 LYS B C 1
ATOM 6175 O O . LYS B 1 385 ? 23.266 -11.031 -15.906 1 98.44 385 LYS B O 1
ATOM 6180 N N . GLY B 1 386 ? 22.844 -13.203 -15.977 1 98.56 386 GLY B N 1
ATOM 6181 C CA . GLY B 1 386 ? 24.234 -13.625 -16.047 1 98.56 386 GLY B CA 1
ATOM 6182 C C . GLY B 1 386 ? 24.953 -13.547 -14.711 1 98.56 386 GLY B C 1
ATOM 6183 O O . GLY B 1 386 ? 26.125 -13.906 -14.609 1 98.56 386 GLY B O 1
ATOM 6184 N N . LYS B 1 387 ? 24.328 -13.117 -13.703 1 98.44 387 LYS B N 1
ATOM 6185 C CA . LYS B 1 387 ? 24.922 -13.023 -12.375 1 98.44 387 LYS B CA 1
ATOM 6186 C C . LYS B 1 387 ? 24.438 -14.164 -11.477 1 98.44 387 LYS B C 1
ATOM 6188 O O . LYS B 1 387 ? 23.234 -14.391 -11.344 1 98.44 387 LYS B O 1
ATOM 6193 N N . ARG B 1 388 ? 25.391 -14.828 -10.852 1 98.5 388 ARG B N 1
ATOM 6194 C CA . ARG B 1 388 ? 25.062 -15.938 -9.969 1 98.5 388 ARG B CA 1
ATOM 6195 C C . ARG B 1 388 ? 24.562 -15.438 -8.617 1 98.5 388 ARG B C 1
ATOM 6197 O O . ARG B 1 388 ? 25.062 -14.445 -8.094 1 98.5 388 ARG B O 1
ATOM 6204 N N . HIS B 1 389 ? 23.562 -16.141 -8.086 1 98.75 389 HIS B N 1
ATOM 6205 C CA . HIS B 1 389 ? 23 -15.797 -6.789 1 98.75 389 HIS B CA 1
ATOM 6206 C C . HIS B 1 389 ? 22.984 -17 -5.859 1 98.75 389 HIS B C 1
ATOM 6208 O O . HIS B 1 389 ? 23.078 -18.141 -6.316 1 98.75 389 HIS B O 1
ATOM 6214 N N . GLU B 1 390 ? 22.875 -16.734 -4.582 1 98.12 390 GLU B N 1
ATOM 6215 C CA . GLU B 1 390 ? 22.891 -17.781 -3.572 1 98.12 390 GLU B CA 1
ATOM 6216 C C . GLU B 1 390 ? 21.562 -18.531 -3.545 1 98.12 390 GLU B C 1
ATOM 6218 O O . GLU B 1 390 ? 20.5 -17.938 -3.699 1 98.12 390 GLU B O 1
ATOM 6223 N N . ILE B 1 391 ? 21.703 -19.812 -3.281 1 98.62 391 ILE B N 1
ATOM 6224 C CA . ILE B 1 391 ? 20.516 -20.672 -3.156 1 98.62 391 ILE B CA 1
ATOM 6225 C C . ILE B 1 391 ? 20.219 -20.922 -1.679 1 98.62 391 ILE B C 1
ATOM 6227 O O . ILE B 1 391 ? 21.141 -21.125 -0.879 1 98.62 391 ILE B O 1
ATOM 6231 N N . THR B 1 392 ? 18.922 -20.859 -1.366 1 98.06 392 THR B N 1
ATOM 6232 C CA . THR B 1 392 ? 18.453 -21.281 -0.048 1 98.06 392 THR B CA 1
ATOM 6233 C C . THR B 1 392 ? 17.438 -22.406 -0.163 1 98.06 392 THR B C 1
ATOM 6235 O O . THR B 1 392 ? 16.984 -22.734 -1.264 1 98.06 392 THR B O 1
ATOM 6238 N N . GLN B 1 393 ? 17.188 -23.109 0.958 1 95.25 393 GLN B N 1
ATOM 6239 C CA . GLN B 1 393 ? 16.234 -24.219 0.999 1 95.25 393 GLN B CA 1
ATOM 6240 C C . GLN B 1 393 ? 15.25 -24.047 2.152 1 95.25 393 GLN B C 1
ATOM 6242 O O . GLN B 1 393 ? 15.57 -23.422 3.162 1 95.25 393 GLN B O 1
ATOM 6247 N N . PRO B 1 394 ? 14.055 -24.609 1.936 1 94.81 394 PRO B N 1
ATOM 6248 C CA . PRO B 1 394 ? 13.148 -24.609 3.09 1 94.81 394 PRO B CA 1
ATOM 6249 C C . PRO B 1 394 ? 13.672 -25.469 4.238 1 94.81 394 PRO B C 1
ATOM 6251 O O . PRO B 1 394 ? 14.43 -26.422 4.012 1 94.81 394 PRO B O 1
ATOM 6254 N N . LYS B 1 395 ? 13.297 -25.188 5.43 1 86.5 395 LYS B N 1
ATOM 6255 C CA . LYS B 1 395 ? 13.891 -25.797 6.617 1 86.5 395 LYS B CA 1
ATOM 6256 C C . LYS B 1 395 ? 13.195 -27.109 6.973 1 86.5 395 LYS B C 1
ATOM 6258 O O . LYS B 1 395 ? 13.852 -28.125 7.188 1 86.5 395 LYS B O 1
ATOM 6263 N N . GLU B 1 396 ? 11.945 -27.109 7.113 1 92.06 396 GLU B N 1
ATOM 6264 C CA . GLU B 1 396 ? 11.195 -28.25 7.613 1 92.06 396 GLU B CA 1
ATOM 6265 C C . GLU B 1 396 ? 10.055 -28.609 6.672 1 92.06 396 GLU B C 1
ATOM 6267 O O . GLU B 1 396 ? 9.109 -27.844 6.508 1 92.06 396 GLU B O 1
ATOM 6272 N N . ILE B 1 397 ? 10.102 -29.797 6.039 1 95.75 397 ILE B N 1
ATOM 6273 C CA . ILE B 1 397 ? 9.055 -30.312 5.16 1 95.75 397 ILE B CA 1
ATOM 6274 C C . ILE B 1 397 ? 8.719 -31.75 5.543 1 95.75 397 ILE B C 1
ATOM 6276 O O . ILE B 1 397 ? 9.602 -32.594 5.582 1 95.75 397 ILE B O 1
ATOM 6280 N N . PRO B 1 398 ? 7.59 -32.156 5.852 1 96.19 398 PRO B N 1
ATOM 6281 C CA . PRO B 1 398 ? 6.449 -31.25 6.016 1 96.19 398 PRO B CA 1
ATOM 6282 C C . PRO B 1 398 ? 6.504 -30.469 7.328 1 96.19 398 PRO B C 1
ATOM 6284 O O . PRO B 1 398 ? 7.199 -30.875 8.266 1 96.19 398 PRO B O 1
ATOM 6287 N N . ASN B 1 399 ? 5.926 -29.422 7.359 1 96.31 399 ASN B N 1
ATOM 6288 C CA . ASN B 1 399 ? 5.805 -28.609 8.562 1 96.31 399 ASN B CA 1
ATOM 6289 C C . ASN B 1 399 ? 4.547 -28.969 9.359 1 96.31 399 ASN B C 1
ATOM 6291 O O . ASN B 1 399 ? 3.449 -28.516 9.016 1 96.31 399 ASN B O 1
ATOM 6295 N N . ILE B 1 400 ? 4.734 -29.625 10.43 1 95.5 400 ILE B N 1
ATOM 6296 C CA . ILE B 1 400 ? 3.623 -30.188 11.188 1 95.5 400 ILE B CA 1
ATOM 6297 C C . ILE B 1 400 ? 2.777 -29.062 11.773 1 95.5 400 ILE B C 1
ATOM 6299 O O . ILE B 1 400 ? 1.55 -29.156 11.836 1 95.5 400 ILE B O 1
ATOM 6303 N N . ALA B 1 401 ? 3.402 -28.031 12.273 1 94.81 401 ALA B N 1
ATOM 6304 C CA . ALA B 1 401 ? 2.664 -26.906 12.82 1 94.81 401 ALA B CA 1
ATOM 6305 C C . ALA B 1 401 ? 1.754 -26.281 11.766 1 94.81 401 ALA B C 1
ATOM 6307 O O . ALA B 1 401 ? 0.601 -25.938 12.047 1 94.81 401 ALA B O 1
ATOM 6308 N N . ALA B 1 402 ? 2.273 -26.094 10.547 1 95.44 402 ALA B N 1
ATOM 6309 C CA . ALA B 1 402 ? 1.466 -25.562 9.445 1 95.44 402 ALA B CA 1
ATOM 6310 C C . ALA B 1 402 ? 0.324 -26.516 9.102 1 95.44 402 ALA B C 1
ATOM 6312 O O . ALA B 1 402 ? -0.8 -26.078 8.844 1 95.44 402 ALA B O 1
ATOM 6313 N N . MET B 1 403 ? 0.625 -27.781 9.125 1 96.62 403 MET B N 1
ATOM 6314 C CA . MET B 1 403 ? -0.387 -28.781 8.812 1 96.62 403 MET B CA 1
ATOM 6315 C C . MET B 1 403 ? -1.539 -28.719 9.812 1 96.62 403 MET B C 1
ATOM 6317 O O . MET B 1 403 ? -2.705 -28.844 9.43 1 96.62 403 MET B O 1
ATOM 6321 N N . LYS B 1 404 ? -1.236 -28.562 11.109 1 95.69 404 LYS B N 1
ATOM 6322 C CA . LYS B 1 404 ? -2.273 -28.469 12.133 1 95.69 404 LYS B CA 1
ATOM 6323 C C . LYS B 1 404 ? -3.172 -27.266 11.891 1 95.69 404 LYS B C 1
ATOM 6325 O O . LYS B 1 404 ? -4.391 -27.344 12.047 1 95.69 404 LYS B O 1
ATOM 6330 N N . SER B 1 405 ? -2.592 -26.203 11.492 1 93.62 405 SER B N 1
ATOM 6331 C CA . SER B 1 405 ? -3.336 -24.969 11.227 1 93.62 405 SER B CA 1
ATOM 6332 C C . SER B 1 405 ? -4.191 -25.109 9.977 1 93.62 405 SER B C 1
ATOM 6334 O O . SER B 1 405 ? -5.328 -24.625 9.938 1 93.62 405 SER B O 1
ATOM 6336 N N . ASN B 1 406 ? -3.707 -25.734 8.922 1 94.31 406 ASN B N 1
ATOM 6337 C CA . ASN B 1 406 ? -4.352 -25.797 7.613 1 94.31 406 ASN B CA 1
ATOM 6338 C C . ASN B 1 406 ? -5.41 -26.891 7.559 1 94.31 406 ASN B C 1
ATOM 6340 O O . ASN B 1 406 ? -6.254 -26.906 6.66 1 94.31 406 ASN B O 1
ATOM 6344 N N . ALA B 1 407 ? -5.43 -27.812 8.555 1 94.94 407 ALA B N 1
ATOM 6345 C CA . ALA B 1 407 ? -6.355 -28.938 8.562 1 94.94 407 ALA B CA 1
ATOM 6346 C C . ALA B 1 407 ? -7.766 -28.484 8.93 1 94.94 407 ALA B C 1
ATOM 6348 O O . ALA B 1 407 ? -8.734 -29.219 8.727 1 94.94 407 ALA B O 1
ATOM 6349 N N . LYS B 1 408 ? -7.895 -27.266 9.422 1 90.31 408 LYS B N 1
ATOM 6350 C CA . LYS B 1 408 ? -9.172 -26.75 9.906 1 90.31 408 LYS B CA 1
ATOM 6351 C C . LYS B 1 408 ? -10.188 -26.641 8.766 1 90.31 408 LYS B C 1
ATOM 6353 O O . LYS B 1 408 ? -11.391 -26.625 9.008 1 90.31 408 LYS B O 1
ATOM 6358 N N . ASP B 1 409 ? -9.758 -26.656 7.508 1 89.56 409 ASP B N 1
ATOM 6359 C CA . ASP B 1 409 ? -10.633 -26.453 6.359 1 89.56 409 ASP B CA 1
ATOM 6360 C C . ASP B 1 409 ? -11.25 -27.781 5.891 1 89.56 409 ASP B C 1
ATOM 6362 O O . ASP B 1 409 ? -12.109 -27.781 5.012 1 89.56 409 ASP B O 1
ATOM 6366 N N . TRP B 1 410 ? -10.938 -28.875 6.496 1 92.75 410 TRP B N 1
ATOM 6367 C CA . TRP B 1 410 ? -11.344 -30.203 6.082 1 92.75 410 TRP B CA 1
ATOM 6368 C C . TRP B 1 410 ? -12.859 -30.312 5.98 1 92.75 410 TRP B C 1
ATOM 6370 O O . TRP B 1 410 ? -13.391 -30.828 4.992 1 92.75 410 TRP B O 1
ATOM 6380 N N . PRO B 1 411 ? -13.625 -29.734 6.914 1 92.19 411 PRO B N 1
ATOM 6381 C CA . PRO B 1 411 ? -15.078 -29.891 6.852 1 92.19 411 PRO B CA 1
ATOM 6382 C C . PRO B 1 411 ? -15.695 -29.188 5.648 1 92.19 411 PRO B C 1
ATOM 6384 O O . PRO B 1 411 ? -16.75 -29.594 5.16 1 92.19 411 PRO B O 1
ATOM 6387 N N . ALA B 1 412 ? -15.039 -28.203 5.105 1 92.25 412 ALA B N 1
ATOM 6388 C CA . ALA B 1 412 ? -15.609 -27.375 4.051 1 92.25 412 ALA B CA 1
ATOM 6389 C C . ALA B 1 412 ? -15.375 -28 2.674 1 92.25 412 ALA B C 1
ATOM 6391 O O . ALA B 1 412 ? -15.961 -27.562 1.683 1 92.25 412 ALA B O 1
ATOM 6392 N N . LEU B 1 413 ? -14.594 -29.031 2.572 1 96.44 413 LEU B N 1
ATOM 6393 C CA . LEU B 1 413 ? -14.25 -29.641 1.293 1 96.44 413 LEU B CA 1
ATOM 6394 C C . LEU B 1 413 ? -15.438 -30.422 0.725 1 96.44 413 LEU B C 1
ATOM 6396 O O . LEU B 1 413 ? -16.172 -31.078 1.471 1 96.44 413 LEU B O 1
ATOM 6400 N N . VAL B 1 414 ? -15.602 -30.359 -0.586 1 97.38 414 VAL B N 1
ATOM 6401 C CA . VAL B 1 414 ? -16.656 -31.125 -1.234 1 97.38 414 VAL B CA 1
ATOM 6402 C C . VAL B 1 414 ? -16.047 -32.375 -1.896 1 97.38 414 VAL B C 1
ATOM 6404 O O . VAL B 1 414 ? -16.766 -33.312 -2.197 1 97.38 414 VAL B O 1
ATOM 6407 N N . ILE B 1 415 ? -14.781 -32.344 -2.234 1 97.75 415 ILE B N 1
ATOM 6408 C CA . ILE B 1 415 ? -14.008 -33.531 -2.639 1 97.75 415 ILE B CA 1
ATOM 6409 C C . ILE B 1 415 ? -13.016 -33.875 -1.541 1 97.75 415 ILE B C 1
ATOM 6411 O O . ILE B 1 415 ? -12.125 -33.094 -1.216 1 97.75 415 ILE B O 1
ATOM 6415 N N . LYS B 1 416 ? -13.125 -35.031 -1.012 1 96.19 416 LYS B N 1
ATOM 6416 C CA . LYS B 1 416 ? -12.32 -35.406 0.143 1 96.19 416 LYS B CA 1
ATOM 6417 C C . LYS B 1 416 ? -11.531 -36.688 -0.13 1 96.19 416 LYS B C 1
ATOM 6419 O O . LYS B 1 416 ? -11.969 -37.531 -0.918 1 96.19 416 LYS B O 1
ATOM 6424 N N . ASP B 1 417 ? -10.406 -36.75 0.534 1 95.44 417 ASP B N 1
ATOM 6425 C CA . ASP B 1 417 ? -9.68 -38 0.607 1 95.44 417 ASP B CA 1
ATOM 6426 C C . ASP B 1 417 ? -10.461 -39.062 1.41 1 95.44 417 ASP B C 1
ATOM 6428 O O . ASP B 1 417 ? -11.453 -38.719 2.059 1 95.44 417 ASP B O 1
ATOM 6432 N N . ALA B 1 418 ? -10.008 -40.281 1.275 1 93.12 418 ALA B N 1
ATOM 6433 C CA . ALA B 1 418 ? -10.703 -41.406 1.933 1 93.12 418 ALA B CA 1
ATOM 6434 C C . ALA B 1 418 ? -10.703 -41.219 3.449 1 93.12 418 ALA B C 1
ATOM 6436 O O . ALA B 1 418 ? -11.672 -41.562 4.125 1 93.12 418 ALA B O 1
ATOM 6437 N N . LYS B 1 419 ? -9.602 -40.688 3.971 1 94.25 419 LYS B N 1
ATOM 6438 C CA . LYS B 1 419 ? -9.453 -40.438 5.406 1 94.25 419 LYS B CA 1
ATOM 6439 C C . LYS B 1 419 ? -9.078 -39 5.691 1 94.25 419 LYS B C 1
ATOM 6441 O O . LYS B 1 419 ? -8.43 -38.344 4.867 1 94.25 419 LYS B O 1
ATOM 6446 N N . PRO B 1 420 ? -9.492 -38.5 6.887 1 95.06 420 PRO B N 1
ATOM 6447 C CA . PRO B 1 420 ? -9.031 -37.156 7.277 1 95.06 420 PRO B CA 1
ATOM 6448 C C . PRO B 1 420 ? -7.52 -37.094 7.484 1 95.06 420 PRO B C 1
ATOM 6450 O O . PRO B 1 420 ? -6.875 -38.125 7.664 1 95.06 420 PRO B O 1
ATOM 6453 N N . PRO B 1 421 ? -6.965 -35.875 7.473 1 95.19 421 PRO B N 1
ATOM 6454 C CA . PRO B 1 421 ? -5.523 -35.75 7.707 1 95.19 421 PRO B CA 1
ATOM 6455 C C . PRO B 1 421 ? -5.098 -36.312 9.062 1 95.19 421 PRO B C 1
ATOM 6457 O O . PRO B 1 421 ? -5.824 -36.156 10.055 1 95.19 421 PRO B O 1
ATOM 6460 N N . SER B 1 422 ? -3.912 -36.812 9.117 1 91.56 422 SER B N 1
ATOM 6461 C CA . SER B 1 422 ? -3.406 -37.469 10.312 1 91.56 422 SER B CA 1
ATOM 6462 C C . SER B 1 422 ? -3.328 -36.5 11.492 1 91.56 422 SER B C 1
ATOM 6464 O O . SER B 1 422 ? -3.49 -36.906 12.648 1 91.56 422 SER B O 1
ATOM 6466 N N . VAL B 1 423 ? -3.076 -35.25 11.242 1 92.12 423 VAL B N 1
ATOM 6467 C CA . VAL B 1 423 ? -2.887 -34.25 12.289 1 92.12 423 VAL B CA 1
ATOM 6468 C C . VAL B 1 423 ? -4.215 -34 12.992 1 92.12 423 VAL B C 1
ATOM 6470 O O . VAL B 1 423 ? -4.242 -33.406 14.078 1 92.12 423 VAL B O 1
ATOM 6473 N N . LEU B 1 424 ? -5.293 -34.312 12.375 1 88.25 424 LEU B N 1
ATOM 6474 C CA . LEU B 1 424 ? -6.602 -34.188 13.008 1 88.25 424 LEU B CA 1
ATOM 6475 C C . LEU B 1 424 ? -6.934 -35.406 13.828 1 88.25 424 LEU B C 1
ATOM 6477 O O . LEU B 1 424 ? -7.867 -35.406 14.633 1 88.25 424 LEU B O 1
ATOM 6481 N N . GLN B 1 425 ? -6.27 -36.531 13.625 1 79.75 425 GLN B N 1
ATOM 6482 C CA . GLN B 1 425 ? -6.566 -37.781 14.305 1 79.75 425 GLN B CA 1
ATOM 6483 C C . GLN B 1 425 ? -5.824 -37.875 15.641 1 79.75 425 GLN B C 1
ATOM 6485 O O . GLN B 1 425 ? -6.246 -38.594 16.547 1 79.75 425 GLN B O 1
ATOM 6490 N N . ASP B 1 426 ? -4.73 -37.312 15.945 1 62.78 426 ASP B N 1
ATOM 6491 C CA . ASP B 1 426 ? -3.936 -37.375 17.156 1 62.78 426 ASP B CA 1
ATOM 6492 C C . ASP B 1 426 ? -4.535 -36.531 18.266 1 62.78 426 ASP B C 1
ATOM 6494 O O . ASP B 1 426 ? -3.949 -36.375 19.344 1 62.78 426 ASP B O 1
ATOM 6498 N N . LYS B 1 427 ? -5.801 -36.281 18.328 1 43.62 427 LYS B N 1
ATOM 6499 C CA . LYS B 1 427 ? -6.316 -35.656 19.547 1 43.62 427 LYS B CA 1
ATOM 6500 C C . LYS B 1 427 ? -6.707 -36.719 20.578 1 43.62 427 LYS B C 1
ATOM 6502 O O . LYS B 1 427 ? -7.285 -37.75 20.234 1 43.62 427 LYS B O 1
#

Nearest PDB structures (foldseek):
  8wzy-assembly1_A  TM=9.303E-01  e=3.307E-38  Klebsiella sp. PCX
  2ogj-assembly3_B  TM=9.004E-01  e=3.868E-35  Agrobacterium fabrum str. C58
  2ogj-assembly2_A  TM=8.983E-01  e=3.144E-34  Agrobacterium fabrum str. C58
  2ogj-assembly6_E  TM=8.888E-01  e=4.503E-34  Agrobacterium fabrum str. C58
  2ogj-assembly5_D  TM=8.629E-01  e=2.418E-31  Agrobacterium fabrum str. C58

Radius of gyration: 30.57 Å; Cα contacts (8 Å, |Δi|>4): 2364; chains: 2; bounding box: 71×84×56 Å

Secondary structure (DSSP, 8-state):
-EEEEEEEEEEEEEEGGGTEEEEEEEEEETTEEEEEETT--EEEEEEEE-TTSEEEEPEEEEEE---TTTSSS---HHHHTGGGTEEEEEEESS--TTTHHHIIIIIGGG-SSEEEEEEESBTTTTTT----SS-S--TTSSGGGB-HHHHHHHHHHTTTTEEEEEEEE-GGGTTTTTTHHHHHHHHHHHHHHHT--EEEEESS-SS-SSPPTT--S--TTTTPPTT-EEE-TT--STT-SB-TTT-PBPHHHHHHHHHT-EEB---TTTS--HHHHHHHHTTT---SB----B-TTTTTTT---HHHHHHHHHHHT--HHHHHHHTTHHHHHHTT-TTSS---TTSB--EEEEEEEEEEEEEE-TTS-EEEEEEEEEEEEEEETTEEE-----S-SS-HHHHHHHGGGGGG-SS--SS--HHHH--/-EEEEEEEEEEEEEEGGGTEEEEEEEEEETTEEEEEETT--EEEEEEEE-TTSEEEEPEEEEEE---TTTSSS---HHHHTGGGTEEEEEEESS--TTTHHHIIIIIGGG-SSEEEEEEESBTTTTTT----SS-S--TTSSGGGB-HHHHHHHHHHTTTTEEEEEEEE-GGGTTTTTTHHHHHHHHHHHHHHHT--EEEEESS-SS-SSPPTT--S--TTTTPPTT-EEE-TT--STT-SB-TTT-PBPHHHHHHHHHT-EEB---TTTS--HHHHHHHHTTT---SB----B-TTTTTTT---HHHHHHHHHHHT--HHHHHHHTTHHHHHHTT-TTSS---TTSB--EEEEEEEEEEEEEE-TTS-EEEEEEEEEEEEEEETTEEE-----S-SS-HHHHHHHGGGGGG-SS--SS--HHHH--

pLDDT: mean 95.99, std 6.89, range [43.62, 99.0]

Organism: Mizuhopecten yessoensis (NCBI:txid6573)

Foldseek 3Di:
DAEAAEKEAQAQEFFVVVPGGDGGMWTHHQQFTADIDHPDPYHHPYYHYQHQWYKFFQFEFAEAAALPPQAPWHHQCCVQAVLQRHQEYEYEFQAALQCVVVCCPVHCVVDSRHYAYAHEQFHGTRSPHDDLQQAAEASACDVVRRDLVSRLVSCVVPVVRHLAHEAEAALRHNNNQPCRQVSVVSRVVSCVVNVGAYEYHFFNHPAACDDDPPDPTDHPPLPGAALHEYELQQAQFPNHQADLVPRDGHPSVVVSVVRHYFYENQQDLGRHDPQSLLSCLVVPNDGLAYHQHHTPLDCQDQRVYSQVSLLSVVQSPDDPSSSLCRGACSSCVSSVNNLTRGSDGPGRRWMWMKHKDFDWDWHAGSQQAIDTGGIGIGTDWTDRSRHTDHHDGRDDPPDLVSNLVSNVCQVRGSRHDPDRHPSVVPD/DAEAAEKEAQAQEFFVVVPGGDGGMWTHHQQFTADIDHPDPYHHPYYHYQHQWYKFFQFEFAEAAALPPQAPWHHQCCVQAVLQRHQEYEYEFQAALQCVVVCCPVHCVPDSRHYAYAHEQFHGTRSPHDDLQQAAEASACDVVRRDLVSRLVSCVVPVVRHLAHEAEAALRHNNNQPCRQVSVVSRVVSCVVNVGAYEYHFFNHPAACDDDPPDPTHHPPLPGAALHEYELQQAQFPNHQADLVPRDGHPSVVVSVVRHYFYENQQDLGRHDPQSLLSCLVVPNDGLAYHQHHTPLDCQDQRVYSQVSLQSVVQSPPDPSSSLNRGACSSCVSSVNNLTRGSDGPGRRWMWMKHKDFDWDWHAGSQQAIDTGGIGIGTDWTDGSRHTDHHDGRDDPPDLVSNLVSNVCQVRGSHHDPDRHPSVVPD